Protein AF-A0A2S2DYG1-F1 (afdb_monomer_lite)

Sequence (953 aa):
MHGLALRASVIQRFKPIITNISVQNSTELIAFLGRLHPLIVHFPISLLWVVLLLEAISWKQSSHQFKPAIHLMLWVVSISALLAVAFGLILSNQDDYAGTTVAWHQWSGIATLVLAALALLAFKADETKSYRALLLLSVFGVTFAGHYGAMLTHGDDYLSSVWNPEMSKDSTSVAPKIDVKKLQGDINVDQKEALAIEARSILTKHCTNCHGTKKVKGKLRLDELKYVLKGGENGEALVIGHPEKSDIIHRIKLPASHDDAMPTKGKRLTKAEIEVLETWIKQGAPWPNSPNTTRPLALPEDKEKDLAISNDLPTGPVPAAFQEGENAVASPAVQILNTNQVDELNIKVRTILAHNCYSCHNATKTKGKLRLDKKEFLFKGGENGPILVAGYPDKSDMIRRVKLPEGHDDAMPTKGKRLTKEDVALLEFWIKQGAPWPTGPEKSLYRVAALEPRLPSLPTANAQAQQPIDLFVDQYFKKNKIAWKKPVDDATYIRRVYLDVQGLLPNPQAIQNFISDKRANKRELLVQSLLNDNSAYAQHWFSFWNDALRNDYTGTGYITGGRFGISKWLYGSLKNNKPYDQFVKELISPNKESEGFIKGIKWRGTINSSQSTEMQAAQNVAQVFLGLNLKCASCHDSFISDWKLDDAYAFANVFADQTLEIHKCDLPTGRMAGRGVLYNSLGKIKETPITADRLVQLADILVQKKNGRLYRTLVNRVWAQLMGRGIVEPVDVMDNEPWSQDLLDYLAYDFANNGSDMKRLMSQILTSKTYQLPTVGFKEVSMLTASNYVFKGMTKRRLTAEQFADAVSQSFFPLYSDSALAVKMLPTDIKKDIPFARAALVKNDPFLTALGRPNRETVSTSRTSQANLLQALELTNGVKFNYTLNTGAKIWVAKYSTSDALVNALYRQALGRNPSSREMELAIRYLGKKPSVEGVQDFVWAITLLPEFQLII

pLDDT: mean 84.01, std 17.85, range [24.8, 98.75]

InterPro domains:
  IPR009056 Cytochrome c-like domain [PS51007] (194-285)
  IPR009056 Cytochrome c-like domain [PS51007] (320-435)
  IPR011429 Cytochrome C, Planctomycete-type [PF07635] (207-263)
  IPR011429 Cytochrome C, Planctomycete-type [PF07635] (357-413)
  IPR011444 Domain of unknown function DUF1549 [PF07583] (468-657)
  IPR019251 Domain of unknown function DUF2231, transmembrane [PF09990] (36-146)
  IPR022655 Domain of unknown function DUF1553 [PF07587] (697-926)
  IPR036909 Cytochrome c-like domain superfamily [SSF46626] (193-287)
  IPR036909 Cytochrome c-like domain superfamily [SSF46626] (345-437)

Radius of gyration: 36.55 Å; chains: 1; bounding box: 89×94×125 Å

Organism: NCBI:txid2516557

Secondary structure (DSSP, 8-state):
--SSSSSSTTGGGGTTTGGG-SSHHHHHHHHHHHHTHHHHTHHHHHHHHHHHHHHHHHHHHT-GGGHHHHHHHHHHHHHHHHHHHHHHHHHHTTS---SHHHHHHHHHHHHHHHHHHHHHHHHHTT-HHHHHHHHHHHHHHHHHHHHHHHHHHH-TTTTGGGT-TT----------S--GGG--SS--HHHHHHHHHHHHHHHHHHTTTTBSSS-BGGG---SSHHHHTT-BTTB-S--TT-GGG-HHHHHHHS-TTSTT-S-SSSPPPPHHHHHHHHHHHHTT---TT----------------------------------------PPP------HHHHHHHHHHHHHHHHHHTTTTEETTEEGGG---SSHHHHHH-BTTB-S--TT-GGG-HHHHHHHSPTT-TT-SSSSSPPPPHHHHHHHHHHHHTT----SSSPPPSS----SSPP-PPPPPP-SS--SHHHHHHHHHHHHTTPPPPPPPPHHHHHHHHHHHHHSSPPPHHHHHHHHH---TTHHHHHHHHHHH-HHHHHHHHHHHHHHHTT--SSSHHHHTTS----HHHHHHHHHTT--HHHHHHHHHS--TTTTTTT-----SSS--GGGSHHHHHHHHHHHHHHS---TTTTTS--SSSS--HHHHHHHHTTT-SSPPEEEETTEEEEEEP----S-GGG------S-HHHHHHHHHHHHT-TT-HHHHHHHHHHHHHHHHSS-SSSSTT-TTSPPS-HHHHHHHHHHHHHTTT-HHHHHHHHHHSTTTTSPPB--S-THHHH-TT----SPBPEEPPHHHHHHHHHHHTS-SS-GGGB-GGGS-TTGGGG-SS--GGGB---HHHHHTTPPPTTS-------S--HHHHHHHHH-HHHHHHHHHHHHHHHHH-SSHHHHHHHHHHHHTSSPPPHHHHHHHHHHH-SS--HHHHHHHHHHHHHSHHHHEE-

Foldseek 3Di:
DPPPPPPPPVVVVCVVVVPVPDPPVVLVVLQVLLVCLVVLLVLLLVLLVVLLVLVVVCVVVVDCPCLVVSLVSLVSNLVSLVSNLVSPVSNVVPWPPDDPLSVQLNVLSVLLNVLSVVLSVCSVVVVVVSNSVSSVSSNVSSVSSVLSVCCQVQNPCVVVCVVPVVPRDDDDDTAQPDDLVVLPDQDDPVVLQSLQVRLLVLCVHFPCVQADDVHNPQVQHRNDPVRQCCGGVVGRCADALCLVPHVVLVQLPDDLPDPSRPPVDDDRDDPRSSSSNSSCSNNRVRHHPDDDPPDDDDDDDDDDDDDDDDDDDDDDDDDDDDDDDDDDDDQDDADDDDLVRLQVLQLLLLVLCLVFPCVAADPVHNVQVAHCNDPVRQQQGGVVGHQADALCLVPHVVLVQLPDDDPDPSHPPPDDDRDDPVNSVSVSSCSNNRVRHRPDDRDDNFQDDQFFQDQDDQADDDPQDDARLRRLVVVLCVVVVHDDDDFDDLLLLLQLLCCLQQLEGDALVNSVVLNPDPDPCSLLVSLVVSLLLLLSRLLNCLLLVCQLQLAALDDQQVVQVQADHLAAVSSVCSSVQPQVLVVLLCLLLHDPNNPRRLRARPDPDDDWQCRPSLLQSLQSCCQRQQLAGCSCQCQAQDPRGRRHVLLSLQDSCLQDLDFDFRHNGRHGPPDTHHHADNDCVLHGQDDDSDSSSSSNVVSSSSLDNRRLSRQLLVLQLSCCSSQVAGLAPPSSPPSADGSRSNSSSNLSNCCSVVSVGPSVSNSSLSPGSQSSGDADEDPDPVQRNDSPRRDNGGHKAFSALQSLQNLCCQLFNHLDAPVQFSCVSYDVCSVVSDPGRGPSRGGDDLSNVLRFSDNSSHRDSDTDRDHDPSNVCCLPPNPSLLVRLLVRLVVLLVVDQFQQVSQQSNCCSQQVDGDDPVRSVVLCVQQPGRGDSVSSSVVSSVSSPDCSRGISD

Structure (mmCIF, N/CA/C/O backbone):
data_AF-A0A2S2DYG1-F1
#
_entry.id   AF-A0A2S2DYG1-F1
#
loop_
_atom_site.group_PDB
_atom_site.id
_atom_site.type_symbol
_atom_site.label_atom_id
_atom_site.label_alt_id
_atom_site.label_comp_id
_atom_site.label_asym_id
_atom_site.label_entity_id
_atom_site.label_seq_id
_atom_site.pdbx_PDB_ins_code
_atom_site.Cartn_x
_atom_site.Cartn_y
_atom_site.Cartn_z
_atom_site.occupancy
_atom_site.B_iso_or_equiv
_atom_site.auth_seq_id
_atom_site.auth_comp_id
_atom_site.auth_asym_id
_atom_site.auth_atom_id
_atom_site.pdbx_PDB_model_num
ATOM 1 N N . MET A 1 1 ? 8.101 -3.857 65.686 1.00 42.06 1 MET A N 1
ATOM 2 C CA . MET A 1 1 ? 7.492 -5.194 65.509 1.00 42.06 1 MET A CA 1
ATOM 3 C C . MET A 1 1 ? 5.984 -5.046 65.632 1.00 42.06 1 MET A C 1
ATOM 5 O O . MET A 1 1 ? 5.549 -4.780 66.735 1.00 42.06 1 MET A O 1
ATOM 9 N N . HIS A 1 2 ? 5.241 -5.091 64.520 1.00 33.06 2 HIS A N 1
ATOM 10 C CA . HIS A 1 2 ? 3.779 -5.297 64.381 1.00 33.06 2 HIS A CA 1
ATOM 11 C C . HIS A 1 2 ? 3.445 -5.058 62.895 1.00 33.06 2 HIS A C 1
ATOM 13 O O . HIS A 1 2 ? 2.947 -4.013 62.501 1.00 33.06 2 HIS A O 1
ATOM 19 N N . GLY A 1 3 ? 3.852 -5.996 62.034 1.00 29.45 3 GLY A N 1
ATOM 20 C CA . GLY A 1 3 ? 3.709 -5.846 60.579 1.00 29.45 3 GLY A CA 1
ATOM 21 C C . GLY A 1 3 ? 3.931 -7.125 59.774 1.00 29.45 3 GLY A C 1
ATOM 22 O O . GLY A 1 3 ? 4.184 -7.051 58.580 1.00 29.45 3 GLY A O 1
ATOM 23 N N . LEU A 1 4 ? 3.860 -8.298 60.415 1.00 31.44 4 LEU A N 1
ATOM 24 C CA . LEU A 1 4 ? 4.049 -9.590 59.743 1.00 31.44 4 LEU A CA 1
ATOM 25 C C . LEU A 1 4 ? 2.913 -10.603 59.967 1.00 31.44 4 LEU A C 1
ATOM 27 O O . LEU A 1 4 ? 2.971 -11.698 59.423 1.00 31.44 4 LEU A O 1
ATOM 31 N N . ALA A 1 5 ? 1.843 -10.247 60.686 1.00 34.22 5 ALA A N 1
ATOM 32 C CA . ALA A 1 5 ? 0.775 -11.198 61.021 1.00 34.22 5 ALA A CA 1
ATOM 33 C C . ALA A 1 5 ? -0.427 -11.219 60.047 1.00 34.22 5 ALA A C 1
ATOM 35 O O . ALA A 1 5 ? -1.277 -12.094 60.160 1.00 34.22 5 ALA A O 1
ATOM 36 N N . LEU A 1 6 ? -0.507 -10.327 59.050 1.00 34.72 6 LEU A N 1
ATOM 37 C CA . LEU A 1 6 ? -1.671 -10.236 58.140 1.00 34.72 6 LEU A CA 1
ATOM 38 C C . LEU A 1 6 ? -1.468 -10.856 56.743 1.00 34.72 6 LEU A C 1
ATOM 40 O O . LEU A 1 6 ? -2.321 -10.708 55.874 1.00 34.72 6 LEU A O 1
ATOM 44 N N . ARG A 1 7 ? -0.380 -11.607 56.520 1.00 41.69 7 ARG A N 1
ATOM 45 C CA . ARG A 1 7 ? -0.142 -12.351 55.261 1.00 41.69 7 ARG A CA 1
ATOM 46 C C . ARG A 1 7 ? -0.152 -13.878 55.406 1.00 41.69 7 ARG A C 1
ATOM 48 O O . ARG A 1 7 ? 0.228 -14.578 54.474 1.00 41.69 7 ARG A O 1
ATOM 55 N N . ALA A 1 8 ? -0.629 -14.409 56.532 1.00 34.66 8 ALA A N 1
ATOM 56 C CA . ALA A 1 8 ? -0.697 -15.857 56.760 1.00 34.66 8 ALA A CA 1
ATOM 57 C C . ALA A 1 8 ? -2.038 -16.509 56.346 1.00 34.66 8 ALA A C 1
ATOM 59 O O . ALA A 1 8 ? -2.081 -17.717 56.131 1.00 34.66 8 ALA A O 1
ATOM 60 N N . SER A 1 9 ? -3.125 -15.747 56.154 1.00 35.84 9 SER A N 1
ATOM 61 C CA . SER A 1 9 ? -4.450 -16.321 55.834 1.00 35.84 9 SER A CA 1
ATOM 62 C C . SER A 1 9 ? -4.701 -16.583 54.341 1.00 35.84 9 SER A C 1
ATOM 64 O O . SER A 1 9 ? -5.627 -17.315 53.995 1.00 35.84 9 SER A O 1
ATOM 66 N N . VAL A 1 10 ? -3.858 -16.056 53.445 1.00 41.06 10 VAL A N 1
ATOM 67 C CA . VAL A 1 10 ? -3.962 -16.304 51.993 1.00 41.06 10 VAL A CA 1
ATOM 68 C C . VAL A 1 10 ? -3.262 -17.610 51.597 1.00 41.06 10 VAL A C 1
ATOM 70 O O . VAL A 1 10 ? -3.722 -18.308 50.700 1.00 41.06 10 VAL A O 1
ATOM 73 N N . ILE A 1 11 ? -2.211 -18.013 52.319 1.00 37.94 11 ILE A N 1
ATOM 74 C CA . ILE A 1 11 ? -1.417 -19.211 51.994 1.00 37.94 11 ILE A CA 1
ATOM 75 C C . ILE A 1 11 ? -2.134 -20.512 52.411 1.00 37.94 11 ILE A C 1
ATOM 77 O O . ILE A 1 11 ? -1.966 -21.544 51.764 1.00 37.94 11 ILE A O 1
ATOM 81 N N . GLN A 1 12 ? -3.014 -20.487 53.419 1.00 38.34 12 GLN A N 1
ATOM 82 C CA . GLN A 1 12 ? -3.753 -21.689 53.840 1.00 38.34 12 GLN A CA 1
ATOM 83 C C . GLN A 1 12 ? -4.918 -22.092 52.916 1.00 38.34 12 GLN A C 1
ATOM 85 O O . GLN A 1 12 ? -5.343 -23.245 52.973 1.00 38.34 12 GLN A O 1
ATOM 90 N N . ARG A 1 13 ? -5.404 -21.217 52.020 1.00 45.59 13 ARG A N 1
ATOM 91 C CA . ARG A 1 13 ? -6.498 -21.549 51.077 1.00 45.59 13 ARG A CA 1
ATOM 92 C C . ARG A 1 13 ? -6.043 -22.178 49.751 1.00 45.59 13 ARG A C 1
ATOM 94 O O . ARG A 1 13 ? -6.892 -22.597 48.974 1.00 45.59 13 ARG A O 1
ATOM 101 N N . PHE A 1 14 ? -4.735 -22.328 49.522 1.00 39.56 14 PHE A N 1
ATOM 102 C CA . PHE A 1 14 ? -4.175 -22.967 48.315 1.00 39.56 14 PHE A CA 1
ATOM 103 C C . PHE A 1 14 ? -3.634 -24.389 48.541 1.00 39.56 14 PHE A C 1
ATOM 105 O O . PHE A 1 14 ? -3.117 -25.022 47.620 1.00 39.56 14 PHE A O 1
ATOM 112 N N . LYS A 1 15 ? -3.785 -24.937 49.753 1.00 31.73 15 LYS A N 1
ATOM 113 C CA . LYS A 1 15 ? -3.230 -26.246 50.129 1.00 31.73 15 LYS A CA 1
ATOM 114 C C . LYS A 1 15 ? -3.747 -27.469 49.332 1.00 31.73 15 LYS A C 1
ATOM 116 O O . LYS A 1 15 ? -2.978 -28.422 49.252 1.00 31.73 15 LYS A O 1
ATOM 121 N N . PRO A 1 16 ? -4.938 -27.481 48.689 1.00 34.75 16 PRO A N 1
ATOM 122 C CA . PRO A 1 16 ? -5.330 -28.604 47.827 1.00 34.75 16 PRO A CA 1
ATOM 123 C C . PRO A 1 16 ? -4.791 -28.511 46.388 1.00 34.75 16 PRO A C 1
ATOM 125 O O . PRO A 1 16 ? -4.929 -29.467 45.637 1.00 34.75 16 PRO A O 1
ATOM 128 N N . ILE A 1 17 ? -4.199 -27.379 45.983 1.00 38.84 17 ILE A N 1
ATOM 129 C CA . ILE A 1 17 ? -3.663 -27.182 44.620 1.00 38.84 17 ILE A CA 1
ATOM 130 C C . ILE A 1 17 ? -2.151 -27.465 44.574 1.00 38.84 17 ILE A C 1
ATOM 132 O O . ILE A 1 17 ? -1.615 -27.845 43.539 1.00 38.84 17 ILE A O 1
ATOM 136 N N . ILE A 1 18 ? -1.456 -27.347 45.708 1.00 37.22 18 ILE A N 1
ATOM 137 C CA . ILE A 1 18 ? 0.008 -27.490 45.793 1.00 37.22 18 ILE A CA 1
ATOM 138 C C . ILE A 1 18 ? 0.456 -28.958 45.935 1.00 37.22 18 ILE A C 1
ATOM 140 O O . ILE A 1 18 ? 1.605 -29.286 45.660 1.00 37.22 18 ILE A O 1
ATOM 144 N N . THR A 1 19 ? -0.436 -29.880 46.294 1.00 33.69 19 THR A N 1
ATOM 145 C CA . THR A 1 19 ? -0.078 -31.289 46.539 1.00 33.69 19 THR A CA 1
ATOM 146 C C . THR A 1 19 ? 0.079 -32.147 45.280 1.00 33.69 19 THR A C 1
ATOM 148 O O . THR A 1 19 ? 0.606 -33.247 45.389 1.00 33.69 19 THR A O 1
ATOM 151 N N . ASN A 1 20 ? -0.262 -31.636 44.089 1.00 33.59 20 ASN A N 1
ATOM 152 C CA . ASN A 1 20 ? -0.021 -32.317 42.804 1.00 33.59 20 ASN A CA 1
ATOM 153 C C . ASN A 1 20 ? 1.093 -31.676 41.953 1.00 33.59 20 ASN A C 1
ATOM 155 O O . ASN A 1 20 ? 1.265 -32.025 40.788 1.00 33.59 20 ASN A O 1
ATOM 159 N N . ILE A 1 21 ? 1.873 -30.752 42.524 1.00 36.72 21 ILE A N 1
ATOM 160 C CA . ILE A 1 21 ? 2.914 -29.997 41.814 1.00 36.72 21 ILE A CA 1
ATOM 161 C C . ILE A 1 21 ? 4.273 -30.250 42.480 1.00 36.72 21 ILE A C 1
ATOM 163 O O . ILE A 1 21 ? 4.847 -29.353 43.091 1.00 36.72 21 ILE A O 1
ATOM 167 N N . SER A 1 22 ? 4.805 -31.476 42.437 1.00 41.50 22 SER A N 1
ATOM 168 C CA . SER A 1 22 ? 6.128 -31.724 43.048 1.00 41.50 22 SER A CA 1
ATOM 169 C C . SER A 1 22 ? 7.105 -32.582 42.250 1.00 41.50 22 SER A C 1
ATOM 171 O O . SER A 1 22 ? 8.105 -33.019 42.811 1.00 41.50 22 SER A O 1
ATOM 173 N N . VAL A 1 23 ? 6.896 -32.776 40.943 1.00 39.34 23 VAL A N 1
ATOM 174 C CA . VAL A 1 23 ? 7.928 -33.402 40.086 1.00 39.34 23 VAL A CA 1
ATOM 175 C C . VAL A 1 23 ? 8.165 -32.640 38.770 1.00 39.34 23 VAL A C 1
ATOM 177 O O . VAL A 1 23 ? 9.298 -32.589 38.313 1.00 39.34 23 VAL A O 1
ATOM 180 N N . GLN A 1 24 ? 7.160 -31.954 38.204 1.00 41.59 24 GLN A N 1
ATOM 181 C CA . GLN A 1 24 ? 7.300 -31.190 36.944 1.00 41.59 24 GLN A CA 1
ATOM 182 C C . GLN A 1 24 ? 7.841 -29.750 37.105 1.00 41.59 24 GLN A C 1
ATOM 184 O O . GLN A 1 24 ? 8.549 -29.256 36.229 1.00 41.59 24 GLN A O 1
ATOM 189 N N . ASN A 1 25 ? 7.579 -29.068 38.229 1.00 47.31 25 ASN A N 1
ATOM 190 C CA . ASN A 1 25 ? 7.990 -27.663 38.396 1.00 47.31 25 ASN A CA 1
ATOM 191 C C . ASN A 1 25 ? 9.474 -27.476 38.741 1.00 47.31 25 ASN A C 1
ATOM 193 O O . ASN A 1 25 ? 10.025 -26.407 38.479 1.00 47.31 25 ASN A O 1
ATOM 197 N N . SER A 1 26 ? 10.140 -28.481 39.320 1.00 55.16 26 SER A N 1
ATOM 198 C CA . SER A 1 26 ? 11.585 -28.403 39.570 1.00 55.16 26 SER A CA 1
ATOM 199 C C . SER A 1 26 ? 12.348 -28.342 38.249 1.00 55.16 26 SER A C 1
ATOM 201 O O . SER A 1 26 ? 13.239 -27.513 38.102 1.00 55.16 26 SER A O 1
ATOM 203 N N . THR A 1 27 ? 11.940 -29.125 37.248 1.00 61.72 27 THR A N 1
ATOM 204 C CA . THR A 1 27 ? 12.533 -29.082 35.908 1.00 61.72 27 THR A CA 1
ATOM 205 C C . THR A 1 27 ? 12.291 -27.751 35.194 1.00 61.72 27 THR A C 1
ATOM 207 O O . THR A 1 27 ? 13.213 -27.240 34.567 1.00 61.72 27 THR A O 1
ATOM 210 N N . GLU A 1 28 ? 11.116 -27.131 35.341 1.00 65.31 28 GLU A N 1
ATOM 211 C CA . GLU A 1 28 ? 10.822 -25.835 34.706 1.00 65.31 28 GLU A CA 1
ATOM 212 C C . GLU A 1 28 ? 11.538 -24.655 35.376 1.00 65.31 28 GLU A C 1
ATOM 214 O O . GLU A 1 28 ? 12.046 -23.772 34.685 1.00 65.31 28 GLU A O 1
ATOM 219 N N . LEU A 1 29 ? 11.638 -24.644 36.710 1.00 76.50 29 LEU A N 1
ATOM 220 C CA . LEU A 1 29 ? 12.374 -23.601 37.428 1.00 76.50 29 LEU A CA 1
ATOM 221 C C . LEU A 1 29 ? 13.881 -23.706 37.173 1.00 76.50 29 LEU A C 1
ATOM 223 O O . LEU A 1 29 ? 14.536 -22.694 36.931 1.00 76.50 29 LEU A O 1
ATOM 227 N N . ILE A 1 30 ? 14.433 -24.923 37.188 1.00 76.94 30 ILE A N 1
ATOM 228 C CA . ILE A 1 30 ? 15.844 -25.152 36.862 1.00 76.94 30 ILE A CA 1
ATOM 229 C C . ILE A 1 30 ? 16.092 -24.761 35.391 1.00 76.94 30 ILE A C 1
ATOM 231 O O . ILE A 1 30 ? 17.117 -24.144 35.103 1.00 76.94 30 ILE A O 1
ATOM 235 N N . ALA A 1 31 ? 15.142 -25.015 34.476 1.00 73.75 31 ALA A N 1
ATOM 236 C CA . ALA A 1 31 ? 15.194 -24.551 33.081 1.00 73.75 31 ALA A CA 1
ATOM 237 C C . ALA A 1 31 ? 15.186 -23.028 32.942 1.00 73.75 31 ALA A C 1
ATOM 239 O O . ALA A 1 31 ? 15.964 -22.444 32.186 1.00 73.75 31 ALA A O 1
ATOM 240 N N . PHE A 1 32 ? 14.331 -22.364 33.711 1.00 82.69 32 PHE A N 1
ATOM 241 C CA . PHE A 1 32 ? 14.275 -20.912 33.758 1.00 82.69 32 PHE A CA 1
ATOM 242 C C . PHE A 1 32 ? 15.588 -20.302 34.273 1.00 82.69 32 PHE A C 1
ATOM 244 O O . PHE A 1 32 ? 16.105 -19.373 33.656 1.00 82.69 32 PHE A O 1
ATOM 251 N N . LEU A 1 33 ? 16.161 -20.847 35.353 1.00 83.62 33 LEU A N 1
ATOM 252 C CA . LEU A 1 33 ? 17.422 -20.363 35.927 1.00 83.62 33 LEU A CA 1
ATOM 253 C C . LEU A 1 33 ? 18.610 -20.539 34.971 1.00 83.62 33 LEU A C 1
ATOM 255 O O . LEU A 1 33 ? 19.420 -19.622 34.850 1.00 83.62 33 LEU A O 1
ATOM 259 N N . GLY A 1 34 ? 18.687 -21.660 34.245 1.00 83.19 34 GLY A N 1
ATOM 260 C CA . GLY A 1 34 ? 19.694 -21.853 33.195 1.00 83.19 34 GLY A CA 1
ATOM 261 C C . GLY A 1 34 ? 19.616 -20.763 32.121 1.00 83.19 34 GLY A C 1
ATOM 262 O O . GLY A 1 34 ? 20.619 -20.126 31.795 1.00 83.19 34 GLY A O 1
ATOM 263 N N . ARG A 1 35 ? 18.404 -20.455 31.637 1.00 84.69 35 ARG A N 1
ATOM 264 C CA . ARG A 1 35 ? 18.168 -19.428 30.600 1.00 84.69 35 ARG A CA 1
ATOM 265 C C . ARG A 1 35 ? 18.517 -17.998 31.028 1.00 84.69 35 ARG A C 1
ATOM 267 O O . ARG A 1 35 ? 18.623 -17.127 30.168 1.00 84.69 35 ARG A O 1
ATOM 274 N N . LEU A 1 36 ? 18.726 -17.741 32.322 1.00 85.69 36 LEU A N 1
ATOM 275 C CA . LEU A 1 36 ? 19.201 -16.446 32.826 1.00 85.69 36 LEU A CA 1
ATOM 276 C C . LEU A 1 36 ? 20.725 -16.264 32.719 1.00 85.69 36 LEU A C 1
ATOM 278 O O . LEU A 1 36 ? 21.208 -15.153 32.942 1.00 85.69 36 LEU A O 1
ATOM 282 N N . HIS A 1 37 ? 21.494 -17.301 32.363 1.00 90.44 37 HIS A N 1
ATOM 283 C CA . HIS A 1 37 ? 22.956 -17.221 32.248 1.00 90.44 37 HIS A CA 1
ATOM 284 C C . HIS A 1 37 ? 23.453 -16.028 31.395 1.00 90.44 37 HIS A C 1
ATOM 286 O O . HIS A 1 37 ? 24.279 -15.268 31.910 1.00 90.44 37 HIS A O 1
ATOM 292 N N . PRO A 1 38 ? 22.920 -15.750 30.180 1.00 84.56 38 PRO A N 1
ATOM 293 C CA . PRO A 1 38 ? 23.373 -14.615 29.365 1.00 84.56 38 PRO A CA 1
ATOM 294 C C . PRO A 1 38 ? 23.169 -13.243 30.025 1.00 84.56 38 PRO A C 1
ATOM 296 O O . PRO A 1 38 ? 23.919 -12.311 29.758 1.00 84.56 38 PRO A O 1
ATOM 299 N N . LEU A 1 39 ? 22.181 -13.111 30.916 1.00 86.56 39 LEU A N 1
ATOM 300 C CA . LEU A 1 39 ? 21.936 -11.869 31.650 1.00 86.56 39 LEU A CA 1
ATOM 301 C C . LEU A 1 39 ? 22.966 -11.668 32.772 1.00 86.56 39 LEU A C 1
ATOM 303 O O . LEU A 1 39 ? 23.436 -10.553 32.998 1.00 86.56 39 LEU A O 1
ATOM 307 N N . ILE A 1 40 ? 23.326 -12.746 33.476 1.00 89.06 40 ILE A N 1
ATOM 308 C CA . ILE A 1 40 ? 24.217 -12.689 34.643 1.00 89.06 40 ILE A CA 1
ATOM 309 C C . ILE A 1 40 ? 25.686 -12.501 34.242 1.00 89.06 40 ILE A C 1
ATOM 311 O O . ILE A 1 40 ? 26.425 -11.837 34.968 1.00 89.06 40 ILE A O 1
ATOM 315 N N . VAL A 1 41 ? 26.119 -12.998 33.076 1.00 85.25 41 VAL A N 1
ATOM 316 C CA . VAL A 1 41 ? 27.522 -12.867 32.619 1.00 85.25 41 VAL A CA 1
ATOM 317 C C . VAL A 1 41 ? 27.970 -11.419 32.376 1.00 85.25 41 VAL A C 1
ATOM 319 O O . VAL A 1 41 ? 29.162 -11.129 32.468 1.00 85.25 41 VAL A O 1
ATOM 322 N N . HIS A 1 42 ? 27.050 -10.478 32.134 1.00 84.94 42 HIS A N 1
ATOM 323 C CA . HIS A 1 42 ? 27.397 -9.065 31.921 1.00 84.94 42 HIS A CA 1
ATOM 324 C C . HIS A 1 42 ? 28.011 -8.386 33.154 1.00 84.94 42 HIS A C 1
ATOM 326 O O . HIS A 1 42 ? 28.803 -7.450 33.004 1.00 84.94 42 HIS A O 1
ATOM 332 N N . PHE A 1 43 ? 27.695 -8.873 34.359 1.00 82.69 43 PHE A N 1
ATOM 333 C CA . PHE A 1 43 ? 28.212 -8.335 35.617 1.00 82.69 43 PHE A CA 1
ATOM 334 C C . PHE A 1 43 ? 29.710 -8.631 35.819 1.00 82.69 43 PHE A C 1
ATOM 336 O O . PHE A 1 43 ? 30.471 -7.666 35.914 1.00 82.69 43 PHE A O 1
ATOM 343 N N . PRO A 1 44 ? 30.190 -9.894 35.826 1.00 85.56 44 PRO A N 1
ATOM 344 C CA . PRO A 1 44 ? 31.612 -10.175 36.016 1.00 85.56 44 PRO A CA 1
ATOM 345 C C . PRO A 1 44 ? 32.474 -9.626 34.871 1.00 85.56 44 PRO A C 1
ATOM 347 O O . PRO A 1 44 ? 33.562 -9.123 35.140 1.00 85.56 44 PRO A O 1
ATOM 350 N N . ILE A 1 45 ? 31.978 -9.631 33.623 1.00 84.50 45 ILE A N 1
ATOM 351 C CA . ILE A 1 45 ? 32.687 -9.046 32.470 1.00 84.50 45 ILE A CA 1
ATOM 352 C C . ILE A 1 45 ? 32.924 -7.548 32.688 1.00 84.50 45 ILE A C 1
ATOM 354 O O . ILE A 1 45 ? 34.066 -7.091 32.672 1.00 84.50 45 ILE A O 1
ATOM 358 N N . SER A 1 46 ? 31.859 -6.775 32.910 1.00 85.31 46 SER A N 1
ATOM 359 C CA . SER A 1 46 ? 31.973 -5.314 32.992 1.00 85.31 46 SER A CA 1
ATOM 360 C C . SER A 1 46 ? 32.727 -4.873 34.246 1.00 85.31 46 SER A C 1
ATOM 362 O O . SER A 1 46 ? 33.546 -3.957 34.193 1.00 85.31 46 SER A O 1
ATOM 364 N N . LEU A 1 47 ? 32.493 -5.540 35.380 1.00 91.56 47 LEU A N 1
ATOM 365 C CA . LEU A 1 47 ? 33.087 -5.141 36.653 1.00 91.56 47 LEU A CA 1
ATOM 366 C C . LEU A 1 47 ? 34.579 -5.480 36.750 1.00 91.56 47 LEU A C 1
ATOM 368 O O . LEU A 1 47 ? 35.314 -4.684 37.324 1.00 91.56 47 LEU A O 1
ATOM 372 N N . LEU A 1 48 ? 35.061 -6.582 36.160 1.00 92.50 48 LEU A N 1
ATOM 373 C CA . LEU A 1 48 ? 36.502 -6.886 36.131 1.00 92.50 48 LEU A CA 1
ATOM 374 C C . LEU A 1 48 ? 37.302 -5.823 35.362 1.00 92.50 48 LEU A C 1
ATOM 376 O O . LEU A 1 48 ? 38.366 -5.407 35.819 1.00 92.50 48 LEU A O 1
ATOM 380 N N . TRP A 1 49 ? 36.768 -5.330 34.240 1.00 93.44 49 TRP A N 1
ATOM 381 C CA . TRP A 1 49 ? 37.382 -4.234 33.482 1.00 93.44 49 TRP A CA 1
ATOM 382 C C . TRP A 1 49 ? 37.369 -2.909 34.249 1.00 93.44 49 TRP A C 1
ATOM 384 O O . TRP A 1 49 ? 38.360 -2.178 34.232 1.00 93.44 49 TRP A O 1
ATOM 394 N N . VAL A 1 50 ? 36.283 -2.615 34.972 1.00 93.50 50 VAL A N 1
ATOM 395 C CA . VAL A 1 50 ? 36.206 -1.431 35.843 1.00 93.50 50 VAL A CA 1
ATOM 396 C C . VAL A 1 50 ? 37.190 -1.541 37.011 1.00 93.50 50 VAL A C 1
ATOM 398 O O . VAL A 1 50 ? 37.879 -0.569 37.306 1.00 93.50 50 VAL A O 1
ATOM 401 N N . VAL A 1 51 ? 37.321 -2.712 37.642 1.00 93.56 51 VAL A N 1
ATOM 402 C CA . VAL A 1 51 ? 38.296 -2.944 38.722 1.00 93.56 51 VAL A CA 1
ATOM 403 C C . VAL A 1 51 ? 39.728 -2.789 38.212 1.00 93.56 51 VAL A C 1
ATOM 405 O O . VAL A 1 51 ? 40.526 -2.117 38.861 1.00 93.56 51 VAL A O 1
ATOM 408 N N . LEU A 1 52 ? 40.047 -3.325 37.028 1.00 94.69 52 LEU A N 1
ATOM 409 C CA . LEU A 1 52 ? 41.357 -3.138 36.400 1.00 94.69 52 LEU A CA 1
ATOM 410 C C . LEU A 1 52 ? 41.653 -1.660 36.113 1.00 94.69 52 LEU A C 1
ATOM 412 O O . LEU A 1 52 ? 42.760 -1.191 36.376 1.00 94.69 52 LEU A O 1
ATOM 416 N N . LEU A 1 53 ? 40.663 -0.914 35.616 1.00 93.19 53 LEU A N 1
ATOM 417 C CA . LEU A 1 53 ? 40.797 0.520 35.368 1.00 93.19 53 LEU A CA 1
ATOM 418 C C . LEU A 1 53 ? 41.017 1.303 36.671 1.00 93.19 53 LEU A C 1
ATOM 420 O O . LEU A 1 53 ? 41.921 2.135 36.738 1.00 93.19 53 LEU A O 1
ATOM 424 N N . LEU A 1 54 ? 40.225 1.029 37.712 1.00 91.31 54 LEU A N 1
ATOM 425 C CA . LEU A 1 54 ? 40.367 1.674 39.021 1.00 91.31 54 LEU A CA 1
ATOM 426 C C . LEU A 1 54 ? 41.716 1.350 39.674 1.00 91.31 54 LEU A C 1
ATOM 428 O O . LEU A 1 54 ? 42.329 2.243 40.255 1.00 91.31 54 LEU A O 1
ATOM 432 N N . GLU A 1 55 ? 42.212 0.119 39.534 1.00 91.56 55 GLU A N 1
ATOM 433 C CA . GLU A 1 55 ? 43.539 -0.278 40.014 1.00 91.56 55 GLU A CA 1
ATOM 434 C C . GLU A 1 55 ? 44.657 0.442 39.245 1.00 91.56 55 GLU A C 1
ATOM 436 O O . GLU A 1 55 ? 45.603 0.941 39.853 1.00 91.56 55 GLU A O 1
ATOM 441 N N . ALA A 1 56 ? 44.535 0.575 37.920 1.00 90.00 56 ALA A N 1
ATOM 442 C CA . ALA A 1 56 ? 45.499 1.316 37.105 1.00 90.00 56 ALA A CA 1
ATOM 443 C C . ALA A 1 56 ? 45.531 2.814 37.463 1.00 90.00 56 ALA A C 1
ATOM 445 O O . ALA A 1 56 ? 46.606 3.413 37.548 1.00 90.00 56 ALA A O 1
ATOM 446 N N . ILE A 1 57 ? 44.364 3.417 37.722 1.00 87.31 57 ILE A N 1
ATOM 447 C CA . ILE A 1 57 ? 44.253 4.809 38.182 1.00 87.31 57 ILE A CA 1
ATOM 448 C C . ILE A 1 57 ? 44.839 4.954 39.592 1.00 87.31 57 ILE A C 1
ATOM 450 O O . ILE A 1 57 ? 45.629 5.867 39.825 1.00 87.31 57 ILE A O 1
ATOM 454 N N . SER A 1 58 ? 44.500 4.045 40.513 1.00 84.81 58 SER A N 1
ATOM 455 C CA . SER A 1 58 ? 45.036 4.016 41.881 1.00 84.81 58 SER A CA 1
ATOM 456 C C . SER A 1 58 ? 46.561 3.893 41.886 1.00 84.81 58 SER A C 1
ATOM 458 O O . SER A 1 58 ? 47.225 4.612 42.632 1.00 84.81 58 SER A O 1
ATOM 460 N N . TRP A 1 59 ? 47.123 3.069 40.995 1.00 83.31 59 TRP A N 1
ATOM 461 C CA . TRP A 1 59 ? 48.567 2.922 40.827 1.00 83.31 59 TRP A CA 1
ATOM 462 C C . TRP A 1 59 ? 49.227 4.181 40.253 1.00 83.31 59 TRP A C 1
ATOM 464 O O . TRP A 1 59 ? 50.252 4.612 40.773 1.00 83.31 59 TRP A O 1
ATOM 474 N N . LYS A 1 60 ? 48.630 4.810 39.230 1.00 82.88 60 LYS A N 1
ATOM 475 C CA . LYS A 1 60 ? 49.171 6.031 38.603 1.00 82.88 60 LYS A CA 1
ATOM 476 C C . LYS A 1 60 ? 49.092 7.262 39.512 1.00 82.88 60 LYS A C 1
ATOM 478 O O . LYS A 1 60 ? 49.954 8.130 39.434 1.00 82.88 60 LYS A O 1
ATOM 483 N N . GLN A 1 61 ? 48.048 7.359 40.333 1.00 79.31 61 GLN A N 1
ATOM 484 C CA . GLN A 1 61 ? 47.804 8.500 41.224 1.00 79.31 61 GLN A CA 1
ATOM 485 C C . GLN A 1 61 ? 48.310 8.266 42.657 1.00 79.31 61 GLN A C 1
ATOM 487 O O . GLN A 1 61 ? 48.123 9.138 43.501 1.00 79.31 61 GLN A O 1
ATOM 492 N N . SER A 1 62 ? 48.897 7.097 42.952 1.00 76.94 62 SER A N 1
ATOM 493 C CA . SER A 1 62 ? 49.298 6.672 44.305 1.00 76.94 62 SER A CA 1
ATOM 494 C C . SER A 1 62 ? 48.195 6.866 45.358 1.00 76.94 62 SER A C 1
ATOM 496 O O . SER A 1 62 ? 48.465 7.216 46.504 1.00 76.94 62 SER A O 1
ATOM 498 N N . SER A 1 63 ? 46.929 6.675 44.967 1.00 73.44 63 SER A N 1
ATOM 499 C CA . SER A 1 63 ? 45.765 7.013 45.792 1.00 73.44 63 SER A CA 1
ATOM 500 C C . SER A 1 63 ? 45.037 5.766 46.281 1.00 73.44 63 SER A C 1
ATOM 502 O O . SER A 1 63 ? 44.610 4.929 45.485 1.00 73.44 63 SER A O 1
ATOM 504 N N . HIS A 1 64 ? 44.824 5.670 47.596 1.00 76.69 64 HIS A N 1
ATOM 505 C CA . HIS A 1 64 ? 44.077 4.577 48.229 1.00 76.69 64 HIS A CA 1
ATOM 506 C C . HIS A 1 64 ? 42.555 4.782 48.238 1.00 76.69 64 HIS A C 1
ATOM 508 O O . HIS A 1 64 ? 41.825 3.901 48.693 1.00 76.69 64 HIS A O 1
ATOM 514 N N . GLN A 1 65 ? 42.060 5.901 47.700 1.00 82.94 65 GLN A N 1
ATOM 515 C CA . GLN A 1 65 ? 40.637 6.264 47.740 1.00 82.94 65 GLN A CA 1
ATOM 516 C C . GLN A 1 65 ? 39.715 5.231 47.070 1.00 82.94 65 GLN A C 1
ATOM 518 O O . GLN A 1 65 ? 38.551 5.103 47.436 1.00 82.94 65 GLN A O 1
ATOM 523 N N . PHE A 1 66 ? 40.240 4.462 46.112 1.00 85.12 66 PHE A N 1
ATOM 524 C CA . PHE A 1 66 ? 39.473 3.463 45.370 1.00 85.12 66 PHE A CA 1
ATOM 525 C C . PHE A 1 66 ? 39.499 2.065 46.005 1.00 85.12 66 PHE A C 1
ATOM 527 O O . PHE A 1 66 ? 38.718 1.214 45.581 1.00 85.12 66 PHE A O 1
ATOM 534 N N . LYS A 1 67 ? 40.320 1.814 47.044 1.00 84.75 67 LYS A N 1
ATOM 535 C CA . LYS A 1 67 ? 40.413 0.493 47.704 1.00 84.75 67 LYS A CA 1
ATOM 536 C C . LYS A 1 67 ? 39.042 -0.041 48.183 1.00 84.75 67 LYS A C 1
ATOM 538 O O . LYS A 1 67 ? 38.756 -1.205 47.905 1.00 84.75 67 LYS A O 1
ATOM 543 N N . PRO A 1 68 ? 38.156 0.753 48.827 1.00 87.75 68 PRO A N 1
ATOM 544 C CA . PRO A 1 68 ? 36.838 0.264 49.253 1.00 87.75 68 PRO A CA 1
ATOM 545 C C . PRO A 1 68 ? 35.922 -0.118 48.082 1.00 87.75 68 PRO A C 1
ATOM 547 O O . PRO A 1 68 ? 35.219 -1.126 48.147 1.00 87.75 68 PRO A O 1
ATOM 550 N N . ALA A 1 69 ? 35.958 0.664 46.997 1.00 88.88 69 ALA A N 1
ATOM 551 C CA . ALA A 1 69 ? 35.182 0.395 45.790 1.00 88.88 69 ALA A CA 1
ATOM 552 C C . ALA A 1 69 ? 35.683 -0.870 45.080 1.00 88.88 69 ALA A C 1
ATOM 554 O O . ALA A 1 69 ? 34.879 -1.732 44.737 1.00 88.88 69 ALA A O 1
ATOM 555 N N . ILE A 1 70 ? 37.005 -1.021 44.942 1.00 92.12 70 ILE A N 1
ATOM 556 C CA . ILE A 1 70 ? 37.649 -2.219 44.388 1.00 92.12 70 ILE A CA 1
ATOM 557 C C . ILE A 1 70 ? 37.274 -3.458 45.208 1.00 92.12 70 ILE A C 1
ATOM 559 O O . ILE A 1 70 ? 36.855 -4.460 44.636 1.00 92.12 70 ILE A O 1
ATOM 563 N N . HIS A 1 71 ? 37.335 -3.383 46.542 1.00 90.44 71 HIS A N 1
ATOM 564 C CA . HIS A 1 71 ? 36.958 -4.496 47.415 1.00 90.44 71 HIS A CA 1
ATOM 565 C C . HIS A 1 71 ? 35.495 -4.919 47.223 1.00 90.44 71 HIS A C 1
ATOM 567 O O . HIS A 1 71 ? 35.207 -6.105 47.059 1.00 90.44 71 HIS A O 1
ATOM 573 N N . LEU A 1 72 ? 34.565 -3.956 47.208 1.00 91.12 72 LEU A N 1
ATOM 574 C CA . LEU A 1 72 ? 33.146 -4.230 46.974 1.00 91.12 72 LEU A CA 1
ATOM 575 C C . LEU A 1 72 ? 32.918 -4.836 45.583 1.00 91.12 72 LEU A C 1
ATOM 577 O O . LEU A 1 72 ? 32.182 -5.810 45.443 1.00 91.12 72 LEU A O 1
ATOM 581 N N . MET A 1 73 ? 33.569 -4.291 44.558 1.00 92.25 73 MET A N 1
ATOM 582 C CA . MET A 1 73 ? 33.437 -4.785 43.191 1.00 92.25 73 MET A CA 1
ATOM 583 C C . MET A 1 73 ? 34.018 -6.191 43.030 1.00 92.25 73 MET A C 1
ATOM 585 O O . MET A 1 73 ? 33.374 -7.012 42.390 1.00 92.25 73 MET A O 1
ATOM 589 N N . LEU A 1 74 ? 35.156 -6.520 43.651 1.00 90.94 74 LEU A N 1
ATOM 590 C CA . LEU A 1 74 ? 35.722 -7.878 43.635 1.00 90.94 74 LEU A CA 1
ATOM 591 C C . LEU A 1 74 ? 34.787 -8.906 44.288 1.00 90.94 74 LEU A C 1
ATOM 593 O O . LEU A 1 74 ? 34.677 -10.038 43.811 1.00 90.94 74 LEU A O 1
ATOM 597 N N . TRP A 1 75 ? 34.062 -8.509 45.337 1.00 92.94 75 TRP A N 1
ATOM 598 C CA . TRP A 1 75 ? 33.005 -9.332 45.925 1.00 92.94 75 TRP A CA 1
ATOM 599 C C . TRP A 1 75 ? 31.845 -9.566 44.960 1.00 92.94 75 TRP A C 1
ATOM 601 O O . TRP A 1 75 ? 31.443 -10.710 44.747 1.00 92.94 75 TRP A O 1
ATOM 611 N N . VAL A 1 76 ? 31.330 -8.499 44.345 1.00 92.00 76 VAL A N 1
ATOM 612 C CA . VAL A 1 76 ? 30.230 -8.597 43.374 1.00 92.00 76 VAL A CA 1
ATOM 613 C C . VAL A 1 76 ? 30.657 -9.409 42.148 1.00 92.00 76 VAL A C 1
ATOM 615 O O . VAL A 1 76 ? 29.889 -10.246 41.677 1.00 92.00 76 VAL A O 1
ATOM 618 N N . VAL A 1 77 ? 31.893 -9.241 41.671 1.00 92.56 77 VAL A N 1
ATOM 619 C CA . VAL A 1 77 ? 32.500 -10.050 40.603 1.00 92.56 77 VAL A CA 1
ATOM 620 C C . VAL A 1 77 ? 32.532 -11.522 40.998 1.00 92.56 77 VAL A C 1
ATOM 622 O O . VAL A 1 77 ? 32.063 -12.352 40.231 1.00 92.56 77 VAL A O 1
ATOM 625 N N . SER A 1 78 ? 33.027 -11.858 42.191 1.00 91.75 78 SER A N 1
ATOM 626 C CA . SER A 1 78 ? 33.152 -13.257 42.626 1.00 91.75 78 SER A CA 1
ATOM 627 C C . SER A 1 78 ? 31.785 -13.939 42.757 1.00 91.75 78 SER A C 1
ATOM 629 O O . SER A 1 78 ? 31.599 -15.061 42.290 1.00 91.75 78 SER A O 1
ATOM 631 N N . ILE A 1 79 ? 30.798 -13.243 43.335 1.00 92.00 79 ILE A N 1
ATOM 632 C CA . ILE A 1 79 ? 29.430 -13.759 43.502 1.00 92.00 79 ILE A CA 1
ATOM 633 C C . ILE A 1 79 ? 28.734 -13.904 42.145 1.00 92.00 79 ILE A C 1
ATOM 635 O O . ILE A 1 79 ? 28.129 -14.937 41.862 1.00 92.00 79 ILE A O 1
ATOM 639 N N . SER A 1 80 ? 28.825 -12.888 41.285 1.00 91.94 80 SER A N 1
ATOM 640 C CA . SER A 1 80 ? 28.194 -12.933 39.963 1.00 91.94 80 SER A CA 1
ATOM 641 C C . SER A 1 80 ? 28.864 -13.943 39.029 1.00 91.94 80 SER A C 1
ATOM 643 O O . SER A 1 80 ? 28.156 -14.618 38.289 1.00 91.94 80 SER A O 1
ATOM 645 N N . ALA A 1 81 ? 30.185 -14.133 39.111 1.00 92.38 81 ALA A N 1
ATOM 646 C CA . ALA A 1 81 ? 30.899 -15.192 38.398 1.00 92.38 81 ALA A CA 1
ATOM 647 C C . ALA A 1 81 ? 30.478 -16.588 38.881 1.00 92.38 81 ALA A C 1
ATOM 649 O O . ALA A 1 81 ? 30.280 -17.480 38.059 1.00 92.38 81 ALA A O 1
ATOM 650 N N . LEU A 1 82 ? 30.271 -16.774 40.190 1.00 94.12 82 LEU A N 1
ATOM 651 C CA . LEU A 1 82 ? 29.776 -18.037 40.744 1.00 94.12 82 LEU A CA 1
ATOM 652 C C . LEU A 1 82 ? 28.370 -18.355 40.222 1.00 94.12 82 LEU A C 1
ATOM 654 O O . LEU A 1 82 ? 28.119 -19.469 39.768 1.00 94.12 82 LEU A O 1
ATOM 658 N N . LEU A 1 83 ? 27.471 -17.367 40.243 1.00 92.75 83 LEU A N 1
ATOM 659 C CA . LEU A 1 83 ? 26.118 -17.509 39.700 1.00 92.75 83 LEU A CA 1
ATOM 660 C C . LEU A 1 83 ? 26.134 -17.747 38.187 1.00 92.75 83 LEU A C 1
ATOM 662 O O . LEU A 1 83 ? 25.387 -18.591 37.699 1.00 92.75 83 LEU A O 1
ATOM 666 N N . ALA A 1 84 ? 27.012 -17.060 37.452 1.00 92.62 84 ALA A N 1
ATOM 667 C CA . ALA A 1 84 ? 27.190 -17.268 36.020 1.00 92.62 84 ALA A CA 1
ATOM 668 C C . ALA A 1 84 ? 27.644 -18.702 35.716 1.00 92.62 84 ALA A C 1
ATOM 670 O O . ALA A 1 84 ? 27.042 -19.347 34.862 1.00 92.62 84 ALA A O 1
ATOM 671 N N . VAL A 1 85 ? 28.642 -19.230 36.435 1.00 93.25 85 VAL A N 1
ATOM 672 C CA . VAL A 1 85 ? 29.102 -20.621 36.283 1.00 93.25 85 VAL A CA 1
ATOM 673 C C . VAL A 1 85 ? 27.989 -21.604 36.648 1.00 93.25 85 VAL A C 1
ATOM 675 O O . VAL A 1 85 ? 27.723 -22.524 35.881 1.00 93.25 85 VAL A O 1
ATOM 678 N N . ALA A 1 86 ? 27.289 -21.392 37.765 1.00 91.12 86 ALA A N 1
ATOM 679 C CA . ALA A 1 86 ? 26.195 -22.263 38.191 1.00 91.12 86 ALA A CA 1
ATOM 680 C C . ALA A 1 86 ? 25.057 -22.308 37.157 1.00 91.12 86 ALA A C 1
ATOM 682 O O . ALA A 1 86 ? 24.633 -23.388 36.751 1.00 91.12 86 ALA A O 1
ATOM 683 N N . PHE A 1 87 ? 24.594 -21.149 36.680 1.00 92.12 87 PHE A N 1
ATOM 684 C CA . PHE A 1 87 ? 23.543 -21.081 35.661 1.00 92.12 87 PHE A CA 1
ATOM 685 C C . PHE A 1 87 ? 24.032 -21.600 34.309 1.00 92.12 87 PHE A C 1
ATOM 687 O O . PHE A 1 87 ? 23.263 -22.240 33.604 1.00 92.12 87 PHE A O 1
ATOM 694 N N . GLY A 1 88 ? 25.309 -21.398 33.974 1.00 88.25 88 GLY A N 1
ATOM 695 C CA . GLY A 1 88 ? 25.923 -21.924 32.755 1.00 88.25 88 GLY A CA 1
ATOM 696 C C . GLY A 1 88 ? 26.008 -23.451 32.745 1.00 88.25 88 GLY A C 1
ATOM 697 O O . GLY A 1 88 ? 25.701 -24.064 31.730 1.00 88.25 88 GLY A O 1
ATOM 698 N N . LEU A 1 89 ? 26.344 -24.074 33.882 1.00 86.94 89 LEU A N 1
ATOM 699 C CA . LEU A 1 89 ? 26.343 -25.535 34.043 1.00 86.94 89 LEU A CA 1
ATOM 700 C C . LEU A 1 89 ? 24.925 -26.119 33.981 1.00 86.94 89 LEU A C 1
ATOM 702 O O . LEU A 1 89 ? 24.708 -27.181 33.398 1.00 86.94 89 LEU A O 1
ATOM 706 N N . ILE A 1 90 ? 23.948 -25.413 34.558 1.00 84.56 90 ILE A N 1
ATOM 707 C CA . ILE A 1 90 ? 22.530 -25.778 34.456 1.00 84.56 90 ILE A CA 1
ATOM 708 C C . ILE A 1 90 ? 22.060 -25.679 32.997 1.00 84.56 90 ILE A C 1
ATOM 710 O O . ILE A 1 90 ? 21.442 -26.616 32.496 1.00 84.56 90 ILE A O 1
ATOM 714 N N . LEU A 1 91 ? 22.401 -24.587 32.307 1.00 81.19 91 LEU A N 1
ATOM 715 C CA . LEU A 1 91 ? 22.048 -24.346 30.908 1.00 81.19 91 LEU A CA 1
ATOM 716 C C . LEU A 1 91 ? 22.688 -25.377 29.969 1.00 81.19 91 LEU A C 1
ATOM 718 O O . LEU A 1 91 ? 22.016 -25.902 29.085 1.00 81.19 91 LEU A O 1
ATOM 722 N N . SER A 1 92 ? 23.957 -25.739 30.197 1.00 77.12 92 SER A N 1
ATOM 723 C CA . SER A 1 92 ? 24.644 -26.763 29.397 1.00 77.12 92 SER A CA 1
ATOM 724 C C . SER A 1 92 ? 24.048 -28.162 29.542 1.00 77.12 92 SER A C 1
ATOM 726 O O . SER A 1 92 ? 24.283 -29.006 28.687 1.00 77.12 92 SER A O 1
ATOM 728 N N . ASN A 1 93 ? 23.287 -28.413 30.611 1.00 68.75 93 ASN A N 1
ATOM 729 C CA . ASN A 1 93 ? 22.590 -29.681 30.829 1.00 68.75 93 ASN A CA 1
ATOM 730 C C . ASN A 1 93 ? 21.154 -29.684 30.268 1.00 68.75 93 ASN A C 1
ATOM 732 O O . ASN A 1 93 ? 20.474 -30.704 30.362 1.00 68.75 93 ASN A O 1
ATOM 736 N N . GLN A 1 94 ? 20.667 -28.556 29.739 1.00 62.94 94 GLN A N 1
ATOM 737 C CA . GLN A 1 94 ? 19.278 -28.376 29.285 1.00 62.94 94 GLN A CA 1
ATOM 738 C C . GLN A 1 94 ? 19.148 -28.144 27.787 1.00 62.94 94 GLN A C 1
ATOM 740 O O . GLN A 1 94 ? 18.169 -28.582 27.188 1.00 62.94 94 GLN A O 1
ATOM 745 N N . ASP A 1 95 ? 20.116 -27.447 27.205 1.00 54.53 95 ASP A N 1
ATOM 746 C CA . ASP A 1 95 ? 20.191 -27.187 25.775 1.00 54.53 95 ASP A CA 1
ATOM 747 C C . ASP A 1 95 ? 21.276 -28.078 25.140 1.00 54.53 95 ASP A C 1
ATOM 749 O O . ASP A 1 95 ? 22.238 -28.471 25.798 1.00 54.53 95 ASP A O 1
ATOM 753 N N . ASP A 1 96 ? 21.148 -28.372 23.841 1.00 49.88 96 ASP A N 1
ATOM 754 C CA . ASP A 1 96 ? 22.035 -29.248 23.045 1.00 49.88 96 ASP A CA 1
ATOM 755 C C . ASP A 1 96 ? 23.439 -28.634 22.770 1.00 49.88 96 ASP A C 1
ATOM 757 O O . ASP A 1 96 ? 24.029 -28.757 21.688 1.00 49.88 96 ASP A O 1
ATOM 761 N N . TYR A 1 97 ? 24.012 -27.937 23.755 1.00 55.50 97 TYR A N 1
ATOM 762 C CA . TYR A 1 97 ? 25.367 -27.396 23.717 1.00 55.50 97 TYR A CA 1
ATOM 763 C C . TYR A 1 97 ? 26.389 -28.519 23.964 1.00 55.50 97 TYR A C 1
ATOM 765 O O . TYR A 1 97 ? 26.913 -28.685 25.060 1.00 55.50 97 TYR A O 1
ATOM 773 N N . ALA A 1 98 ? 26.721 -29.279 22.918 1.00 52.44 98 ALA A N 1
ATOM 774 C CA . ALA A 1 98 ? 27.787 -30.287 22.946 1.00 52.44 98 ALA A CA 1
ATOM 775 C C . ALA A 1 98 ? 28.996 -29.878 22.082 1.00 52.44 98 ALA A C 1
ATOM 777 O O . ALA A 1 98 ? 28.834 -29.300 21.001 1.00 52.44 98 ALA A O 1
ATOM 778 N N . GLY A 1 99 ? 30.216 -30.200 22.529 1.00 66.12 99 GLY A N 1
ATOM 779 C CA . GLY A 1 99 ? 31.456 -30.027 21.758 1.00 66.12 99 GLY A CA 1
ATOM 780 C C . GLY A 1 99 ? 32.597 -29.346 22.519 1.00 66.12 99 GLY A C 1
ATOM 781 O O . GLY A 1 99 ? 32.433 -28.862 23.637 1.00 66.12 99 GLY A O 1
ATOM 782 N N . THR A 1 100 ? 33.769 -29.291 21.889 1.00 70.25 100 THR A N 1
ATOM 783 C CA . THR A 1 100 ? 35.005 -28.743 22.474 1.00 70.25 100 THR A CA 1
ATOM 784 C C . THR A 1 100 ? 34.894 -27.258 22.825 1.00 70.25 100 THR A C 1
ATOM 786 O O . THR A 1 100 ? 35.415 -26.853 23.857 1.00 70.25 100 THR A O 1
ATOM 789 N N . THR A 1 101 ? 34.166 -26.454 22.042 1.00 77.44 101 THR A N 1
ATOM 790 C CA . THR A 1 101 ? 33.925 -25.021 22.312 1.00 77.44 101 THR A CA 1
ATOM 791 C C . THR A 1 101 ? 33.176 -24.792 23.630 1.00 77.44 101 THR A C 1
ATOM 793 O O . THR A 1 101 ? 33.510 -23.877 24.377 1.00 77.44 101 THR A O 1
ATOM 796 N N . VAL A 1 102 ? 32.203 -25.655 23.958 1.00 81.69 102 VAL A N 1
ATOM 797 C CA . VAL A 1 102 ? 31.458 -25.593 25.231 1.00 81.69 102 VAL A CA 1
ATOM 798 C C . VAL A 1 102 ? 32.376 -25.943 26.393 1.00 81.69 102 VAL A C 1
ATOM 800 O O . VAL A 1 102 ? 32.379 -25.232 27.391 1.00 81.69 102 VAL A O 1
ATOM 803 N N . ALA A 1 103 ? 33.215 -26.972 26.239 1.00 82.12 103 ALA A N 1
ATOM 804 C CA . ALA A 1 103 ? 34.203 -27.333 27.252 1.00 82.12 103 ALA A CA 1
ATOM 805 C C . ALA A 1 103 ? 35.216 -26.197 27.488 1.00 82.12 103 ALA A C 1
ATOM 807 O O . ALA A 1 103 ? 35.476 -25.840 28.635 1.00 82.12 103 ALA A O 1
ATOM 808 N N . TRP A 1 104 ? 35.739 -25.575 26.424 1.00 84.25 104 TRP A N 1
ATOM 809 C CA . TRP A 1 104 ? 36.631 -24.416 26.540 1.00 84.25 104 TRP A CA 1
ATOM 810 C C . TRP A 1 104 ? 35.946 -23.225 27.217 1.00 84.25 104 TRP A C 1
ATOM 812 O O . TRP A 1 104 ? 36.549 -22.597 28.087 1.00 84.25 104 TRP A O 1
ATOM 822 N N . HIS A 1 105 ? 34.680 -22.946 26.897 1.00 91.88 105 HIS A N 1
ATOM 823 C CA . HIS A 1 105 ? 33.896 -21.902 27.562 1.00 91.88 105 HIS A CA 1
ATOM 824 C C . HIS A 1 105 ? 33.654 -22.206 29.052 1.00 91.88 105 HIS A C 1
ATOM 826 O O . HIS A 1 105 ? 33.886 -21.351 29.904 1.00 91.88 105 HIS A O 1
ATOM 832 N N . GLN A 1 106 ? 33.258 -23.438 29.387 1.00 88.00 106 GLN A N 1
ATOM 833 C CA . GLN A 1 106 ? 33.017 -23.873 30.766 1.00 88.00 106 GLN A CA 1
ATOM 834 C C . GLN A 1 106 ? 34.290 -23.786 31.612 1.00 88.00 106 GLN A C 1
ATOM 836 O O . GLN A 1 106 ? 34.284 -23.159 32.672 1.00 88.00 106 GLN A O 1
ATOM 841 N N . TRP A 1 107 ? 35.397 -24.362 31.136 1.00 90.38 107 TRP A N 1
ATOM 842 C CA . TRP A 1 107 ? 36.659 -24.365 31.876 1.00 90.38 107 TRP A CA 1
ATOM 843 C C . TRP A 1 107 ? 37.276 -22.973 31.987 1.00 90.38 107 TRP A C 1
ATOM 845 O O . TRP A 1 107 ? 37.787 -22.633 33.052 1.00 90.38 107 TRP A O 1
ATOM 855 N N . SER A 1 108 ? 37.181 -22.134 30.950 1.00 90.31 108 SER A N 1
ATOM 856 C CA . SER A 1 108 ? 37.634 -20.739 31.046 1.00 90.31 108 SER A CA 1
ATOM 857 C C . SER A 1 108 ? 36.760 -19.905 31.990 1.00 90.31 108 SER A C 1
ATOM 859 O O . SER A 1 108 ? 37.293 -19.094 32.748 1.00 90.31 108 SER A O 1
ATOM 861 N N . GLY A 1 109 ? 35.445 -20.145 32.033 1.00 90.94 109 GLY A N 1
ATOM 862 C CA . GLY A 1 109 ? 34.538 -19.532 33.007 1.00 90.94 109 GLY A CA 1
ATOM 863 C C . GLY A 1 109 ? 34.846 -19.943 34.453 1.00 90.94 109 GLY A C 1
ATOM 864 O O . GLY A 1 109 ? 34.961 -19.083 35.328 1.00 90.94 109 GLY A O 1
ATOM 865 N N . ILE A 1 110 ? 35.064 -21.240 34.704 1.00 93.00 110 ILE A N 1
ATOM 866 C CA . ILE A 1 110 ? 35.452 -21.769 36.025 1.00 93.00 110 ILE A CA 1
ATOM 867 C C . ILE A 1 110 ? 36.831 -21.240 36.440 1.00 93.00 110 ILE A C 1
ATOM 869 O O . ILE A 1 110 ? 37.000 -20.788 37.572 1.00 93.00 110 ILE A O 1
ATOM 873 N N . ALA A 1 111 ? 37.809 -21.231 35.530 1.00 92.38 111 ALA A N 1
ATOM 874 C CA . ALA A 1 111 ? 39.132 -20.672 35.798 1.00 92.38 111 ALA A CA 1
ATOM 875 C C . ALA A 1 111 ? 39.049 -19.179 36.150 1.00 92.38 111 ALA A C 1
ATOM 877 O O . ALA A 1 111 ? 39.680 -18.738 37.107 1.00 92.38 111 ALA A O 1
ATOM 878 N N . THR A 1 112 ? 38.216 -18.412 35.439 1.00 93.12 112 THR A N 1
ATOM 879 C CA . THR A 1 112 ? 37.976 -16.989 35.728 1.00 93.12 112 THR A CA 1
ATOM 880 C C . THR A 1 112 ? 37.365 -16.786 37.114 1.00 93.12 112 THR A C 1
ATOM 882 O O . THR A 1 112 ? 37.797 -15.894 37.841 1.00 93.12 112 THR A O 1
ATOM 885 N N . LEU A 1 113 ? 36.406 -17.627 37.516 1.00 94.69 113 LEU A N 1
ATOM 886 C CA . LEU A 1 113 ? 35.839 -17.610 38.868 1.00 94.69 113 LEU A CA 1
ATOM 887 C C . LEU A 1 113 ? 36.917 -17.858 39.934 1.00 94.69 113 LEU A C 1
ATOM 889 O O . LEU A 1 113 ? 36.999 -17.109 40.907 1.00 94.69 113 LEU A O 1
ATOM 893 N N . VAL A 1 114 ? 37.753 -18.884 39.748 1.00 94.69 114 VAL A N 1
ATOM 894 C CA . VAL A 1 114 ? 38.831 -19.217 40.693 1.00 94.69 114 VAL A CA 1
ATOM 895 C C . VAL A 1 114 ? 39.841 -18.075 40.786 1.00 94.69 114 VAL A C 1
ATOM 897 O O . VAL A 1 114 ? 40.194 -17.661 41.888 1.00 94.69 114 VAL A O 1
ATOM 900 N N . LEU A 1 115 ? 40.265 -17.515 39.651 1.00 94.38 115 LEU A N 1
ATOM 901 C CA . LEU A 1 115 ? 41.200 -16.390 39.612 1.00 94.38 115 LEU A CA 1
ATOM 902 C C . LEU A 1 115 ? 40.615 -15.136 40.273 1.00 94.38 115 LEU A C 1
ATOM 904 O O . LEU A 1 115 ? 41.319 -14.484 41.040 1.00 94.38 115 LEU A O 1
ATOM 908 N N . ALA A 1 116 ? 39.331 -14.837 40.056 1.00 92.75 116 ALA A N 1
ATOM 909 C CA . ALA A 1 116 ? 38.662 -13.701 40.687 1.00 92.75 116 ALA A CA 1
ATOM 910 C C . ALA A 1 116 ? 38.530 -13.884 42.209 1.00 92.75 116 ALA A C 1
ATOM 912 O O . ALA A 1 116 ? 38.770 -12.942 42.969 1.00 92.75 116 ALA A O 1
ATOM 913 N N . ALA A 1 117 ? 38.224 -15.102 42.668 1.00 94.25 117 ALA A N 1
ATOM 914 C CA . ALA A 1 117 ? 38.176 -15.430 44.091 1.00 94.25 117 ALA A CA 1
ATOM 915 C C . ALA A 1 117 ? 39.567 -15.339 44.745 1.00 94.25 117 ALA A C 1
ATOM 917 O O . ALA A 1 117 ? 39.706 -14.767 45.826 1.00 94.25 117 ALA A O 1
ATOM 918 N N . LEU A 1 118 ? 40.613 -15.835 44.075 1.00 94.38 118 LEU A N 1
ATOM 919 C CA . LEU A 1 118 ? 41.997 -15.699 44.537 1.00 94.38 118 LEU A CA 1
ATOM 920 C C . LEU A 1 118 ? 42.459 -14.237 44.523 1.00 94.38 118 LEU A C 1
ATOM 922 O O . LEU A 1 118 ? 43.150 -13.820 45.448 1.00 94.38 118 LEU A O 1
ATOM 926 N N . ALA A 1 119 ? 42.051 -13.439 43.532 1.00 93.56 119 ALA A N 1
ATOM 927 C CA . ALA A 1 119 ? 42.325 -12.004 43.495 1.00 93.56 119 ALA A CA 1
ATOM 928 C C . ALA A 1 119 ? 41.678 -11.290 44.690 1.00 93.56 119 ALA A C 1
ATOM 930 O O . ALA A 1 119 ? 42.331 -10.475 45.335 1.00 93.56 119 ALA A O 1
ATOM 931 N N . LEU A 1 120 ? 40.436 -11.640 45.045 1.00 94.06 120 LEU A N 1
ATOM 932 C CA . LEU A 1 120 ? 39.764 -11.124 46.241 1.00 94.06 120 LEU A CA 1
ATOM 933 C C . LEU A 1 120 ? 40.490 -11.530 47.538 1.00 94.06 120 LEU A C 1
ATOM 935 O O . LEU A 1 120 ? 40.621 -10.709 48.446 1.00 94.06 120 LEU A O 1
ATOM 939 N N . LEU A 1 121 ? 40.977 -12.771 47.636 1.00 93.75 121 LEU A N 1
ATOM 940 C CA . LEU A 1 121 ? 41.738 -13.240 48.801 1.00 93.75 121 LEU A CA 1
ATOM 941 C C . LEU A 1 121 ? 43.107 -12.557 48.911 1.00 93.75 121 LEU A C 1
ATOM 943 O O . LEU A 1 121 ? 43.459 -12.085 49.989 1.00 93.75 121 LEU A O 1
ATOM 947 N N . ALA A 1 122 ? 43.841 -12.433 47.804 1.00 91.75 122 ALA A N 1
ATOM 948 C CA . ALA A 1 122 ? 45.113 -11.715 47.753 1.00 91.75 122 ALA A CA 1
ATOM 949 C C . ALA A 1 122 ? 44.934 -10.223 48.070 1.00 91.75 122 ALA A C 1
ATOM 951 O O . ALA A 1 122 ? 45.745 -9.646 48.788 1.00 91.75 122 ALA A O 1
ATOM 952 N N . PHE A 1 123 ? 43.838 -9.612 47.607 1.00 91.88 123 PHE A N 1
ATOM 953 C CA . PHE A 1 123 ? 43.484 -8.234 47.947 1.00 91.88 123 PHE A CA 1
ATOM 954 C C . PHE A 1 123 ? 43.223 -8.071 49.451 1.00 91.88 123 PHE A C 1
ATOM 956 O O . PHE A 1 123 ? 43.679 -7.107 50.058 1.00 91.88 123 PHE A O 1
ATOM 963 N N . LYS A 1 124 ? 42.522 -9.025 50.078 1.00 90.81 124 LYS A N 1
ATOM 964 C CA . LYS A 1 124 ? 42.276 -9.028 51.531 1.00 90.81 124 LYS A CA 1
ATOM 965 C C . LYS A 1 124 ? 43.526 -9.281 52.368 1.00 90.81 124 LYS A C 1
ATOM 967 O O . LYS A 1 124 ? 43.600 -8.785 53.486 1.00 90.81 124 LYS A O 1
ATOM 972 N N . ALA A 1 125 ? 44.474 -10.047 51.838 1.00 90.00 125 ALA A N 1
ATOM 973 C CA . ALA A 1 125 ? 45.775 -10.281 52.455 1.00 90.00 125 ALA A CA 1
ATOM 974 C C . ALA A 1 125 ? 46.766 -9.116 52.234 1.00 90.00 125 ALA A C 1
ATOM 976 O O . ALA A 1 125 ? 47.903 -9.208 52.678 1.00 90.00 125 ALA A O 1
ATOM 977 N N . ASP A 1 126 ? 46.350 -8.044 51.539 1.00 84.62 126 ASP A N 1
ATOM 978 C CA . ASP A 1 126 ? 47.172 -6.889 51.125 1.00 84.62 126 ASP A CA 1
ATOM 979 C C . ASP A 1 126 ? 48.404 -7.273 50.260 1.00 84.62 126 ASP A C 1
ATOM 981 O O . ASP A 1 126 ? 49.336 -6.491 50.054 1.00 84.62 126 ASP A O 1
ATOM 985 N N . GLU A 1 127 ? 48.371 -8.467 49.653 1.00 90.12 127 GLU A N 1
ATOM 986 C CA . GLU A 1 127 ? 49.403 -9.031 48.772 1.00 90.12 127 GLU A CA 1
ATOM 987 C C . GLU A 1 127 ? 49.304 -8.438 47.358 1.00 90.12 127 GLU A C 1
ATOM 989 O O . GLU A 1 127 ? 48.858 -9.064 46.390 1.00 90.12 127 GLU A O 1
ATOM 994 N N . THR A 1 128 ? 49.716 -7.175 47.235 1.00 84.62 128 THR A N 1
ATOM 995 C CA . THR A 1 128 ? 49.451 -6.322 46.061 1.00 84.62 128 THR A CA 1
ATOM 996 C C . THR A 1 128 ? 49.996 -6.893 44.743 1.00 84.62 128 THR A C 1
ATOM 998 O O . THR A 1 128 ? 49.340 -6.782 43.705 1.00 84.62 128 THR A O 1
ATOM 1001 N N . LYS A 1 129 ? 51.180 -7.524 44.752 1.00 87.69 129 LYS A N 1
ATOM 1002 C CA . LYS A 1 129 ? 51.774 -8.120 43.537 1.00 87.69 129 LYS A CA 1
ATOM 1003 C C . LYS A 1 129 ? 50.938 -9.298 43.033 1.00 87.69 129 LYS A C 1
ATOM 1005 O O . LYS A 1 129 ? 50.600 -9.350 41.851 1.00 87.69 129 LYS A O 1
ATOM 1010 N N . SER A 1 130 ? 50.572 -10.198 43.942 1.00 89.94 130 SER A N 1
ATOM 1011 C CA . SER A 1 130 ? 49.767 -11.385 43.652 1.00 89.94 130 SER A CA 1
ATOM 1012 C C . SER A 1 130 ? 48.355 -11.001 43.216 1.00 89.94 130 SER A C 1
ATOM 1014 O O . SER A 1 130 ? 47.876 -11.495 42.200 1.00 89.94 130 SER A O 1
ATOM 1016 N N . TYR A 1 131 ? 47.720 -10.054 43.914 1.00 93.56 131 TYR A N 1
ATOM 1017 C CA . TYR A 1 131 ? 46.407 -9.523 43.546 1.00 93.56 131 TYR A CA 1
ATOM 1018 C C . TYR A 1 131 ? 46.390 -8.959 42.120 1.00 93.56 131 TYR A C 1
ATOM 1020 O O . TYR A 1 131 ? 45.533 -9.343 41.327 1.00 93.56 131 TYR A O 1
ATOM 1028 N N . ARG A 1 132 ? 47.348 -8.094 41.760 1.00 92.75 132 ARG A N 1
ATOM 1029 C CA . ARG A 1 132 ? 47.404 -7.486 40.419 1.00 92.75 132 ARG A CA 1
ATOM 1030 C C . ARG A 1 132 ? 47.606 -8.522 39.321 1.00 92.75 132 ARG A C 1
ATOM 1032 O O . ARG A 1 132 ? 46.951 -8.443 38.284 1.00 92.75 132 ARG A O 1
ATOM 1039 N N . ALA A 1 133 ? 48.478 -9.502 39.558 1.00 93.31 133 ALA A N 1
ATOM 1040 C CA . ALA A 1 133 ? 48.684 -10.606 38.627 1.00 93.31 133 ALA A CA 1
ATOM 1041 C C . ALA A 1 133 ? 47.396 -11.424 38.441 1.00 93.31 133 ALA A C 1
ATOM 1043 O O . ALA A 1 133 ? 46.973 -11.662 37.311 1.00 93.31 133 ALA A O 1
ATOM 1044 N N . LEU A 1 134 ? 46.726 -11.786 39.538 1.00 95.12 134 LEU A N 1
ATOM 1045 C CA . LEU A 1 134 ? 45.472 -12.542 39.512 1.00 95.12 134 LEU A CA 1
ATOM 1046 C C . LEU A 1 134 ? 44.323 -11.750 38.874 1.00 95.12 134 LEU A C 1
ATOM 1048 O O . LEU A 1 134 ? 43.522 -12.329 38.144 1.00 95.12 134 LEU A O 1
ATOM 1052 N N . LEU A 1 135 ? 44.257 -10.433 39.084 1.00 93.62 135 LEU A N 1
ATOM 1053 C CA . LEU A 1 135 ? 43.279 -9.552 38.443 1.00 93.62 135 LEU A CA 1
ATOM 1054 C C . LEU A 1 135 ? 43.486 -9.497 36.925 1.00 93.62 135 LEU A C 1
ATOM 1056 O O . LEU A 1 135 ? 42.528 -9.665 36.172 1.00 93.62 135 LEU A O 1
ATOM 1060 N N . LEU A 1 136 ? 44.728 -9.315 36.466 1.00 93.81 136 LEU A N 1
ATOM 1061 C CA . LEU A 1 136 ? 45.057 -9.325 35.036 1.00 93.81 136 LEU A CA 1
ATOM 1062 C C . LEU A 1 136 ? 44.729 -10.675 34.391 1.00 93.81 136 LEU A C 1
ATOM 1064 O O . LEU A 1 136 ? 44.113 -10.719 33.326 1.00 93.81 136 LEU A O 1
ATOM 1068 N N . LEU A 1 137 ? 45.071 -11.776 35.066 1.00 94.12 137 LEU A N 1
ATOM 1069 C CA . LEU A 1 137 ? 44.719 -13.123 34.619 1.00 94.12 137 LEU A CA 1
ATOM 1070 C C . LEU A 1 137 ? 43.200 -13.341 34.601 1.00 94.12 137 LEU A C 1
ATOM 1072 O O . LEU A 1 137 ? 42.700 -13.980 33.681 1.00 94.12 137 LEU A O 1
ATOM 1076 N N . SER A 1 138 ? 42.455 -12.775 35.555 1.00 92.69 138 SER A N 1
ATOM 1077 C CA . SER A 1 138 ? 40.985 -12.835 35.579 1.00 92.69 138 SER A CA 1
ATOM 1078 C C . SER A 1 138 ? 40.364 -12.070 34.408 1.00 92.69 138 SER A C 1
ATOM 1080 O O . SER A 1 138 ? 39.417 -12.552 33.795 1.00 92.69 138 SER A O 1
ATOM 1082 N N . VAL A 1 139 ? 40.906 -10.899 34.052 1.00 94.25 139 VAL A N 1
ATOM 1083 C CA . VAL A 1 139 ? 40.452 -10.117 32.886 1.00 94.25 139 VAL A CA 1
ATOM 1084 C C . VAL A 1 139 ? 40.762 -10.846 31.576 1.00 94.25 139 VAL A C 1
ATOM 1086 O O . VAL A 1 139 ? 39.925 -10.891 30.671 1.00 94.25 139 VAL A O 1
ATOM 1089 N N . PHE A 1 140 ? 41.935 -11.472 31.473 1.00 92.62 140 PHE A N 1
ATOM 1090 C CA . PHE A 1 140 ? 42.256 -12.318 30.325 1.00 92.62 140 PHE A CA 1
ATOM 1091 C C . PHE A 1 140 ? 41.324 -13.535 30.254 1.00 92.62 140 PHE A C 1
ATOM 1093 O O . PHE A 1 140 ? 40.742 -13.808 29.205 1.00 92.62 140 PHE A O 1
ATOM 1100 N N . GLY A 1 141 ? 41.109 -14.204 31.389 1.00 90.75 141 GLY A N 1
ATOM 1101 C CA . GLY A 1 141 ? 40.198 -15.336 31.525 1.00 90.75 141 GLY A CA 1
ATOM 1102 C C . GLY A 1 141 ? 38.772 -14.992 31.103 1.00 90.75 141 GLY A C 1
ATOM 1103 O O . GLY A 1 141 ? 38.198 -15.710 30.287 1.00 90.75 141 GLY A O 1
ATOM 1104 N N . VAL A 1 142 ? 38.222 -13.863 31.568 1.00 91.31 142 VAL A N 1
ATOM 1105 C CA . VAL A 1 142 ? 36.852 -13.455 31.220 1.00 91.31 142 VAL A CA 1
ATOM 1106 C C . VAL A 1 142 ? 36.730 -13.058 29.748 1.00 91.31 142 VAL A C 1
ATOM 1108 O O . VAL A 1 142 ? 35.707 -13.325 29.122 1.00 91.31 142 VAL A O 1
ATOM 1111 N N . THR A 1 143 ? 37.782 -12.474 29.168 1.00 88.75 143 THR A N 1
ATOM 1112 C CA . THR A 1 143 ? 37.835 -12.147 27.735 1.00 88.75 143 THR A CA 1
ATOM 1113 C C . THR A 1 143 ? 37.863 -13.422 26.890 1.00 88.75 143 THR A C 1
ATOM 1115 O O . THR A 1 143 ? 37.133 -13.531 25.906 1.00 88.75 143 THR A O 1
ATOM 1118 N N . PHE A 1 144 ? 38.645 -14.419 27.309 1.00 89.75 144 PHE A N 1
ATOM 1119 C CA . PHE A 1 144 ? 38.725 -15.729 26.665 1.00 89.75 144 PHE A CA 1
ATOM 1120 C C . PHE A 1 144 ? 37.408 -16.510 26.804 1.00 89.75 144 PHE A C 1
ATOM 1122 O O . PHE A 1 144 ? 36.886 -17.030 25.820 1.00 89.75 144 PHE A O 1
ATOM 1129 N N . ALA A 1 145 ? 36.800 -16.509 27.992 1.00 89.44 145 ALA A N 1
ATOM 1130 C CA . ALA A 1 145 ? 35.486 -17.103 28.220 1.00 89.44 145 ALA A CA 1
ATOM 1131 C C . ALA A 1 145 ? 34.399 -16.411 27.387 1.00 89.44 145 ALA A C 1
ATOM 1133 O O . ALA A 1 145 ? 33.587 -17.088 26.759 1.00 89.44 145 ALA A O 1
ATOM 1134 N N . GLY A 1 146 ? 34.415 -15.076 27.318 1.00 86.19 146 GLY A N 1
ATOM 1135 C CA . GLY A 1 146 ? 33.509 -14.286 26.484 1.00 86.19 146 GLY A CA 1
ATOM 1136 C C . GLY A 1 146 ? 33.680 -14.558 24.989 1.00 86.19 146 GLY A C 1
ATOM 1137 O O . GLY A 1 146 ? 32.685 -14.633 24.273 1.00 86.19 146 GLY A O 1
ATOM 1138 N N . HIS A 1 147 ? 34.913 -14.783 24.524 1.00 85.00 147 HIS A N 1
ATOM 1139 C CA . HIS A 1 147 ? 35.199 -15.173 23.143 1.00 85.00 147 HIS A CA 1
ATOM 1140 C C . HIS A 1 147 ? 34.519 -16.496 22.769 1.00 85.00 147 HIS A C 1
ATOM 1142 O O . HIS A 1 147 ? 33.758 -16.532 21.802 1.00 85.00 147 HIS A O 1
ATOM 1148 N N . TYR A 1 148 ? 34.708 -17.555 23.565 1.00 85.69 148 TYR A N 1
ATOM 1149 C CA . TYR A 1 148 ? 34.021 -18.826 23.307 1.00 85.69 148 TYR A CA 1
ATOM 1150 C C . TYR A 1 148 ? 32.514 -18.734 23.532 1.00 85.69 148 TYR A C 1
ATOM 1152 O O . TYR A 1 148 ? 31.760 -19.358 22.796 1.00 85.69 148 TYR A O 1
ATOM 1160 N N . GLY A 1 149 ? 32.058 -17.922 24.490 1.00 84.19 149 GLY A N 1
ATOM 1161 C CA . GLY A 1 149 ? 30.634 -17.647 24.683 1.00 84.19 149 GLY A CA 1
ATOM 1162 C C . GLY A 1 149 ? 29.999 -17.036 23.431 1.00 84.19 149 GLY A C 1
ATOM 1163 O O . GLY A 1 149 ? 28.947 -17.488 22.989 1.00 84.19 149 GLY A O 1
ATOM 1164 N N . ALA A 1 150 ? 30.681 -16.076 22.800 1.00 76.12 150 ALA A N 1
ATOM 1165 C CA . ALA A 1 150 ? 30.246 -15.476 21.542 1.00 76.12 150 ALA A CA 1
ATOM 1166 C C . ALA A 1 150 ? 30.322 -16.455 20.358 1.00 76.12 150 ALA A C 1
ATOM 1168 O O . ALA A 1 150 ? 29.430 -16.443 19.515 1.00 76.12 150 ALA A O 1
ATOM 1169 N N . MET A 1 151 ? 31.327 -17.337 20.302 1.00 76.56 151 MET A N 1
ATOM 1170 C CA . MET A 1 151 ? 31.377 -18.416 19.300 1.00 76.56 151 MET A CA 1
ATOM 1171 C C . MET A 1 151 ? 30.200 -19.388 19.447 1.00 76.56 151 MET A C 1
ATOM 1173 O O . MET A 1 151 ? 29.631 -19.830 18.451 1.00 76.56 151 MET A O 1
ATOM 1177 N N . LEU A 1 152 ? 29.777 -19.679 20.682 1.00 76.56 152 LEU A N 1
ATOM 1178 C CA . LEU A 1 152 ? 28.621 -20.539 20.948 1.00 76.56 152 LEU A CA 1
ATOM 1179 C C . LEU A 1 152 ? 27.291 -19.916 20.504 1.00 76.56 152 LEU A C 1
ATOM 1181 O O . LEU A 1 152 ? 26.378 -20.662 20.150 1.00 76.56 152 LEU A O 1
ATOM 1185 N N . THR A 1 153 ? 27.162 -18.584 20.515 1.00 67.38 153 THR A N 1
ATOM 1186 C CA . THR A 1 153 ? 25.918 -17.886 20.140 1.00 67.38 153 THR A CA 1
ATOM 1187 C C . THR A 1 153 ? 25.896 -17.390 18.696 1.00 67.38 153 THR A C 1
ATOM 1189 O O . THR A 1 153 ? 24.828 -17.359 18.083 1.00 67.38 153 THR A O 1
ATOM 1192 N N . HIS A 1 154 ? 27.046 -17.003 18.144 1.00 59.56 154 HIS A N 1
ATOM 1193 C CA . HIS A 1 154 ? 27.167 -16.350 16.837 1.00 59.56 154 HIS A CA 1
ATOM 1194 C C . HIS A 1 154 ? 28.006 -17.134 15.814 1.00 59.56 154 HIS A C 1
ATOM 1196 O O . HIS A 1 154 ? 28.141 -16.677 14.679 1.00 59.56 154 HIS A O 1
ATOM 1202 N N . GLY A 1 155 ? 28.520 -18.311 16.182 1.00 60.66 155 GLY A N 1
ATOM 1203 C CA . GLY A 1 155 ? 29.317 -19.182 15.319 1.00 60.66 155 GLY A CA 1
ATOM 1204 C C . GLY A 1 155 ? 30.823 -18.910 15.399 1.00 60.66 155 GLY A C 1
ATOM 1205 O O . GLY A 1 155 ? 31.267 -17.841 15.822 1.00 60.66 155 GLY A O 1
ATOM 1206 N N . ASP A 1 156 ? 31.621 -19.892 14.972 1.00 62.94 156 ASP A N 1
ATOM 1207 C CA . ASP A 1 156 ? 33.088 -19.887 15.112 1.00 62.94 156 ASP A CA 1
ATOM 1208 C C . ASP A 1 156 ? 33.775 -18.738 14.334 1.00 62.94 156 ASP A C 1
ATOM 1210 O O . ASP A 1 156 ? 34.876 -18.316 14.689 1.00 62.94 156 ASP A O 1
ATOM 1214 N N . ASP A 1 157 ? 33.099 -18.161 13.332 1.00 52.56 157 ASP A N 1
ATOM 1215 C CA . ASP A 1 157 ? 33.615 -17.072 12.488 1.00 52.56 157 ASP A CA 1
ATOM 1216 C C . ASP A 1 157 ? 33.240 -15.656 12.983 1.00 52.56 157 ASP A C 1
ATOM 1218 O O . ASP A 1 157 ? 33.493 -14.657 12.303 1.00 52.56 157 ASP A O 1
ATOM 1222 N N . TYR A 1 158 ? 32.626 -15.531 14.167 1.00 56.62 158 TYR A N 1
ATOM 1223 C CA . TYR A 1 158 ? 32.077 -14.261 14.661 1.00 56.62 158 TYR A CA 1
ATOM 1224 C C . TYR A 1 158 ? 33.103 -13.114 14.680 1.00 56.62 158 TYR A C 1
ATOM 1226 O O . TYR A 1 158 ? 32.840 -12.047 14.126 1.00 56.62 158 TYR A O 1
ATOM 1234 N N . LEU A 1 159 ? 34.298 -13.328 15.245 1.00 58.25 159 LEU A N 1
ATOM 1235 C CA . LEU A 1 159 ? 35.339 -12.289 15.280 1.00 58.25 159 LEU A CA 1
ATOM 1236 C C . LEU A 1 159 ? 36.142 -12.190 13.976 1.00 58.25 159 LEU A C 1
ATOM 1238 O O . LEU A 1 159 ? 36.525 -11.089 13.584 1.00 58.25 159 LEU A O 1
ATOM 1242 N N . SER A 1 160 ? 36.385 -13.308 13.284 1.00 59.47 160 SER A N 1
ATOM 1243 C CA . SER A 1 160 ? 37.148 -13.315 12.025 1.00 59.47 160 SER A CA 1
ATOM 1244 C C . SER A 1 160 ? 36.393 -12.615 10.890 1.00 59.47 160 SER A C 1
ATOM 1246 O O . SER A 1 160 ? 37.017 -12.002 10.021 1.00 59.47 160 SER A O 1
ATOM 1248 N N . SER A 1 161 ? 35.059 -12.606 10.944 1.00 52.72 161 SER A N 1
ATOM 1249 C CA . SER A 1 161 ? 34.208 -11.906 9.977 1.00 52.72 161 SER A CA 1
ATOM 1250 C C . SER A 1 161 ? 34.394 -10.386 9.936 1.00 52.72 161 SER A C 1
ATOM 1252 O O . SER A 1 161 ? 34.090 -9.764 8.919 1.00 52.72 161 SER A O 1
ATOM 1254 N N . VAL A 1 162 ? 34.930 -9.783 11.003 1.00 56.97 162 VAL A N 1
ATOM 1255 C CA . VAL A 1 162 ? 35.225 -8.341 11.062 1.00 56.97 162 VAL A CA 1
ATOM 1256 C C . VAL A 1 162 ? 36.433 -7.988 10.189 1.00 56.97 162 VAL A C 1
ATOM 1258 O O . VAL A 1 162 ? 36.477 -6.908 9.602 1.00 56.97 162 VAL A O 1
ATOM 1261 N N . TRP A 1 163 ? 37.397 -8.904 10.062 1.00 48.31 163 TRP A N 1
ATOM 1262 C CA . TRP A 1 163 ? 38.582 -8.720 9.219 1.00 48.31 163 TRP A CA 1
ATOM 1263 C C . TRP A 1 163 ? 38.402 -9.238 7.792 1.00 48.31 163 TRP A C 1
ATOM 1265 O O . TRP A 1 163 ? 39.117 -8.787 6.900 1.00 48.31 163 TRP A O 1
ATOM 1275 N N . ASN A 1 164 ? 37.454 -10.149 7.554 1.00 46.03 164 ASN A N 1
ATOM 1276 C CA . ASN A 1 164 ? 37.156 -10.650 6.215 1.00 46.03 164 ASN A CA 1
ATOM 1277 C C . ASN A 1 164 ? 35.638 -10.891 6.028 1.00 46.03 164 ASN A C 1
ATOM 1279 O O . ASN A 1 164 ? 35.135 -11.971 6.357 1.00 46.03 164 ASN A O 1
ATOM 1283 N N . PRO A 1 165 ? 34.880 -9.903 5.511 1.00 42.97 165 PRO A N 1
ATOM 1284 C CA . PRO A 1 165 ? 33.411 -9.910 5.517 1.00 42.97 165 PRO A CA 1
ATOM 1285 C C . PRO A 1 165 ? 32.741 -10.951 4.598 1.00 42.97 165 PRO A C 1
ATOM 1287 O O . PRO A 1 165 ? 31.514 -11.033 4.562 1.00 42.97 165 PRO A O 1
ATOM 1290 N N . GLU A 1 166 ? 33.501 -11.785 3.883 1.00 40.28 166 GLU A N 1
ATOM 1291 C CA . GLU A 1 166 ? 32.951 -12.886 3.076 1.00 40.28 166 GLU A CA 1
ATOM 1292 C C . GLU A 1 166 ? 32.640 -14.166 3.884 1.00 40.28 166 GLU A C 1
ATOM 1294 O O . GLU A 1 166 ? 31.980 -15.066 3.360 1.00 40.28 166 GLU A O 1
ATOM 1299 N N . MET A 1 167 ? 33.061 -14.260 5.156 1.00 39.22 167 MET A N 1
ATOM 1300 C CA . MET A 1 167 ? 32.992 -15.506 5.944 1.00 39.22 167 MET A CA 1
ATOM 1301 C C . MET A 1 167 ? 31.737 -15.693 6.830 1.00 39.22 167 MET A C 1
ATOM 1303 O O . MET A 1 167 ? 31.480 -16.804 7.277 1.00 39.22 167 MET A O 1
ATOM 1307 N N . SER A 1 168 ? 30.891 -14.680 7.061 1.00 37.59 168 SER A N 1
ATOM 1308 C CA . SER A 1 168 ? 29.819 -14.742 8.086 1.00 37.59 168 SER A CA 1
ATOM 1309 C C . SER A 1 168 ? 28.459 -15.301 7.635 1.00 37.59 168 SER A C 1
ATOM 1311 O O . SER A 1 168 ? 27.413 -14.666 7.800 1.00 37.59 168 SER A O 1
ATOM 1313 N N . LYS A 1 169 ? 28.418 -16.529 7.111 1.00 36.72 169 LYS A N 1
ATOM 1314 C CA . LYS A 1 169 ? 27.146 -17.267 6.974 1.00 36.72 169 LYS A CA 1
ATOM 1315 C C . LYS A 1 169 ? 27.316 -18.731 7.374 1.00 36.72 169 LYS A C 1
ATOM 1317 O O . LYS A 1 169 ? 27.602 -19.533 6.494 1.00 36.72 169 LYS A O 1
ATOM 1322 N N . ASP A 1 170 ? 27.150 -19.063 8.658 1.00 41.94 170 ASP A N 1
ATOM 1323 C CA . ASP A 1 170 ? 26.017 -19.863 9.179 1.00 41.94 170 ASP A CA 1
ATOM 1324 C C . ASP A 1 170 ? 26.238 -20.424 10.608 1.00 41.94 170 ASP A C 1
ATOM 1326 O O . ASP A 1 170 ? 27.351 -20.777 10.988 1.00 41.94 170 ASP A O 1
ATOM 1330 N N . SER A 1 171 ? 25.110 -20.667 11.297 1.00 35.03 171 SER A N 1
ATOM 1331 C CA . SER A 1 171 ? 24.840 -21.742 12.287 1.00 35.03 171 SER A CA 1
ATOM 1332 C C . SER A 1 171 ? 24.923 -21.509 13.816 1.00 35.03 171 SER A C 1
ATOM 1334 O O . SER A 1 171 ? 25.976 -21.243 14.384 1.00 35.03 171 SER A O 1
ATOM 1336 N N . THR A 1 172 ? 23.807 -21.812 14.504 1.00 34.47 172 THR A N 1
ATOM 1337 C CA . THR A 1 172 ? 23.768 -22.460 15.836 1.00 34.47 172 THR A CA 1
ATOM 1338 C C . THR A 1 172 ? 22.696 -23.567 15.860 1.00 34.47 172 THR A C 1
ATOM 1340 O O . THR A 1 172 ? 21.681 -23.498 15.167 1.00 34.47 172 THR A O 1
ATOM 1343 N N . SER A 1 173 ? 22.971 -24.651 16.595 1.00 35.00 173 SER A N 1
ATOM 1344 C CA . SER A 1 173 ? 22.296 -25.959 16.560 1.00 35.00 173 SER A CA 1
ATOM 1345 C C . SER A 1 173 ? 21.337 -26.196 17.740 1.00 35.00 173 SER A C 1
ATOM 1347 O O . SER A 1 173 ? 21.790 -26.119 18.875 1.00 35.00 173 SER A O 1
ATOM 1349 N N . VAL A 1 174 ? 20.079 -26.590 17.486 1.00 43.50 174 VAL A N 1
ATOM 1350 C CA . VAL A 1 174 ? 19.098 -27.097 18.483 1.00 43.50 174 VAL A CA 1
ATOM 1351 C C . VAL A 1 174 ? 18.779 -28.577 18.198 1.00 43.50 174 VAL A C 1
ATOM 1353 O O . VAL A 1 174 ? 18.890 -28.993 17.040 1.00 43.50 174 VAL A O 1
ATOM 1356 N N . ALA A 1 175 ? 18.403 -29.341 19.234 1.00 43.62 175 ALA A N 1
ATOM 1357 C CA . ALA A 1 175 ? 17.896 -30.718 19.163 1.00 43.62 175 ALA A CA 1
ATOM 1358 C C . ALA A 1 175 ? 16.677 -30.854 18.229 1.00 43.62 175 ALA A C 1
ATOM 1360 O O . ALA A 1 175 ? 15.869 -29.918 18.166 1.00 43.62 175 ALA A O 1
ATOM 1361 N N . PRO A 1 176 ? 16.466 -32.009 17.567 1.00 51.78 176 PRO A N 1
ATOM 1362 C CA . PRO A 1 176 ? 15.258 -32.231 16.780 1.00 51.78 176 PRO A CA 1
ATOM 1363 C C . PRO A 1 176 ? 14.006 -32.164 17.660 1.00 51.78 176 PRO A C 1
ATOM 1365 O O . PRO A 1 176 ? 13.940 -32.816 18.702 1.00 51.78 176 PRO A O 1
ATOM 1368 N N . LYS A 1 177 ? 12.980 -31.407 17.253 1.00 62.34 177 LYS A N 1
ATOM 1369 C CA . LYS A 1 177 ? 11.763 -31.198 18.069 1.00 62.34 177 LYS A CA 1
ATOM 1370 C C . LYS A 1 177 ? 10.769 -32.366 18.007 1.00 62.34 177 LYS A C 1
ATOM 1372 O O . LYS A 1 177 ? 9.694 -32.283 18.601 1.00 62.34 177 LYS A O 1
ATOM 1377 N N . ILE A 1 178 ? 11.097 -33.433 17.278 1.00 75.00 178 ILE A N 1
ATOM 1378 C CA . ILE A 1 178 ? 10.178 -34.521 16.929 1.00 75.00 178 ILE A CA 1
ATOM 1379 C C . ILE A 1 178 ? 10.617 -35.837 17.572 1.00 75.00 178 ILE A C 1
ATOM 1381 O O . ILE A 1 178 ? 11.734 -36.302 17.368 1.00 75.00 178 ILE A O 1
ATOM 1385 N N . ASP A 1 179 ? 9.693 -36.471 18.298 1.00 76.44 179 ASP A N 1
ATOM 1386 C CA . ASP A 1 179 ? 9.860 -37.821 18.841 1.00 76.44 179 ASP A CA 1
ATOM 1387 C C . ASP A 1 179 ? 9.543 -38.874 17.767 1.00 76.44 179 ASP A C 1
ATOM 1389 O O . ASP A 1 179 ? 8.388 -39.249 17.539 1.00 76.44 179 ASP A O 1
ATOM 1393 N N . VAL A 1 180 ? 10.589 -39.351 17.093 1.00 76.88 180 VAL A N 1
ATOM 1394 C CA . VAL A 1 180 ? 10.507 -40.326 15.991 1.00 76.88 180 VAL A CA 1
ATOM 1395 C C . VAL A 1 180 ? 9.953 -41.687 16.411 1.00 76.88 180 VAL A C 1
ATOM 1397 O O . VAL A 1 180 ? 9.408 -42.408 15.574 1.00 76.88 180 VAL A O 1
ATOM 1400 N N . LYS A 1 181 ? 9.991 -42.031 17.707 1.00 75.94 181 LYS A N 1
ATOM 1401 C CA . LYS A 1 181 ? 9.404 -43.287 18.206 1.00 75.94 181 LYS A CA 1
ATOM 1402 C C . LYS A 1 181 ? 7.882 -43.310 18.054 1.00 75.94 181 LYS A C 1
ATOM 1404 O O . LYS A 1 181 ? 7.301 -44.388 17.979 1.00 75.94 181 LYS A O 1
ATOM 1409 N N . LYS A 1 182 ? 7.244 -42.138 17.943 1.00 73.50 182 LYS A N 1
ATOM 1410 C CA . LYS A 1 182 ? 5.798 -41.983 17.702 1.00 73.50 182 LYS A CA 1
ATOM 1411 C C . LYS A 1 182 ? 5.411 -41.988 16.216 1.00 73.50 182 LYS A C 1
ATOM 1413 O O . LYS A 1 182 ? 4.235 -41.818 15.910 1.00 73.50 182 LYS A O 1
ATOM 1418 N N . LEU A 1 183 ? 6.368 -42.173 15.301 1.00 76.75 183 LEU A N 1
ATOM 1419 C CA . LEU A 1 183 ? 6.172 -42.114 13.842 1.00 76.75 183 LEU A CA 1
ATOM 1420 C C . LEU A 1 183 ? 6.340 -43.486 13.156 1.00 76.75 183 LEU A C 1
ATOM 1422 O O . LEU A 1 183 ? 6.811 -43.579 12.020 1.00 76.75 183 LEU A O 1
ATOM 1426 N N . GLN A 1 184 ? 5.971 -44.562 13.855 1.00 65.50 184 GLN A N 1
ATOM 1427 C CA . GLN A 1 184 ? 5.995 -45.930 13.331 1.00 65.50 184 GLN A CA 1
ATOM 1428 C C . GLN A 1 184 ? 4.666 -46.263 12.624 1.00 65.50 184 GLN A C 1
ATOM 1430 O O . GLN A 1 184 ? 3.601 -46.053 13.197 1.00 65.50 184 GLN A O 1
ATOM 1435 N N . GLY A 1 185 ? 4.725 -46.799 11.399 1.00 67.62 185 GLY A N 1
ATOM 1436 C CA . GLY A 1 185 ? 3.544 -47.090 10.563 1.00 67.62 185 GLY A CA 1
ATOM 1437 C C . GLY A 1 185 ? 3.158 -45.939 9.624 1.00 67.62 185 GLY A C 1
ATOM 1438 O O . GLY A 1 185 ? 3.945 -45.014 9.437 1.00 67.62 185 GLY A O 1
ATOM 1439 N N . ASP A 1 186 ? 1.970 -45.988 9.016 1.00 67.31 186 ASP A N 1
ATOM 1440 C CA . ASP A 1 186 ? 1.478 -44.913 8.141 1.00 67.31 186 ASP A CA 1
ATOM 1441 C C . ASP A 1 186 ? 1.098 -43.667 8.959 1.00 67.31 186 ASP A C 1
ATOM 1443 O O . ASP A 1 186 ? 0.102 -43.649 9.683 1.00 67.31 186 ASP A O 1
ATOM 1447 N N . ILE A 1 187 ? 1.902 -42.609 8.840 1.00 80.06 187 ILE A N 1
ATOM 1448 C CA . ILE A 1 187 ? 1.700 -41.337 9.552 1.00 80.06 187 ILE A CA 1
ATOM 1449 C C . ILE A 1 187 ? 0.826 -40.354 8.752 1.00 80.06 187 ILE A C 1
ATOM 1451 O O . ILE A 1 187 ? 0.809 -40.368 7.516 1.00 80.06 187 ILE A O 1
ATOM 1455 N N . ASN A 1 188 ? 0.099 -39.477 9.454 1.00 78.50 188 ASN A N 1
ATOM 1456 C CA . ASN A 1 188 ? -0.830 -38.525 8.836 1.00 78.50 188 ASN A CA 1
ATOM 1457 C C . ASN A 1 188 ? -0.114 -37.334 8.156 1.00 78.50 188 ASN A C 1
ATOM 1459 O O . ASN A 1 188 ? 1.101 -37.173 8.262 1.00 78.50 188 ASN A O 1
ATOM 1463 N N . VAL A 1 189 ? -0.867 -36.500 7.428 1.00 71.75 189 VAL A N 1
ATOM 1464 C CA . VAL A 1 189 ? -0.312 -35.390 6.624 1.00 71.75 189 VAL A CA 1
ATOM 1465 C C . VAL A 1 189 ? 0.456 -34.379 7.483 1.00 71.75 189 VAL A C 1
ATOM 1467 O O . VAL A 1 189 ? 1.571 -34.012 7.120 1.00 71.75 189 VAL A O 1
ATOM 1470 N N . ASP A 1 190 ? -0.078 -34.006 8.646 1.00 70.88 190 ASP A N 1
ATOM 1471 C CA . ASP A 1 190 ? 0.556 -33.035 9.548 1.00 70.88 190 ASP A CA 1
ATOM 1472 C C . ASP A 1 190 ? 1.856 -33.597 10.156 1.00 70.88 190 ASP A C 1
ATOM 1474 O O . ASP A 1 190 ? 2.858 -32.894 10.293 1.00 70.88 190 ASP A O 1
ATOM 1478 N N . GLN A 1 191 ? 1.879 -34.897 10.464 1.00 79.06 191 GLN A N 1
ATOM 1479 C CA . GLN A 1 191 ? 3.071 -35.608 10.931 1.00 79.06 191 GLN A CA 1
ATOM 1480 C C . GLN A 1 191 ? 4.134 -35.733 9.831 1.00 79.06 191 GLN A C 1
ATOM 1482 O O . GLN A 1 191 ? 5.323 -35.583 10.121 1.00 79.06 191 GLN A O 1
ATOM 1487 N N . LYS A 1 192 ? 3.731 -35.968 8.571 1.00 79.75 192 LYS A N 1
ATOM 1488 C CA . LYS A 1 192 ? 4.645 -35.975 7.414 1.00 79.75 192 LYS A CA 1
ATOM 1489 C C . LYS A 1 192 ? 5.253 -34.601 7.174 1.00 79.75 192 LYS A C 1
ATOM 1491 O O . LYS A 1 192 ? 6.443 -34.522 6.889 1.00 79.75 192 LYS A O 1
ATOM 1496 N N . GLU A 1 193 ? 4.469 -33.536 7.317 1.00 77.94 193 GLU A N 1
ATOM 1497 C CA . GLU A 1 193 ? 4.952 -32.162 7.173 1.00 77.94 193 GLU A CA 1
ATOM 1498 C C . GLU A 1 193 ? 5.932 -31.785 8.292 1.00 77.94 193 GLU A C 1
ATOM 1500 O O . GLU A 1 193 ? 7.014 -31.270 8.008 1.00 77.94 193 GLU A O 1
ATOM 1505 N N . ALA A 1 194 ? 5.627 -32.131 9.546 1.00 78.31 194 ALA A N 1
ATOM 1506 C CA . ALA A 1 194 ? 6.549 -31.928 10.661 1.00 78.31 194 ALA A CA 1
ATOM 1507 C C . ALA A 1 194 ? 7.871 -32.693 10.450 1.00 78.31 194 ALA A C 1
ATOM 1509 O O . ALA A 1 194 ? 8.949 -32.101 10.537 1.00 78.31 194 ALA A O 1
ATOM 1510 N N . LEU A 1 195 ? 7.798 -33.983 10.095 1.00 84.44 195 LEU A N 1
ATOM 1511 C CA . LEU A 1 195 ? 8.972 -34.816 9.807 1.00 84.44 195 LEU A CA 1
ATOM 1512 C C . LEU A 1 195 ? 9.796 -34.263 8.631 1.00 84.44 195 LEU A C 1
ATOM 1514 O O . LEU A 1 195 ? 11.025 -34.264 8.685 1.00 84.44 195 LEU A O 1
ATOM 1518 N N . ALA A 1 196 ? 9.132 -33.740 7.597 1.00 83.00 196 ALA A N 1
ATOM 1519 C CA . ALA A 1 196 ? 9.762 -33.105 6.442 1.00 83.00 196 ALA A CA 1
ATOM 1520 C C . ALA A 1 196 ? 10.507 -31.809 6.803 1.00 83.00 196 ALA A C 1
ATOM 1522 O O . ALA A 1 196 ? 11.602 -31.554 6.294 1.00 83.00 196 ALA A O 1
ATOM 1523 N N . ILE A 1 197 ? 9.924 -30.984 7.677 1.00 77.38 197 ILE A N 1
ATOM 1524 C CA . ILE A 1 197 ? 10.544 -29.746 8.168 1.00 77.38 197 ILE A CA 1
ATOM 1525 C C . ILE A 1 197 ? 11.797 -30.075 8.987 1.00 77.38 197 ILE A C 1
ATOM 1527 O O . ILE A 1 197 ? 12.844 -29.459 8.777 1.00 77.38 197 ILE A O 1
ATOM 1531 N N . GLU A 1 198 ? 11.714 -31.069 9.872 1.00 82.69 198 GLU A N 1
ATOM 1532 C CA . GLU A 1 198 ? 12.822 -31.459 10.747 1.00 82.69 198 GLU A CA 1
ATOM 1533 C C . GLU A 1 198 ? 13.973 -32.111 9.963 1.00 82.69 198 GLU A C 1
ATOM 1535 O O . GLU A 1 198 ? 15.124 -31.696 10.091 1.00 82.69 198 GLU A O 1
ATOM 1540 N N . ALA A 1 199 ? 13.678 -33.044 9.053 1.00 87.75 199 ALA A N 1
ATOM 1541 C CA . ALA A 1 199 ? 14.695 -33.638 8.184 1.00 87.75 199 ALA A CA 1
ATOM 1542 C C . ALA A 1 199 ? 15.392 -32.583 7.307 1.00 87.75 199 ALA A C 1
ATOM 1544 O O . ALA A 1 199 ? 16.618 -32.583 7.176 1.00 87.75 199 ALA A O 1
ATOM 1545 N N . ARG A 1 200 ? 14.636 -31.616 6.762 1.00 83.19 200 ARG A N 1
ATOM 1546 C CA . ARG A 1 200 ? 15.206 -30.503 5.991 1.00 83.19 200 ARG A CA 1
ATOM 1547 C C . ARG A 1 200 ? 16.079 -29.592 6.850 1.00 83.19 200 ARG A C 1
ATOM 1549 O O . ARG A 1 200 ? 17.099 -29.110 6.357 1.00 83.19 200 ARG A O 1
ATOM 1556 N N . SER A 1 201 ? 15.705 -29.359 8.105 1.00 81.94 201 SER A N 1
ATOM 1557 C CA . SER A 1 201 ? 16.517 -28.600 9.061 1.00 81.94 201 SER A CA 1
ATOM 1558 C C . SER A 1 201 ? 17.884 -29.265 9.258 1.00 81.94 201 SER A C 1
ATOM 1560 O O . SER A 1 201 ? 18.917 -28.618 9.073 1.00 81.94 201 SER A O 1
ATOM 1562 N N . ILE A 1 202 ? 17.899 -30.582 9.499 1.00 85.69 202 ILE A N 1
ATOM 1563 C CA . ILE A 1 202 ? 19.123 -31.381 9.680 1.00 85.69 202 ILE A CA 1
ATOM 1564 C C . ILE A 1 202 ? 19.996 -31.352 8.415 1.00 85.69 202 ILE A C 1
ATOM 1566 O O . ILE A 1 202 ? 21.191 -31.062 8.502 1.00 85.69 202 ILE A O 1
ATOM 1570 N N . LEU A 1 203 ? 19.408 -31.579 7.233 1.00 87.81 203 LEU A N 1
ATOM 1571 C CA . LEU A 1 203 ? 20.134 -31.518 5.956 1.00 87.81 203 LEU A CA 1
ATOM 1572 C C . LEU A 1 203 ? 20.707 -30.121 5.692 1.00 87.81 203 LEU A C 1
ATOM 1574 O O . LEU A 1 203 ? 21.857 -29.988 5.272 1.00 87.81 203 LEU A O 1
ATOM 1578 N N . THR A 1 204 ? 19.934 -29.069 5.966 1.00 80.75 204 THR A N 1
ATOM 1579 C CA . THR A 1 204 ? 20.380 -27.681 5.775 1.00 80.75 204 THR A CA 1
ATOM 1580 C C . THR A 1 204 ? 21.589 -27.389 6.656 1.00 80.75 204 THR A C 1
ATOM 1582 O O . THR A 1 204 ? 22.628 -26.957 6.157 1.00 80.75 204 THR A O 1
ATOM 1585 N N . LYS A 1 205 ? 21.477 -27.729 7.938 1.00 77.94 205 LYS A N 1
ATOM 1586 C CA . LYS A 1 205 ? 22.483 -27.493 8.973 1.00 77.94 205 LYS A CA 1
ATOM 1587 C C . LYS A 1 205 ? 23.796 -28.238 8.725 1.00 77.94 205 LYS A C 1
ATOM 1589 O O . LYS A 1 205 ? 24.863 -27.639 8.821 1.00 77.94 205 LYS A O 1
ATOM 1594 N N . HIS A 1 206 ? 23.727 -29.531 8.408 1.00 79.44 206 HIS A N 1
ATOM 1595 C CA . HIS A 1 206 ? 24.918 -30.391 8.371 1.00 79.44 206 HIS A CA 1
ATOM 1596 C C . HIS A 1 206 ? 25.445 -30.659 6.964 1.00 79.44 206 HIS A C 1
ATOM 1598 O O . HIS A 1 206 ? 26.626 -30.960 6.792 1.00 79.44 206 HIS A O 1
ATOM 1604 N N . CYS A 1 207 ? 24.592 -30.557 5.945 1.00 84.38 207 CYS A N 1
ATOM 1605 C CA . CYS A 1 207 ? 24.918 -31.053 4.613 1.00 84.38 207 CYS A CA 1
ATOM 1606 C C . CYS A 1 207 ? 24.990 -29.938 3.562 1.00 84.38 207 CYS A C 1
ATOM 1608 O O . CYS A 1 207 ? 25.911 -29.937 2.743 1.00 84.38 207 CYS A O 1
ATOM 1610 N N . THR A 1 208 ? 24.081 -28.955 3.578 1.00 81.75 208 THR A N 1
ATOM 1611 C CA . THR A 1 208 ? 23.971 -27.984 2.464 1.00 81.75 208 THR A CA 1
ATOM 1612 C C . THR A 1 208 ? 25.135 -26.997 2.345 1.00 81.75 208 THR A C 1
ATOM 1614 O O . THR A 1 208 ? 25.370 -26.460 1.262 1.00 81.75 208 THR A O 1
ATOM 1617 N N . ASN A 1 209 ? 25.946 -26.832 3.392 1.00 76.00 209 ASN A N 1
ATOM 1618 C CA . ASN A 1 209 ? 27.175 -26.034 3.318 1.00 76.00 209 ASN A CA 1
ATOM 1619 C C . ASN A 1 209 ? 28.189 -26.596 2.308 1.00 76.00 209 ASN A C 1
ATOM 1621 O O . ASN A 1 209 ? 28.934 -25.843 1.677 1.00 76.00 209 ASN A O 1
ATOM 1625 N N . CYS A 1 210 ? 28.213 -27.921 2.131 1.00 80.19 210 CYS A N 1
ATOM 1626 C CA . CYS A 1 210 ? 29.059 -28.595 1.141 1.00 80.19 210 CYS A CA 1
ATOM 1627 C C . CYS A 1 210 ? 28.275 -29.223 -0.020 1.00 80.19 210 CYS A C 1
ATOM 1629 O O . CYS A 1 210 ? 28.878 -29.448 -1.069 1.00 80.19 210 CYS A O 1
ATOM 1631 N N . HIS A 1 211 ? 26.978 -29.479 0.165 1.00 86.62 211 HIS A N 1
ATOM 1632 C CA . HIS A 1 211 ? 26.066 -30.140 -0.774 1.00 86.62 211 HIS A CA 1
ATOM 1633 C C . HIS A 1 211 ? 24.799 -29.295 -1.012 1.00 86.62 211 HIS A C 1
ATOM 1635 O O . HIS A 1 211 ? 23.679 -29.787 -0.913 1.00 86.62 211 HIS A O 1
ATOM 1641 N N . GLY A 1 212 ? 24.949 -27.996 -1.267 1.00 78.38 212 GLY A N 1
ATOM 1642 C CA . GLY A 1 212 ? 23.852 -27.037 -1.474 1.00 78.38 212 GLY A CA 1
ATOM 1643 C C . GLY A 1 212 ? 24.088 -26.133 -2.686 1.00 78.38 212 GLY A C 1
ATOM 1644 O O . GLY A 1 212 ? 24.957 -26.390 -3.512 1.00 78.38 212 GLY A O 1
ATOM 1645 N N . THR A 1 213 ? 23.325 -25.046 -2.834 1.00 75.25 213 THR A N 1
ATOM 1646 C CA . THR A 1 213 ? 23.399 -24.168 -4.030 1.00 75.25 213 THR A CA 1
ATOM 1647 C C . THR A 1 213 ? 24.771 -23.560 -4.293 1.00 75.25 213 THR A C 1
ATOM 1649 O O . THR A 1 213 ? 25.141 -23.366 -5.450 1.00 75.25 213 THR A O 1
ATOM 1652 N N . LYS A 1 214 ? 25.518 -23.250 -3.230 1.00 68.56 214 LYS A N 1
ATOM 1653 C CA . LYS A 1 214 ? 26.813 -22.565 -3.316 1.00 68.56 214 LYS A CA 1
ATOM 1654 C C . LYS A 1 214 ? 27.987 -23.517 -3.534 1.00 68.56 214 LYS A C 1
ATOM 1656 O O . LYS A 1 214 ? 28.982 -23.121 -4.135 1.00 68.56 214 LYS A O 1
ATOM 1661 N N . LYS A 1 215 ? 27.894 -24.749 -3.028 1.00 73.94 215 LYS A N 1
ATOM 1662 C CA . LYS A 1 215 ? 28.963 -25.750 -3.081 1.00 73.94 215 LYS A CA 1
ATOM 1663 C C . LYS A 1 215 ? 28.346 -27.129 -3.258 1.00 73.94 215 LYS A C 1
ATOM 1665 O O . LYS A 1 215 ? 27.449 -27.484 -2.506 1.00 73.94 215 LYS A O 1
ATOM 1670 N N . VAL A 1 216 ? 28.825 -27.869 -4.258 1.00 82.44 216 VAL A N 1
ATOM 1671 C CA . VAL A 1 216 ? 28.249 -29.151 -4.689 1.00 82.44 216 VAL A CA 1
ATOM 1672 C C . VAL A 1 216 ? 29.325 -30.235 -4.697 1.00 82.44 216 VAL A C 1
ATOM 1674 O O . VAL A 1 216 ? 29.729 -30.734 -5.747 1.00 82.44 216 VAL A O 1
ATOM 1677 N N . LYS A 1 217 ? 29.874 -30.547 -3.520 1.00 76.06 217 LYS A N 1
ATOM 1678 C CA . LYS A 1 217 ? 30.894 -31.595 -3.400 1.00 76.06 217 LYS A CA 1
ATOM 1679 C C . LYS A 1 217 ? 30.315 -32.949 -3.826 1.00 76.06 217 LYS A C 1
ATOM 1681 O O . LYS A 1 217 ? 29.177 -33.267 -3.485 1.00 76.06 217 LYS A O 1
ATOM 1686 N N . GLY A 1 218 ? 31.089 -33.724 -4.586 1.00 80.31 218 GLY A N 1
ATOM 1687 C CA . GLY A 1 218 ? 30.661 -35.026 -5.106 1.00 80.31 218 GLY A CA 1
ATOM 1688 C C . GLY A 1 218 ? 29.428 -34.963 -6.014 1.00 80.31 218 GLY A C 1
ATOM 1689 O O . GLY A 1 218 ? 28.646 -35.906 -6.025 1.00 80.31 218 GLY A O 1
ATOM 1690 N N . LYS A 1 219 ? 29.165 -33.816 -6.666 1.00 81.88 219 LYS A N 1
ATOM 1691 C CA . LYS A 1 219 ? 27.939 -33.503 -7.440 1.00 81.88 219 LYS A CA 1
ATOM 1692 C C . LYS A 1 219 ? 26.609 -33.734 -6.695 1.00 81.88 219 LYS A C 1
ATOM 1694 O O . LYS A 1 219 ? 25.549 -33.689 -7.312 1.00 81.88 219 LYS A O 1
ATOM 1699 N N . LEU A 1 220 ? 26.643 -33.908 -5.373 1.00 83.62 220 LEU A N 1
ATOM 1700 C CA . LEU A 1 220 ? 25.471 -34.164 -4.542 1.00 83.62 220 LEU A CA 1
ATOM 1701 C C . LEU A 1 220 ? 24.863 -32.853 -4.021 1.00 83.62 220 LEU A C 1
ATOM 1703 O O . LEU A 1 220 ? 25.574 -31.987 -3.501 1.00 83.62 220 LEU A O 1
ATOM 1707 N N . ARG A 1 221 ? 23.536 -32.727 -4.132 1.00 88.06 221 ARG A N 1
ATOM 1708 C CA . ARG A 1 221 ? 22.729 -31.582 -3.679 1.00 88.06 221 ARG A CA 1
ATOM 1709 C C . ARG A 1 221 ? 21.617 -32.055 -2.745 1.00 88.06 221 ARG A C 1
ATOM 1711 O O . ARG A 1 221 ? 20.812 -32.894 -3.131 1.00 88.06 221 ARG A O 1
ATOM 1718 N N . LEU A 1 222 ? 21.558 -31.485 -1.543 1.00 85.44 222 LEU A N 1
ATOM 1719 C CA . LEU A 1 222 ? 20.665 -31.904 -0.457 1.00 85.44 222 LEU A CA 1
ATOM 1720 C C . LEU A 1 222 ? 19.671 -30.816 -0.004 1.00 85.44 222 LEU A C 1
ATOM 1722 O O . LEU A 1 222 ? 19.019 -30.953 1.025 1.00 85.44 222 LEU A O 1
ATOM 1726 N N . ASP A 1 223 ? 19.545 -29.726 -0.762 1.00 79.88 223 ASP A N 1
ATOM 1727 C CA . ASP A 1 223 ? 18.716 -28.553 -0.439 1.00 79.88 223 ASP A CA 1
ATOM 1728 C C . ASP A 1 223 ? 17.321 -28.542 -1.100 1.00 79.88 223 ASP A C 1
ATOM 1730 O O . ASP A 1 223 ? 16.455 -27.769 -0.684 1.00 79.88 223 ASP A O 1
ATOM 1734 N N . GLU A 1 224 ? 17.078 -29.406 -2.093 1.00 79.50 224 GLU A N 1
ATOM 1735 C CA . GLU A 1 224 ? 15.749 -29.667 -2.669 1.00 79.50 224 GLU A CA 1
ATOM 1736 C C . GLU A 1 224 ? 15.559 -31.169 -2.946 1.00 79.50 224 GLU A C 1
ATOM 1738 O O . GLU A 1 224 ? 16.464 -31.809 -3.487 1.00 79.50 224 GLU A O 1
ATOM 1743 N N . LEU A 1 225 ? 14.359 -31.709 -2.680 1.00 75.62 225 LEU A N 1
ATOM 1744 C CA . LEU A 1 225 ? 14.038 -33.140 -2.842 1.00 75.62 225 LEU A CA 1
ATOM 1745 C C . LEU A 1 225 ? 14.437 -33.696 -4.214 1.00 75.62 225 LEU A C 1
ATOM 1747 O O . LEU A 1 225 ? 15.048 -34.754 -4.301 1.00 75.62 225 LEU A O 1
ATOM 1751 N N . LYS A 1 226 ? 14.138 -32.964 -5.295 1.00 75.00 226 LYS A N 1
ATOM 1752 C CA . LYS A 1 226 ? 14.433 -33.418 -6.664 1.00 75.00 226 LYS A CA 1
ATOM 1753 C C . LYS A 1 226 ? 15.925 -33.664 -6.909 1.00 75.00 226 LYS A C 1
ATOM 1755 O O . LYS A 1 226 ? 16.270 -34.453 -7.779 1.00 75.00 226 LYS A O 1
ATOM 1760 N N . TYR A 1 227 ? 16.800 -32.964 -6.184 1.00 79.44 227 TYR A N 1
ATOM 1761 C CA . TYR A 1 227 ? 18.240 -33.154 -6.296 1.00 79.44 227 TYR A CA 1
ATOM 1762 C C . TYR A 1 227 ? 18.763 -34.194 -5.306 1.00 79.44 227 TYR A C 1
ATOM 1764 O O . TYR A 1 227 ? 19.671 -34.937 -5.658 1.00 79.44 227 TYR A O 1
ATOM 1772 N N . VAL A 1 228 ? 18.139 -34.304 -4.129 1.00 79.06 228 VAL A N 1
ATOM 1773 C CA . VAL A 1 228 ? 18.415 -35.390 -3.178 1.00 79.06 228 VAL A CA 1
ATOM 1774 C C . VAL A 1 228 ? 18.174 -36.746 -3.852 1.00 79.06 228 VAL A C 1
ATOM 1776 O O . VAL A 1 228 ? 19.025 -37.627 -3.786 1.00 79.06 228 VAL A O 1
ATOM 1779 N N . LEU A 1 229 ? 17.053 -36.875 -4.574 1.00 76.38 229 LEU A N 1
ATOM 1780 C CA . LEU A 1 229 ? 16.680 -38.080 -5.326 1.00 76.38 229 LEU A CA 1
ATOM 1781 C C . LEU A 1 229 ? 17.527 -38.310 -6.586 1.00 76.38 229 LEU A C 1
ATOM 1783 O O . LEU A 1 229 ? 17.599 -39.431 -7.069 1.00 76.38 229 LEU A O 1
ATOM 1787 N N . LYS A 1 230 ? 18.175 -37.269 -7.127 1.00 77.88 230 LYS A N 1
ATOM 1788 C CA . LYS A 1 230 ? 19.091 -37.401 -8.275 1.00 77.88 230 LYS A CA 1
ATOM 1789 C C . LYS A 1 230 ? 20.415 -38.074 -7.872 1.00 77.88 230 LYS A C 1
ATOM 1791 O O . LYS A 1 230 ? 21.063 -38.661 -8.731 1.00 77.88 230 LYS A O 1
ATOM 1796 N N . GLY A 1 231 ? 20.814 -37.987 -6.599 1.00 75.69 231 GLY A N 1
ATOM 1797 C CA . GLY A 1 231 ? 22.083 -38.534 -6.113 1.00 75.69 231 GLY A CA 1
ATOM 1798 C C . GLY A 1 231 ? 23.317 -37.716 -6.517 1.00 75.69 231 GLY A C 1
ATOM 1799 O O . GLY A 1 231 ? 23.206 -36.583 -6.992 1.00 75.69 231 GLY A O 1
ATOM 1800 N N . GLY A 1 232 ? 24.503 -38.272 -6.263 1.00 81.94 232 GLY A N 1
ATOM 1801 C CA . GLY A 1 232 ? 25.806 -37.652 -6.536 1.00 81.94 232 GLY A CA 1
ATOM 1802 C C . GLY A 1 232 ? 26.699 -38.520 -7.426 1.00 81.94 232 GLY A C 1
ATOM 1803 O O . GLY A 1 232 ? 26.231 -39.430 -8.100 1.00 81.94 232 GLY A O 1
ATOM 1804 N N . GLU A 1 233 ? 28.007 -38.258 -7.415 1.00 76.56 233 GLU A N 1
ATOM 1805 C CA . GLU A 1 233 ? 29.017 -39.010 -8.186 1.00 76.56 233 GLU A CA 1
ATOM 1806 C C . GLU A 1 233 ? 29.058 -40.504 -7.841 1.00 76.56 233 GLU A C 1
ATOM 1808 O O . GLU A 1 233 ? 29.360 -41.314 -8.710 1.00 76.56 233 GLU A O 1
ATOM 1813 N N . ASN A 1 234 ? 28.689 -40.868 -6.610 1.00 71.19 234 ASN A N 1
ATOM 1814 C CA . ASN A 1 234 ? 28.671 -42.253 -6.133 1.00 71.19 234 ASN A CA 1
ATOM 1815 C C . ASN A 1 234 ? 27.302 -42.940 -6.304 1.00 71.19 234 ASN A C 1
ATOM 1817 O O . ASN A 1 234 ? 27.062 -43.984 -5.707 1.00 71.19 234 ASN A O 1
ATOM 1821 N N . GLY A 1 235 ?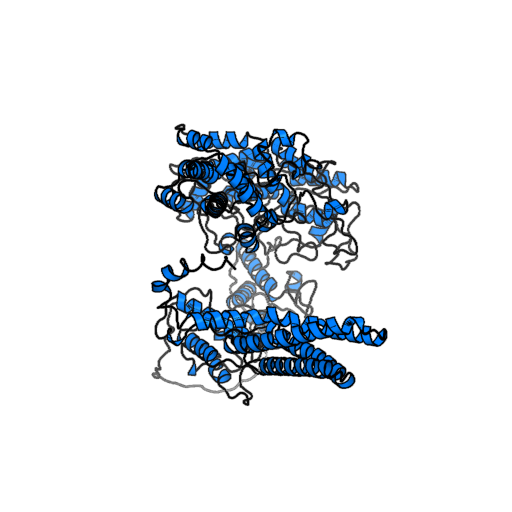 26.402 -42.363 -7.111 1.00 77.62 235 GLY A N 1
ATOM 1822 C CA . GLY A 1 235 ? 25.068 -42.907 -7.372 1.00 77.62 235 GLY A CA 1
ATOM 1823 C C . GLY A 1 235 ? 23.976 -42.319 -6.476 1.00 77.62 235 GLY A C 1
ATOM 1824 O O . GLY A 1 235 ? 24.044 -41.156 -6.060 1.00 77.62 235 GLY A O 1
ATOM 1825 N N . GLU A 1 236 ? 22.926 -43.105 -6.226 1.00 80.00 236 GLU A N 1
ATOM 1826 C CA . GLU A 1 236 ? 21.760 -42.682 -5.446 1.00 80.00 236 GLU A CA 1
ATOM 1827 C C . GLU A 1 236 ? 22.152 -42.375 -3.995 1.00 80.00 236 GLU A C 1
ATOM 1829 O O . GLU A 1 236 ? 22.472 -43.257 -3.202 1.00 80.00 236 GLU A O 1
ATOM 1834 N N . ALA A 1 237 ? 22.095 -41.097 -3.619 1.00 83.69 237 ALA A N 1
ATOM 1835 C CA . ALA A 1 237 ? 22.360 -40.688 -2.241 1.00 83.69 237 ALA A CA 1
ATOM 1836 C C . ALA A 1 237 ? 21.228 -41.092 -1.286 1.00 83.69 237 ALA A C 1
ATOM 1838 O O . ALA A 1 237 ? 21.441 -41.209 -0.078 1.00 83.69 237 ALA A O 1
ATOM 1839 N N . LEU A 1 238 ? 20.026 -41.280 -1.836 1.00 87.75 238 LEU A N 1
ATOM 1840 C CA . LEU A 1 238 ? 18.805 -41.573 -1.111 1.00 87.75 238 LEU A CA 1
ATOM 1841 C C . LEU A 1 238 ? 17.971 -42.610 -1.862 1.00 87.75 238 LEU A C 1
ATOM 1843 O O . LEU A 1 238 ? 17.521 -42.339 -2.972 1.00 87.75 238 LEU A O 1
ATOM 1847 N N . VAL A 1 239 ? 17.686 -43.737 -1.215 1.00 85.12 239 VAL A N 1
ATOM 1848 C CA . VAL A 1 239 ? 16.746 -44.748 -1.708 1.00 85.12 239 VAL A CA 1
ATOM 1849 C C . VAL A 1 239 ? 15.472 -44.647 -0.877 1.00 85.12 239 VAL A C 1
ATOM 1851 O O . VAL A 1 239 ? 15.464 -44.950 0.318 1.00 85.12 239 VAL A O 1
ATOM 1854 N N . ILE A 1 240 ? 14.386 -44.175 -1.495 1.00 83.88 240 ILE A N 1
ATOM 1855 C CA . ILE A 1 240 ? 13.105 -43.940 -0.812 1.00 83.88 240 ILE A CA 1
ATOM 1856 C C . ILE A 1 240 ? 12.624 -45.234 -0.138 1.00 83.88 240 ILE A C 1
ATOM 1858 O O . ILE A 1 240 ? 12.583 -46.287 -0.767 1.00 83.88 240 ILE A O 1
ATOM 1862 N N . GLY A 1 241 ? 12.253 -45.155 1.144 1.00 81.88 241 GLY A N 1
ATOM 1863 C CA . GLY A 1 241 ? 11.773 -46.297 1.930 1.00 81.88 241 GLY A CA 1
ATOM 1864 C C . GLY A 1 241 ? 12.875 -47.190 2.515 1.00 81.88 241 GLY A C 1
ATOM 1865 O O . GLY A 1 241 ? 12.594 -47.937 3.451 1.00 81.88 241 GLY A O 1
ATOM 1866 N N . HIS A 1 242 ? 14.117 -47.066 2.035 1.00 86.62 242 HIS A N 1
ATOM 1867 C CA . HIS A 1 242 ? 15.239 -47.949 2.369 1.00 86.62 242 HIS A CA 1
ATOM 1868 C C . HIS A 1 242 ? 16.437 -47.157 2.922 1.00 86.62 242 HIS A C 1
ATOM 1870 O O . HIS A 1 242 ? 17.425 -46.929 2.208 1.00 86.62 242 HIS A O 1
ATOM 1876 N N . PRO A 1 243 ? 16.389 -46.704 4.192 1.00 88.25 243 PRO A N 1
ATOM 1877 C CA . PRO A 1 243 ? 17.512 -45.999 4.814 1.00 88.25 243 PRO A CA 1
ATOM 1878 C C . PRO A 1 243 ? 18.804 -46.825 4.805 1.00 88.25 243 PRO A C 1
ATOM 1880 O O . PRO A 1 243 ? 19.881 -46.268 4.625 1.00 88.25 243 PRO A O 1
ATOM 1883 N N . GLU A 1 244 ? 18.710 -48.150 4.908 1.00 85.56 244 GLU A N 1
ATOM 1884 C CA . GLU A 1 244 ? 19.841 -49.078 4.867 1.00 85.56 244 GLU A CA 1
ATOM 1885 C C . GLU A 1 244 ? 20.541 -49.150 3.503 1.00 85.56 244 GLU A C 1
ATOM 1887 O O . GLU A 1 244 ? 21.724 -49.478 3.444 1.00 85.56 244 GLU A O 1
ATOM 1892 N N . LYS A 1 245 ? 19.831 -48.816 2.416 1.00 84.44 245 LYS A N 1
ATOM 1893 C CA . LYS A 1 245 ? 20.379 -48.757 1.050 1.00 84.44 245 LYS A CA 1
ATOM 1894 C C . LYS A 1 245 ? 20.777 -47.339 0.633 1.00 84.44 245 LYS A C 1
ATOM 1896 O O . LYS A 1 245 ? 21.297 -47.147 -0.459 1.00 84.44 245 LYS A O 1
ATOM 1901 N N . SER A 1 246 ? 20.518 -46.343 1.482 1.00 89.69 246 SER A N 1
ATOM 1902 C CA . SER A 1 246 ? 20.786 -44.936 1.186 1.00 89.69 246 SER A CA 1
ATOM 1903 C C . SER A 1 246 ? 22.224 -44.566 1.552 1.00 89.69 246 SER A C 1
ATOM 1905 O O . SER A 1 246 ? 22.591 -44.573 2.730 1.00 89.69 246 SER A O 1
ATOM 1907 N N . ASP A 1 247 ? 23.027 -44.171 0.559 1.00 87.81 247 ASP A N 1
ATOM 1908 C CA . ASP A 1 247 ? 24.446 -43.820 0.744 1.00 87.81 247 ASP A CA 1
ATOM 1909 C C . ASP A 1 247 ? 24.644 -42.682 1.768 1.00 87.81 247 ASP A C 1
ATOM 1911 O O . ASP A 1 247 ? 25.608 -42.681 2.537 1.00 87.81 247 ASP A O 1
ATOM 1915 N N . ILE A 1 248 ? 23.677 -41.759 1.884 1.00 90.06 248 ILE A N 1
ATOM 1916 C CA . ILE A 1 248 ? 23.711 -40.708 2.911 1.00 90.06 248 ILE A CA 1
ATOM 1917 C C . ILE A 1 248 ? 23.714 -41.278 4.338 1.00 90.06 248 ILE A C 1
ATOM 1919 O O . ILE A 1 248 ? 24.460 -40.784 5.179 1.00 90.06 248 ILE A O 1
ATOM 1923 N N . ILE A 1 249 ? 22.936 -42.332 4.617 1.00 92.19 249 ILE A N 1
ATOM 1924 C CA . ILE A 1 249 ? 22.872 -42.961 5.945 1.00 92.19 249 ILE A CA 1
ATOM 1925 C C . ILE A 1 249 ? 24.143 -43.764 6.215 1.00 92.19 249 ILE A C 1
ATOM 1927 O O . ILE A 1 249 ? 24.673 -43.724 7.328 1.00 92.19 249 ILE A O 1
ATOM 1931 N N . HIS A 1 250 ? 24.669 -44.440 5.193 1.00 90.12 250 HIS A N 1
ATOM 1932 C CA . HIS A 1 250 ? 25.936 -45.153 5.297 1.00 90.12 250 HIS A CA 1
ATOM 1933 C C . HIS A 1 250 ? 27.071 -44.198 5.707 1.00 90.12 250 HIS A C 1
ATOM 1935 O O . HIS A 1 250 ? 27.710 -44.398 6.742 1.00 90.12 250 HIS A O 1
ATOM 1941 N N . ARG A 1 251 ? 27.250 -43.089 4.978 1.00 87.94 251 ARG A N 1
ATOM 1942 C CA . ARG A 1 251 ? 28.352 -42.134 5.199 1.00 87.94 251 ARG A CA 1
ATOM 1943 C C . ARG A 1 251 ? 28.274 -41.361 6.516 1.00 87.94 251 ARG A C 1
ATOM 1945 O O . ARG A 1 251 ? 29.316 -41.047 7.099 1.00 87.94 251 ARG A O 1
ATOM 1952 N N . ILE A 1 252 ? 27.072 -41.052 7.013 1.00 91.62 252 ILE A N 1
ATOM 1953 C CA . ILE A 1 252 ? 26.915 -40.378 8.318 1.00 91.62 252 ILE A CA 1
ATOM 1954 C C . ILE A 1 252 ? 27.141 -41.322 9.507 1.00 91.62 252 ILE A C 1
ATOM 1956 O O . ILE A 1 252 ? 27.480 -40.849 10.593 1.00 91.62 252 ILE A O 1
ATOM 1960 N N . LYS A 1 253 ? 27.011 -42.644 9.313 1.00 88.69 253 LYS A N 1
ATOM 1961 C CA . LYS A 1 253 ? 27.262 -43.662 10.349 1.00 88.69 253 LYS A CA 1
ATOM 1962 C C . LYS A 1 253 ? 28.706 -44.162 10.407 1.00 88.69 253 LYS A C 1
ATOM 1964 O O . LYS A 1 253 ? 29.072 -44.795 11.397 1.00 88.69 253 LYS A O 1
ATOM 1969 N N . LEU A 1 254 ? 29.530 -43.875 9.397 1.00 86.75 254 LEU A N 1
ATOM 1970 C CA . LEU A 1 254 ? 30.947 -44.250 9.405 1.00 86.75 254 LEU A CA 1
ATOM 1971 C C . LEU A 1 254 ? 31.696 -43.647 10.617 1.00 86.75 254 LEU A C 1
ATOM 1973 O O . LEU A 1 254 ? 31.339 -42.559 11.084 1.00 86.75 254 LEU A O 1
ATOM 1977 N N . PRO A 1 255 ? 32.748 -44.310 11.135 1.00 76.56 255 PRO A N 1
ATOM 1978 C CA . PRO A 1 255 ? 33.608 -43.737 12.168 1.00 76.56 255 PRO A CA 1
ATOM 1979 C C . PRO A 1 255 ? 34.221 -42.413 11.705 1.00 76.56 255 PRO A C 1
ATOM 1981 O O . PRO A 1 255 ? 34.560 -42.261 10.536 1.00 76.56 255 PRO A O 1
ATOM 1984 N N . ALA A 1 256 ? 34.414 -41.461 12.620 1.00 70.50 256 ALA A N 1
ATOM 1985 C CA . ALA A 1 256 ? 34.936 -40.133 12.278 1.00 70.50 256 ALA A CA 1
ATOM 1986 C C . ALA A 1 256 ? 36.350 -40.153 11.659 1.00 70.50 256 ALA A C 1
ATOM 1988 O O . ALA A 1 256 ? 36.746 -39.184 11.025 1.00 70.50 256 ALA A O 1
ATOM 1989 N N . SER A 1 257 ? 37.097 -41.242 11.848 1.00 67.44 257 SER A N 1
ATOM 1990 C CA . SER A 1 257 ? 38.423 -41.470 11.272 1.00 67.44 257 SER A CA 1
ATOM 1991 C C . SER A 1 257 ? 38.400 -42.009 9.837 1.00 67.44 257 SER A C 1
ATOM 1993 O O . SER A 1 257 ? 39.465 -42.216 9.270 1.00 67.44 257 SER A O 1
ATOM 1995 N N . HIS A 1 258 ? 37.226 -42.311 9.278 1.00 78.25 258 HIS A N 1
ATOM 1996 C CA . HIS A 1 258 ? 37.091 -42.865 7.933 1.00 78.25 258 HIS A CA 1
ATOM 1997 C C . HIS A 1 258 ? 36.992 -41.738 6.894 1.00 78.25 258 HIS A C 1
ATOM 1999 O O . HIS A 1 258 ? 36.211 -40.805 7.077 1.00 78.25 258 HIS A O 1
ATOM 2005 N N . ASP A 1 259 ? 37.721 -41.841 5.781 1.00 74.25 259 ASP A N 1
ATOM 2006 C CA . ASP A 1 259 ? 37.838 -40.753 4.792 1.00 74.25 259 ASP A CA 1
ATOM 2007 C C . ASP A 1 259 ? 36.499 -40.380 4.126 1.00 74.25 259 ASP A C 1
ATOM 2009 O O . ASP A 1 259 ? 36.234 -39.214 3.835 1.00 74.25 259 ASP A O 1
ATOM 2013 N N . ASP A 1 260 ? 35.607 -41.359 3.955 1.00 80.06 260 ASP A N 1
ATOM 2014 C CA . ASP A 1 260 ? 34.241 -41.156 3.448 1.00 80.06 260 ASP A CA 1
ATOM 2015 C C . ASP A 1 260 ? 33.212 -40.681 4.488 1.00 80.06 260 ASP A C 1
ATOM 2017 O O . ASP A 1 260 ? 32.033 -40.504 4.157 1.00 80.06 260 ASP A O 1
ATOM 2021 N N . ALA A 1 261 ? 33.615 -40.482 5.746 1.00 82.25 261 ALA A N 1
ATOM 2022 C CA . ALA A 1 261 ? 32.697 -40.098 6.808 1.00 82.25 261 ALA A CA 1
ATOM 2023 C C . ALA A 1 261 ? 32.171 -38.667 6.600 1.00 82.25 261 ALA A C 1
ATOM 2025 O O . ALA A 1 261 ? 32.915 -37.687 6.585 1.00 82.25 261 ALA A O 1
ATOM 2026 N N . MET A 1 262 ? 30.844 -38.524 6.523 1.00 83.94 262 MET A N 1
ATOM 2027 C CA . MET A 1 262 ? 30.179 -37.232 6.285 1.00 83.94 262 MET A CA 1
ATOM 2028 C C . MET A 1 262 ? 29.402 -36.734 7.515 1.00 83.94 262 MET A C 1
ATOM 2030 O O . MET A 1 262 ? 28.706 -37.536 8.131 1.00 83.94 262 MET A O 1
ATOM 2034 N N . PRO A 1 263 ? 29.484 -35.446 7.906 1.00 80.88 263 PRO A N 1
ATOM 2035 C CA . PRO A 1 263 ? 30.232 -34.364 7.259 1.00 80.88 263 PRO A CA 1
ATOM 2036 C C . PRO A 1 263 ? 31.750 -34.421 7.525 1.00 80.88 263 PRO A C 1
ATOM 2038 O O . PRO A 1 263 ? 32.175 -34.708 8.640 1.00 80.88 263 PRO A O 1
ATOM 2041 N N . THR A 1 264 ? 32.560 -34.077 6.510 1.00 71.75 264 THR A N 1
ATOM 2042 C CA . THR A 1 264 ? 34.042 -34.008 6.599 1.00 71.75 264 THR A CA 1
ATOM 2043 C C . THR A 1 264 ? 34.563 -32.810 7.405 1.00 71.75 264 THR A C 1
ATOM 2045 O O . THR A 1 264 ? 35.737 -32.750 7.755 1.00 71.75 264 THR A O 1
ATOM 2048 N N . LYS A 1 265 ? 33.720 -31.788 7.609 1.00 56.53 265 LYS A N 1
ATOM 2049 C CA . LYS A 1 265 ? 34.014 -30.556 8.361 1.00 56.53 265 LYS A CA 1
ATOM 2050 C C . LYS A 1 265 ? 32.724 -30.098 9.049 1.00 56.53 265 LYS A C 1
ATOM 2052 O O . LYS A 1 265 ? 31.688 -30.082 8.389 1.00 56.53 265 LYS A O 1
ATOM 2057 N N . GLY A 1 266 ? 32.792 -29.711 10.323 1.00 61.56 266 GLY A N 1
ATOM 2058 C CA . GLY A 1 266 ? 31.627 -29.350 11.148 1.00 61.56 266 GLY A CA 1
ATOM 2059 C C . GLY A 1 266 ? 31.245 -30.433 12.167 1.00 61.56 266 GLY A C 1
ATOM 2060 O O . GLY A 1 266 ? 31.875 -31.490 12.225 1.00 61.56 266 GLY A O 1
ATOM 2061 N N . LYS A 1 267 ? 30.231 -30.166 13.005 1.00 63.53 267 LYS A N 1
ATOM 2062 C CA . LYS A 1 267 ? 29.739 -31.137 14.000 1.00 63.53 267 LYS A CA 1
ATOM 2063 C C . LYS A 1 267 ? 29.078 -32.333 13.301 1.00 63.53 267 LYS A C 1
ATOM 2065 O O . LYS A 1 267 ? 28.328 -32.159 12.347 1.00 63.53 267 LYS A O 1
ATOM 2070 N N . ARG A 1 268 ? 29.355 -33.549 13.785 1.00 79.25 268 ARG A N 1
ATOM 2071 C CA . ARG A 1 268 ? 28.687 -34.783 13.333 1.00 79.25 268 ARG A CA 1
ATOM 2072 C C . ARG A 1 268 ? 27.230 -34.784 13.797 1.00 79.25 268 ARG A C 1
ATOM 2074 O O . ARG A 1 268 ? 26.912 -34.173 14.817 1.00 79.25 268 ARG A O 1
ATOM 2081 N N . LEU A 1 269 ? 26.376 -35.498 13.068 1.00 85.81 269 LEU A N 1
ATOM 2082 C CA . LEU A 1 269 ? 24.978 -35.665 13.448 1.00 85.81 269 LEU A CA 1
ATOM 2083 C C . LEU A 1 269 ? 24.879 -36.455 14.760 1.00 85.81 269 LEU A C 1
ATOM 2085 O O . LEU A 1 269 ? 25.631 -37.411 14.980 1.00 85.81 269 LEU A O 1
ATOM 2089 N N . THR A 1 270 ? 23.946 -36.069 15.627 1.00 85.25 270 THR A N 1
ATOM 2090 C CA . THR A 1 270 ? 23.637 -36.839 16.840 1.00 85.25 270 THR A CA 1
ATOM 2091 C C . THR A 1 270 ? 22.892 -38.128 16.487 1.00 85.25 270 THR A C 1
ATOM 2093 O O . THR A 1 270 ? 22.303 -38.248 15.412 1.00 85.25 270 THR A O 1
ATOM 2096 N N . LYS A 1 271 ? 22.857 -39.103 17.408 1.00 81.12 271 LYS A N 1
ATOM 2097 C CA . LYS A 1 271 ? 22.060 -40.330 17.212 1.00 81.12 271 LYS A CA 1
ATOM 2098 C C . LYS A 1 271 ? 20.587 -40.011 16.915 1.00 81.12 271 LYS A C 1
ATOM 2100 O O . LYS A 1 271 ? 20.016 -40.620 16.022 1.00 81.12 271 LYS A O 1
ATOM 2105 N N . ALA A 1 272 ? 20.018 -39.008 17.587 1.00 79.62 272 ALA A N 1
ATOM 2106 C CA . ALA A 1 272 ? 18.644 -38.562 17.360 1.00 79.62 272 ALA A CA 1
ATOM 2107 C C . ALA A 1 272 ? 18.445 -37.930 15.969 1.00 79.62 272 ALA A C 1
ATOM 2109 O O . ALA A 1 272 ? 17.456 -38.212 15.303 1.00 79.62 272 ALA A O 1
ATOM 2110 N N . GLU A 1 273 ? 19.389 -37.111 15.494 1.00 85.50 273 GLU A N 1
ATOM 2111 C CA . GLU A 1 273 ? 19.331 -36.534 14.141 1.00 85.50 273 GLU A CA 1
ATOM 2112 C C . GLU A 1 273 ? 19.435 -37.618 13.053 1.00 85.50 273 GLU A C 1
ATOM 2114 O O . GLU A 1 273 ? 18.734 -37.551 12.042 1.00 85.50 273 GLU A O 1
ATOM 2119 N N . ILE A 1 274 ? 20.266 -38.644 13.270 1.00 90.62 274 ILE A N 1
ATOM 2120 C CA . ILE A 1 274 ? 20.358 -39.801 12.368 1.00 90.62 274 ILE A CA 1
ATOM 2121 C C . ILE A 1 274 ? 19.029 -40.568 12.357 1.00 90.62 274 ILE A C 1
ATOM 2123 O O . ILE A 1 274 ? 18.510 -40.840 11.277 1.00 90.62 274 ILE A O 1
ATOM 2127 N N . GLU A 1 275 ? 18.429 -40.840 13.521 1.00 89.00 275 GLU A N 1
ATOM 2128 C CA . GLU A 1 275 ? 17.126 -41.520 13.614 1.00 89.00 275 GLU A CA 1
ATOM 2129 C C . GLU A 1 275 ? 16.000 -40.744 12.902 1.00 89.00 275 GLU A C 1
ATOM 2131 O O . GLU A 1 275 ? 15.125 -41.353 12.277 1.00 89.00 275 GLU A O 1
ATOM 2136 N N . VAL A 1 276 ? 16.026 -39.404 12.938 1.00 89.75 276 VAL A N 1
ATOM 2137 C CA . VAL A 1 276 ? 15.097 -38.556 12.168 1.00 89.75 276 VAL A CA 1
ATOM 2138 C C . VAL A 1 276 ? 15.282 -38.754 10.670 1.00 89.75 276 VAL A C 1
ATOM 2140 O O . VAL A 1 276 ? 14.288 -38.954 9.974 1.00 89.75 276 VAL A O 1
ATOM 2143 N N . LEU A 1 277 ? 16.519 -38.739 10.164 1.00 91.56 277 LEU A N 1
ATOM 2144 C CA . LEU A 1 277 ? 16.775 -38.959 8.738 1.00 91.56 277 LEU A CA 1
ATOM 2145 C C . LEU A 1 277 ? 16.386 -40.376 8.302 1.00 91.56 277 LEU A C 1
ATOM 2147 O O . LEU A 1 277 ? 15.772 -40.537 7.252 1.00 91.56 277 LEU A O 1
ATOM 2151 N N . GLU A 1 278 ? 16.658 -41.394 9.116 1.00 92.00 278 GLU A N 1
ATOM 2152 C CA . GLU A 1 278 ? 16.243 -42.770 8.820 1.00 92.00 278 GLU A CA 1
ATOM 2153 C C . GLU A 1 278 ? 14.719 -42.913 8.771 1.00 92.00 278 GLU A C 1
ATOM 2155 O O . GLU A 1 278 ? 14.173 -43.501 7.833 1.00 92.00 278 GLU A O 1
ATOM 2160 N N . THR A 1 279 ? 14.020 -42.326 9.747 1.00 90.00 279 THR A N 1
ATOM 2161 C CA . THR A 1 279 ? 12.551 -42.328 9.803 1.00 90.00 279 THR A CA 1
ATOM 2162 C C . THR A 1 279 ? 11.959 -41.551 8.631 1.00 90.00 279 THR A C 1
ATOM 2164 O O . THR A 1 279 ? 11.006 -42.002 8.001 1.00 90.00 279 THR A O 1
ATOM 2167 N N . TRP A 1 280 ? 12.550 -40.410 8.290 1.00 92.06 280 TRP A N 1
ATOM 2168 C CA . TRP A 1 280 ? 12.162 -39.597 7.145 1.00 92.06 280 TRP A CA 1
ATOM 2169 C C . TRP A 1 280 ? 12.269 -40.372 5.827 1.00 92.06 280 TRP A C 1
ATOM 2171 O O . TRP A 1 280 ? 11.309 -40.389 5.056 1.00 92.06 280 TRP A O 1
ATOM 2181 N N . ILE A 1 281 ? 13.373 -41.088 5.601 1.00 91.12 281 ILE A N 1
ATOM 2182 C CA . ILE A 1 281 ? 13.563 -41.928 4.407 1.00 91.12 281 ILE A CA 1
ATOM 2183 C C . ILE A 1 281 ? 12.534 -43.050 4.365 1.00 91.12 281 ILE A C 1
ATOM 2185 O O . ILE A 1 281 ? 11.891 -43.260 3.333 1.00 91.12 281 ILE A O 1
ATOM 2189 N N . LYS A 1 282 ? 12.337 -43.730 5.500 1.00 89.75 282 LYS A N 1
ATOM 2190 C CA . LYS A 1 282 ? 11.372 -44.824 5.635 1.00 89.75 282 LYS A CA 1
ATOM 2191 C C . LYS A 1 282 ? 9.939 -44.376 5.327 1.00 89.75 282 LYS A C 1
ATOM 2193 O O . LYS A 1 282 ? 9.185 -45.128 4.724 1.00 89.75 282 LYS A O 1
ATOM 2198 N N . GLN A 1 283 ? 9.586 -43.138 5.674 1.00 87.06 283 GLN A N 1
ATOM 2199 C CA . GLN A 1 283 ? 8.263 -42.540 5.436 1.00 87.06 283 GLN A CA 1
ATOM 2200 C C . GLN A 1 283 ? 8.078 -41.948 4.028 1.00 87.06 283 GLN A C 1
ATOM 2202 O O . GLN A 1 283 ? 7.126 -41.202 3.778 1.00 87.06 283 GLN A O 1
ATOM 2207 N N . GLY A 1 284 ? 8.975 -42.269 3.094 1.00 83.94 284 GLY A N 1
ATOM 2208 C CA . GLY A 1 284 ? 8.884 -41.815 1.709 1.00 83.94 284 GLY A CA 1
ATOM 2209 C C . GLY A 1 284 ? 9.584 -40.481 1.439 1.00 83.94 284 GLY A C 1
ATOM 2210 O O . GLY A 1 284 ? 9.290 -39.846 0.429 1.00 83.94 284 GLY A O 1
ATOM 2211 N N . ALA A 1 285 ? 10.470 -40.043 2.340 1.00 87.31 285 ALA A N 1
ATOM 2212 C CA . ALA A 1 285 ? 11.192 -38.773 2.268 1.00 87.31 285 ALA A CA 1
ATOM 2213 C C . ALA A 1 285 ? 10.278 -37.552 1.998 1.00 87.31 285 ALA A C 1
ATOM 2215 O O . ALA A 1 285 ? 10.533 -36.785 1.062 1.00 87.31 285 ALA A O 1
ATOM 2216 N N . PRO A 1 286 ? 9.197 -37.346 2.789 1.00 82.38 286 PRO A N 1
ATOM 2217 C CA . PRO A 1 286 ? 8.266 -36.240 2.575 1.00 82.38 286 PRO A CA 1
ATOM 2218 C C . PRO A 1 286 ? 9.004 -34.895 2.612 1.00 82.38 286 PRO A C 1
ATOM 2220 O O . PRO A 1 286 ? 9.905 -34.699 3.425 1.00 82.38 286 PRO A O 1
ATOM 2223 N N . TRP A 1 287 ? 8.643 -33.956 1.736 1.00 79.62 287 TRP A N 1
ATOM 2224 C CA . TRP A 1 287 ? 9.328 -32.663 1.617 1.00 79.62 287 TRP A CA 1
ATOM 2225 C C . TRP A 1 287 ? 8.353 -31.495 1.788 1.00 79.62 287 TRP A C 1
ATOM 2227 O O . TRP A 1 287 ? 7.249 -31.562 1.236 1.00 79.62 287 TRP A O 1
ATOM 2237 N N . PRO A 1 288 ? 8.726 -30.403 2.489 1.00 59.12 288 PRO A N 1
ATOM 2238 C CA . PRO A 1 288 ? 7.809 -29.290 2.724 1.00 59.12 288 PRO A CA 1
ATOM 2239 C C . PRO A 1 288 ? 7.409 -28.633 1.396 1.00 59.12 288 PRO A C 1
ATOM 2241 O O . PRO A 1 288 ? 8.280 -28.314 0.582 1.00 59.12 288 PRO A O 1
ATOM 2244 N N . ASN A 1 289 ? 6.108 -28.409 1.191 1.00 51.66 289 ASN A N 1
ATOM 2245 C CA . ASN A 1 289 ? 5.507 -27.812 -0.013 1.00 51.66 289 ASN A CA 1
ATOM 2246 C C . ASN A 1 289 ? 5.605 -28.630 -1.318 1.00 51.66 289 ASN A C 1
ATOM 2248 O O . ASN A 1 289 ? 5.444 -28.062 -2.401 1.00 51.66 289 ASN A O 1
ATOM 2252 N N . SER A 1 290 ? 5.822 -29.949 -1.258 1.00 42.94 290 SER A N 1
ATOM 2253 C CA . SER A 1 290 ? 5.607 -30.799 -2.439 1.00 42.94 290 SER A CA 1
ATOM 2254 C C . SER A 1 290 ? 4.110 -31.118 -2.584 1.00 42.94 290 SER A C 1
ATOM 2256 O O . SER A 1 290 ? 3.509 -31.584 -1.615 1.00 42.94 290 SER A O 1
ATOM 2258 N N . PRO A 1 291 ? 3.466 -30.897 -3.748 1.00 32.09 291 PRO A N 1
ATOM 2259 C CA . PRO A 1 291 ? 2.107 -31.384 -3.970 1.00 32.09 291 PRO A CA 1
ATOM 2260 C C . PRO A 1 291 ? 2.090 -32.911 -3.799 1.00 32.09 291 PRO A C 1
ATOM 2262 O O . PRO A 1 291 ? 2.923 -33.598 -4.385 1.00 32.09 291 PRO A O 1
ATOM 2265 N N . ASN A 1 292 ? 1.171 -33.419 -2.967 1.00 30.39 292 ASN A N 1
ATOM 2266 C CA . ASN A 1 292 ? 0.987 -34.839 -2.647 1.00 30.39 292 ASN A CA 1
ATOM 2267 C C . ASN A 1 292 ? 1.141 -35.746 -3.882 1.00 30.39 292 ASN A C 1
ATOM 2269 O O . ASN A 1 292 ? 0.209 -35.896 -4.672 1.00 30.39 292 ASN A O 1
ATOM 2273 N N . THR A 1 293 ? 2.282 -36.420 -4.016 1.00 32.03 293 THR A N 1
ATOM 2274 C CA . THR A 1 293 ? 2.428 -37.585 -4.890 1.00 32.03 293 THR A CA 1
ATOM 2275 C C . THR A 1 293 ? 2.059 -38.828 -4.095 1.00 32.03 293 THR A C 1
ATOM 2277 O O . THR A 1 293 ? 2.911 -39.585 -3.642 1.00 32.03 293 THR A O 1
ATOM 2280 N N . THR A 1 294 ? 0.761 -39.052 -3.908 1.00 30.00 294 THR A N 1
ATOM 2281 C CA . THR A 1 294 ? 0.247 -40.383 -3.576 1.00 30.00 294 THR A CA 1
ATOM 2282 C C . THR A 1 294 ? 0.270 -41.232 -4.845 1.00 30.00 294 THR A C 1
ATOM 2284 O O . THR A 1 294 ? -0.718 -41.299 -5.575 1.00 30.00 294 THR A O 1
ATOM 2287 N N . ARG A 1 295 ? 1.410 -41.865 -5.134 1.00 25.56 295 ARG A N 1
ATOM 2288 C CA . ARG A 1 295 ? 1.461 -43.073 -5.967 1.00 25.56 295 ARG A CA 1
ATOM 2289 C C . ARG A 1 295 ? 2.663 -43.918 -5.530 1.00 25.56 295 ARG A C 1
ATOM 2291 O O . ARG A 1 295 ? 3.783 -43.429 -5.649 1.00 25.56 295 ARG A O 1
ATOM 2298 N N . PRO A 1 296 ? 2.467 -45.143 -5.016 1.00 28.53 296 PRO A N 1
ATOM 2299 C CA . PRO A 1 296 ? 3.580 -46.041 -4.737 1.00 28.53 296 PRO A CA 1
ATOM 2300 C C . PRO A 1 296 ? 4.208 -46.451 -6.072 1.00 28.53 296 PRO A C 1
ATOM 2302 O O . PRO A 1 296 ? 3.518 -46.981 -6.944 1.00 28.53 296 PRO A O 1
ATOM 2305 N N . LEU A 1 297 ? 5.497 -46.172 -6.256 1.00 27.53 297 LEU A N 1
ATOM 2306 C CA . LEU A 1 297 ? 6.289 -46.799 -7.310 1.00 27.53 297 LEU A CA 1
ATOM 2307 C C . LEU A 1 297 ? 6.585 -48.225 -6.841 1.00 27.53 297 LEU A C 1
ATOM 2309 O O . LEU A 1 297 ? 7.378 -48.428 -5.927 1.00 27.53 297 LEU A O 1
ATOM 2313 N N . ALA A 1 298 ? 5.879 -49.195 -7.419 1.00 26.33 298 ALA A N 1
ATOM 2314 C CA . ALA A 1 298 ? 6.196 -50.605 -7.259 1.00 26.33 298 ALA A CA 1
ATOM 2315 C C . ALA A 1 298 ? 7.573 -50.889 -7.878 1.00 26.33 298 ALA A C 1
ATOM 2317 O O . ALA A 1 298 ? 7.863 -50.438 -8.989 1.00 26.33 298 ALA A O 1
ATOM 2318 N N . LEU A 1 299 ? 8.406 -51.627 -7.145 1.00 26.08 299 LEU A N 1
ATOM 2319 C CA . LEU A 1 299 ? 9.637 -52.221 -7.660 1.00 26.08 299 LEU A CA 1
ATOM 2320 C C . LEU A 1 299 ? 9.268 -53.239 -8.755 1.00 26.08 299 LEU A C 1
ATOM 2322 O O . LEU A 1 299 ? 8.340 -54.021 -8.533 1.00 26.08 299 LEU A O 1
ATOM 2326 N N . PRO A 1 300 ? 9.945 -53.264 -9.915 1.00 29.34 300 PRO A N 1
ATOM 2327 C CA . PRO A 1 300 ? 9.772 -54.355 -10.861 1.00 29.34 300 PRO A CA 1
ATOM 2328 C C . PRO A 1 300 ? 10.431 -55.614 -10.289 1.00 29.34 300 PRO A C 1
ATOM 2330 O O . PRO A 1 300 ? 11.644 -55.640 -10.088 1.00 29.34 300 PRO A O 1
ATOM 2333 N N . GLU A 1 301 ? 9.614 -56.630 -10.016 1.00 29.52 301 GLU A N 1
ATOM 2334 C CA . GLU A 1 301 ? 10.053 -58.016 -9.866 1.00 29.52 301 GLU A CA 1
ATOM 2335 C C . GLU A 1 301 ? 10.522 -58.582 -11.210 1.00 29.52 301 GLU A C 1
ATOM 2337 O O . GLU A 1 301 ? 9.991 -58.263 -12.279 1.00 29.52 301 GLU A O 1
ATOM 2342 N N . ASP A 1 302 ? 11.514 -59.457 -11.099 1.00 32.31 302 ASP A N 1
ATOM 2343 C CA . ASP A 1 302 ? 12.110 -60.287 -12.133 1.00 32.31 302 ASP A CA 1
ATOM 2344 C C . ASP A 1 302 ? 11.068 -61.021 -12.982 1.00 32.31 302 ASP A C 1
ATOM 2346 O O . ASP A 1 302 ? 10.226 -61.725 -12.429 1.00 32.31 302 ASP A O 1
ATOM 2350 N N . LYS A 1 303 ? 11.205 -60.971 -14.316 1.00 28.44 303 LYS A N 1
ATOM 2351 C CA . LYS A 1 303 ? 10.973 -62.129 -15.199 1.00 28.44 303 LYS A CA 1
ATOM 2352 C C . LYS A 1 303 ? 11.878 -62.071 -16.423 1.00 28.44 303 LYS A C 1
ATOM 2354 O O . LYS A 1 303 ? 11.628 -61.382 -17.407 1.00 28.44 303 LYS A O 1
ATOM 2359 N N . GLU A 1 304 ? 12.936 -62.852 -16.299 1.00 26.97 304 GLU A N 1
ATOM 2360 C CA . GLU A 1 304 ? 13.635 -63.542 -17.369 1.00 26.97 304 GLU A CA 1
ATOM 2361 C C . GLU A 1 304 ? 12.672 -64.414 -18.205 1.00 26.97 304 GLU A C 1
ATOM 2363 O O . GLU A 1 304 ? 11.700 -64.954 -17.670 1.00 26.97 304 GLU A O 1
ATOM 2368 N N . LYS A 1 305 ? 13.080 -64.633 -19.463 1.00 26.03 305 LYS A N 1
ATOM 2369 C CA . LYS A 1 305 ? 12.740 -65.713 -20.411 1.00 26.03 305 LYS A CA 1
ATOM 2370 C C . LYS A 1 305 ? 11.765 -65.435 -21.561 1.00 26.03 305 LYS A C 1
ATOM 2372 O O . LYS A 1 305 ? 10.670 -64.915 -21.391 1.00 26.03 305 LYS A O 1
ATOM 2377 N N . ASP A 1 306 ? 12.245 -65.962 -22.695 1.00 25.45 306 ASP A N 1
ATOM 2378 C CA . ASP A 1 306 ? 11.593 -66.338 -23.952 1.00 25.45 306 ASP A CA 1
ATOM 2379 C C . ASP A 1 306 ? 11.476 -65.212 -25.010 1.00 25.45 306 ASP A C 1
ATOM 2381 O O . ASP A 1 306 ? 10.835 -64.200 -24.772 1.00 25.45 306 ASP A O 1
ATOM 2385 N N . LEU A 1 307 ? 12.063 -65.269 -26.220 1.00 24.92 307 LEU A N 1
ATOM 2386 C CA . LEU A 1 307 ? 12.621 -66.365 -27.032 1.00 24.92 307 LEU A CA 1
ATOM 2387 C C . LEU A 1 307 ? 13.503 -65.818 -28.194 1.00 24.92 307 LEU A C 1
ATOM 2389 O O . LEU A 1 307 ? 13.142 -64.818 -28.806 1.00 24.92 307 LEU A O 1
ATOM 2393 N N . ALA A 1 308 ? 14.586 -66.561 -28.494 1.00 24.80 308 ALA A N 1
ATOM 2394 C CA . ALA A 1 308 ? 15.286 -66.807 -29.784 1.00 24.80 308 ALA A CA 1
ATOM 2395 C C . ALA A 1 308 ? 15.711 -65.609 -30.677 1.00 24.80 308 ALA A C 1
ATOM 2397 O O . ALA A 1 308 ? 14.880 -64.878 -31.195 1.00 24.80 308 ALA A O 1
ATOM 2398 N N . ILE A 1 309 ? 17.000 -65.295 -30.886 1.00 27.08 309 ILE A N 1
ATOM 2399 C CA . ILE A 1 309 ? 18.071 -66.006 -31.635 1.00 27.08 309 ILE A CA 1
ATOM 2400 C C . ILE A 1 309 ? 17.699 -66.432 -33.070 1.00 27.08 309 ILE A C 1
ATOM 2402 O O . ILE A 1 309 ? 17.078 -67.470 -33.261 1.00 27.08 309 ILE A O 1
ATOM 2406 N N . SER A 1 310 ? 18.244 -65.695 -34.048 1.00 26.27 310 SER A N 1
ATOM 2407 C CA . SER A 1 310 ? 19.040 -66.201 -35.193 1.00 26.27 310 SER A CA 1
ATOM 2408 C C . SER A 1 310 ? 19.670 -64.984 -35.903 1.00 26.27 310 SER A C 1
ATOM 2410 O O . SER A 1 310 ? 18.948 -64.152 -36.445 1.00 26.27 310 SER A O 1
ATOM 2412 N N . ASN A 1 311 ? 20.947 -64.660 -35.676 1.00 28.20 311 ASN A N 1
ATOM 2413 C CA . ASN A 1 311 ? 22.097 -65.043 -36.514 1.00 28.20 311 ASN A CA 1
ATOM 2414 C C . ASN A 1 311 ? 21.765 -65.199 -38.007 1.00 28.20 311 ASN A C 1
ATOM 2416 O O . ASN A 1 311 ? 21.069 -66.138 -38.367 1.00 28.20 311 ASN A O 1
ATOM 2420 N N . ASP A 1 312 ? 22.267 -64.287 -38.849 1.00 28.44 312 ASP A N 1
ATOM 2421 C CA . ASP A 1 312 ? 23.300 -64.624 -39.843 1.00 28.44 312 ASP A CA 1
ATOM 2422 C C . ASP A 1 312 ? 23.757 -63.391 -40.650 1.00 28.44 312 ASP A C 1
ATOM 2424 O O . ASP A 1 312 ? 22.972 -62.670 -41.265 1.00 28.44 312 ASP A O 1
ATOM 2428 N N . LEU A 1 313 ? 25.072 -63.162 -40.626 1.00 32.59 313 LEU A N 1
ATOM 2429 C CA . LEU A 1 313 ? 25.832 -62.363 -41.594 1.00 32.59 313 LEU A CA 1
ATOM 2430 C C . LEU A 1 313 ? 26.225 -63.265 -42.777 1.00 32.59 313 LEU A C 1
ATOM 2432 O O . LEU A 1 313 ? 26.484 -64.450 -42.575 1.00 32.59 313 LEU A O 1
ATOM 2436 N N . PRO A 1 314 ? 26.416 -62.691 -43.975 1.00 30.98 314 PRO A N 1
ATOM 2437 C CA . PRO A 1 314 ? 27.703 -62.872 -44.662 1.00 30.98 314 PRO A CA 1
ATOM 2438 C C . PRO A 1 314 ? 28.232 -61.527 -45.204 1.00 30.98 314 PRO A C 1
ATOM 2440 O O . PRO A 1 314 ? 27.508 -60.772 -45.842 1.00 30.98 314 PRO A O 1
ATOM 2443 N N . THR A 1 315 ? 29.414 -61.060 -44.783 1.00 26.77 315 THR A N 1
ATOM 2444 C CA . THR A 1 315 ? 30.746 -61.259 -45.409 1.00 26.77 315 THR A CA 1
ATOM 2445 C C . THR A 1 315 ? 30.889 -60.757 -46.853 1.00 26.77 315 THR A C 1
ATOM 2447 O O . THR A 1 315 ? 30.326 -61.349 -47.767 1.00 26.77 315 THR A O 1
ATOM 2450 N N . GLY A 1 316 ? 31.789 -59.791 -47.075 1.00 26.23 316 GLY A N 1
ATOM 2451 C CA . GLY A 1 316 ? 32.502 -59.639 -48.356 1.00 26.23 316 GLY A CA 1
ATOM 2452 C C . GLY A 1 316 ? 32.754 -58.193 -48.806 1.00 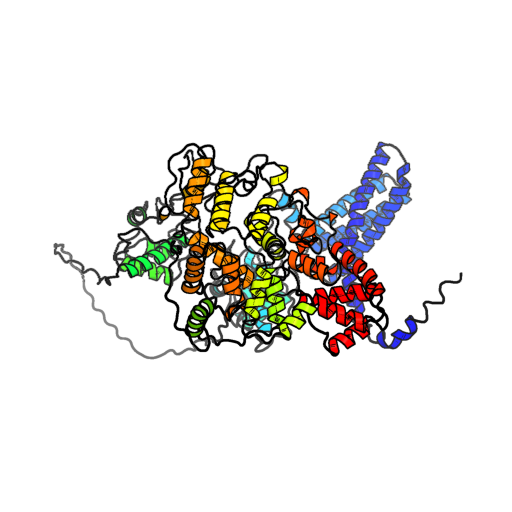26.23 316 GLY A C 1
ATOM 2453 O O . GLY A 1 316 ? 31.950 -57.333 -48.478 1.00 26.23 316 GLY A O 1
ATOM 2454 N N . PRO A 1 317 ? 33.875 -57.894 -49.497 1.00 29.19 317 PRO A N 1
ATOM 2455 C CA . PRO A 1 317 ? 34.599 -56.631 -49.356 1.00 29.19 317 PRO A CA 1
ATOM 2456 C C . PRO A 1 317 ? 34.266 -55.550 -50.398 1.00 29.19 317 PRO A C 1
ATOM 2458 O O . PRO A 1 317 ? 33.769 -55.809 -51.489 1.00 29.19 317 PRO A O 1
ATOM 2461 N N . VAL A 1 318 ? 34.640 -54.323 -50.031 1.00 36.53 318 VAL A N 1
ATOM 2462 C CA . VAL A 1 318 ? 34.698 -53.100 -50.848 1.00 36.53 318 VAL A CA 1
ATOM 2463 C C . VAL A 1 318 ? 35.536 -53.303 -52.124 1.00 36.53 318 VAL A C 1
ATOM 2465 O O . VAL A 1 318 ? 36.608 -53.906 -52.051 1.00 36.53 318 VAL A O 1
ATOM 2468 N N . PRO A 1 319 ? 35.146 -52.669 -53.246 1.00 30.64 319 PRO A N 1
ATOM 2469 C CA . PRO A 1 319 ? 36.131 -51.910 -54.011 1.00 30.64 319 PRO A CA 1
ATOM 2470 C C . PRO A 1 319 ? 35.678 -50.477 -54.322 1.00 30.64 319 PRO A C 1
ATOM 2472 O O . PRO A 1 319 ? 34.505 -50.168 -54.514 1.00 30.64 319 PRO A O 1
ATOM 2475 N N . ALA A 1 320 ? 36.678 -49.604 -54.345 1.00 30.03 320 ALA A N 1
ATOM 2476 C CA . ALA A 1 320 ? 36.604 -48.186 -54.640 1.00 30.03 320 ALA A CA 1
ATOM 2477 C C . ALA A 1 320 ? 36.248 -47.895 -56.106 1.00 30.03 320 ALA A C 1
ATOM 2479 O O . ALA A 1 320 ? 36.771 -48.553 -57.000 1.00 30.03 320 ALA A O 1
ATOM 2480 N N . ALA A 1 321 ? 35.477 -46.830 -56.340 1.00 26.39 321 ALA A N 1
ATOM 2481 C CA . ALA A 1 321 ? 35.675 -45.895 -57.449 1.00 26.39 321 ALA A CA 1
ATOM 2482 C C . ALA A 1 321 ? 34.793 -44.655 -57.237 1.00 26.39 321 ALA A C 1
ATOM 2484 O O . ALA A 1 321 ? 33.585 -44.755 -57.040 1.00 26.39 321 ALA A O 1
ATOM 2485 N N . PHE A 1 322 ? 35.423 -43.484 -57.267 1.00 32.12 322 PHE A N 1
ATOM 2486 C CA . PHE A 1 322 ? 34.762 -42.194 -57.416 1.00 32.12 322 PHE A CA 1
ATOM 2487 C C . PHE A 1 322 ? 34.009 -42.149 -58.747 1.00 32.12 322 PHE A C 1
ATOM 2489 O O . PHE A 1 322 ? 34.618 -42.430 -59.776 1.00 32.12 322 PHE A O 1
ATOM 2496 N N . GLN A 1 323 ? 32.753 -41.699 -58.737 1.00 26.50 323 GLN A N 1
ATOM 2497 C CA . GLN A 1 323 ? 32.203 -40.876 -59.814 1.00 26.50 323 GLN A CA 1
ATOM 2498 C C . GLN A 1 323 ? 30.979 -40.087 -59.334 1.00 26.50 323 GLN A C 1
ATOM 2500 O O . GLN A 1 323 ? 30.162 -40.565 -58.550 1.00 26.50 323 GLN A O 1
ATOM 2505 N N . GLU A 1 324 ? 30.951 -38.832 -59.763 1.00 35.44 324 GLU A N 1
ATOM 2506 C CA . GLU A 1 324 ? 30.000 -37.779 -59.432 1.00 35.44 324 GLU A CA 1
ATOM 2507 C C . GLU A 1 324 ? 28.565 -38.151 -59.832 1.00 35.44 324 GLU A C 1
ATOM 2509 O O . GLU A 1 324 ? 28.329 -38.732 -60.889 1.00 35.44 324 GLU A O 1
ATOM 2514 N N . GLY A 1 325 ? 27.597 -37.780 -58.994 1.00 26.94 325 GLY A N 1
ATOM 2515 C CA . GLY A 1 325 ? 26.179 -37.962 -59.278 1.00 26.94 325 GLY A CA 1
ATOM 2516 C C . GLY A 1 325 ? 25.326 -37.188 -58.285 1.00 26.94 325 GLY A C 1
ATOM 2517 O O . GLY A 1 325 ? 25.228 -37.552 -57.114 1.00 26.94 325 GLY A O 1
ATOM 2518 N N . GLU A 1 326 ? 24.749 -36.091 -58.764 1.00 39.94 326 GLU A N 1
ATOM 2519 C CA . GLU A 1 326 ? 23.753 -35.266 -58.092 1.00 39.94 326 GLU A CA 1
ATOM 2520 C C . GLU A 1 326 ? 22.662 -36.121 -57.436 1.00 39.94 326 GLU A C 1
ATOM 2522 O O . GLU A 1 326 ? 22.014 -36.924 -58.097 1.00 39.94 326 GLU A O 1
ATOM 2527 N N . ASN A 1 327 ? 22.412 -35.909 -56.143 1.00 29.61 327 ASN A N 1
ATOM 2528 C CA . ASN A 1 327 ? 21.130 -36.239 -55.531 1.00 29.61 327 ASN A CA 1
ATOM 2529 C C . ASN A 1 327 ? 20.839 -35.249 -54.405 1.00 29.61 327 ASN A C 1
ATOM 2531 O O . ASN A 1 327 ? 21.459 -35.256 -53.339 1.00 29.61 327 ASN A O 1
ATOM 2535 N N . ALA A 1 328 ? 19.882 -34.367 -54.686 1.00 33.56 328 ALA A N 1
ATOM 2536 C CA . ALA A 1 328 ? 19.285 -33.453 -53.736 1.00 33.56 328 ALA A CA 1
ATOM 2537 C C . ALA A 1 328 ? 18.743 -34.238 -52.533 1.00 33.56 328 ALA A C 1
ATOM 2539 O O . ALA A 1 328 ? 17.809 -35.032 -52.650 1.00 33.56 328 ALA A O 1
ATOM 2540 N N . VAL A 1 329 ? 19.320 -33.995 -51.357 1.00 32.59 329 VAL A N 1
ATOM 2541 C CA . VAL A 1 329 ? 18.746 -34.451 -50.092 1.00 32.59 329 VAL A CA 1
ATOM 2542 C C . VAL A 1 329 ? 17.454 -33.668 -49.881 1.00 32.59 329 VAL A C 1
ATOM 2544 O O . VAL A 1 329 ? 17.475 -32.464 -49.615 1.00 32.59 329 VAL A O 1
ATOM 2547 N N . ALA A 1 330 ? 16.325 -34.357 -50.033 1.00 33.19 330 ALA A N 1
ATOM 2548 C CA . ALA A 1 330 ? 15.011 -33.840 -49.697 1.00 33.19 330 ALA A CA 1
ATOM 2549 C C . ALA A 1 330 ? 15.024 -33.296 -48.259 1.00 33.19 330 ALA A C 1
ATOM 2551 O O . ALA A 1 330 ? 15.317 -34.015 -47.301 1.00 33.19 330 ALA A O 1
ATOM 2552 N N . SER A 1 331 ? 14.723 -32.003 -48.120 1.00 38.81 331 SER A N 1
ATOM 2553 C CA . SER A 1 331 ? 14.524 -31.371 -46.817 1.00 38.81 331 SER A CA 1
ATOM 2554 C C . SER A 1 331 ? 13.354 -32.047 -46.094 1.00 38.81 331 SER A C 1
ATOM 2556 O O . SER A 1 331 ? 12.316 -32.279 -46.719 1.00 38.81 331 SER A O 1
ATOM 2558 N N . PRO A 1 332 ? 13.475 -32.362 -44.792 1.00 40.22 332 PRO A N 1
ATOM 2559 C CA . PRO A 1 332 ? 12.358 -32.906 -44.035 1.00 40.22 332 PRO A CA 1
ATOM 2560 C C . PRO A 1 332 ? 11.219 -31.879 -44.023 1.00 40.22 332 PRO A C 1
ATOM 2562 O O . PRO A 1 332 ? 11.457 -30.692 -43.806 1.00 40.22 332 PRO A O 1
ATOM 2565 N N . ALA A 1 333 ? 9.990 -32.335 -44.281 1.00 41.88 333 ALA A N 1
ATOM 2566 C CA . ALA A 1 333 ? 8.802 -31.492 -44.381 1.00 41.88 333 ALA A CA 1
ATOM 2567 C C . ALA A 1 333 ? 8.674 -30.543 -43.170 1.00 41.88 333 ALA A C 1
ATOM 2569 O O . ALA A 1 333 ? 8.429 -30.973 -42.040 1.00 41.88 333 ALA A O 1
ATOM 2570 N N . VAL A 1 334 ? 8.867 -29.246 -43.422 1.00 54.00 334 VAL A N 1
ATOM 2571 C CA . VAL A 1 334 ? 8.677 -28.156 -42.459 1.00 54.00 334 VAL A CA 1
ATOM 2572 C C . VAL A 1 334 ? 7.175 -27.975 -42.258 1.00 54.00 334 VAL A C 1
ATOM 2574 O O . VAL A 1 334 ? 6.426 -27.814 -43.222 1.00 54.00 334 VAL A O 1
ATOM 2577 N N . GLN A 1 335 ? 6.713 -28.002 -41.010 1.00 59.62 335 GLN A N 1
ATOM 2578 C CA . GLN A 1 335 ? 5.330 -27.658 -40.703 1.00 59.62 335 GLN A CA 1
ATOM 2579 C C . GLN A 1 335 ? 5.202 -26.142 -40.879 1.00 59.62 335 GLN A C 1
ATOM 2581 O O . GLN A 1 335 ? 5.853 -25.385 -40.164 1.00 59.62 335 GLN A O 1
ATOM 2586 N N . ILE A 1 336 ? 4.400 -25.681 -41.844 1.00 69.19 336 ILE A N 1
ATOM 2587 C CA . ILE A 1 336 ? 4.256 -24.244 -42.110 1.00 69.19 336 ILE A CA 1
ATOM 2588 C C . ILE A 1 336 ? 3.546 -23.596 -40.914 1.00 69.19 336 ILE A C 1
ATOM 2590 O O . ILE A 1 336 ? 2.325 -23.669 -40.780 1.00 69.19 336 ILE A O 1
ATOM 2594 N N . LEU A 1 337 ? 4.328 -22.991 -40.019 1.00 81.12 337 LEU A N 1
ATOM 2595 C CA . LEU A 1 337 ? 3.818 -22.212 -38.899 1.00 81.12 337 LEU A CA 1
ATOM 2596 C C . LEU A 1 337 ? 3.232 -20.901 -39.425 1.00 81.12 337 LEU A C 1
ATOM 2598 O O . LEU A 1 337 ? 3.864 -20.200 -40.218 1.00 81.12 337 LEU A O 1
ATOM 2602 N N . ASN A 1 338 ? 2.043 -20.535 -38.953 1.00 84.56 338 ASN A N 1
ATOM 2603 C CA . ASN A 1 338 ? 1.505 -19.203 -39.216 1.00 84.56 338 ASN A CA 1
ATOM 2604 C C . ASN A 1 338 ? 2.258 -18.132 -38.400 1.00 84.56 338 ASN A C 1
ATOM 2606 O O . ASN A 1 338 ? 2.992 -18.440 -37.459 1.00 84.56 338 ASN A O 1
ATOM 2610 N N . THR A 1 339 ? 2.053 -16.854 -38.726 1.00 80.44 339 THR A N 1
ATOM 2611 C CA . THR A 1 339 ? 2.758 -15.731 -38.082 1.00 80.44 339 THR A CA 1
ATOM 2612 C C . THR A 1 339 ? 2.608 -15.713 -36.555 1.00 80.44 339 THR A C 1
ATOM 2614 O O . THR A 1 339 ? 3.589 -15.485 -35.853 1.00 80.44 339 THR A O 1
ATOM 2617 N N . ASN A 1 340 ? 1.420 -16.023 -36.019 1.00 79.38 340 ASN A N 1
ATOM 2618 C CA . ASN A 1 340 ? 1.197 -16.065 -34.569 1.00 79.38 340 ASN A CA 1
ATOM 2619 C C . ASN A 1 340 ? 1.958 -17.219 -33.903 1.00 79.38 340 ASN A C 1
ATOM 2621 O O . ASN A 1 340 ? 2.541 -17.038 -32.838 1.00 79.38 340 ASN A O 1
ATOM 2625 N N . GLN A 1 341 ? 1.998 -18.388 -34.543 1.00 84.56 341 GLN A N 1
ATOM 2626 C CA . GLN A 1 341 ? 2.753 -19.541 -34.053 1.00 84.56 341 GLN A CA 1
ATOM 2627 C C . GLN A 1 341 ? 4.265 -19.283 -34.080 1.00 84.56 341 GLN A C 1
ATOM 2629 O O . GLN A 1 341 ? 4.963 -19.676 -33.145 1.00 84.56 341 GLN A O 1
ATOM 2634 N N . VAL A 1 342 ? 4.774 -18.597 -35.112 1.00 85.75 342 VAL A N 1
ATOM 2635 C CA . VAL A 1 342 ? 6.182 -18.166 -35.180 1.00 85.75 342 VAL A CA 1
ATOM 2636 C C . VAL A 1 342 ? 6.510 -17.205 -34.041 1.00 85.75 342 VAL A C 1
ATOM 2638 O O . VAL A 1 342 ? 7.534 -17.374 -33.381 1.00 85.75 342 VAL A O 1
ATOM 2641 N N . ASP A 1 343 ? 5.638 -16.236 -33.771 1.00 82.62 343 ASP A N 1
ATOM 2642 C CA . ASP A 1 343 ? 5.808 -15.289 -32.669 1.00 82.62 343 ASP A CA 1
ATOM 2643 C C . ASP A 1 343 ? 5.831 -15.983 -31.298 1.00 82.62 343 ASP A C 1
ATOM 2645 O O . ASP A 1 343 ? 6.729 -15.739 -30.492 1.00 82.62 343 ASP A O 1
ATOM 2649 N N . GLU A 1 344 ? 4.869 -16.870 -31.027 1.00 84.38 344 GLU A N 1
ATOM 2650 C CA . GLU A 1 344 ? 4.803 -17.619 -29.766 1.00 84.38 344 GLU A CA 1
ATOM 2651 C C . GLU A 1 344 ? 6.029 -18.514 -29.567 1.00 84.38 344 GLU A C 1
ATOM 2653 O O . GLU A 1 344 ? 6.600 -18.565 -28.473 1.00 84.38 344 GLU A O 1
ATOM 2658 N N . LEU A 1 345 ? 6.455 -19.207 -30.626 1.00 87.94 345 LEU A N 1
ATOM 2659 C CA . LEU A 1 345 ? 7.651 -20.040 -30.600 1.00 87.94 345 LEU A CA 1
ATOM 2660 C C . LEU A 1 345 ? 8.906 -19.192 -30.362 1.00 87.94 345 LEU A C 1
ATOM 2662 O O . LEU A 1 345 ? 9.734 -19.547 -29.522 1.00 87.94 345 LEU A O 1
ATOM 2666 N N . ASN A 1 346 ? 9.022 -18.047 -31.041 1.00 89.12 346 ASN A N 1
ATOM 2667 C CA . ASN A 1 346 ? 10.134 -17.115 -30.880 1.00 89.12 346 ASN A CA 1
ATOM 2668 C C . ASN A 1 346 ? 10.234 -16.575 -29.447 1.00 89.12 346 ASN A C 1
ATOM 2670 O O . ASN A 1 346 ? 11.334 -16.552 -28.893 1.00 89.12 346 ASN A O 1
ATOM 2674 N N . ILE A 1 347 ? 9.107 -16.191 -28.834 1.00 85.25 347 ILE A N 1
ATOM 2675 C CA . ILE A 1 347 ? 9.067 -15.734 -27.438 1.00 85.25 347 ILE A CA 1
ATOM 2676 C C . ILE A 1 347 ? 9.592 -16.836 -26.520 1.00 85.25 347 ILE A C 1
ATOM 2678 O O . ILE A 1 347 ? 10.543 -16.595 -25.783 1.00 85.25 347 ILE A O 1
ATOM 2682 N N . LYS A 1 348 ? 9.052 -18.059 -26.607 1.00 87.81 348 LYS A N 1
ATOM 2683 C CA . LYS A 1 348 ? 9.481 -19.163 -25.733 1.00 87.81 348 LYS A CA 1
ATOM 2684 C C . LYS A 1 348 ? 10.973 -19.483 -25.888 1.00 87.81 348 LYS A C 1
ATOM 2686 O O . LYS A 1 348 ? 11.669 -19.640 -24.887 1.00 87.81 348 LYS A O 1
ATOM 2691 N N . VAL A 1 349 ? 11.485 -19.520 -27.121 1.00 90.56 349 VAL A N 1
ATOM 2692 C CA . VAL A 1 349 ? 12.915 -19.740 -27.403 1.00 90.56 349 VAL A CA 1
ATOM 2693 C C . VAL A 1 349 ? 13.770 -18.626 -26.803 1.00 90.56 349 VAL A C 1
ATOM 2695 O O . VAL A 1 349 ? 14.719 -18.900 -26.070 1.00 90.56 349 VAL A O 1
ATOM 2698 N N . ARG A 1 350 ? 13.424 -17.359 -27.045 1.00 89.19 350 ARG A N 1
ATOM 2699 C CA . ARG A 1 350 ? 14.166 -16.220 -26.487 1.00 89.19 350 ARG A CA 1
ATOM 2700 C C . ARG A 1 350 ? 14.066 -16.158 -24.963 1.00 89.19 350 ARG A C 1
ATOM 2702 O O . ARG A 1 350 ? 15.035 -15.750 -24.336 1.00 89.19 350 ARG A O 1
ATOM 2709 N N . THR A 1 351 ? 12.973 -16.618 -24.351 1.00 84.69 351 THR A N 1
ATOM 2710 C CA . THR A 1 351 ? 12.858 -16.786 -22.892 1.00 84.69 351 THR A CA 1
ATOM 2711 C C . THR A 1 351 ? 13.844 -17.835 -22.370 1.00 84.69 351 THR A C 1
ATOM 2713 O O . THR A 1 351 ? 14.507 -17.595 -21.359 1.00 84.69 351 THR A O 1
ATOM 2716 N N . ILE A 1 352 ? 14.001 -18.970 -23.064 1.00 89.19 352 ILE A N 1
ATOM 2717 C CA . ILE A 1 352 ? 15.013 -19.983 -22.720 1.00 89.19 352 ILE A CA 1
ATOM 2718 C C . ILE A 1 352 ? 16.416 -19.373 -22.803 1.00 89.19 352 ILE A C 1
ATOM 2720 O O . ILE A 1 352 ? 17.195 -19.495 -21.854 1.00 89.19 352 ILE A O 1
ATOM 2724 N N . LEU A 1 353 ? 16.732 -18.679 -23.900 1.00 90.00 353 LEU A N 1
ATOM 2725 C CA . LEU A 1 353 ? 18.042 -18.048 -24.092 1.00 90.00 353 LEU A CA 1
ATOM 2726 C C . LEU A 1 353 ? 18.304 -16.940 -23.061 1.00 90.00 353 LEU A C 1
ATOM 2728 O O . LEU A 1 353 ? 19.411 -16.845 -22.526 1.00 90.00 353 LEU A O 1
ATOM 2732 N N . ALA A 1 354 ? 17.287 -16.146 -22.723 1.00 82.38 354 ALA A N 1
ATOM 2733 C CA . ALA A 1 354 ? 17.394 -15.077 -21.739 1.00 82.38 354 ALA A CA 1
ATOM 2734 C C . ALA A 1 354 ? 17.732 -15.603 -20.344 1.00 82.38 354 ALA A C 1
ATOM 2736 O O . ALA A 1 354 ? 18.673 -15.121 -19.712 1.00 82.38 354 ALA A O 1
ATOM 2737 N N . HIS A 1 355 ? 17.017 -16.632 -19.887 1.00 81.38 355 HIS A N 1
ATOM 2738 C CA . HIS A 1 355 ? 17.221 -17.187 -18.551 1.00 81.38 355 HIS A CA 1
ATOM 2739 C C . HIS A 1 355 ? 18.495 -18.028 -18.426 1.00 81.38 355 HIS A C 1
ATOM 2741 O O . HIS A 1 355 ? 19.099 -18.054 -17.354 1.00 81.38 355 HIS A O 1
ATOM 2747 N N . ASN A 1 356 ? 18.913 -18.709 -19.497 1.00 85.94 356 ASN A N 1
ATOM 2748 C CA . ASN A 1 356 ? 19.980 -19.709 -19.412 1.00 85.94 356 ASN A CA 1
ATOM 2749 C C . ASN A 1 356 ? 21.295 -19.276 -20.078 1.00 85.94 356 ASN A C 1
ATOM 2751 O O . ASN A 1 356 ? 22.352 -19.797 -19.725 1.00 85.94 356 ASN A O 1
ATOM 2755 N N . CYS A 1 357 ? 21.269 -18.330 -21.022 1.00 88.12 357 CYS A N 1
ATOM 2756 C CA . CYS A 1 357 ? 22.419 -18.047 -21.886 1.00 88.12 357 CYS A CA 1
ATOM 2757 C C . CYS A 1 357 ? 22.897 -16.586 -21.821 1.00 88.12 357 CYS A C 1
ATOM 2759 O O . CYS A 1 357 ? 24.103 -16.329 -21.906 1.00 88.12 357 CYS A O 1
ATOM 2761 N N . TYR A 1 358 ? 21.998 -15.613 -21.625 1.00 86.12 358 TYR A N 1
ATOM 2762 C CA . TYR A 1 358 ? 22.368 -14.191 -21.690 1.00 86.12 358 TYR A CA 1
ATOM 2763 C C . TYR A 1 358 ? 23.330 -13.766 -20.588 1.00 86.12 358 TYR A C 1
ATOM 2765 O O . TYR A 1 358 ? 24.086 -12.834 -20.807 1.00 86.12 358 TYR A O 1
ATOM 2773 N N . SER A 1 359 ? 23.410 -14.457 -19.449 1.00 81.50 359 SER A N 1
ATOM 2774 C CA . SER A 1 359 ? 24.391 -14.141 -18.393 1.00 81.50 359 SER A CA 1
ATOM 2775 C C . SER A 1 359 ? 25.853 -14.124 -18.882 1.00 81.50 359 SER A C 1
ATOM 2777 O O . SER A 1 359 ? 26.713 -13.517 -18.235 1.00 81.50 359 SER A O 1
ATOM 2779 N N . CYS A 1 360 ? 26.143 -14.781 -20.016 1.00 85.56 360 CYS A N 1
ATOM 2780 C CA . CYS A 1 360 ? 27.469 -14.844 -20.634 1.00 85.56 360 CYS A CA 1
ATOM 2781 C C . CYS A 1 360 ? 27.524 -14.511 -22.138 1.00 85.56 360 CYS A C 1
ATOM 2783 O O . CYS A 1 360 ? 28.640 -14.353 -22.638 1.00 85.56 360 CYS A O 1
ATOM 2785 N N . HIS A 1 361 ? 26.383 -14.430 -22.835 1.00 89.44 361 HIS A N 1
ATOM 2786 C CA . HIS A 1 361 ? 26.295 -14.236 -24.292 1.00 89.44 361 HIS A CA 1
ATOM 2787 C C . HIS A 1 361 ? 25.353 -13.075 -24.673 1.00 89.44 361 HIS A C 1
ATOM 2789 O O . HIS A 1 361 ? 24.376 -13.260 -25.401 1.00 89.44 361 HIS A O 1
ATOM 2795 N N . ASN A 1 362 ? 25.632 -11.877 -24.156 1.00 83.94 362 ASN A N 1
ATOM 2796 C CA . ASN A 1 362 ? 24.857 -10.645 -24.359 1.00 83.94 362 ASN A CA 1
ATOM 2797 C C . ASN A 1 362 ? 25.762 -9.458 -24.749 1.00 83.94 362 ASN A C 1
ATOM 2799 O O . ASN A 1 362 ? 26.981 -9.595 -24.819 1.00 83.94 362 ASN A O 1
ATOM 2803 N N . ALA A 1 363 ? 25.187 -8.270 -24.967 1.00 78.12 363 ALA A N 1
ATOM 2804 C CA . ALA A 1 363 ? 25.937 -7.082 -25.399 1.00 78.12 363 ALA A CA 1
ATOM 2805 C C . ALA A 1 363 ? 27.116 -6.663 -24.522 1.00 78.12 363 ALA A C 1
ATOM 2807 O O . ALA A 1 363 ? 28.129 -6.190 -25.027 1.00 78.12 363 ALA A O 1
ATOM 2808 N N . THR A 1 364 ? 26.986 -6.849 -23.218 1.00 71.25 364 THR A N 1
ATOM 2809 C CA . THR A 1 364 ? 27.992 -6.482 -22.220 1.00 71.25 364 THR A CA 1
ATOM 2810 C C . THR A 1 364 ? 29.001 -7.595 -21.951 1.00 71.25 364 THR A C 1
ATOM 2812 O O . THR A 1 364 ? 30.075 -7.328 -21.420 1.00 71.25 364 THR A O 1
ATOM 2815 N N . LYS A 1 365 ? 28.670 -8.847 -22.290 1.00 78.69 365 LYS A N 1
ATOM 2816 C CA . LYS A 1 365 ? 29.512 -10.016 -22.028 1.00 78.69 365 LYS A CA 1
ATOM 2817 C C . LYS A 1 365 ? 29.352 -11.041 -23.142 1.00 78.69 365 LYS A C 1
ATOM 2819 O O . LYS A 1 365 ? 28.298 -11.654 -23.265 1.00 78.69 365 LYS A O 1
ATOM 2824 N N . THR A 1 366 ? 30.416 -11.237 -23.917 1.00 86.06 366 THR A N 1
ATOM 2825 C CA . THR A 1 366 ? 30.442 -12.016 -25.165 1.00 86.06 366 THR A CA 1
ATOM 2826 C C . THR A 1 366 ? 31.436 -13.171 -25.092 1.00 86.06 366 THR A C 1
ATOM 2828 O O . THR A 1 366 ? 32.428 -13.220 -25.822 1.00 86.06 366 THR A O 1
ATOM 2831 N N . LYS A 1 367 ? 31.206 -14.132 -24.187 1.00 83.75 367 LYS A N 1
ATOM 2832 C CA . LYS A 1 367 ? 32.087 -15.310 -24.104 1.00 83.75 367 LYS A CA 1
ATOM 2833 C C . LYS A 1 367 ? 32.102 -16.070 -25.436 1.00 83.75 367 LYS A C 1
ATOM 2835 O O . LYS A 1 367 ? 31.046 -16.300 -26.023 1.00 83.75 367 LYS A O 1
ATOM 2840 N N . GLY A 1 368 ? 33.298 -16.434 -25.908 1.00 85.25 368 GLY A N 1
ATOM 2841 C CA . GLY A 1 368 ? 33.500 -17.080 -27.213 1.00 85.25 368 GLY A CA 1
ATOM 2842 C C . GLY A 1 368 ? 33.059 -16.217 -28.400 1.00 85.25 368 GLY A C 1
ATOM 2843 O O . GLY A 1 368 ? 32.614 -16.757 -29.410 1.00 85.25 368 GLY A O 1
ATOM 2844 N N . LYS A 1 369 ? 33.072 -14.881 -28.242 1.00 87.75 369 LYS A N 1
ATOM 2845 C CA . LYS A 1 369 ? 32.569 -13.890 -29.214 1.00 87.75 369 LYS A CA 1
ATOM 2846 C C . LYS A 1 369 ? 31.112 -14.130 -29.652 1.00 87.75 369 LYS A C 1
ATOM 2848 O O . LYS A 1 369 ? 30.685 -13.614 -30.678 1.00 87.75 369 LYS A O 1
ATOM 2853 N N . LEU A 1 370 ? 30.343 -14.881 -28.857 1.00 89.12 370 LEU A N 1
ATOM 2854 C CA . LEU A 1 370 ? 28.968 -15.275 -29.154 1.00 89.12 370 LEU A CA 1
ATOM 2855 C C . LEU A 1 370 ? 27.960 -14.348 -28.463 1.00 89.12 370 LEU A C 1
ATOM 2857 O O . LEU A 1 370 ? 28.092 -14.025 -27.277 1.00 89.12 370 LEU A O 1
ATOM 2861 N N . ARG A 1 371 ? 26.925 -13.966 -29.211 1.00 89.31 371 ARG A N 1
ATOM 2862 C CA . ARG A 1 371 ? 25.815 -13.094 -28.807 1.00 89.31 371 ARG A CA 1
ATOM 2863 C C . ARG A 1 371 ? 24.501 -13.769 -29.197 1.00 89.31 371 ARG A C 1
ATOM 2865 O O . ARG A 1 371 ? 24.328 -14.126 -30.356 1.00 89.31 371 ARG A O 1
ATOM 2872 N N . LEU A 1 372 ? 23.593 -13.949 -28.238 1.00 89.31 372 LEU A N 1
ATOM 2873 C CA . LEU A 1 372 ? 22.340 -14.703 -28.432 1.00 89.31 372 LEU A CA 1
ATOM 2874 C C . LEU A 1 372 ? 21.076 -13.848 -28.284 1.00 89.31 372 LEU A C 1
ATOM 2876 O O . LEU A 1 372 ? 19.967 -14.338 -28.457 1.00 89.31 372 LEU A O 1
ATOM 2880 N N . ASP A 1 373 ? 21.236 -12.573 -27.955 1.00 80.94 373 ASP A N 1
ATOM 2881 C CA . ASP A 1 373 ? 20.178 -11.624 -27.600 1.00 80.94 373 ASP A CA 1
ATOM 2882 C C . ASP A 1 373 ? 19.603 -10.838 -28.789 1.00 80.94 373 ASP A C 1
ATOM 2884 O O . ASP A 1 373 ? 18.631 -10.099 -28.625 1.00 80.94 373 ASP A O 1
ATOM 2888 N N . LYS A 1 374 ? 20.170 -11.003 -29.991 1.00 83.12 374 LYS A N 1
ATOM 2889 C CA . LYS A 1 374 ? 19.632 -10.463 -31.250 1.00 83.12 374 LYS A CA 1
ATOM 2890 C C . LYS A 1 374 ? 19.722 -11.492 -32.363 1.00 83.12 374 LYS A C 1
ATOM 2892 O O . LYS A 1 374 ? 20.722 -12.201 -32.451 1.00 83.12 374 LYS A O 1
ATOM 2897 N N . LYS A 1 375 ? 18.722 -11.494 -33.255 1.00 86.12 375 LYS A N 1
ATOM 2898 C CA . LYS A 1 375 ? 18.675 -12.350 -34.451 1.00 86.12 375 LYS A CA 1
ATOM 2899 C C . LYS A 1 375 ? 19.992 -12.312 -35.223 1.00 86.12 375 LYS A C 1
ATOM 2901 O O . LYS A 1 375 ? 20.616 -13.345 -35.420 1.00 86.12 375 LYS A O 1
ATOM 2906 N N . GLU A 1 376 ? 20.435 -11.121 -35.618 1.00 85.56 376 GLU A N 1
ATOM 2907 C CA . GLU A 1 376 ? 21.630 -10.947 -36.454 1.00 85.56 376 GLU A CA 1
ATOM 2908 C C . GLU A 1 376 ? 22.866 -11.643 -35.868 1.00 85.56 376 GLU A C 1
ATOM 2910 O O . GLU A 1 376 ? 23.580 -12.345 -36.580 1.00 85.56 376 GLU A O 1
ATOM 2915 N N . PHE A 1 377 ? 23.081 -11.523 -34.556 1.00 88.19 377 PHE A N 1
ATOM 2916 C CA . PHE A 1 377 ? 24.250 -12.103 -33.913 1.00 88.19 377 PHE A CA 1
ATOM 2917 C C . PHE A 1 377 ? 24.082 -13.590 -33.614 1.00 88.19 377 PHE A C 1
ATOM 2919 O O . PHE A 1 377 ? 25.038 -14.351 -33.748 1.00 88.19 377 PHE A O 1
ATOM 2926 N N . LEU A 1 378 ? 22.865 -14.012 -33.267 1.00 88.88 378 LEU A N 1
ATOM 2927 C CA . LEU A 1 378 ? 22.550 -15.410 -33.007 1.00 88.88 378 LEU A CA 1
ATOM 2928 C C . LEU A 1 378 ? 22.778 -16.267 -34.263 1.00 88.88 378 LEU A C 1
ATOM 2930 O O . LEU A 1 378 ? 23.355 -17.348 -34.166 1.00 88.88 378 LEU A O 1
ATOM 2934 N N . PHE A 1 379 ? 22.387 -15.763 -35.439 1.00 88.44 379 PHE A N 1
ATOM 2935 C CA . PHE A 1 379 ? 22.607 -16.440 -36.724 1.00 88.44 379 PHE A CA 1
ATOM 2936 C C . PHE A 1 379 ? 24.045 -16.302 -37.241 1.00 88.44 379 PHE A C 1
ATOM 2938 O O . PHE A 1 379 ? 24.513 -17.183 -37.959 1.00 88.44 379 PHE A O 1
ATOM 2945 N N . LYS A 1 380 ? 24.771 -15.242 -36.856 1.00 88.25 380 LYS A N 1
ATOM 2946 C CA . LYS A 1 380 ? 26.201 -15.088 -37.173 1.00 88.25 380 LYS A CA 1
ATOM 2947 C C . LYS A 1 380 ? 27.074 -16.134 -36.465 1.00 88.25 380 LYS A C 1
ATOM 2949 O O . LYS A 1 380 ? 28.091 -16.543 -37.016 1.00 88.25 380 LYS A O 1
ATOM 2954 N N . GLY A 1 381 ? 26.680 -16.569 -35.268 1.00 86.88 381 GLY A N 1
ATOM 2955 C CA . GLY A 1 381 ? 27.448 -17.523 -34.469 1.00 86.88 381 GLY A CA 1
ATOM 2956 C C . GLY A 1 381 ? 28.585 -16.878 -33.674 1.00 86.88 381 GLY A C 1
ATOM 2957 O O . GLY A 1 381 ? 28.576 -15.677 -33.401 1.00 86.88 381 GLY A O 1
ATOM 2958 N N . GLY A 1 382 ? 29.531 -17.705 -33.229 1.00 89.62 382 GLY A N 1
ATOM 2959 C CA . GLY A 1 382 ? 30.637 -17.299 -32.356 1.00 89.62 382 GLY A CA 1
ATOM 2960 C C . GLY A 1 382 ? 32.006 -17.535 -32.986 1.00 89.62 382 GLY A C 1
ATOM 2961 O O . GLY A 1 382 ? 32.139 -17.725 -34.190 1.00 89.62 382 GLY A O 1
ATOM 2962 N N . GLU A 1 383 ? 33.038 -17.560 -32.148 1.00 86.00 383 GLU A N 1
ATOM 2963 C CA . GLU A 1 383 ? 34.431 -17.795 -32.556 1.00 86.00 383 GLU A CA 1
ATOM 2964 C C . GLU A 1 383 ? 34.647 -19.155 -33.243 1.00 86.00 383 GLU A C 1
ATOM 2966 O O . GLU A 1 383 ? 35.493 -19.265 -34.122 1.00 86.00 383 GLU A O 1
ATOM 2971 N N . ASN A 1 384 ? 33.821 -20.153 -32.914 1.00 81.88 384 ASN A N 1
ATOM 2972 C CA . ASN A 1 384 ? 33.857 -21.495 -33.507 1.00 81.88 384 ASN A CA 1
ATOM 2973 C C . ASN A 1 384 ? 32.906 -21.657 -34.712 1.00 81.88 384 ASN A C 1
ATOM 2975 O O . ASN A 1 384 ? 32.595 -22.781 -35.100 1.00 81.88 384 ASN A O 1
ATOM 2979 N N . GLY A 1 385 ? 32.412 -20.554 -35.286 1.00 85.50 385 GLY A N 1
ATOM 2980 C CA . GLY A 1 385 ? 31.495 -20.567 -36.427 1.00 85.50 385 GLY A CA 1
ATOM 2981 C C . GLY A 1 385 ? 30.005 -20.619 -36.046 1.00 85.50 385 GLY A C 1
ATOM 2982 O O . GLY A 1 385 ? 29.626 -20.213 -34.937 1.00 85.50 385 GLY A O 1
ATOM 2983 N N . PRO A 1 386 ? 29.131 -21.058 -36.977 1.00 87.75 386 PRO A N 1
ATOM 2984 C CA . PRO A 1 386 ? 27.686 -21.111 -36.768 1.00 87.75 386 PRO A CA 1
ATOM 2985 C C . PRO A 1 386 ? 27.307 -22.040 -35.613 1.00 87.75 386 PRO A C 1
ATOM 2987 O O . PRO A 1 386 ? 27.727 -23.192 -35.556 1.00 87.75 386 PRO A O 1
ATOM 2990 N N . ILE A 1 387 ? 26.462 -21.554 -34.704 1.00 92.44 387 ILE A N 1
ATOM 2991 C CA . ILE A 1 387 ? 25.983 -22.350 -33.562 1.00 92.44 387 ILE A CA 1
ATOM 2992 C C . ILE A 1 387 ? 24.674 -23.096 -33.848 1.00 92.44 387 ILE A C 1
ATOM 2994 O O . ILE A 1 387 ? 24.242 -23.934 -33.057 1.00 92.44 387 ILE A O 1
ATOM 2998 N N . LEU A 1 388 ? 24.023 -22.774 -34.962 1.00 92.25 388 LEU A N 1
ATOM 2999 C CA . LEU A 1 388 ? 22.790 -23.398 -35.412 1.00 92.25 388 LEU A CA 1
ATOM 3000 C C . LEU A 1 388 ? 22.834 -23.597 -36.922 1.00 92.25 388 LEU A C 1
ATOM 3002 O O . LEU A 1 388 ? 23.390 -22.774 -37.649 1.00 92.25 388 LEU A O 1
ATOM 3006 N N . VAL A 1 389 ? 22.200 -24.670 -37.378 1.00 90.88 389 VAL A N 1
ATOM 3007 C CA . VAL A 1 389 ? 21.989 -24.990 -38.788 1.00 90.88 389 VAL A CA 1
ATOM 3008 C C . VAL A 1 389 ? 20.485 -25.142 -38.985 1.00 90.88 389 VAL A C 1
ATOM 3010 O O . VAL A 1 389 ? 19.881 -26.102 -38.503 1.00 90.88 389 VAL A O 1
ATOM 3013 N N . ALA A 1 390 ? 19.864 -24.165 -39.648 1.00 88.25 390 ALA A N 1
ATOM 3014 C CA . ALA A 1 390 ? 18.419 -24.134 -39.862 1.00 88.25 390 ALA A CA 1
ATOM 3015 C C . ALA A 1 390 ? 17.930 -25.436 -40.527 1.00 88.25 390 ALA A C 1
ATOM 3017 O O . ALA A 1 390 ? 18.496 -25.880 -41.522 1.00 88.25 390 ALA A O 1
ATOM 3018 N N . GLY A 1 391 ? 16.902 -26.060 -39.951 1.00 89.38 391 GLY A N 1
ATOM 3019 C CA . GLY A 1 391 ? 16.344 -27.345 -40.387 1.00 89.38 391 GLY A CA 1
ATOM 3020 C C . GLY A 1 391 ? 17.024 -28.580 -39.786 1.00 89.38 391 GLY A C 1
ATOM 3021 O O . GLY A 1 391 ? 16.429 -29.656 -39.795 1.00 89.38 391 GLY A O 1
ATOM 3022 N N . TYR A 1 392 ? 18.222 -28.446 -39.203 1.00 91.56 392 TYR A N 1
ATOM 3023 C CA . TYR A 1 392 ? 19.045 -29.580 -38.765 1.00 91.56 392 TYR A CA 1
ATOM 3024 C C . TYR A 1 392 ? 19.505 -29.432 -37.301 1.00 91.56 392 TYR A C 1
ATOM 3026 O O . TYR A 1 392 ? 20.643 -29.023 -37.039 1.00 91.56 392 TYR A O 1
ATOM 3034 N N . PRO A 1 393 ? 18.654 -29.795 -36.319 1.00 92.56 393 PRO A N 1
ATOM 3035 C CA . PRO A 1 393 ? 19.012 -29.766 -34.897 1.00 92.56 393 PRO A CA 1
ATOM 3036 C C . PRO A 1 393 ? 20.265 -30.585 -34.578 1.00 92.56 393 PRO A C 1
ATOM 3038 O O . PRO A 1 393 ? 21.140 -30.102 -33.866 1.00 92.56 393 PRO A O 1
ATOM 3041 N N . ASP A 1 394 ? 20.409 -31.767 -35.182 1.00 91.31 394 ASP A N 1
ATOM 3042 C CA . ASP A 1 394 ? 21.545 -32.668 -34.934 1.00 91.31 394 ASP A CA 1
ATOM 3043 C C . ASP A 1 394 ? 22.881 -32.121 -35.464 1.00 91.31 394 ASP A C 1
ATOM 3045 O O . ASP A 1 394 ? 23.946 -32.501 -34.984 1.00 91.31 394 ASP A O 1
ATOM 3049 N N . LYS A 1 395 ? 22.833 -31.187 -36.426 1.00 91.94 395 LYS A N 1
ATOM 3050 C CA . LYS A 1 395 ? 24.011 -30.476 -36.957 1.00 91.94 395 LYS A CA 1
ATOM 3051 C C . LYS A 1 395 ? 24.265 -29.138 -36.255 1.00 91.94 395 LYS A C 1
ATOM 3053 O O . LYS A 1 395 ? 25.216 -28.440 -36.593 1.00 91.94 395 LYS A O 1
ATOM 3058 N N . SER A 1 396 ? 23.415 -28.753 -35.303 1.00 94.00 396 SER A N 1
ATOM 3059 C CA . SER A 1 396 ? 23.500 -27.467 -34.612 1.00 94.00 396 SER A CA 1
ATOM 3060 C C . SER A 1 396 ? 24.348 -27.578 -33.347 1.00 94.00 396 SER A C 1
ATOM 3062 O O . SER A 1 396 ? 23.962 -28.244 -32.383 1.00 94.00 396 SER A O 1
ATOM 3064 N N . ASP A 1 397 ? 25.483 -26.875 -33.313 1.00 91.94 397 ASP A N 1
ATOM 3065 C CA . ASP A 1 397 ? 26.435 -26.923 -32.193 1.00 91.94 397 ASP A CA 1
ATOM 3066 C C . ASP A 1 397 ? 25.798 -26.524 -30.849 1.00 91.94 397 ASP A C 1
ATOM 3068 O O . ASP A 1 397 ? 26.116 -27.096 -29.807 1.00 91.94 397 ASP A O 1
ATOM 3072 N N . MET A 1 398 ? 24.822 -25.611 -30.858 1.00 92.88 398 MET A N 1
ATOM 3073 C CA . MET A 1 398 ? 24.047 -25.251 -29.671 1.00 92.88 398 MET A CA 1
ATOM 3074 C C . MET A 1 398 ? 23.324 -26.464 -29.071 1.00 92.88 398 MET A C 1
ATOM 3076 O O . MET A 1 398 ? 23.394 -26.657 -27.859 1.00 92.88 398 MET A O 1
ATOM 3080 N N . ILE A 1 399 ? 22.673 -27.299 -29.893 1.00 95.19 399 ILE A N 1
ATOM 3081 C CA . ILE A 1 399 ? 21.958 -28.498 -29.424 1.00 95.19 399 ILE A CA 1
ATOM 3082 C C . ILE A 1 399 ? 22.941 -29.520 -28.861 1.00 95.19 399 ILE A C 1
ATOM 3084 O O . ILE A 1 399 ? 22.720 -30.037 -27.763 1.00 95.19 399 ILE A O 1
ATOM 3088 N N . ARG A 1 400 ? 24.071 -29.737 -29.551 1.00 94.25 400 ARG A N 1
ATOM 3089 C CA . ARG A 1 400 ? 25.169 -30.569 -29.039 1.00 94.25 400 ARG A CA 1
ATOM 3090 C C . ARG A 1 400 ? 25.578 -30.098 -27.643 1.00 94.25 400 ARG A C 1
ATOM 3092 O O . ARG A 1 400 ? 25.500 -30.870 -26.691 1.00 94.25 400 ARG A O 1
ATOM 3099 N N . ARG A 1 401 ? 25.929 -28.817 -27.487 1.00 92.31 401 ARG A N 1
ATOM 3100 C CA . ARG A 1 401 ? 26.430 -28.253 -26.221 1.00 92.31 401 ARG A CA 1
ATOM 3101 C C . ARG A 1 401 ? 25.415 -28.282 -25.074 1.00 92.31 401 ARG A C 1
ATOM 3103 O O . ARG A 1 401 ? 25.824 -28.492 -23.926 1.00 92.31 401 ARG A O 1
ATOM 3110 N N . VAL A 1 402 ? 24.117 -28.092 -25.339 1.00 94.12 402 VAL A N 1
ATOM 3111 C CA . VAL A 1 402 ? 23.078 -28.168 -24.285 1.00 94.12 402 VAL A CA 1
ATOM 3112 C C . VAL A 1 402 ? 22.728 -29.604 -23.890 1.00 94.12 402 VAL A C 1
ATOM 3114 O O . VAL A 1 402 ? 22.328 -29.828 -22.745 1.00 94.12 402 VAL A O 1
ATOM 3117 N N . LYS A 1 403 ? 22.957 -30.584 -24.774 1.00 92.81 403 LYS A N 1
ATOM 3118 C CA . LYS A 1 403 ? 22.800 -32.018 -24.477 1.00 92.81 403 LYS A CA 1
ATOM 3119 C C . LYS A 1 403 ? 24.017 -32.661 -23.809 1.00 92.81 403 LYS A C 1
ATOM 3121 O O . LYS A 1 403 ? 23.869 -33.729 -23.221 1.00 92.81 403 LYS A O 1
ATOM 3126 N N . LEU A 1 404 ? 25.197 -32.036 -23.885 1.00 90.44 404 LEU A N 1
ATOM 3127 C CA . LEU A 1 404 ? 26.404 -32.565 -23.244 1.00 90.44 404 LEU A CA 1
ATOM 3128 C C . LEU A 1 404 ? 26.209 -32.772 -21.726 1.00 90.44 404 LEU A C 1
ATOM 3130 O O . LEU A 1 404 ? 25.519 -31.975 -21.079 1.00 90.44 404 LEU A O 1
ATOM 3134 N N . PRO A 1 405 ? 26.828 -33.822 -21.154 1.00 81.94 405 PRO A N 1
ATOM 3135 C CA . PRO A 1 405 ? 26.687 -34.163 -19.745 1.00 81.94 405 PRO A CA 1
ATOM 3136 C C . PRO A 1 405 ? 27.294 -33.104 -18.815 1.00 81.94 405 PRO A C 1
ATOM 3138 O O . PRO A 1 405 ? 28.162 -32.310 -19.183 1.00 81.94 405 PRO A O 1
ATOM 3141 N N . GLU A 1 406 ? 26.822 -33.105 -17.570 1.00 71.19 406 GLU A N 1
ATOM 3142 C CA . GLU A 1 406 ? 27.224 -32.149 -16.540 1.00 71.19 406 GLU A CA 1
ATOM 3143 C C . GLU A 1 406 ? 28.711 -32.309 -16.163 1.00 71.19 406 GLU A C 1
ATOM 3145 O O . GLU A 1 406 ? 29.137 -33.353 -15.658 1.00 71.19 406 GLU A O 1
ATOM 3150 N N . GLY A 1 407 ? 29.491 -31.247 -16.389 1.00 70.19 407 GLY A N 1
ATOM 3151 C CA . GLY A 1 407 ? 30.938 -31.209 -16.150 1.00 70.19 407 GLY A CA 1
ATOM 3152 C C . GLY A 1 407 ? 31.803 -31.360 -17.403 1.00 70.19 407 GLY A C 1
ATOM 3153 O O . GLY A 1 407 ? 33.016 -31.262 -17.290 1.00 70.19 407 GLY A O 1
ATOM 3154 N N . HIS A 1 408 ? 31.212 -31.566 -18.584 1.00 84.56 408 HIS A N 1
ATOM 3155 C CA . HIS A 1 408 ? 31.959 -31.524 -19.840 1.00 84.56 408 HIS A CA 1
ATOM 3156 C C . HIS A 1 408 ? 32.334 -30.070 -20.190 1.00 84.56 408 HIS A C 1
ATOM 3158 O O . HIS A 1 408 ? 31.479 -29.186 -20.128 1.00 84.56 408 HIS A O 1
ATOM 3164 N N . ASP A 1 409 ? 33.580 -29.823 -20.603 1.00 82.19 409 ASP A N 1
ATOM 3165 C CA . ASP A 1 409 ? 34.125 -28.464 -20.802 1.00 82.19 409 ASP A CA 1
ATOM 3166 C C . ASP A 1 409 ? 33.341 -27.631 -21.830 1.00 82.19 409 ASP A C 1
ATOM 3168 O O . ASP A 1 409 ? 33.095 -26.440 -21.643 1.00 82.19 409 ASP A O 1
ATOM 3172 N N . ASP A 1 410 ? 32.871 -28.278 -22.897 1.00 84.62 410 ASP A N 1
ATOM 3173 C CA . ASP A 1 410 ? 32.012 -27.661 -23.914 1.00 84.62 410 ASP A CA 1
ATOM 3174 C C . ASP A 1 410 ? 30.535 -27.487 -23.525 1.00 84.62 410 ASP A C 1
ATOM 3176 O O . ASP A 1 410 ? 29.772 -26.882 -24.291 1.00 84.62 410 ASP A O 1
ATOM 3180 N N . ALA A 1 411 ? 30.093 -28.041 -22.394 1.00 87.44 411 ALA A N 1
ATOM 3181 C CA . ALA A 1 411 ? 28.680 -28.082 -22.056 1.00 87.44 411 ALA A CA 1
ATOM 3182 C C . ALA A 1 411 ? 28.152 -26.682 -21.710 1.00 87.44 411 ALA A C 1
ATOM 3184 O O . ALA A 1 411 ? 28.668 -25.989 -20.835 1.00 87.44 411 ALA A O 1
ATOM 3185 N N . MET A 1 412 ? 27.031 -26.300 -22.328 1.00 87.56 412 MET A N 1
ATOM 3186 C CA . MET A 1 412 ? 26.374 -25.005 -22.099 1.00 87.56 412 MET A CA 1
ATOM 3187 C C . MET A 1 412 ? 24.970 -25.168 -21.494 1.00 87.56 412 MET A C 1
ATOM 3189 O O . MET A 1 412 ? 24.214 -26.001 -21.985 1.00 87.56 412 MET A O 1
ATOM 3193 N N . PRO A 1 413 ? 24.582 -24.399 -20.456 1.00 86.12 413 PRO A N 1
ATOM 3194 C CA . PRO A 1 413 ? 25.361 -23.360 -19.772 1.00 86.12 413 PRO A CA 1
ATOM 3195 C C . PRO A 1 413 ? 26.513 -23.927 -18.918 1.00 86.12 413 PRO A C 1
ATOM 3197 O O . PRO A 1 413 ? 26.360 -24.980 -18.301 1.00 86.12 413 PRO A O 1
ATOM 3200 N N . THR A 1 414 ? 27.643 -23.205 -18.861 1.00 77.69 414 THR A N 1
ATOM 3201 C CA . THR A 1 414 ? 28.844 -23.564 -18.063 1.00 77.69 414 THR A CA 1
ATOM 3202 C C . THR A 1 414 ? 28.684 -23.291 -16.567 1.00 77.69 414 THR A C 1
ATOM 3204 O O . THR A 1 414 ? 29.377 -23.877 -15.741 1.00 77.69 414 THR A O 1
ATOM 3207 N N . LYS A 1 415 ? 27.787 -22.369 -16.201 1.00 66.25 415 LYS A N 1
ATOM 3208 C CA . LYS A 1 415 ? 27.391 -22.062 -14.822 1.00 66.25 415 LYS A CA 1
ATOM 3209 C C . LYS A 1 415 ? 25.888 -21.790 -14.804 1.00 66.25 415 LYS A C 1
ATOM 3211 O O . LYS A 1 415 ? 25.398 -21.078 -15.678 1.00 66.25 415 LYS A O 1
ATOM 3216 N N . GLY A 1 416 ? 25.177 -22.304 -13.803 1.00 63.41 416 GLY A N 1
ATOM 3217 C CA . GLY A 1 416 ? 23.723 -22.151 -13.673 1.00 63.41 416 GLY A CA 1
ATOM 3218 C C . GLY A 1 416 ? 22.942 -23.428 -13.994 1.00 63.41 416 GLY A C 1
ATOM 3219 O O . GLY A 1 416 ? 23.521 -24.495 -14.185 1.00 63.41 416 GLY A O 1
ATOM 3220 N N . LYS A 1 417 ? 21.608 -23.325 -13.999 1.00 71.50 417 LYS A N 1
ATOM 3221 C CA . LYS A 1 417 ? 20.700 -24.452 -14.261 1.00 71.50 417 LYS A CA 1
ATOM 3222 C C . LYS A 1 417 ? 20.824 -24.889 -15.730 1.00 71.50 417 LYS A C 1
ATOM 3224 O O . LYS A 1 417 ? 20.832 -24.045 -16.621 1.00 71.50 417 LYS A O 1
ATOM 3229 N N . ARG A 1 418 ? 20.916 -26.199 -15.986 1.00 83.94 418 ARG A N 1
ATOM 3230 C CA . ARG A 1 418 ? 20.809 -26.759 -17.345 1.00 83.94 418 ARG A CA 1
ATOM 3231 C C . ARG A 1 418 ? 19.386 -26.593 -17.871 1.00 83.94 418 ARG A C 1
ATOM 3233 O O . ARG A 1 418 ? 18.435 -26.539 -17.089 1.00 83.94 418 ARG A O 1
ATOM 3240 N N . LEU A 1 419 ? 19.258 -26.558 -19.192 1.00 88.69 419 LEU A N 1
ATOM 3241 C CA . LEU A 1 419 ? 17.959 -26.577 -19.852 1.00 88.69 419 LEU A CA 1
ATOM 3242 C C . LEU A 1 419 ? 17.210 -27.863 -19.477 1.00 88.69 419 LEU A C 1
ATOM 3244 O O . LEU A 1 419 ? 17.817 -28.930 -19.344 1.00 88.69 419 LEU A O 1
ATOM 3248 N N . THR A 1 420 ? 15.899 -27.748 -19.268 1.00 90.31 420 THR A N 1
ATOM 3249 C CA . THR A 1 420 ? 15.032 -28.916 -19.060 1.00 90.31 420 THR A CA 1
ATOM 3250 C C . THR A 1 420 ? 14.910 -29.729 -20.351 1.00 90.31 420 THR A C 1
ATOM 3252 O O . THR A 1 420 ? 15.262 -29.245 -21.430 1.00 90.31 420 THR A O 1
ATOM 3255 N N . LYS A 1 421 ? 14.413 -30.971 -20.270 1.00 90.00 421 LYS A N 1
ATOM 3256 C CA . LYS A 1 421 ? 14.176 -31.781 -21.479 1.00 90.00 421 LYS A CA 1
ATOM 3257 C C . LYS A 1 421 ? 13.190 -31.076 -22.410 1.00 90.00 421 LYS A C 1
ATOM 3259 O O . LYS A 1 421 ? 13.371 -31.103 -23.621 1.00 90.00 421 LYS A O 1
ATOM 3264 N N . GLU A 1 422 ? 12.204 -30.400 -21.832 1.00 89.88 422 GLU A N 1
ATOM 3265 C CA . GLU A 1 422 ? 11.202 -29.603 -22.528 1.00 89.88 422 GLU A CA 1
ATOM 3266 C C . GLU A 1 422 ? 11.829 -28.384 -23.220 1.00 89.88 422 GLU A C 1
ATOM 3268 O O . GLU A 1 422 ? 11.526 -28.126 -24.383 1.00 89.88 422 GLU A O 1
ATOM 3273 N N . ASP A 1 423 ? 12.745 -27.672 -22.552 1.00 91.88 423 ASP A N 1
ATOM 3274 C CA . ASP A 1 423 ? 13.468 -26.540 -23.152 1.00 91.88 423 ASP A CA 1
ATOM 3275 C C . ASP A 1 423 ? 14.338 -26.992 -24.334 1.00 91.88 423 ASP A C 1
ATOM 3277 O O . ASP A 1 423 ? 14.331 -26.358 -25.389 1.00 91.88 423 ASP A O 1
ATOM 3281 N N . VAL A 1 424 ? 15.077 -28.100 -24.174 1.00 94.31 424 VAL A N 1
ATOM 3282 C CA . VAL A 1 424 ? 15.906 -28.667 -25.252 1.00 94.31 424 VAL A CA 1
ATOM 3283 C C . VAL A 1 424 ? 15.024 -29.096 -26.420 1.00 94.31 424 VAL A C 1
ATOM 3285 O O . VAL A 1 424 ? 15.287 -28.681 -27.545 1.00 94.31 424 VAL A O 1
ATOM 3288 N N . ALA A 1 425 ? 13.939 -29.830 -26.158 1.00 93.81 425 ALA A N 1
ATOM 3289 C CA . ALA A 1 425 ? 12.995 -30.251 -27.190 1.00 93.81 425 ALA A CA 1
ATOM 3290 C C . ALA A 1 425 ? 12.380 -29.055 -27.934 1.00 93.81 425 ALA A C 1
ATOM 3292 O O . ALA A 1 425 ? 12.179 -29.113 -29.147 1.00 93.81 425 ALA A O 1
ATOM 3293 N N . LEU A 1 426 ? 12.117 -27.943 -27.237 1.00 94.44 426 LEU A N 1
ATOM 3294 C CA . LEU A 1 426 ? 11.598 -26.732 -27.865 1.00 94.44 426 LEU A CA 1
ATOM 3295 C C . LEU A 1 426 ? 12.635 -26.046 -28.765 1.00 94.44 426 LEU A C 1
ATOM 3297 O O . LEU A 1 426 ? 12.282 -25.593 -29.855 1.00 94.44 426 LEU A O 1
ATOM 3301 N N . LEU A 1 427 ? 13.905 -25.991 -28.345 1.00 95.44 427 LEU A N 1
ATOM 3302 C CA . LEU A 1 427 ? 14.997 -25.486 -29.185 1.00 95.44 427 LEU A CA 1
ATOM 3303 C C . LEU A 1 427 ? 15.210 -26.364 -30.423 1.00 95.44 427 LEU A C 1
ATOM 3305 O O . LEU A 1 427 ? 15.387 -25.840 -31.521 1.00 95.44 427 LEU A O 1
ATOM 3309 N N . GLU A 1 428 ? 15.157 -27.687 -30.266 1.00 95.75 428 GLU A N 1
ATOM 3310 C CA . GLU A 1 428 ? 15.251 -28.634 -31.380 1.00 95.75 428 GLU A CA 1
ATOM 3311 C C . GLU A 1 428 ? 14.092 -28.473 -32.353 1.00 95.75 428 GLU A C 1
ATOM 3313 O O . GLU A 1 428 ? 14.309 -28.389 -33.561 1.00 95.75 428 GLU A O 1
ATOM 3318 N N . PHE A 1 429 ? 12.866 -28.374 -31.836 1.00 94.06 429 PHE A N 1
ATOM 3319 C CA . PHE A 1 429 ? 11.690 -28.116 -32.654 1.00 94.06 429 PHE A CA 1
ATOM 3320 C C . PHE A 1 429 ? 11.842 -26.805 -33.427 1.00 94.06 429 PHE A C 1
ATOM 3322 O O . PHE A 1 429 ? 11.653 -26.785 -34.641 1.00 94.06 429 PHE A O 1
ATOM 3329 N N . TRP A 1 430 ? 12.248 -25.726 -32.756 1.00 94.56 430 TRP A N 1
ATOM 3330 C CA . TRP A 1 430 ? 12.466 -24.432 -33.395 1.00 94.56 430 TRP A CA 1
ATOM 3331 C C . TRP A 1 430 ? 13.508 -24.497 -34.515 1.00 94.56 430 TRP A C 1
ATOM 3333 O O . TRP A 1 430 ? 13.232 -24.034 -35.621 1.00 94.56 430 TRP A O 1
ATOM 3343 N N . ILE A 1 431 ? 14.660 -25.134 -34.284 1.00 94.69 431 ILE A N 1
ATOM 3344 C CA . ILE A 1 431 ? 15.684 -25.315 -35.323 1.00 94.69 431 ILE A CA 1
ATOM 3345 C C . ILE A 1 431 ? 15.153 -26.172 -36.471 1.00 94.69 431 ILE A C 1
ATOM 3347 O O . ILE A 1 431 ? 15.370 -25.818 -37.628 1.00 94.69 431 ILE A O 1
ATOM 3351 N N . LYS A 1 432 ? 14.420 -27.254 -36.176 1.00 93.31 432 LYS A N 1
ATOM 3352 C CA . LYS A 1 432 ? 13.816 -28.133 -37.188 1.00 93.31 432 LYS A CA 1
ATOM 3353 C C . LYS A 1 432 ? 12.853 -27.379 -38.107 1.00 93.31 432 LYS A C 1
ATOM 3355 O O . LYS A 1 432 ? 12.825 -27.662 -39.297 1.00 93.31 432 LYS A O 1
ATOM 3360 N N . GLN A 1 433 ? 12.135 -26.377 -37.595 1.00 89.25 433 GLN A N 1
ATOM 3361 C CA . GLN A 1 433 ? 11.278 -25.494 -38.404 1.00 89.25 433 GLN A CA 1
ATOM 3362 C C . GLN A 1 433 ? 12.056 -24.437 -39.215 1.00 89.25 433 GLN A C 1
ATOM 3364 O O . GLN A 1 433 ? 11.462 -23.513 -39.763 1.00 89.25 433 GLN A O 1
ATOM 3369 N N . GLY A 1 434 ? 13.387 -24.530 -39.271 1.00 88.94 434 GLY A N 1
ATOM 3370 C CA . GLY A 1 434 ? 14.239 -23.544 -39.937 1.00 88.94 434 GLY A CA 1
ATOM 3371 C C . GLY A 1 434 ? 14.634 -22.365 -39.047 1.00 88.94 434 GLY A C 1
ATOM 3372 O O . GLY A 1 434 ? 15.055 -21.335 -39.566 1.00 88.94 434 GLY A O 1
ATOM 3373 N N . ALA A 1 435 ? 14.504 -22.502 -37.721 1.00 90.31 435 ALA A N 1
ATOM 3374 C CA . ALA A 1 435 ? 14.738 -21.431 -36.753 1.00 90.31 435 ALA A CA 1
ATOM 3375 C C . ALA A 1 435 ? 13.936 -20.150 -37.085 1.00 90.31 435 ALA A C 1
ATOM 3377 O O . ALA A 1 435 ? 14.510 -19.058 -37.149 1.00 90.31 435 ALA A O 1
ATOM 3378 N N . PRO A 1 436 ? 12.611 -20.246 -37.325 1.00 88.50 436 PRO A N 1
ATOM 3379 C CA . PRO A 1 436 ? 11.832 -19.124 -37.823 1.00 88.50 436 PRO A CA 1
ATOM 3380 C C . PRO A 1 436 ? 11.885 -17.960 -36.831 1.00 88.50 436 PRO A C 1
ATOM 3382 O O . PRO A 1 436 ? 11.792 -18.135 -35.610 1.00 88.50 436 PRO A O 1
ATOM 3385 N N . TRP A 1 437 ? 12.064 -16.760 -37.373 1.00 85.25 437 TRP A N 1
ATOM 3386 C CA . TRP A 1 437 ? 12.104 -15.512 -36.621 1.00 85.25 437 TRP A CA 1
ATOM 3387 C C . TRP A 1 437 ? 11.085 -14.548 -37.223 1.00 85.25 437 TRP A C 1
ATOM 3389 O O . TRP A 1 437 ? 10.994 -14.498 -38.455 1.00 85.25 437 TRP A O 1
ATOM 3399 N N . PRO A 1 438 ? 10.368 -13.757 -36.408 1.00 81.50 438 PRO A N 1
ATOM 3400 C CA . PRO A 1 438 ? 9.409 -12.785 -36.915 1.00 81.50 438 PRO A CA 1
ATOM 3401 C C . PRO A 1 438 ? 10.031 -11.858 -37.970 1.00 81.50 438 PRO A C 1
ATOM 3403 O O . PRO A 1 438 ? 11.171 -11.406 -37.829 1.00 81.50 438 PRO A O 1
ATOM 3406 N N . THR A 1 439 ? 9.291 -11.599 -39.050 1.00 74.38 439 THR A N 1
ATOM 3407 C CA . THR A 1 439 ? 9.663 -10.640 -40.106 1.00 74.38 439 THR A CA 1
ATOM 3408 C C . THR A 1 439 ? 9.288 -9.199 -39.742 1.00 74.38 439 THR A C 1
ATOM 3410 O O . THR A 1 439 ? 9.814 -8.265 -40.339 1.00 74.38 439 THR A O 1
ATOM 3413 N N . GLY A 1 440 ? 8.407 -9.020 -38.750 1.00 69.00 440 GLY A N 1
ATOM 3414 C CA . GLY A 1 440 ? 8.030 -7.735 -38.158 1.00 69.00 440 GLY A CA 1
ATOM 3415 C C . GLY A 1 440 ? 8.785 -7.414 -36.856 1.00 69.00 440 GLY A C 1
ATOM 3416 O O . GLY A 1 440 ? 9.722 -8.127 -36.492 1.00 69.00 440 GLY A O 1
ATOM 3417 N N . PRO A 1 441 ? 8.394 -6.344 -36.135 1.00 65.56 441 PRO A N 1
ATOM 3418 C CA . PRO A 1 441 ?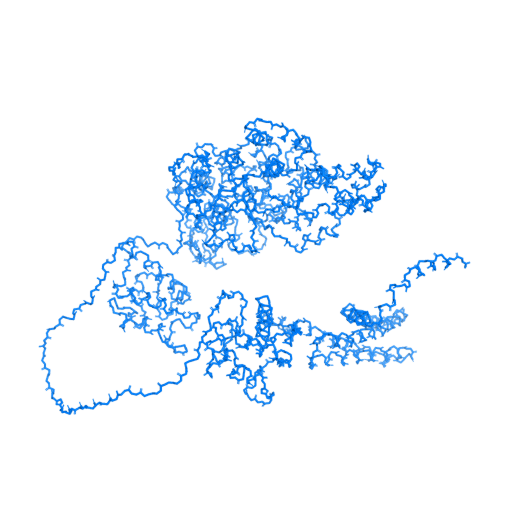 9.003 -5.997 -34.853 1.00 65.56 441 PRO A CA 1
ATOM 3419 C C . PRO A 1 441 ? 8.877 -7.154 -33.853 1.00 65.56 441 PRO A C 1
ATOM 3421 O O . PRO A 1 441 ? 7.796 -7.713 -33.671 1.00 65.56 441 PRO A O 1
ATOM 3424 N N . GLU A 1 442 ? 9.991 -7.511 -33.205 1.00 72.06 442 GLU A N 1
ATOM 3425 C CA . GLU A 1 442 ? 10.033 -8.594 -32.218 1.00 72.06 442 GLU A CA 1
ATOM 3426 C C . GLU A 1 442 ? 9.031 -8.333 -31.089 1.00 72.06 442 GLU A C 1
ATOM 3428 O O . GLU A 1 442 ? 9.101 -7.302 -30.415 1.00 72.06 442 GLU A O 1
ATOM 3433 N N . LYS A 1 443 ? 8.134 -9.293 -30.834 1.00 73.88 443 LYS A N 1
ATOM 3434 C CA . LYS A 1 443 ? 7.290 -9.241 -29.639 1.00 73.88 443 LYS A CA 1
ATOM 3435 C C . LYS A 1 443 ? 8.157 -9.314 -28.381 1.00 73.88 443 LYS A C 1
ATOM 3437 O O . LYS A 1 443 ? 9.196 -9.980 -28.351 1.00 73.88 443 LYS A O 1
ATOM 3442 N N . SER A 1 444 ? 7.724 -8.599 -27.352 1.00 75.50 444 SER A N 1
ATOM 3443 C CA . SER A 1 444 ? 8.373 -8.583 -26.045 1.00 75.50 444 SER A CA 1
ATOM 3444 C C . SER A 1 444 ? 8.376 -9.967 -25.385 1.00 75.50 444 SER A C 1
ATOM 3446 O O . SER A 1 444 ? 7.463 -10.765 -25.599 1.00 75.50 444 SER A O 1
ATOM 3448 N N . LEU A 1 445 ? 9.393 -10.235 -24.557 1.00 73.31 445 LEU A N 1
ATOM 3449 C CA . LEU A 1 445 ? 9.389 -11.375 -23.626 1.00 73.31 445 LEU A CA 1
ATOM 3450 C C . LEU A 1 445 ? 8.454 -11.147 -22.439 1.00 73.31 445 LEU A C 1
ATOM 3452 O O . LEU A 1 445 ? 8.047 -12.098 -21.774 1.00 73.31 445 LEU A O 1
ATOM 3456 N N . TYR A 1 446 ? 8.135 -9.887 -22.171 1.00 79.62 446 TYR A N 1
ATOM 3457 C CA . TYR A 1 446 ? 7.248 -9.463 -21.112 1.00 79.62 446 TYR A CA 1
ATOM 3458 C C . TYR A 1 446 ? 5.895 -9.105 -21.717 1.00 79.62 446 TYR A C 1
ATOM 3460 O O . TYR A 1 446 ? 5.782 -8.602 -22.835 1.00 79.62 446 TYR A O 1
ATOM 3468 N N . ARG A 1 447 ? 4.823 -9.350 -20.970 1.00 82.38 447 ARG A N 1
ATOM 3469 C CA . ARG A 1 447 ? 3.523 -8.822 -21.371 1.00 82.38 447 ARG A CA 1
ATOM 3470 C C . ARG A 1 447 ? 3.604 -7.296 -21.342 1.00 82.38 447 ARG A C 1
ATOM 3472 O O . ARG A 1 447 ? 4.037 -6.729 -20.348 1.00 82.38 447 ARG A O 1
ATOM 3479 N N . VAL A 1 448 ? 3.154 -6.642 -22.408 1.00 84.62 448 VAL A N 1
ATOM 3480 C CA . VAL A 1 448 ? 2.950 -5.190 -22.432 1.00 84.62 448 VAL A CA 1
ATOM 3481 C C . VAL A 1 448 ? 1.456 -4.941 -22.545 1.00 84.62 448 VAL A C 1
ATOM 3483 O O . VAL A 1 448 ? 0.835 -5.290 -23.550 1.00 84.62 448 VAL A O 1
ATOM 3486 N N . ALA A 1 449 ? 0.853 -4.368 -21.505 1.00 87.75 449 ALA A N 1
ATOM 3487 C CA . ALA A 1 449 ? -0.566 -4.040 -21.539 1.00 87.75 449 ALA A CA 1
ATOM 3488 C C . ALA A 1 449 ? -0.851 -2.992 -22.628 1.00 87.75 449 ALA A C 1
ATOM 3490 O O . ALA A 1 449 ? -0.129 -1.994 -22.754 1.00 87.75 449 ALA A O 1
ATOM 3491 N N . ALA A 1 450 ? -1.929 -3.213 -23.387 1.00 89.12 450 ALA A N 1
ATOM 3492 C CA . ALA A 1 450 ? -2.389 -2.295 -24.421 1.00 89.12 450 ALA A CA 1
ATOM 3493 C C . ALA A 1 450 ? -2.622 -0.895 -23.838 1.00 89.12 450 ALA A C 1
ATOM 3495 O O . ALA A 1 450 ? -3.235 -0.739 -22.779 1.00 89.12 450 ALA A O 1
ATOM 3496 N N . LEU A 1 451 ? -2.124 0.130 -24.529 1.00 89.56 451 LEU A N 1
ATOM 3497 C CA . LEU A 1 451 ? -2.080 1.476 -23.970 1.00 89.56 451 LEU A CA 1
ATOM 3498 C C . LEU A 1 451 ? -3.467 2.111 -23.857 1.00 89.56 451 LEU A C 1
ATOM 3500 O O . LEU A 1 451 ? -3.801 2.619 -22.794 1.00 89.56 451 LEU A O 1
ATOM 3504 N N . GLU A 1 452 ? -4.282 2.043 -24.904 1.00 89.25 452 GLU A N 1
ATOM 3505 C CA . GLU A 1 452 ? -5.600 2.683 -24.944 1.00 89.25 452 GLU A CA 1
ATOM 3506 C C . GLU A 1 452 ? -6.663 1.851 -24.200 1.00 89.25 452 GLU A C 1
ATOM 3508 O O . GLU A 1 452 ? -6.677 0.618 -24.332 1.00 89.25 452 GLU A O 1
ATOM 3513 N N . PRO A 1 453 ? -7.531 2.468 -23.369 1.00 84.44 453 PRO A N 1
ATOM 3514 C CA . PRO A 1 453 ? -8.657 1.775 -22.760 1.00 84.44 453 PRO A CA 1
ATOM 3515 C C . PRO A 1 453 ? -9.720 1.479 -23.815 1.00 84.44 453 PRO A C 1
ATOM 3517 O O . PRO A 1 453 ? -10.158 2.366 -24.542 1.00 84.44 453 PRO A O 1
ATOM 3520 N N . ARG A 1 454 ? -10.148 0.217 -23.892 1.00 92.25 454 ARG A N 1
ATOM 3521 C CA . ARG A 1 454 ? -11.276 -0.183 -24.737 1.00 92.25 454 ARG A CA 1
ATOM 3522 C C . ARG A 1 454 ? -12.582 0.159 -24.021 1.00 92.25 454 ARG A C 1
ATOM 3524 O O . ARG A 1 454 ? -12.628 0.133 -22.796 1.00 92.25 454 ARG A O 1
ATOM 3531 N N . LEU A 1 455 ? -13.653 0.396 -24.773 1.00 93.94 455 LEU A N 1
ATOM 3532 C CA . LEU A 1 455 ? -15.012 0.331 -24.238 1.00 93.94 455 LEU A CA 1
ATOM 3533 C C . LEU A 1 455 ? -15.585 -1.059 -24.556 1.00 93.94 455 LEU A C 1
ATOM 3535 O O . LEU A 1 455 ? -16.031 -1.280 -25.682 1.00 93.94 455 LEU A O 1
ATOM 3539 N N . PRO A 1 456 ? -15.525 -2.028 -23.627 1.00 94.56 456 PRO A N 1
ATOM 3540 C CA . PRO A 1 456 ? -16.117 -3.337 -23.858 1.00 94.56 456 PRO A CA 1
ATOM 3541 C C . PRO A 1 456 ? -17.646 -3.238 -23.876 1.00 94.56 456 PRO A C 1
ATOM 3543 O O . PRO A 1 456 ? -18.242 -2.440 -23.150 1.00 94.56 456 PRO A O 1
ATOM 3546 N N . SER A 1 457 ? -18.287 -4.078 -24.691 1.00 94.31 457 SER A N 1
ATOM 3547 C CA . SER A 1 457 ? -19.745 -4.195 -24.717 1.00 94.31 457 SER A CA 1
ATOM 3548 C C . SER A 1 457 ? -20.259 -4.669 -23.360 1.00 94.31 457 SER A C 1
ATOM 3550 O O . SER A 1 457 ? -19.784 -5.682 -22.840 1.00 94.31 457 SER A O 1
ATOM 3552 N N . LEU A 1 458 ? -21.248 -3.968 -22.807 1.00 93.62 458 LEU A N 1
ATOM 3553 C CA . LEU A 1 458 ? -21.880 -4.372 -21.556 1.00 93.62 458 LEU A CA 1
ATOM 3554 C C . LEU A 1 458 ? -22.601 -5.722 -21.728 1.00 93.62 458 LEU A C 1
ATOM 3556 O O . LEU A 1 458 ? -23.393 -5.862 -22.665 1.00 93.62 458 LEU A O 1
ATOM 3560 N N . PRO A 1 459 ? -22.367 -6.708 -20.841 1.00 93.88 459 PRO A N 1
ATOM 3561 C CA . PRO A 1 459 ? -23.125 -7.953 -20.853 1.00 93.88 459 PRO A CA 1
ATOM 3562 C C . PRO A 1 459 ? -24.618 -7.710 -20.602 1.00 93.88 459 PRO A C 1
ATOM 3564 O O . PRO A 1 459 ? -25.005 -6.743 -19.951 1.00 93.88 459 PRO A O 1
ATOM 3567 N N . THR A 1 460 ? -25.477 -8.606 -21.089 1.00 92.44 460 THR A N 1
ATOM 3568 C CA . THR A 1 460 ? -26.930 -8.475 -20.917 1.00 92.44 460 THR A CA 1
ATOM 3569 C C . THR A 1 460 ? -27.338 -8.591 -19.448 1.00 92.44 460 THR A C 1
ATOM 3571 O O . THR A 1 460 ? -26.945 -9.534 -18.751 1.00 92.44 460 THR A O 1
ATOM 3574 N N . ALA A 1 461 ? -28.172 -7.651 -18.995 1.00 93.69 461 ALA A N 1
ATOM 3575 C CA . ALA A 1 461 ? -28.739 -7.666 -17.654 1.00 93.69 461 ALA A CA 1
ATOM 3576 C C . ALA A 1 461 ? -29.577 -8.917 -17.387 1.00 93.69 461 ALA A C 1
ATOM 3578 O O . ALA A 1 461 ? -30.239 -9.455 -18.273 1.00 93.69 461 ALA A O 1
ATOM 3579 N N . ASN A 1 462 ? -29.528 -9.397 -16.146 1.00 91.44 462 ASN A N 1
ATOM 3580 C CA . ASN A 1 462 ? -30.248 -10.587 -15.716 1.00 91.44 462 ASN A CA 1
ATOM 3581 C C . ASN A 1 462 ? -30.648 -10.490 -14.234 1.00 91.44 462 ASN A C 1
ATOM 3583 O O . ASN A 1 462 ? -30.354 -9.511 -13.552 1.00 91.44 462 ASN A O 1
ATOM 3587 N N . ALA A 1 463 ? -31.319 -11.521 -13.716 1.00 87.56 463 ALA A N 1
ATOM 3588 C CA . ALA A 1 463 ? -31.794 -11.536 -12.331 1.00 87.56 463 ALA A CA 1
ATOM 3589 C C . ALA A 1 463 ? -30.670 -11.419 -11.278 1.00 87.56 463 ALA A C 1
ATOM 3591 O O . ALA A 1 463 ? -30.923 -10.983 -10.158 1.00 87.56 463 ALA A O 1
ATOM 3592 N N . GLN A 1 464 ? -29.433 -11.812 -11.608 1.00 84.56 464 GLN A N 1
ATOM 3593 C CA . GLN A 1 464 ? -28.288 -11.752 -10.696 1.00 84.56 464 GLN A CA 1
ATOM 3594 C C . GLN A 1 464 ? -27.521 -10.430 -10.764 1.00 84.56 464 GLN A C 1
ATOM 3596 O O . GLN A 1 464 ? -26.921 -10.059 -9.752 1.00 84.56 464 GLN A O 1
ATOM 3601 N N . ALA A 1 465 ? -27.534 -9.739 -11.906 1.00 88.94 465 ALA A N 1
ATOM 3602 C CA . ALA A 1 465 ? -26.742 -8.540 -12.147 1.00 88.94 465 ALA A CA 1
ATOM 3603 C C . ALA A 1 465 ? -27.483 -7.542 -13.048 1.00 88.94 465 ALA A C 1
ATOM 3605 O O . ALA A 1 465 ? -27.941 -7.890 -14.137 1.00 88.94 465 ALA A O 1
ATOM 3606 N N . GLN A 1 466 ? -27.558 -6.291 -12.589 1.00 89.69 466 GLN A N 1
ATOM 3607 C CA . GLN A 1 466 ? -28.158 -5.170 -13.324 1.00 89.69 466 GLN A CA 1
ATOM 3608 C C . GLN A 1 466 ? -27.160 -4.026 -13.548 1.00 89.69 466 GLN A C 1
ATOM 3610 O O . GLN A 1 466 ? -27.204 -3.374 -14.585 1.00 89.69 466 GLN A O 1
ATOM 3615 N N . GLN A 1 467 ? -26.249 -3.795 -12.595 1.00 92.94 467 GLN A N 1
ATOM 3616 C CA . GLN A 1 467 ? -25.248 -2.732 -12.668 1.00 92.94 467 GLN A CA 1
ATOM 3617 C C . GLN A 1 467 ? -24.011 -3.176 -13.468 1.00 92.94 467 GLN A C 1
ATOM 3619 O O . GLN A 1 467 ? -23.619 -4.340 -13.365 1.00 92.94 467 GLN A O 1
ATOM 3624 N N . PRO A 1 468 ? -23.326 -2.268 -14.191 1.00 95.56 468 PRO A N 1
ATOM 3625 C CA . PRO A 1 468 ? -22.189 -2.600 -15.054 1.00 95.56 468 PRO A CA 1
ATOM 3626 C C . PRO A 1 468 ? -21.102 -3.481 -14.425 1.00 95.56 468 PRO A C 1
ATOM 3628 O O . PRO A 1 468 ? -20.704 -4.480 -15.020 1.00 95.56 468 PRO A O 1
ATOM 3631 N N . ILE A 1 469 ? -20.651 -3.159 -13.206 1.00 97.88 469 ILE A N 1
ATOM 3632 C CA . ILE A 1 469 ? -19.635 -3.957 -12.496 1.00 97.88 469 ILE A CA 1
ATOM 3633 C C . ILE A 1 469 ? -20.127 -5.391 -12.295 1.00 97.88 469 ILE A C 1
ATOM 3635 O O . ILE A 1 469 ? -19.411 -6.347 -12.590 1.00 97.88 469 ILE A O 1
ATOM 3639 N N . ASP A 1 470 ? -21.368 -5.538 -11.834 1.00 97.88 470 ASP A N 1
ATOM 3640 C CA . ASP A 1 470 ? -21.954 -6.840 -11.540 1.00 97.88 470 ASP A CA 1
ATOM 3641 C C . ASP A 1 470 ? -22.171 -7.664 -12.810 1.00 97.88 470 ASP A C 1
ATOM 3643 O O . ASP A 1 470 ? -22.065 -8.883 -12.755 1.00 97.88 470 ASP A O 1
ATOM 3647 N N . LEU A 1 471 ? -22.414 -7.024 -13.960 1.00 97.81 471 LEU A N 1
ATOM 3648 C CA . LEU A 1 471 ? -22.555 -7.699 -15.255 1.00 97.81 471 LEU A CA 1
ATOM 3649 C C . LEU A 1 471 ? -21.241 -8.350 -15.701 1.00 97.81 471 LEU A C 1
ATOM 3651 O O . LEU A 1 471 ? -21.226 -9.527 -16.070 1.00 97.81 471 LEU A O 1
ATOM 3655 N N . PHE A 1 472 ? -20.122 -7.625 -15.610 1.00 97.88 472 PHE A N 1
ATOM 3656 C CA . PHE A 1 472 ? -18.803 -8.191 -15.917 1.00 97.88 472 PHE A CA 1
ATOM 3657 C C . PHE A 1 472 ? -18.390 -9.267 -14.907 1.00 97.88 472 PHE A C 1
ATOM 3659 O O . PHE A 1 472 ? -17.807 -10.287 -15.285 1.00 97.88 472 PHE A O 1
ATOM 3666 N N . VAL A 1 473 ? -18.705 -9.072 -13.624 1.00 97.81 473 VAL A N 1
ATOM 3667 C CA . VAL A 1 473 ? -18.420 -10.067 -12.580 1.00 97.81 473 VAL A CA 1
ATOM 3668 C C . VAL A 1 473 ? -19.283 -11.313 -12.755 1.00 97.81 473 VAL A C 1
ATOM 3670 O O . VAL A 1 473 ? -18.768 -12.414 -12.600 1.00 97.81 473 VAL A O 1
ATOM 3673 N N . ASP A 1 474 ? -20.548 -11.180 -13.154 1.00 97.38 474 ASP A N 1
ATOM 3674 C CA . ASP A 1 474 ? -21.433 -12.309 -13.454 1.00 97.38 474 ASP A CA 1
ATOM 3675 C C . ASP A 1 474 ? -20.904 -13.142 -14.629 1.00 97.38 474 ASP A C 1
ATOM 3677 O O . ASP A 1 474 ? -20.824 -14.369 -14.537 1.00 97.38 474 ASP A O 1
ATOM 3681 N N . GLN A 1 475 ? -20.454 -12.490 -15.706 1.00 96.12 475 GLN A N 1
ATOM 3682 C CA . GLN A 1 475 ? -19.799 -13.171 -16.826 1.00 96.12 475 GLN A CA 1
ATOM 3683 C C . GLN A 1 475 ? -18.526 -13.907 -16.374 1.00 96.12 475 GLN A C 1
ATOM 3685 O O . GLN A 1 475 ? -18.312 -15.069 -16.738 1.00 96.12 475 GLN A O 1
ATOM 3690 N N . TYR A 1 476 ? -17.699 -13.263 -15.544 1.00 96.75 476 TYR A N 1
ATOM 3691 C CA . TYR A 1 476 ? -16.498 -13.878 -14.977 1.00 96.75 476 TYR A CA 1
ATOM 3692 C C . TYR A 1 476 ? -16.836 -15.067 -14.061 1.00 96.75 476 TYR A C 1
ATOM 3694 O O . TYR A 1 476 ? -16.207 -16.123 -14.165 1.00 96.75 476 TYR A O 1
ATOM 3702 N N . PHE A 1 477 ? -17.847 -14.946 -13.200 1.00 97.31 477 PHE A N 1
ATOM 3703 C CA . PHE A 1 477 ? -18.309 -16.014 -12.312 1.00 97.31 477 PHE A CA 1
ATOM 3704 C C . PHE A 1 477 ? -18.859 -17.205 -13.094 1.00 97.31 477 PHE A C 1
ATOM 3706 O O . PHE A 1 477 ? -18.473 -18.336 -12.801 1.00 97.31 477 PHE A O 1
ATOM 3713 N N . LYS A 1 478 ? -19.651 -16.977 -14.149 1.00 95.75 478 LYS A N 1
ATOM 3714 C CA . LYS A 1 478 ? -20.111 -18.037 -15.063 1.00 95.75 478 LYS A CA 1
ATOM 3715 C C . LYS A 1 478 ? -18.936 -18.767 -15.716 1.00 95.75 478 LYS A C 1
ATOM 3717 O O . LYS A 1 478 ? -18.880 -19.994 -15.664 1.00 95.75 478 LYS A O 1
ATOM 3722 N N . LYS A 1 479 ? -17.958 -18.024 -16.253 1.00 96.19 479 LYS A N 1
ATOM 3723 C CA . LYS A 1 479 ? -16.743 -18.595 -16.867 1.00 96.19 479 LYS A CA 1
ATOM 3724 C C . LYS A 1 479 ? -15.941 -19.455 -15.883 1.00 96.19 479 LYS A C 1
ATOM 3726 O O . LYS A 1 479 ? -15.434 -20.506 -16.262 1.00 96.19 479 LYS A O 1
ATOM 3731 N N . ASN A 1 480 ? -15.846 -19.027 -14.625 1.00 96.50 480 ASN A N 1
ATOM 3732 C CA . ASN A 1 480 ? -15.062 -19.703 -13.587 1.00 96.50 480 ASN A CA 1
ATOM 3733 C C . ASN A 1 480 ? -15.884 -20.657 -12.702 1.00 96.50 480 ASN A C 1
ATOM 3735 O O . ASN A 1 480 ? -15.355 -21.175 -11.720 1.00 96.50 480 ASN A O 1
ATOM 3739 N N . LYS A 1 481 ? -17.158 -20.908 -13.038 1.00 96.94 481 LYS A N 1
ATOM 3740 C CA . LYS A 1 481 ? -18.075 -21.784 -12.283 1.00 96.94 481 LYS A CA 1
ATOM 3741 C C . LYS A 1 481 ? -18.220 -21.378 -10.806 1.00 96.94 481 LYS A C 1
ATOM 3743 O O . LYS A 1 481 ? -18.235 -22.220 -9.910 1.00 96.94 481 LYS A O 1
ATOM 3748 N N . ILE A 1 482 ? -18.315 -20.076 -10.546 1.00 96.44 482 ILE A N 1
ATOM 3749 C CA . ILE A 1 482 ? -18.490 -19.497 -9.210 1.00 96.44 482 ILE A CA 1
ATOM 3750 C C . ILE A 1 482 ? -19.953 -19.099 -9.034 1.00 96.44 482 ILE A C 1
ATOM 3752 O O . ILE A 1 482 ? -20.523 -18.412 -9.876 1.00 96.44 482 ILE A O 1
ATOM 3756 N N . ALA A 1 483 ? -20.561 -19.506 -7.922 1.00 94.81 483 ALA A N 1
ATOM 3757 C CA . ALA A 1 483 ? -21.909 -19.081 -7.570 1.00 94.81 483 ALA A CA 1
ATOM 3758 C C . ALA A 1 483 ? -21.896 -17.719 -6.860 1.00 94.81 483 ALA A C 1
ATOM 3760 O O . ALA A 1 483 ? -21.046 -17.456 -6.002 1.00 94.81 483 ALA A O 1
ATOM 3761 N N . TRP A 1 484 ? -22.887 -16.880 -7.165 1.00 95.69 484 TRP A N 1
ATOM 3762 C CA . TRP A 1 484 ? -23.150 -15.664 -6.400 1.00 95.69 484 TRP A CA 1
ATOM 3763 C C . TRP A 1 484 ? -23.512 -16.006 -4.952 1.00 95.69 484 TRP A C 1
ATOM 3765 O O . TRP A 1 484 ? -24.363 -16.856 -4.691 1.00 95.69 484 TRP A O 1
ATOM 3775 N N . LYS A 1 485 ? -22.888 -15.306 -4.001 1.00 95.19 485 LYS A N 1
ATOM 3776 C CA . LYS A 1 485 ? -23.276 -15.357 -2.587 1.00 95.19 485 LYS A CA 1
ATOM 3777 C C . LYS A 1 485 ? -24.292 -14.261 -2.276 1.00 95.19 485 LYS A C 1
ATOM 3779 O O . LYS A 1 485 ? -24.383 -13.261 -2.990 1.00 95.19 485 LYS A O 1
ATOM 3784 N N . LYS A 1 486 ? -25.034 -14.440 -1.181 1.00 94.94 486 LYS A N 1
ATOM 3785 C CA . LYS A 1 486 ? -25.922 -13.400 -0.654 1.00 94.94 486 LYS A CA 1
ATOM 3786 C C . LYS A 1 486 ? -25.087 -12.180 -0.222 1.00 94.94 486 LYS A C 1
ATOM 3788 O O . LYS A 1 486 ? -24.060 -12.384 0.432 1.00 94.94 486 LYS A O 1
ATOM 3793 N N . PRO A 1 487 ? -25.512 -10.948 -0.560 1.00 95.69 487 PRO A N 1
ATOM 3794 C CA . PRO A 1 487 ? -24.918 -9.736 -0.010 1.00 95.69 487 PRO A CA 1
ATOM 3795 C C . PRO A 1 487 ? -24.914 -9.735 1.522 1.00 95.69 487 PRO A C 1
ATOM 3797 O O . PRO A 1 487 ? -25.796 -10.326 2.151 1.00 95.69 487 PRO A O 1
ATOM 3800 N N . VAL A 1 488 ? -23.935 -9.054 2.113 1.00 97.38 488 VAL A N 1
ATOM 3801 C CA . VAL A 1 488 ? -23.848 -8.877 3.567 1.00 97.38 488 VAL A CA 1
ATOM 3802 C C . VAL A 1 488 ? -25.028 -8.072 4.111 1.00 97.38 488 VAL A C 1
ATOM 3804 O O . VAL A 1 488 ? -25.655 -7.284 3.389 1.00 97.38 488 VAL A O 1
ATOM 3807 N N . ASP A 1 489 ? -25.329 -8.279 5.393 1.00 96.62 489 ASP A N 1
ATOM 3808 C CA . ASP A 1 489 ? -26.364 -7.529 6.102 1.00 96.62 489 ASP A CA 1
ATOM 3809 C C . ASP A 1 489 ? -26.042 -6.028 6.207 1.00 96.62 489 ASP A C 1
ATOM 3811 O O . ASP A 1 489 ? -24.941 -5.566 5.898 1.00 96.62 489 ASP A O 1
ATOM 3815 N N . ASP A 1 490 ? -27.044 -5.249 6.610 1.00 97.38 490 ASP A N 1
ATOM 3816 C CA . ASP A 1 490 ? -26.950 -3.791 6.654 1.00 97.38 490 ASP A CA 1
ATOM 3817 C C . ASP A 1 490 ? -25.962 -3.275 7.703 1.00 97.38 490 ASP A C 1
ATOM 3819 O O . ASP A 1 490 ? -25.316 -2.259 7.453 1.00 97.38 490 ASP A O 1
ATOM 3823 N N . ALA A 1 491 ? -25.806 -3.971 8.834 1.00 95.94 491 ALA A N 1
ATOM 3824 C CA . ALA A 1 491 ? -24.857 -3.595 9.883 1.00 95.94 491 ALA A CA 1
ATOM 3825 C C . ALA A 1 491 ? -23.406 -3.761 9.400 1.00 95.94 491 ALA A C 1
ATOM 3827 O O . ALA A 1 491 ? -22.567 -2.877 9.591 1.00 95.94 491 ALA A O 1
ATOM 3828 N N . THR A 1 492 ? -23.133 -4.860 8.698 1.00 96.56 492 THR A N 1
ATOM 3829 C CA . THR A 1 492 ? -21.845 -5.119 8.053 1.00 96.56 492 THR A CA 1
ATOM 3830 C C . THR A 1 492 ? -21.588 -4.101 6.943 1.00 96.56 492 THR A C 1
ATOM 3832 O O . THR A 1 492 ? -20.515 -3.500 6.896 1.00 96.56 492 THR A O 1
ATOM 3835 N N . TYR A 1 493 ? -22.581 -3.849 6.080 1.00 98.12 493 TYR A N 1
ATOM 3836 C CA . TYR A 1 493 ? -22.454 -2.906 4.966 1.00 98.12 493 TYR A CA 1
ATOM 3837 C C . TYR A 1 493 ? -22.162 -1.476 5.438 1.00 98.12 493 TYR A C 1
ATOM 3839 O O . TYR A 1 493 ? -21.193 -0.877 4.973 1.00 98.12 493 TYR A O 1
ATOM 3847 N N . ILE A 1 494 ? -22.942 -0.931 6.384 1.00 98.25 494 ILE A N 1
ATOM 3848 C CA . ILE A 1 494 ? -22.731 0.446 6.857 1.00 98.25 494 ILE A CA 1
ATOM 3849 C C . ILE A 1 494 ? -21.351 0.608 7.495 1.00 98.25 494 ILE A C 1
ATOM 3851 O O . ILE A 1 494 ? -20.646 1.562 7.170 1.00 98.25 494 ILE A O 1
ATOM 3855 N N . ARG A 1 495 ? -20.922 -0.338 8.342 1.00 97.69 495 ARG A N 1
ATOM 3856 C CA . ARG A 1 495 ? -19.590 -0.298 8.963 1.00 97.69 495 ARG A CA 1
ATOM 3857 C C . ARG A 1 495 ? -18.492 -0.285 7.903 1.00 97.69 495 ARG A C 1
ATOM 3859 O O . ARG A 1 495 ? -17.585 0.542 7.978 1.00 97.69 495 ARG A O 1
ATOM 3866 N N . ARG A 1 496 ? -18.600 -1.169 6.909 1.00 97.44 496 ARG A N 1
ATOM 3867 C CA . ARG A 1 496 ? -17.636 -1.301 5.812 1.00 97.44 496 ARG A CA 1
ATOM 3868 C C . ARG A 1 496 ? -17.508 -0.005 5.004 1.00 97.44 496 ARG A C 1
ATOM 3870 O O . ARG A 1 496 ? -16.399 0.491 4.829 1.00 97.44 496 ARG A O 1
ATOM 3877 N N . VAL A 1 497 ? -18.632 0.579 4.581 1.00 98.38 497 VAL A N 1
ATOM 3878 C CA . VAL A 1 497 ? -18.639 1.796 3.749 1.00 98.38 497 VAL A CA 1
ATOM 3879 C C . VAL A 1 497 ? -18.146 3.021 4.525 1.00 98.38 497 VAL A C 1
ATOM 3881 O O . VAL A 1 497 ? -17.392 3.819 3.975 1.00 98.38 497 VAL A O 1
ATOM 3884 N N . TYR A 1 498 ? -18.506 3.173 5.803 1.00 98.50 498 TYR A N 1
ATOM 3885 C CA . TYR A 1 498 ? -17.992 4.271 6.637 1.00 98.50 498 TYR A CA 1
ATOM 3886 C C . TYR A 1 498 ? -16.467 4.221 6.776 1.00 98.50 498 TYR A C 1
ATOM 3888 O O . TYR A 1 498 ? -15.789 5.237 6.595 1.00 98.50 498 TYR A O 1
ATOM 3896 N N . LEU A 1 499 ? -15.923 3.029 7.034 1.00 98.12 499 LEU A N 1
ATOM 3897 C CA . LEU A 1 499 ? -14.482 2.822 7.135 1.00 98.12 499 LEU A CA 1
ATOM 3898 C C . LEU A 1 499 ? -13.774 3.103 5.805 1.00 98.12 499 LEU A C 1
ATOM 3900 O O . LEU A 1 499 ? -12.713 3.719 5.820 1.00 98.12 499 LEU A O 1
ATOM 3904 N N . ASP A 1 500 ? -14.360 2.716 4.673 1.00 98.19 500 ASP A N 1
ATOM 3905 C CA . ASP A 1 500 ? -13.763 2.913 3.345 1.00 98.19 500 ASP A CA 1
ATOM 3906 C C . ASP A 1 500 ? -13.870 4.338 2.791 1.00 98.19 500 ASP A C 1
ATOM 3908 O O . ASP A 1 500 ? -13.002 4.788 2.039 1.00 98.19 500 ASP A O 1
ATOM 3912 N N . VAL A 1 501 ? -14.938 5.062 3.125 1.00 98.50 501 VAL A N 1
ATOM 3913 C CA . VAL A 1 501 ? -15.161 6.420 2.608 1.00 98.50 501 VAL A CA 1
ATOM 3914 C C . VAL A 1 501 ? -14.568 7.473 3.539 1.00 98.50 501 VAL A C 1
ATOM 3916 O O . VAL A 1 501 ? -13.925 8.408 3.064 1.00 98.50 501 VAL A O 1
ATOM 3919 N N . GLN A 1 502 ? -14.751 7.322 4.853 1.00 97.50 502 GLN A N 1
ATOM 3920 C CA . GLN A 1 502 ? -14.419 8.346 5.853 1.00 97.50 502 GLN A CA 1
ATOM 3921 C C . GLN A 1 502 ? -13.365 7.895 6.876 1.00 97.50 502 GLN A C 1
ATOM 3923 O O . GLN A 1 502 ? -12.879 8.710 7.672 1.00 97.50 502 GLN A O 1
ATOM 3928 N N . GLY A 1 503 ? -12.979 6.615 6.874 1.00 96.94 503 GLY A N 1
ATOM 3929 C CA . GLY A 1 503 ? -11.986 6.082 7.810 1.00 96.94 503 GLY A CA 1
ATOM 3930 C C . GLY A 1 503 ? -12.433 6.094 9.268 1.00 96.94 503 GLY A C 1
ATOM 3931 O O . GLY A 1 503 ? -11.582 6.066 10.151 1.00 96.94 503 GLY A O 1
ATOM 3932 N N . LEU A 1 504 ? -13.739 6.198 9.512 1.00 96.69 504 LEU A N 1
ATOM 3933 C CA . LEU A 1 504 ? -14.352 6.298 10.834 1.00 96.69 504 LEU A CA 1
ATOM 3934 C C . LEU A 1 504 ? -15.374 5.183 11.021 1.00 96.69 504 LEU A C 1
ATOM 3936 O O . LEU A 1 504 ? -15.869 4.611 10.051 1.00 96.69 504 LEU A O 1
ATOM 3940 N N . LEU A 1 505 ? -15.717 4.896 12.272 1.00 97.06 505 LEU A N 1
ATOM 3941 C CA . LEU A 1 505 ? -16.842 4.028 12.579 1.00 97.06 505 LEU A CA 1
ATOM 3942 C C . LEU A 1 505 ? -18.158 4.805 12.424 1.00 97.06 505 LEU A C 1
ATOM 3944 O O . LEU A 1 505 ? -18.222 5.995 12.764 1.00 97.06 505 LEU A O 1
ATOM 3948 N N . PRO A 1 506 ? -19.234 4.157 11.945 1.00 96.75 506 PRO A N 1
ATOM 3949 C CA . PRO A 1 506 ? -20.554 4.762 12.002 1.00 96.75 506 PRO A CA 1
ATOM 3950 C C . PRO A 1 506 ? -20.955 4.951 13.464 1.00 96.75 506 PRO A C 1
ATOM 3952 O O . PRO A 1 506 ? -20.821 4.041 14.282 1.00 96.75 506 PRO A O 1
ATOM 3955 N N . ASN A 1 507 ? -21.475 6.130 13.808 1.00 94.31 507 ASN A N 1
ATOM 3956 C CA . ASN A 1 507 ? -22.013 6.331 15.148 1.00 94.31 507 ASN A CA 1
ATOM 3957 C C . ASN A 1 507 ? -23.262 5.438 15.365 1.00 94.31 507 ASN A C 1
ATOM 3959 O O . ASN A 1 507 ? -23.957 5.113 14.396 1.00 94.31 507 ASN A O 1
ATOM 3963 N N . PRO A 1 508 ? -23.599 5.067 16.615 1.00 95.56 508 PRO A N 1
ATOM 3964 C CA . PRO A 1 508 ? -24.694 4.129 16.883 1.00 95.56 508 PRO A CA 1
ATOM 3965 C C . PRO A 1 508 ? -26.055 4.550 16.309 1.00 95.56 508 PRO A C 1
ATOM 3967 O O . PRO A 1 508 ? -26.835 3.703 15.876 1.00 95.56 508 PRO A O 1
ATOM 3970 N N . GLN A 1 509 ? -26.341 5.856 16.271 1.00 95.69 509 GLN A N 1
ATOM 3971 C CA . GLN A 1 509 ? -27.600 6.373 15.736 1.00 95.69 509 GLN A CA 1
ATOM 3972 C C . GLN A 1 509 ? -27.680 6.216 14.213 1.00 95.69 509 GLN A C 1
ATOM 3974 O O . GLN A 1 509 ? -28.730 5.850 13.690 1.00 95.69 509 GLN A O 1
ATOM 3979 N N . ALA A 1 510 ? -26.576 6.450 13.498 1.00 96.75 510 ALA A N 1
ATOM 3980 C CA . ALA A 1 510 ? -26.494 6.259 12.054 1.00 96.75 510 ALA A CA 1
ATOM 3981 C C . ALA A 1 510 ? -26.737 4.793 11.670 1.00 96.75 510 ALA A C 1
ATOM 3983 O O . ALA A 1 510 ? -27.487 4.526 10.732 1.00 96.75 510 ALA A O 1
ATOM 3984 N N . ILE A 1 511 ? -26.181 3.848 12.440 1.00 97.31 511 ILE A N 1
ATOM 3985 C CA . ILE A 1 511 ? -26.434 2.410 12.262 1.00 97.31 511 ILE A CA 1
ATOM 3986 C C . ILE A 1 511 ? -27.923 2.109 12.425 1.00 97.31 511 ILE A C 1
ATOM 3988 O O . ILE A 1 511 ? -28.531 1.514 11.537 1.00 97.31 511 ILE A O 1
ATOM 3992 N N . GLN A 1 512 ? -28.531 2.561 13.526 1.00 96.00 512 GLN A N 1
ATOM 3993 C CA . GLN A 1 512 ? -29.943 2.297 13.795 1.00 96.00 512 GLN A CA 1
ATOM 3994 C C . GLN A 1 512 ? -30.858 2.894 12.718 1.00 96.00 512 GLN A C 1
ATOM 3996 O O . GLN A 1 512 ? -31.780 2.217 12.266 1.00 96.00 512 GLN A O 1
ATOM 4001 N N . ASN A 1 513 ? -30.587 4.129 12.286 1.00 97.31 513 ASN A N 1
ATOM 4002 C CA . ASN A 1 513 ? -31.343 4.806 11.231 1.00 97.31 513 ASN A CA 1
ATOM 4003 C C . ASN A 1 513 ? -31.235 4.073 9.889 1.00 97.31 513 ASN A C 1
ATOM 4005 O O . ASN A 1 513 ? -32.213 3.964 9.158 1.00 97.31 513 ASN A O 1
ATOM 4009 N N . PHE A 1 514 ? -30.054 3.557 9.556 1.00 98.12 514 PHE A N 1
ATOM 4010 C CA . PHE A 1 514 ? -29.835 2.845 8.300 1.00 98.12 514 PHE A CA 1
ATOM 4011 C C . PHE A 1 514 ? -30.474 1.449 8.283 1.00 98.12 514 PHE A C 1
ATOM 4013 O O . PHE A 1 514 ? -31.023 1.014 7.267 1.00 98.12 514 PHE A O 1
ATOM 4020 N N . ILE A 1 515 ? -30.423 0.743 9.416 1.00 97.06 515 ILE A N 1
ATOM 4021 C CA . ILE A 1 515 ? -31.077 -0.561 9.571 1.00 97.06 515 ILE A CA 1
ATOM 4022 C C . ILE A 1 515 ? -32.602 -0.404 9.513 1.00 97.06 515 ILE A C 1
ATOM 4024 O O . ILE A 1 515 ? -33.271 -1.230 8.894 1.00 97.06 515 ILE A O 1
ATOM 4028 N N . SER A 1 516 ? -33.159 0.649 10.123 1.00 96.94 516 SER A N 1
ATOM 4029 C CA . SER A 1 516 ? -34.606 0.901 10.117 1.00 96.94 516 SER A CA 1
ATOM 4030 C C . SER A 1 516 ? -35.134 1.462 8.793 1.00 96.94 516 SER A C 1
ATOM 4032 O O . SER A 1 516 ? -36.332 1.346 8.521 1.00 96.94 516 SER A O 1
ATOM 4034 N N . ASP A 1 517 ? -34.265 2.026 7.952 1.00 97.75 517 ASP A N 1
ATOM 4035 C CA . ASP A 1 517 ? -34.622 2.505 6.621 1.00 97.75 517 ASP A CA 1
ATOM 4036 C C . ASP A 1 517 ? -35.035 1.343 5.701 1.00 97.75 517 ASP A C 1
ATOM 4038 O O . ASP A 1 517 ? -34.301 0.367 5.508 1.00 97.75 517 ASP A O 1
ATOM 4042 N N . LYS A 1 518 ? -36.232 1.460 5.119 1.00 97.00 518 LYS A N 1
ATOM 4043 C CA . LYS A 1 518 ? -36.841 0.462 4.226 1.00 97.00 518 LYS A CA 1
ATOM 4044 C C . LYS A 1 518 ? -36.781 0.845 2.747 1.00 97.00 518 LYS A C 1
ATOM 4046 O O . LYS A 1 518 ? -37.281 0.093 1.913 1.00 97.00 518 LYS A O 1
ATOM 4051 N N . ARG A 1 519 ? -36.214 2.005 2.400 1.00 97.81 519 ARG A N 1
ATOM 4052 C CA . ARG A 1 519 ? -36.091 2.439 1.002 1.00 97.81 519 ARG A CA 1
ATOM 4053 C C . ARG A 1 519 ? -35.209 1.466 0.222 1.00 97.81 519 ARG A C 1
ATOM 4055 O O . ARG A 1 519 ? -34.141 1.075 0.689 1.00 97.81 519 ARG A O 1
ATOM 4062 N N . ALA A 1 520 ? -35.635 1.114 -0.991 1.00 94.56 520 ALA A N 1
ATOM 4063 C CA . ALA A 1 520 ? -34.909 0.174 -1.847 1.00 94.56 520 ALA A CA 1
ATOM 4064 C C . ALA A 1 520 ? -33.508 0.681 -2.238 1.00 94.56 520 ALA A C 1
ATOM 4066 O O . ALA A 1 520 ? -32.594 -0.120 -2.384 1.00 94.56 520 ALA A O 1
ATOM 4067 N N . ASN A 1 521 ? -33.334 2.004 -2.342 1.00 96.06 521 ASN A N 1
ATOM 4068 C CA . ASN A 1 521 ? -32.081 2.668 -2.706 1.00 96.06 521 ASN A CA 1
ATOM 4069 C C . ASN A 1 521 ? -31.286 3.209 -1.498 1.00 96.06 521 ASN A C 1
ATOM 4071 O O . ASN A 1 521 ? -30.494 4.148 -1.624 1.00 96.06 521 ASN A O 1
ATOM 4075 N N . LYS A 1 522 ? -31.528 2.694 -0.283 1.00 97.94 522 LYS A N 1
ATOM 4076 C CA . LYS A 1 522 ? -30.878 3.220 0.930 1.00 97.94 522 LYS A CA 1
ATOM 4077 C C . LYS A 1 522 ? -29.351 3.098 0.903 1.00 97.94 522 LYS A C 1
ATOM 4079 O O . LYS A 1 522 ? -28.666 3.943 1.477 1.00 97.94 522 LYS A O 1
ATOM 4084 N N . ARG A 1 523 ? -28.808 2.065 0.243 1.00 97.81 523 ARG A N 1
ATOM 4085 C CA . ARG A 1 523 ? -27.357 1.820 0.134 1.00 97.81 523 ARG A CA 1
ATOM 4086 C C . ARG A 1 523 ? -26.684 2.883 -0.736 1.00 97.81 523 ARG A C 1
ATOM 4088 O O . ARG A 1 523 ? -25.620 3.374 -0.366 1.00 97.81 523 ARG A O 1
ATOM 4095 N N . GLU A 1 524 ? -27.335 3.277 -1.824 1.00 97.62 524 GLU A N 1
ATOM 4096 C CA . GLU A 1 524 ? -26.931 4.350 -2.733 1.00 97.62 524 GLU A CA 1
ATOM 4097 C C . GLU A 1 524 ? -26.998 5.712 -2.038 1.00 97.62 524 GLU A C 1
ATOM 4099 O O . GLU A 1 524 ? -26.032 6.472 -2.083 1.00 97.62 524 GLU A O 1
ATOM 4104 N N . LEU A 1 525 ? -28.099 5.995 -1.330 1.00 98.50 525 LEU A N 1
ATOM 4105 C CA . LEU A 1 525 ? -28.262 7.236 -0.563 1.00 98.50 525 LEU A CA 1
ATOM 4106 C C . LEU A 1 525 ? -27.207 7.372 0.542 1.00 98.50 525 LEU A C 1
ATOM 4108 O O . LEU A 1 525 ? -26.664 8.459 0.742 1.00 98.50 525 LEU A O 1
ATOM 4112 N N . LEU A 1 526 ? -26.882 6.275 1.236 1.00 98.69 526 LEU A N 1
ATOM 4113 C CA . LEU A 1 526 ? -25.813 6.256 2.234 1.00 98.69 526 LEU A CA 1
ATOM 4114 C C . LEU A 1 526 ? -24.458 6.590 1.596 1.00 98.69 526 LEU A C 1
ATOM 4116 O O . LEU A 1 526 ? -23.763 7.482 2.076 1.00 98.69 526 LEU A O 1
ATOM 4120 N N . VAL A 1 527 ? -24.088 5.900 0.513 1.00 98.75 527 VAL A N 1
ATOM 4121 C CA . VAL A 1 527 ? -22.813 6.132 -0.190 1.00 98.75 527 VAL A CA 1
ATOM 4122 C C . VAL A 1 527 ? -22.714 7.577 -0.677 1.00 98.75 527 VAL A C 1
ATOM 4124 O O . VAL A 1 527 ? -21.695 8.229 -0.451 1.00 98.75 527 VAL A O 1
ATOM 4127 N N . GLN A 1 528 ? -23.785 8.106 -1.274 1.00 98.31 528 GLN A N 1
ATOM 4128 C CA . GLN A 1 528 ? -23.850 9.497 -1.715 1.00 98.31 528 GLN A CA 1
ATOM 4129 C C . GLN A 1 528 ? -23.670 10.468 -0.542 1.00 98.31 528 GLN A C 1
ATOM 4131 O O . GLN A 1 528 ? -22.875 11.400 -0.638 1.00 98.31 528 GLN A O 1
ATOM 4136 N N . SER A 1 529 ? -24.354 10.234 0.583 1.00 98.38 529 SER A N 1
ATOM 4137 C CA . SER A 1 529 ? -24.214 11.061 1.785 1.00 98.38 529 SER A CA 1
ATOM 4138 C C . SER A 1 529 ? -22.779 11.069 2.315 1.00 98.38 529 SER A C 1
ATOM 4140 O O . SER A 1 529 ? -22.273 12.129 2.672 1.00 98.38 529 SER A O 1
ATOM 4142 N N . LEU A 1 530 ? -22.116 9.909 2.364 1.00 98.62 530 LEU A N 1
ATOM 4143 C CA . LEU A 1 530 ? -20.755 9.797 2.894 1.00 98.62 530 LEU A CA 1
ATOM 4144 C C . LEU A 1 530 ? -19.715 10.441 1.978 1.00 98.62 530 LEU A C 1
ATOM 4146 O O . LEU A 1 530 ? -18.786 11.078 2.472 1.00 98.62 530 LEU A O 1
ATOM 4150 N N . LEU A 1 531 ? -19.875 10.299 0.659 1.00 98.44 531 LEU A N 1
ATOM 4151 C CA . LEU A 1 531 ? -18.996 10.925 -0.331 1.00 98.44 531 LEU A CA 1
ATOM 4152 C C . LEU A 1 531 ? -19.206 12.444 -0.412 1.00 98.44 531 LEU A C 1
ATOM 4154 O O . LEU A 1 531 ? -18.245 13.167 -0.681 1.00 98.44 531 LEU A O 1
ATOM 4158 N N . ASN A 1 532 ? -20.425 12.934 -0.161 1.00 97.88 532 ASN A N 1
ATOM 4159 C CA . ASN A 1 532 ? -20.744 14.366 -0.131 1.00 97.88 532 ASN A CA 1
ATOM 4160 C C . ASN A 1 532 ? -20.237 15.075 1.132 1.00 97.88 532 ASN A C 1
ATOM 4162 O O . ASN A 1 532 ? -20.096 16.299 1.124 1.00 97.88 532 ASN A O 1
ATOM 4166 N N . ASP A 1 533 ? -19.902 14.335 2.192 1.00 96.50 533 ASP A N 1
ATOM 4167 C CA . ASP A 1 533 ? -19.101 14.866 3.295 1.00 96.50 533 ASP A CA 1
ATOM 4168 C C . ASP A 1 533 ? -17.648 15.034 2.833 1.00 96.50 533 ASP A C 1
ATOM 4170 O O . ASP A 1 533 ? -16.761 14.201 3.052 1.00 96.50 533 ASP A O 1
ATOM 4174 N N . ASN A 1 534 ? -17.423 16.141 2.128 1.00 95.69 534 ASN A N 1
ATOM 4175 C CA . ASN A 1 534 ? -16.150 16.482 1.514 1.00 95.69 534 ASN A CA 1
ATOM 4176 C C . ASN A 1 534 ? -14.992 16.504 2.514 1.00 95.69 534 ASN A C 1
ATOM 4178 O O . ASN A 1 534 ? -13.867 16.181 2.136 1.00 95.69 534 ASN A O 1
ATOM 4182 N N . SER A 1 535 ? -15.256 16.876 3.767 1.00 94.12 535 SER A N 1
ATOM 4183 C CA . SER A 1 535 ? -14.215 16.977 4.782 1.00 94.12 535 SER A CA 1
ATOM 4184 C C . SER A 1 535 ? -13.804 15.604 5.301 1.00 94.12 535 SER A C 1
ATOM 4186 O O . SER A 1 535 ? -12.622 15.258 5.236 1.00 94.12 535 SER A O 1
ATOM 4188 N N . ALA A 1 536 ? -14.763 14.785 5.746 1.00 95.06 536 ALA A N 1
ATOM 4189 C CA . ALA A 1 536 ? -14.463 13.447 6.251 1.00 95.06 536 ALA A CA 1
ATOM 4190 C C . ALA A 1 536 ? -13.834 12.560 5.163 1.00 95.06 536 ALA A C 1
ATOM 4192 O O . ALA A 1 536 ? -12.855 11.855 5.430 1.00 95.06 536 ALA A O 1
ATOM 4193 N N . TYR A 1 537 ? -14.336 12.664 3.924 1.00 97.62 537 TYR A N 1
ATOM 4194 C CA . TYR A 1 537 ? -13.736 12.032 2.748 1.00 97.62 537 TYR A CA 1
ATOM 4195 C C . TYR A 1 537 ? -12.283 12.475 2.541 1.00 97.62 537 TYR A C 1
ATOM 4197 O O . TYR A 1 537 ? -11.383 11.634 2.463 1.00 97.62 537 TYR A O 1
ATOM 4205 N N . ALA A 1 538 ? -12.042 13.793 2.478 1.00 96.81 538 ALA A N 1
ATOM 4206 C CA . ALA A 1 538 ? -10.711 14.327 2.215 1.00 96.81 538 ALA A CA 1
ATOM 4207 C C . ALA A 1 538 ? -9.717 13.885 3.286 1.00 96.81 538 ALA A C 1
ATOM 4209 O O . ALA A 1 538 ? -8.629 13.455 2.931 1.00 96.81 538 ALA A O 1
ATOM 4210 N N . GLN A 1 539 ? -10.094 13.926 4.567 1.00 95.19 539 GLN A N 1
ATOM 4211 C CA . GLN A 1 539 ? -9.240 13.509 5.683 1.00 95.19 539 GLN A CA 1
ATOM 4212 C C . GLN A 1 539 ? -8.824 12.037 5.593 1.00 95.19 539 GLN A C 1
ATOM 4214 O O . GLN A 1 539 ? -7.672 11.713 5.878 1.00 95.19 539 GLN A O 1
ATOM 4219 N N . HIS A 1 540 ? -9.735 11.149 5.185 1.00 97.19 540 HIS A N 1
ATOM 4220 C CA . HIS A 1 540 ? -9.426 9.728 5.048 1.00 97.19 540 HIS A CA 1
ATOM 4221 C C . HIS A 1 540 ? -8.533 9.443 3.838 1.00 97.19 540 HIS A C 1
ATOM 4223 O O . HIS A 1 540 ? -7.454 8.858 3.972 1.00 97.19 540 HIS A O 1
ATOM 4229 N N . TRP A 1 541 ? -8.949 9.914 2.661 1.00 97.88 541 TRP A N 1
ATOM 4230 C CA . TRP A 1 541 ? -8.229 9.691 1.406 1.00 97.88 541 TRP A CA 1
ATOM 4231 C C . TRP A 1 541 ? -6.922 10.487 1.319 1.00 97.88 541 TRP A C 1
ATOM 4233 O O . TRP A 1 541 ? -6.071 10.196 0.475 1.00 97.88 541 TRP A O 1
ATOM 4243 N N . PHE A 1 542 ? -6.704 11.424 2.248 1.00 96.12 542 PHE A N 1
ATOM 4244 C CA . PHE A 1 542 ? -5.433 12.111 2.433 1.00 96.12 542 PHE A CA 1
ATOM 4245 C C . PHE A 1 542 ? -4.280 11.126 2.634 1.00 96.12 542 PHE A C 1
ATOM 4247 O O . PHE A 1 542 ? -3.242 11.270 1.995 1.00 96.12 542 PHE A O 1
ATOM 4254 N N . SER A 1 543 ? -4.445 10.097 3.477 1.00 95.44 543 SER A N 1
ATOM 4255 C CA . SER A 1 543 ? -3.376 9.117 3.726 1.00 95.44 543 SER A CA 1
ATOM 4256 C C . SER A 1 543 ? -3.062 8.257 2.503 1.00 95.44 543 SER A C 1
ATOM 4258 O O . SER A 1 543 ? -1.884 8.044 2.225 1.00 95.44 543 SER A O 1
ATOM 4260 N N . PHE A 1 544 ? -4.078 7.836 1.741 1.00 96.62 544 PHE A N 1
ATOM 4261 C CA . PHE A 1 544 ? -3.890 7.101 0.484 1.00 96.62 544 PHE A CA 1
ATOM 4262 C C . PHE A 1 544 ? -2.994 7.883 -0.489 1.00 96.62 544 PHE A C 1
ATOM 4264 O O . PHE A 1 544 ? -2.014 7.355 -1.016 1.00 96.62 544 PHE A O 1
ATOM 4271 N N . TRP A 1 545 ? -3.280 9.174 -0.671 1.00 97.50 545 TRP A N 1
ATOM 4272 C CA . TRP A 1 545 ? -2.487 10.027 -1.552 1.00 97.50 545 TRP A CA 1
ATOM 4273 C C . TRP A 1 545 ? -1.146 10.432 -0.967 1.00 97.50 545 TRP A C 1
ATOM 4275 O O . TRP A 1 545 ? -0.175 10.544 -1.708 1.00 97.50 545 TRP A O 1
ATOM 4285 N N . ASN A 1 546 ? -1.054 10.628 0.343 1.00 96.19 546 ASN A N 1
ATOM 4286 C CA . ASN A 1 546 ? 0.218 10.920 0.980 1.00 96.19 546 ASN A CA 1
ATOM 4287 C C . ASN A 1 546 ? 1.234 9.803 0.757 1.00 96.19 546 ASN A C 1
ATOM 4289 O O . ASN A 1 546 ? 2.390 10.086 0.463 1.00 96.19 546 ASN A O 1
ATOM 4293 N N . ASP A 1 547 ? 0.819 8.545 0.870 1.00 95.31 547 ASP A N 1
ATOM 4294 C CA . ASP A 1 547 ? 1.726 7.417 0.669 1.00 95.31 547 ASP A CA 1
ATOM 4295 C C . ASP A 1 547 ? 2.216 7.358 -0.790 1.00 95.31 547 ASP A C 1
ATOM 4297 O O . ASP A 1 547 ? 3.421 7.255 -1.047 1.00 95.31 547 ASP A O 1
ATOM 4301 N N . ALA A 1 548 ? 1.301 7.530 -1.752 1.00 95.50 548 ALA A N 1
ATOM 4302 C CA . ALA A 1 548 ? 1.627 7.510 -3.176 1.00 95.50 548 ALA A CA 1
ATOM 4303 C C . ALA A 1 548 ? 2.483 8.717 -3.599 1.00 95.50 548 ALA A C 1
ATOM 4305 O O . ALA A 1 548 ? 3.459 8.570 -4.329 1.00 95.50 548 ALA A O 1
ATOM 4306 N N . LEU A 1 549 ? 2.163 9.916 -3.109 1.00 95.31 549 LEU A N 1
ATOM 4307 C CA . LEU A 1 549 ? 2.864 11.162 -3.442 1.00 95.31 549 LEU A CA 1
ATOM 4308 C C . LEU A 1 549 ? 4.066 11.429 -2.536 1.00 95.31 549 LEU A C 1
ATOM 4310 O O . LEU A 1 549 ? 4.654 12.514 -2.570 1.00 95.31 549 LEU A O 1
ATOM 4314 N N . ARG A 1 550 ? 4.421 10.448 -1.699 1.00 92.12 550 ARG A N 1
ATOM 4315 C CA . ARG A 1 550 ? 5.449 10.536 -0.665 1.00 92.12 550 ARG A CA 1
ATOM 4316 C C . ARG A 1 550 ? 5.138 11.613 0.398 1.00 92.12 550 ARG A C 1
ATOM 4318 O O . ARG A 1 550 ? 6.019 11.975 1.150 1.00 92.12 550 ARG A O 1
ATOM 4325 N N . ASN A 1 551 ? 4.000 12.300 0.400 1.00 92.06 551 ASN A N 1
ATOM 4326 C CA . ASN A 1 551 ? 3.814 13.535 1.175 1.00 92.06 551 ASN A CA 1
ATOM 4327 C C . ASN A 1 551 ? 3.749 13.278 2.694 1.00 92.06 551 ASN A C 1
ATOM 4329 O O . ASN A 1 551 ? 2.885 12.550 3.179 1.00 92.06 551 ASN A O 1
ATOM 4333 N N . ASP A 1 552 ? 4.636 13.911 3.460 1.00 87.62 552 ASP A N 1
ATOM 4334 C CA . ASP A 1 552 ? 4.694 13.798 4.921 1.00 87.62 552 ASP A CA 1
ATOM 4335 C C . ASP A 1 552 ? 4.794 15.171 5.604 1.00 87.62 552 ASP A C 1
ATOM 4337 O O . ASP A 1 552 ? 4.854 16.220 4.963 1.00 87.62 552 ASP A O 1
ATOM 4341 N N . TYR A 1 553 ? 4.803 15.161 6.934 1.00 83.12 553 TYR A N 1
ATOM 4342 C CA . TYR A 1 553 ? 4.910 16.361 7.767 1.00 83.12 553 TYR A CA 1
ATOM 4343 C C . TYR A 1 553 ? 6.324 16.613 8.311 1.00 83.12 553 TYR A C 1
ATOM 4345 O O . TYR A 1 553 ? 6.589 17.638 8.945 1.00 83.12 553 TYR A O 1
ATOM 4353 N N . THR A 1 554 ? 7.214 15.643 8.117 1.00 76.75 554 THR A N 1
ATOM 4354 C CA . THR A 1 554 ? 8.610 15.605 8.568 1.00 76.75 554 THR A CA 1
ATOM 4355 C C . THR A 1 554 ? 9.401 14.693 7.636 1.00 76.75 554 THR A C 1
ATOM 4357 O O . THR A 1 554 ? 8.802 13.871 6.954 1.00 76.75 554 THR A O 1
ATOM 4360 N N . GLY A 1 555 ? 10.729 14.794 7.620 1.00 72.44 555 GLY A N 1
ATOM 4361 C CA . GLY A 1 555 ? 11.572 13.889 6.833 1.00 72.44 555 GLY A CA 1
ATOM 4362 C C . GLY A 1 555 ? 12.800 14.569 6.244 1.00 72.44 555 GLY A C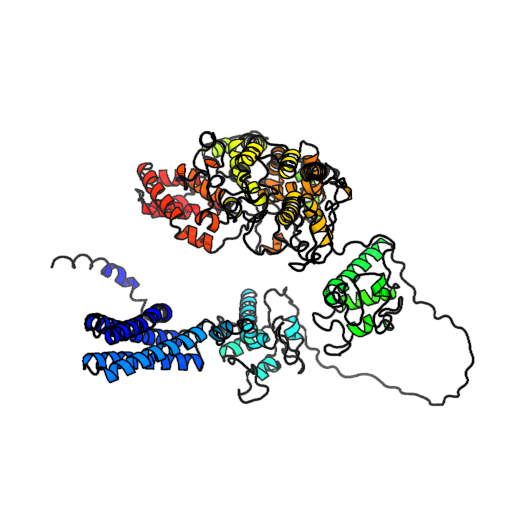 1
ATOM 4363 O O . GLY A 1 555 ? 12.909 15.800 6.244 1.00 72.44 555 GLY A O 1
ATOM 4364 N N . THR A 1 556 ? 13.723 13.766 5.724 1.00 64.44 556 THR A N 1
ATOM 4365 C CA . THR A 1 556 ? 15.032 14.220 5.229 1.00 64.44 556 THR A CA 1
ATOM 4366 C C . THR A 1 556 ? 14.883 15.174 4.046 1.00 64.44 556 THR A C 1
ATOM 4368 O O . THR A 1 556 ? 15.591 16.182 3.965 1.00 64.44 556 THR A O 1
ATOM 4371 N N . GLY A 1 557 ? 13.906 14.926 3.166 1.00 61.16 557 GLY A N 1
ATOM 4372 C CA . GLY A 1 557 ? 13.592 15.829 2.053 1.00 61.16 557 GLY A CA 1
ATOM 4373 C C . GLY A 1 557 ? 13.200 17.245 2.497 1.00 61.16 557 GLY A C 1
ATOM 4374 O O . GLY A 1 557 ? 13.593 18.217 1.854 1.00 61.16 557 GLY A O 1
ATOM 4375 N N . TYR A 1 558 ? 12.479 17.370 3.616 1.00 67.25 558 TYR A N 1
ATOM 4376 C CA . TYR A 1 558 ? 12.034 18.660 4.160 1.00 67.25 558 TYR A CA 1
ATOM 4377 C C . TYR A 1 558 ? 13.161 19.401 4.889 1.00 67.25 558 TYR A C 1
ATOM 4379 O O . TYR A 1 558 ? 13.240 20.623 4.826 1.00 67.25 558 TYR A O 1
ATOM 4387 N N . ILE A 1 559 ? 14.058 18.664 5.554 1.00 62.28 559 ILE A N 1
ATOM 4388 C CA . ILE A 1 559 ? 15.210 19.229 6.279 1.00 62.28 559 ILE A CA 1
ATOM 4389 C C . ILE A 1 559 ? 16.268 19.766 5.306 1.00 62.28 559 ILE A C 1
ATOM 4391 O O . ILE A 1 559 ? 16.886 20.797 5.554 1.00 62.28 559 ILE A O 1
ATOM 4395 N N . THR A 1 560 ? 16.482 19.071 4.188 1.00 58.94 560 THR A N 1
ATOM 4396 C CA . THR A 1 560 ? 17.478 19.448 3.171 1.00 58.94 560 THR A CA 1
ATOM 4397 C C . THR A 1 560 ? 16.992 20.540 2.214 1.00 58.94 560 THR A C 1
ATOM 4399 O O . THR A 1 560 ? 17.771 21.001 1.383 1.00 58.94 560 THR A O 1
ATOM 4402 N N . GLY A 1 561 ? 15.718 20.947 2.297 1.00 64.31 561 GLY A N 1
ATOM 4403 C CA . GLY A 1 561 ? 15.105 21.905 1.369 1.00 64.31 561 GLY A CA 1
ATOM 4404 C C . GLY A 1 561 ? 14.960 21.379 -0.065 1.00 64.31 561 GLY A C 1
ATOM 4405 O O . GLY A 1 561 ? 14.617 22.140 -0.966 1.00 64.31 561 GLY A O 1
ATOM 4406 N N . GLY A 1 562 ? 15.225 20.087 -0.299 1.00 60.00 562 GLY A N 1
ATOM 4407 C CA . GLY A 1 562 ? 15.006 19.440 -1.594 1.00 60.00 562 GLY A CA 1
ATOM 4408 C C . GLY A 1 562 ? 13.527 19.195 -1.887 1.00 60.00 562 GLY A C 1
ATOM 4409 O O . GLY A 1 562 ? 13.141 19.089 -3.048 1.00 60.00 562 GLY A O 1
ATOM 4410 N N . ARG A 1 563 ? 12.695 19.150 -0.838 1.00 71.88 563 ARG A N 1
ATOM 4411 C CA . ARG A 1 563 ? 11.285 18.793 -0.917 1.00 71.88 563 ARG A CA 1
ATOM 4412 C C . ARG A 1 563 ? 10.383 19.745 -0.134 1.00 71.88 563 ARG A C 1
ATOM 4414 O O . ARG A 1 563 ? 10.685 20.110 0.999 1.00 71.88 563 ARG A O 1
ATOM 4421 N N . PHE A 1 564 ? 9.226 20.055 -0.716 1.00 77.00 564 PHE A N 1
ATOM 4422 C CA . PHE A 1 564 ? 8.210 20.938 -0.142 1.00 77.00 564 PHE A CA 1
ATOM 4423 C C . PHE A 1 564 ? 6.926 20.174 0.201 1.00 77.00 564 PHE A C 1
ATOM 4425 O O . PHE A 1 564 ? 6.608 19.156 -0.414 1.00 77.00 564 PHE A O 1
ATOM 4432 N N . GLY A 1 565 ? 6.203 20.628 1.226 1.00 83.38 565 GLY A N 1
ATOM 4433 C CA . GLY A 1 565 ? 4.966 19.980 1.671 1.00 83.38 565 GLY A CA 1
ATOM 4434 C C . GLY A 1 565 ? 3.793 20.399 0.804 1.00 83.38 565 GLY A C 1
ATOM 4435 O O . GLY A 1 565 ? 3.485 21.584 0.746 1.00 83.38 565 GLY A O 1
ATOM 4436 N N . ILE A 1 566 ? 3.106 19.432 0.195 1.00 92.31 566 ILE A N 1
ATOM 4437 C CA . ILE A 1 566 ? 1.930 19.685 -0.658 1.00 92.31 566 ILE A CA 1
ATOM 4438 C C . ILE A 1 566 ? 0.614 19.503 0.106 1.00 92.31 566 ILE A C 1
ATOM 4440 O O . ILE A 1 566 ? -0.455 19.427 -0.485 1.00 92.31 566 ILE A O 1
ATOM 4444 N N . SER A 1 567 ? 0.671 19.411 1.436 1.00 93.88 567 SER A N 1
ATOM 4445 C CA . SER A 1 567 ? -0.466 19.024 2.275 1.00 93.88 567 SER A CA 1
ATOM 4446 C C . SER A 1 567 ? -1.686 19.945 2.146 1.00 93.88 567 SER A C 1
ATOM 4448 O O . SER A 1 567 ? -2.809 19.448 2.086 1.00 93.88 567 SER A O 1
ATOM 4450 N N . LYS A 1 568 ? -1.488 21.269 2.048 1.00 93.75 568 LYS A N 1
ATOM 4451 C CA . LYS A 1 568 ? -2.587 22.230 1.830 1.00 93.75 568 LYS A CA 1
ATOM 4452 C C . LYS A 1 568 ? -3.255 22.017 0.473 1.00 93.75 568 LYS A C 1
ATOM 4454 O O . LYS A 1 568 ? -4.474 21.876 0.407 1.00 93.75 568 LYS A O 1
ATOM 4459 N N . TRP A 1 569 ? -2.443 21.933 -0.580 1.00 95.69 569 TRP A N 1
ATOM 4460 C CA . TRP A 1 569 ? -2.899 21.690 -1.945 1.00 95.69 569 TRP A CA 1
ATOM 4461 C C . TRP A 1 569 ? -3.621 20.348 -2.077 1.00 95.69 569 TRP A C 1
ATOM 4463 O O . TRP A 1 569 ? -4.706 20.279 -2.655 1.00 95.69 569 TRP A O 1
ATOM 4473 N N . LEU A 1 570 ? -3.054 19.285 -1.504 1.00 97.19 570 LEU A N 1
ATOM 4474 C CA . LEU A 1 570 ? -3.609 17.938 -1.572 1.00 97.19 570 LEU A CA 1
ATOM 4475 C C . LEU A 1 570 ? -4.951 17.871 -0.839 1.00 97.19 570 LEU A C 1
ATOM 4477 O O . LEU A 1 570 ? -5.925 17.370 -1.396 1.00 97.19 570 LEU A O 1
ATOM 4481 N N . TYR A 1 571 ? -5.033 18.432 0.370 1.00 96.00 571 TYR A N 1
ATOM 4482 C CA . TYR A 1 571 ? -6.286 18.464 1.120 1.00 96.00 571 TYR A CA 1
ATOM 4483 C C . TYR A 1 571 ? -7.363 19.255 0.371 1.00 96.00 571 TYR A C 1
ATOM 4485 O O . TYR A 1 571 ? -8.476 18.762 0.205 1.00 96.00 571 TYR A O 1
ATOM 4493 N N . GLY A 1 572 ? -7.024 20.446 -0.138 1.00 95.81 572 GLY A N 1
ATOM 4494 C CA . GLY A 1 572 ? -7.942 21.257 -0.941 1.00 95.81 572 GLY A CA 1
ATOM 4495 C C . GLY A 1 572 ? -8.402 20.540 -2.213 1.00 95.81 572 GLY A C 1
ATOM 4496 O O . GLY A 1 572 ? -9.588 20.552 -2.534 1.00 95.81 572 GLY A O 1
ATOM 4497 N N . SER A 1 573 ? -7.492 19.842 -2.898 1.00 97.75 573 SER A N 1
ATOM 4498 C CA . SER A 1 573 ? -7.809 19.070 -4.106 1.00 97.75 573 SER A CA 1
ATOM 4499 C C . SER A 1 573 ? -8.795 17.933 -3.823 1.00 97.75 573 SER A C 1
ATOM 4501 O O . SER A 1 573 ? -9.720 17.725 -4.603 1.00 97.75 573 SER A O 1
ATOM 4503 N N . LEU A 1 574 ? -8.652 17.235 -2.692 1.00 97.69 574 LEU A N 1
ATOM 4504 C CA . LEU A 1 574 ? -9.582 16.175 -2.289 1.00 97.69 574 LEU A CA 1
ATOM 4505 C C . LEU A 1 574 ? -10.924 16.730 -1.796 1.00 97.69 574 LEU A C 1
ATOM 4507 O O . LEU A 1 574 ? -11.975 16.226 -2.196 1.00 97.69 574 LEU A O 1
ATOM 4511 N N . LYS A 1 575 ? -10.901 17.783 -0.964 1.00 96.19 575 LYS A N 1
ATOM 4512 C CA . LYS A 1 575 ? -12.109 18.430 -0.420 1.00 96.19 575 LYS A CA 1
ATOM 4513 C C . LYS A 1 575 ? -12.989 18.984 -1.545 1.00 96.19 575 LYS A C 1
ATOM 4515 O O . LYS A 1 575 ? -14.204 18.837 -1.489 1.00 96.19 575 LYS A O 1
ATOM 4520 N N . ASN A 1 576 ? -12.381 19.529 -2.597 1.00 97.12 576 ASN A N 1
ATOM 4521 C CA . ASN A 1 576 ? -13.093 20.100 -3.744 1.00 97.12 576 ASN A CA 1
ATOM 4522 C C . ASN A 1 576 ? -13.380 19.090 -4.871 1.00 97.12 576 ASN A C 1
ATOM 4524 O O . ASN A 1 576 ? -13.815 19.502 -5.941 1.00 97.12 576 ASN A O 1
ATOM 4528 N N . ASN A 1 577 ? -13.126 17.791 -4.656 1.00 97.38 577 ASN A N 1
ATOM 4529 C CA . ASN A 1 577 ? -13.273 16.733 -5.665 1.00 97.38 577 ASN A CA 1
ATOM 4530 C C . ASN A 1 577 ? -12.607 17.078 -7.012 1.00 97.38 577 ASN A C 1
ATOM 4532 O O . ASN A 1 577 ? -13.228 16.977 -8.070 1.00 97.38 577 ASN A O 1
ATOM 4536 N N . LYS A 1 578 ? -11.349 17.539 -6.970 1.00 98.25 578 LYS A N 1
ATOM 4537 C CA . LYS A 1 578 ? -10.605 17.940 -8.168 1.00 98.25 578 LYS A CA 1
ATOM 4538 C C . LYS A 1 578 ? -10.575 16.785 -9.186 1.00 98.25 578 LYS A C 1
ATOM 4540 O O . LYS A 1 578 ? -10.157 15.687 -8.806 1.00 98.25 578 LYS A O 1
ATOM 4545 N N . PRO A 1 579 ? -10.948 17.030 -10.458 1.00 98.50 579 PRO A N 1
ATOM 4546 C CA . PRO A 1 579 ? -10.796 16.054 -11.534 1.00 98.50 579 PRO A CA 1
ATOM 4547 C C . PRO A 1 579 ? -9.384 15.471 -11.567 1.00 98.50 579 PRO A C 1
ATOM 4549 O O . PRO A 1 579 ? -8.396 16.204 -11.458 1.00 98.50 579 PRO A O 1
ATOM 4552 N N . TYR A 1 580 ? -9.269 14.147 -11.675 1.00 98.56 580 TYR A N 1
ATOM 4553 C CA . TYR A 1 580 ? -7.971 13.486 -11.536 1.00 98.56 580 TYR A CA 1
ATOM 4554 C C . TYR A 1 580 ? -6.965 13.862 -12.634 1.00 98.56 580 TYR A C 1
ATOM 4556 O O . TYR A 1 580 ? -5.765 13.924 -12.378 1.00 98.56 580 TYR A O 1
ATOM 4564 N N . ASP A 1 581 ? -7.428 14.172 -13.841 1.00 98.00 581 ASP A N 1
ATOM 4565 C CA . ASP A 1 581 ? -6.586 14.724 -14.901 1.00 98.00 581 ASP A CA 1
ATOM 4566 C C . ASP A 1 581 ? -5.960 16.067 -14.484 1.00 98.00 581 ASP A C 1
ATOM 4568 O O . ASP A 1 581 ? -4.746 16.231 -14.585 1.00 98.00 581 ASP A O 1
ATOM 4572 N N . GLN A 1 582 ? -6.739 16.994 -13.921 1.00 98.31 582 GLN A N 1
ATOM 4573 C CA . GLN A 1 582 ? -6.214 18.263 -13.395 1.00 98.31 582 GLN A CA 1
ATOM 4574 C C . GLN A 1 582 ? -5.290 18.050 -12.194 1.00 98.31 582 GLN A C 1
ATOM 4576 O O . GLN A 1 582 ? -4.231 18.669 -12.105 1.00 98.31 582 GLN A O 1
ATOM 4581 N N . PHE A 1 583 ? -5.640 17.117 -11.305 1.00 98.50 583 PHE A N 1
ATOM 4582 C CA . PHE A 1 583 ? -4.785 16.708 -10.191 1.00 98.50 583 PHE A CA 1
ATOM 4583 C C . PHE A 1 583 ? -3.399 16.251 -10.672 1.00 98.50 583 PHE A C 1
ATOM 4585 O O . PHE A 1 583 ? -2.383 16.654 -10.111 1.00 98.50 583 PHE A O 1
ATOM 4592 N N . VAL A 1 584 ? -3.343 15.443 -11.735 1.00 98.50 584 VAL A N 1
ATOM 4593 C CA . VAL A 1 584 ? -2.087 14.974 -12.337 1.00 98.50 584 VAL A CA 1
ATOM 4594 C C . VAL A 1 584 ? -1.363 16.117 -13.044 1.00 98.50 584 VAL A C 1
ATOM 4596 O O . VAL A 1 584 ? -0.157 16.263 -12.850 1.00 98.50 584 VAL A O 1
ATOM 4599 N N . LYS A 1 585 ? -2.068 16.961 -13.812 1.00 98.25 585 LYS A N 1
ATOM 4600 C CA . LYS A 1 585 ? -1.452 18.113 -14.492 1.00 98.25 585 LYS A CA 1
ATOM 4601 C C . LYS A 1 585 ? -0.718 19.018 -13.512 1.00 98.25 585 LYS A C 1
ATOM 4603 O O . LYS A 1 585 ? 0.444 19.339 -13.741 1.00 98.25 585 LYS A O 1
ATOM 4608 N N . GLU A 1 586 ? -1.367 19.366 -12.407 1.00 97.88 586 GLU A N 1
ATOM 4609 C CA . GLU A 1 586 ? -0.792 20.225 -11.373 1.00 97.88 586 GLU A CA 1
ATOM 4610 C C . GLU A 1 586 ? 0.352 19.553 -10.599 1.00 97.88 586 GLU A C 1
ATOM 4612 O O . GLU A 1 586 ? 1.191 20.243 -10.042 1.00 97.88 586 GLU A O 1
ATOM 4617 N N . LEU A 1 587 ? 0.449 18.222 -10.570 1.00 97.62 587 LEU A N 1
ATOM 4618 C CA . LEU A 1 587 ? 1.597 17.541 -9.960 1.00 97.62 587 LEU A CA 1
ATOM 4619 C C . LEU A 1 587 ? 2.803 17.441 -10.897 1.00 97.62 587 LEU A C 1
ATOM 4621 O O . LEU A 1 587 ? 3.936 17.436 -10.418 1.00 97.62 587 LEU A O 1
ATOM 4625 N N . ILE A 1 588 ? 2.568 17.342 -12.208 1.00 97.81 588 ILE A N 1
ATOM 4626 C CA . ILE A 1 588 ? 3.611 17.197 -13.237 1.00 97.81 588 ILE A CA 1
ATOM 4627 C C . ILE A 1 588 ? 4.136 18.552 -13.710 1.00 97.81 588 ILE A C 1
ATOM 4629 O O . ILE A 1 588 ? 5.340 18.706 -13.890 1.00 97.81 588 ILE A O 1
ATOM 4633 N N . SER A 1 589 ? 3.253 19.536 -13.867 1.00 96.75 589 SER A N 1
ATOM 4634 C CA . SER A 1 589 ? 3.574 20.929 -14.183 1.00 96.75 589 SER A CA 1
ATOM 4635 C C . SER A 1 589 ? 3.127 21.830 -13.026 1.00 96.75 589 SER A C 1
ATOM 4637 O O . SER A 1 589 ? 2.095 22.502 -13.126 1.00 96.75 589 SER A O 1
ATOM 4639 N N . PRO A 1 590 ? 3.860 21.812 -11.901 1.00 94.19 590 PRO A N 1
ATOM 4640 C CA . PRO A 1 590 ? 3.371 22.373 -10.656 1.00 94.19 590 PRO A CA 1
ATOM 4641 C C . PRO A 1 590 ? 3.513 23.886 -10.541 1.00 94.19 590 PRO A C 1
ATOM 4643 O O . PRO A 1 590 ? 4.384 24.518 -11.137 1.00 94.19 590 PRO A O 1
ATOM 4646 N N . ASN A 1 591 ? 2.684 24.442 -9.660 1.00 90.94 591 ASN A N 1
ATOM 4647 C CA . ASN A 1 591 ? 2.908 25.738 -9.024 1.00 90.94 591 ASN A CA 1
ATOM 4648 C C . ASN A 1 591 ? 3.596 25.542 -7.653 1.00 90.94 591 ASN A C 1
ATOM 4650 O O . ASN A 1 591 ? 3.855 24.416 -7.222 1.00 90.94 591 ASN A O 1
ATOM 4654 N N . LYS A 1 592 ? 3.844 26.633 -6.917 1.00 89.31 592 LYS A N 1
ATOM 4655 C CA . LYS A 1 592 ? 4.496 26.581 -5.591 1.00 89.31 592 LYS A CA 1
ATOM 4656 C C . LYS A 1 592 ? 3.784 25.688 -4.563 1.00 89.31 592 LYS A C 1
ATOM 4658 O O . LYS A 1 592 ? 4.417 25.204 -3.634 1.00 89.31 592 LYS A O 1
ATOM 4663 N N . GLU A 1 593 ? 2.477 25.472 -4.691 1.00 89.88 593 GLU A N 1
ATOM 4664 C CA . GLU A 1 593 ? 1.705 24.684 -3.721 1.00 89.88 593 GLU A CA 1
ATOM 4665 C C . GLU A 1 593 ? 1.749 23.171 -4.000 1.00 89.88 593 GLU A C 1
ATOM 4667 O O . GLU A 1 593 ? 1.477 22.371 -3.103 1.00 89.88 593 GLU A O 1
ATOM 4672 N N . SER A 1 594 ? 2.113 22.776 -5.225 1.00 93.06 594 SER A N 1
ATOM 4673 C CA . SER A 1 594 ? 2.084 21.392 -5.734 1.00 93.06 594 SER A CA 1
ATOM 4674 C C . SER A 1 594 ? 3.468 20.841 -6.116 1.00 93.06 594 SER A C 1
ATOM 4676 O O . SER A 1 594 ? 3.613 19.645 -6.373 1.00 93.06 594 SER A O 1
ATOM 4678 N N . GLU A 1 595 ? 4.519 21.669 -6.089 1.00 89.88 595 GLU A N 1
ATOM 4679 C CA . GLU A 1 595 ? 5.849 21.301 -6.598 1.00 89.88 595 GLU A CA 1
ATOM 4680 C C . GLU A 1 595 ? 6.562 20.191 -5.817 1.00 89.88 595 GLU A C 1
ATOM 4682 O O . GLU A 1 595 ? 7.441 19.524 -6.358 1.00 89.88 595 GLU A O 1
ATOM 4687 N N . GLY A 1 596 ? 6.154 19.913 -4.575 1.00 88.31 596 GLY A N 1
ATOM 4688 C CA . GLY A 1 596 ? 6.753 18.856 -3.750 1.00 88.31 596 GLY A CA 1
ATOM 4689 C C . GLY A 1 596 ? 6.626 17.434 -4.318 1.00 88.31 596 GLY A C 1
ATOM 4690 O O . GLY A 1 596 ? 7.357 16.546 -3.879 1.00 88.31 596 GLY A O 1
ATOM 4691 N N . PHE A 1 597 ? 5.725 17.251 -5.292 1.00 92.00 597 PHE A N 1
ATOM 4692 C CA . PHE A 1 597 ? 5.585 16.128 -6.223 1.00 92.00 597 PHE A CA 1
ATOM 4693 C C . PHE A 1 597 ? 6.897 15.576 -6.796 1.00 92.00 597 PHE A C 1
ATOM 4695 O O . PHE A 1 597 ? 7.516 14.605 -6.335 1.00 92.00 597 PHE A O 1
ATOM 4702 N N . ILE A 1 598 ? 7.263 16.242 -7.885 1.00 90.88 598 ILE A N 1
ATOM 4703 C CA . ILE A 1 598 ? 8.384 15.928 -8.763 1.00 90.88 598 ILE A CA 1
ATOM 4704 C C . ILE A 1 598 ? 9.720 16.447 -8.230 1.00 90.88 598 ILE A C 1
ATOM 4706 O O . ILE A 1 598 ? 10.762 16.153 -8.805 1.00 90.88 598 ILE A O 1
ATOM 4710 N N . LYS A 1 599 ? 9.726 17.196 -7.121 1.00 87.81 599 LYS A N 1
ATOM 4711 C CA . LYS A 1 599 ? 10.962 17.555 -6.421 1.00 87.81 599 LYS A CA 1
ATOM 4712 C C . LYS A 1 599 ? 11.426 16.376 -5.549 1.00 87.81 599 LYS A C 1
ATOM 4714 O O . LYS A 1 599 ? 10.660 15.782 -4.786 1.00 87.81 599 LYS A O 1
ATOM 4719 N N . GLY A 1 600 ? 12.682 15.972 -5.727 1.00 79.12 600 GLY A N 1
ATOM 4720 C CA . GLY A 1 600 ? 13.295 14.832 -5.039 1.00 79.12 600 GLY A CA 1
ATOM 4721 C C . GLY A 1 600 ? 14.043 15.213 -3.760 1.00 79.12 600 GLY A C 1
ATOM 4722 O O . GLY A 1 600 ? 14.205 16.384 -3.428 1.00 79.12 600 GLY A O 1
ATOM 4723 N N . ILE A 1 601 ? 14.543 14.209 -3.043 1.00 81.50 601 ILE A N 1
ATOM 4724 C CA . ILE A 1 601 ? 15.434 14.435 -1.899 1.00 81.50 601 ILE A CA 1
ATOM 4725 C C . ILE A 1 601 ? 16.811 14.832 -2.435 1.00 81.50 601 ILE A C 1
ATOM 4727 O O . ILE A 1 601 ? 17.409 14.086 -3.212 1.00 81.50 601 ILE A O 1
ATOM 4731 N N . LYS A 1 602 ? 17.318 15.988 -1.993 1.00 83.56 602 LYS A N 1
ATOM 4732 C CA . LYS A 1 602 ? 18.696 16.426 -2.243 1.00 83.56 602 LYS A CA 1
ATOM 4733 C C . LYS A 1 602 ? 19.598 15.881 -1.141 1.00 83.56 602 LYS A C 1
ATOM 4735 O O . LYS A 1 602 ? 19.763 16.494 -0.087 1.00 83.56 602 LYS A O 1
ATOM 4740 N N . TRP A 1 603 ? 20.130 14.691 -1.370 1.00 77.69 603 TRP A N 1
ATOM 4741 C CA . TRP A 1 603 ? 21.067 14.049 -0.457 1.00 77.69 603 TRP A CA 1
ATOM 4742 C C . TRP A 1 603 ? 22.392 14.823 -0.369 1.00 77.69 603 TRP A C 1
ATOM 4744 O O . TRP A 1 603 ? 22.805 15.477 -1.325 1.00 77.69 603 TRP A O 1
ATOM 4754 N N . ARG A 1 604 ? 23.059 14.758 0.789 1.00 73.94 604 ARG A N 1
ATOM 4755 C CA . ARG A 1 604 ? 24.395 15.340 0.993 1.00 73.94 604 ARG A CA 1
ATOM 4756 C C . ARG A 1 604 ? 25.469 14.291 0.693 1.00 73.94 604 ARG A C 1
ATOM 4758 O O . ARG A 1 604 ? 25.318 13.148 1.111 1.00 73.94 604 ARG A O 1
ATOM 4765 N N . GLY A 1 605 ? 26.567 14.706 0.063 1.00 74.56 605 GLY A N 1
ATOM 4766 C CA . GLY A 1 605 ? 27.688 13.826 -0.291 1.00 74.56 605 GLY A CA 1
ATOM 4767 C C . GLY A 1 605 ? 27.506 13.117 -1.637 1.00 74.56 605 GLY A C 1
ATOM 4768 O O . GLY A 1 605 ? 26.598 13.443 -2.400 1.00 74.56 605 GLY A O 1
ATOM 4769 N N . THR A 1 606 ? 28.394 12.168 -1.938 1.00 73.19 606 THR A N 1
ATOM 4770 C CA . THR A 1 606 ? 28.329 11.368 -3.168 1.00 73.19 606 THR A CA 1
ATOM 4771 C C . THR A 1 606 ? 27.128 10.436 -3.107 1.00 73.19 606 THR A C 1
ATOM 4773 O O . THR A 1 606 ? 27.041 9.584 -2.223 1.00 73.19 606 THR A O 1
ATOM 4776 N N . ILE A 1 607 ? 26.202 10.601 -4.046 1.00 81.19 607 ILE A N 1
ATOM 4777 C CA . ILE A 1 607 ? 25.026 9.748 -4.176 1.00 81.19 607 ILE A CA 1
ATOM 4778 C C . ILE A 1 607 ? 25.069 8.953 -5.458 1.00 81.19 607 ILE A C 1
ATOM 4780 O O . ILE A 1 607 ? 25.682 9.367 -6.439 1.00 81.19 607 ILE A O 1
ATOM 4784 N N . ASN A 1 608 ? 24.372 7.823 -5.435 1.00 85.00 608 ASN A N 1
ATOM 4785 C CA . ASN A 1 608 ? 24.247 7.011 -6.620 1.00 85.00 608 ASN A CA 1
ATOM 4786 C C . ASN A 1 608 ? 23.444 7.751 -7.699 1.00 85.00 608 ASN A C 1
ATOM 4788 O O . ASN A 1 608 ? 22.437 8.384 -7.370 1.00 85.00 608 ASN A O 1
ATOM 4792 N N . SER A 1 609 ? 23.833 7.656 -8.974 1.00 86.00 609 SER A N 1
ATOM 4793 C CA . SER A 1 609 ? 23.166 8.408 -10.054 1.00 86.00 609 SER A CA 1
ATOM 4794 C C . SER A 1 609 ? 21.681 8.056 -10.215 1.00 86.00 609 SER A C 1
ATOM 4796 O O . SER A 1 609 ? 20.889 8.900 -10.635 1.00 86.00 609 SER A O 1
ATOM 4798 N N . SER A 1 610 ? 21.258 6.857 -9.791 1.00 85.38 610 SER A N 1
ATOM 4799 C CA . SER A 1 610 ? 19.834 6.478 -9.736 1.00 85.38 610 SER A CA 1
ATOM 4800 C C . SER A 1 610 ? 19.017 7.234 -8.684 1.00 85.38 610 SER A C 1
ATOM 4802 O O . SER A 1 610 ? 17.787 7.169 -8.688 1.00 85.38 610 SER A O 1
ATOM 4804 N N . GLN A 1 611 ? 19.696 7.929 -7.772 1.00 88.50 611 GLN A N 1
ATOM 4805 C CA . GLN A 1 611 ? 19.120 8.744 -6.708 1.00 88.50 611 GLN A CA 1
ATOM 4806 C C . GLN A 1 611 ? 19.193 10.244 -7.024 1.00 88.50 611 GLN A C 1
ATOM 4808 O O . GLN A 1 611 ? 18.883 11.049 -6.145 1.00 88.50 611 GLN A O 1
ATOM 4813 N N . SER A 1 612 ? 19.569 10.649 -8.244 1.00 90.81 612 SER A N 1
ATOM 4814 C CA . SER A 1 612 ? 19.462 12.054 -8.660 1.00 90.81 612 SER A CA 1
ATOM 4815 C C . SER A 1 612 ? 18.012 12.543 -8.579 1.00 90.81 612 SER A C 1
ATOM 4817 O O . SER A 1 612 ? 17.062 11.756 -8.651 1.00 90.81 612 SER A O 1
ATOM 4819 N N . THR A 1 613 ? 17.809 13.848 -8.396 1.00 91.38 613 THR A N 1
ATOM 4820 C CA . THR A 1 613 ? 16.466 14.420 -8.215 1.00 91.38 613 THR A CA 1
ATOM 4821 C C . THR A 1 613 ? 15.565 14.192 -9.428 1.00 91.38 613 THR A C 1
ATOM 4823 O O . THR A 1 613 ? 14.372 13.927 -9.276 1.00 91.38 613 THR A O 1
ATOM 4826 N N . GLU A 1 614 ? 16.147 14.220 -10.620 1.00 94.12 614 GLU A N 1
ATOM 4827 C CA . GLU A 1 614 ? 15.495 14.040 -11.913 1.00 94.12 614 GLU A CA 1
ATOM 4828 C C . GLU A 1 614 ? 15.111 12.572 -12.130 1.00 94.12 614 GLU A C 1
ATOM 4830 O O . GLU A 1 614 ? 13.995 12.272 -12.559 1.00 94.12 614 GLU A O 1
ATOM 4835 N N . MET A 1 615 ? 16.004 11.641 -11.768 1.00 95.19 615 MET A N 1
ATOM 4836 C CA . MET A 1 615 ? 15.720 10.207 -11.842 1.00 95.19 615 MET A CA 1
ATOM 4837 C C . MET A 1 615 ? 14.660 9.798 -10.817 1.00 95.19 615 MET A C 1
ATOM 4839 O O . MET A 1 615 ? 13.747 9.039 -11.145 1.00 95.19 615 MET A O 1
ATOM 4843 N N . GLN A 1 616 ? 14.713 10.356 -9.601 1.00 93.94 616 GLN A N 1
ATOM 4844 C CA . GLN A 1 616 ? 13.643 10.186 -8.618 1.00 93.94 616 GLN A CA 1
ATOM 4845 C C . GLN A 1 616 ? 12.296 10.644 -9.200 1.00 93.94 616 GLN A C 1
ATOM 4847 O O . GLN A 1 616 ? 11.314 9.911 -9.097 1.00 93.94 616 GLN A O 1
ATOM 4852 N N . ALA A 1 617 ? 12.227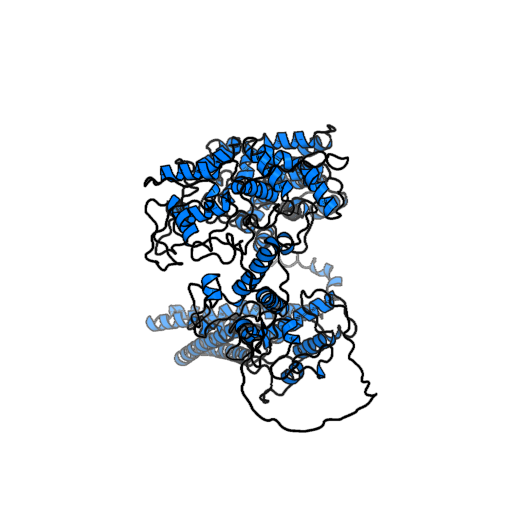 11.821 -9.836 1.00 95.12 617 ALA A N 1
ATOM 4853 C CA . ALA A 1 617 ? 10.997 12.324 -10.458 1.00 95.12 617 ALA A CA 1
ATOM 4854 C C . ALA A 1 617 ? 10.452 11.352 -11.517 1.00 95.12 617 ALA A C 1
ATOM 4856 O O . ALA A 1 617 ? 9.284 10.964 -11.446 1.00 95.12 617 ALA A O 1
ATOM 4857 N N . ALA A 1 618 ? 11.310 10.883 -12.429 1.00 96.94 618 ALA A N 1
ATOM 4858 C CA . ALA A 1 618 ? 10.955 9.889 -13.441 1.00 96.94 618 ALA A CA 1
ATOM 4859 C C . ALA A 1 618 ? 10.418 8.584 -12.831 1.00 96.94 618 ALA A C 1
ATOM 4861 O O . ALA A 1 618 ? 9.348 8.115 -13.227 1.00 96.94 618 ALA A O 1
ATOM 4862 N N . GLN A 1 619 ? 11.111 8.023 -11.834 1.00 95.25 619 GLN A N 1
ATOM 4863 C CA . GLN A 1 619 ? 10.670 6.814 -11.132 1.00 95.25 619 GLN A CA 1
ATOM 4864 C C . GLN A 1 619 ? 9.309 7.014 -10.454 1.00 95.25 619 GLN A C 1
ATOM 4866 O O . GLN A 1 619 ? 8.430 6.165 -10.589 1.00 95.25 619 GLN A O 1
ATOM 4871 N N . ASN A 1 620 ? 9.112 8.138 -9.759 1.00 95.44 620 ASN A N 1
ATOM 4872 C CA . ASN A 1 620 ? 7.874 8.411 -9.030 1.00 95.44 620 ASN A CA 1
ATOM 4873 C C . ASN A 1 620 ? 6.690 8.611 -9.977 1.00 95.44 620 ASN A C 1
ATOM 4875 O O . ASN A 1 620 ? 5.625 8.049 -9.742 1.00 95.44 620 ASN A O 1
ATOM 4879 N N . VAL A 1 621 ? 6.863 9.379 -11.056 1.00 97.06 621 VAL A N 1
ATOM 4880 C CA . VAL A 1 621 ? 5.807 9.605 -12.055 1.00 97.06 621 VAL A CA 1
ATOM 4881 C C . VAL A 1 621 ? 5.426 8.290 -12.734 1.00 97.06 621 VAL A C 1
ATOM 4883 O O . VAL A 1 621 ? 4.239 7.985 -12.853 1.00 97.06 621 VAL A O 1
ATOM 4886 N N . ALA A 1 622 ? 6.412 7.474 -13.115 1.00 96.50 622 ALA A N 1
ATOM 4887 C CA . ALA A 1 622 ? 6.167 6.165 -13.712 1.00 96.50 622 ALA A CA 1
ATOM 4888 C C . ALA A 1 622 ? 5.439 5.215 -12.747 1.00 96.50 622 ALA A C 1
ATOM 4890 O O . ALA A 1 622 ? 4.423 4.617 -13.111 1.00 96.50 622 ALA A O 1
ATOM 4891 N N . GLN A 1 623 ? 5.901 5.130 -11.498 1.00 95.69 623 GLN A N 1
ATOM 4892 C CA . GLN A 1 623 ? 5.308 4.243 -10.502 1.00 95.69 623 GLN A CA 1
ATOM 4893 C C . GLN A 1 623 ? 3.897 4.701 -10.147 1.00 95.69 623 GLN A C 1
ATOM 4895 O O . GLN A 1 623 ? 2.960 3.914 -10.229 1.00 95.69 623 GLN A O 1
ATOM 4900 N N . VAL A 1 624 ? 3.705 5.975 -9.799 1.00 96.94 624 VAL A N 1
ATOM 4901 C CA . VAL A 1 624 ? 2.422 6.487 -9.303 1.00 96.94 624 VAL A CA 1
ATOM 4902 C C . VAL A 1 624 ? 1.382 6.601 -10.412 1.00 96.94 624 VAL A C 1
ATOM 4904 O O . VAL A 1 624 ? 0.238 6.224 -10.186 1.00 96.94 624 VAL A O 1
ATOM 4907 N N . PHE A 1 625 ? 1.730 7.087 -11.598 1.00 97.44 625 PHE A N 1
ATOM 4908 C CA . PHE A 1 625 ? 0.715 7.386 -12.612 1.00 97.44 625 PHE A CA 1
ATOM 4909 C C . PHE A 1 625 ? 0.625 6.351 -13.723 1.00 97.44 625 PHE A C 1
ATOM 4911 O O . PHE A 1 625 ? -0.416 6.254 -14.356 1.00 97.44 625 PHE A O 1
ATOM 4918 N N . LEU A 1 626 ? 1.667 5.556 -13.960 1.00 95.88 626 LEU A N 1
ATOM 4919 C CA . LEU A 1 626 ? 1.686 4.612 -15.082 1.00 95.88 626 LEU A CA 1
ATOM 4920 C C . LEU A 1 626 ? 1.707 3.145 -14.640 1.00 95.88 626 LEU A C 1
ATOM 4922 O O . LEU A 1 626 ? 1.658 2.263 -15.500 1.00 95.88 626 LEU A O 1
ATOM 4926 N N . GLY A 1 627 ? 1.766 2.886 -13.327 1.00 94.38 627 GLY A N 1
ATOM 4927 C CA . GLY A 1 627 ? 1.827 1.535 -12.775 1.00 94.38 627 GLY A CA 1
ATOM 4928 C C . GLY A 1 627 ? 3.050 0.787 -13.297 1.00 94.38 627 GLY A C 1
ATOM 4929 O O . GLY A 1 627 ? 2.924 -0.347 -13.767 1.00 94.38 627 GLY A O 1
ATOM 4930 N N . LEU A 1 628 ? 4.192 1.487 -13.302 1.00 92.50 628 LEU A N 1
ATOM 4931 C CA . LEU A 1 628 ? 5.447 1.056 -13.900 1.00 92.50 628 LEU A CA 1
ATOM 4932 C C . LEU A 1 628 ? 6.631 1.284 -12.954 1.00 92.50 628 LEU A C 1
ATOM 4934 O O . LEU A 1 628 ? 6.847 2.395 -12.477 1.00 92.50 628 LEU A O 1
ATOM 4938 N N . ASN A 1 629 ? 7.471 0.271 -12.755 1.00 89.88 629 ASN A N 1
ATOM 4939 C CA . ASN A 1 629 ? 8.672 0.402 -11.936 1.00 89.88 629 ASN A CA 1
ATOM 4940 C C . ASN A 1 629 ? 9.936 0.630 -12.786 1.00 89.88 629 ASN A C 1
ATOM 4942 O O . ASN A 1 629 ? 10.403 -0.278 -13.469 1.00 89.88 629 ASN A O 1
ATOM 4946 N N . LEU A 1 630 ? 10.521 1.831 -12.695 1.00 92.62 630 LEU A N 1
ATOM 4947 C CA . LEU A 1 630 ? 11.773 2.192 -13.378 1.00 92.62 630 LEU A CA 1
ATOM 4948 C C . LEU A 1 630 ? 13.037 2.026 -12.518 1.00 92.62 630 LEU A C 1
ATOM 4950 O O . LEU A 1 630 ? 14.129 2.331 -12.988 1.00 92.62 630 LEU A O 1
ATOM 4954 N N . LYS A 1 631 ? 12.939 1.545 -11.271 1.00 89.56 631 LYS A N 1
ATOM 4955 C CA . LYS A 1 631 ? 14.100 1.469 -10.360 1.00 89.56 631 LYS A CA 1
ATOM 4956 C C . LYS A 1 631 ? 15.221 0.561 -10.874 1.00 89.56 631 LYS A C 1
ATOM 4958 O O . LYS A 1 631 ? 16.389 0.858 -10.662 1.00 89.56 631 LYS A O 1
ATOM 4963 N N . CYS A 1 632 ? 14.894 -0.537 -11.558 1.00 87.19 632 CYS A N 1
ATOM 4964 C CA . CYS A 1 632 ? 15.918 -1.362 -12.208 1.00 87.19 632 CYS A CA 1
ATOM 4965 C C . CYS A 1 632 ? 16.551 -0.596 -13.377 1.00 87.19 632 CYS A C 1
ATOM 4967 O O . CYS A 1 632 ? 17.767 -0.409 -13.406 1.00 87.19 632 CYS A O 1
ATOM 4969 N N . ALA A 1 633 ? 15.688 -0.080 -14.263 1.00 90.62 633 ALA A N 1
ATOM 4970 C CA . ALA A 1 633 ? 16.049 0.682 -15.455 1.00 90.62 633 ALA A CA 1
ATOM 4971 C C . ALA A 1 633 ? 16.922 1.912 -15.150 1.00 90.62 633 ALA A C 1
ATOM 4973 O O . ALA A 1 633 ? 17.694 2.323 -15.995 1.00 90.62 633 ALA A O 1
ATOM 4974 N N . SER A 1 634 ? 16.871 2.492 -13.949 1.00 92.56 634 SER A N 1
ATOM 4975 C CA . SER A 1 634 ? 17.700 3.659 -13.609 1.00 92.56 634 SER A CA 1
ATOM 4976 C C . SER A 1 634 ? 19.191 3.374 -13.407 1.00 92.56 634 SER A C 1
ATOM 4978 O O . SER A 1 634 ? 19.971 4.318 -13.342 1.00 92.56 634 SER A O 1
ATOM 4980 N N . CYS A 1 635 ? 19.590 2.105 -13.280 1.00 88.69 635 CYS A N 1
ATOM 4981 C CA . CYS A 1 635 ? 20.995 1.705 -13.129 1.00 88.69 635 CYS A CA 1
ATOM 4982 C C . CYS A 1 635 ? 21.491 0.849 -14.300 1.00 88.69 635 CYS A C 1
ATOM 4984 O O . CYS A 1 635 ? 22.661 0.919 -14.673 1.00 88.69 635 CYS A O 1
ATOM 4986 N N . HIS A 1 636 ? 20.622 0.003 -14.850 1.00 88.88 636 HIS A N 1
ATOM 4987 C CA . HIS A 1 636 ? 20.898 -0.912 -15.955 1.00 88.88 636 HIS A CA 1
ATOM 4988 C C . HIS A 1 636 ? 19.580 -1.273 -16.653 1.00 88.88 636 HIS A C 1
ATOM 4990 O O . HIS A 1 636 ? 18.521 -1.073 -16.075 1.00 88.88 636 HIS A O 1
ATOM 4996 N N . ASP A 1 637 ? 19.612 -1.874 -17.843 1.00 86.62 637 ASP A N 1
ATOM 4997 C CA . ASP A 1 637 ? 18.385 -2.363 -18.493 1.00 86.62 637 ASP A CA 1
ATOM 4998 C C . ASP A 1 637 ? 17.611 -3.326 -17.582 1.00 86.62 637 ASP A C 1
ATOM 5000 O O . ASP A 1 637 ? 18.203 -4.171 -16.904 1.00 86.62 637 ASP A O 1
ATOM 5004 N N . SER A 1 638 ? 16.287 -3.195 -17.534 1.00 83.06 638 SER A N 1
ATOM 5005 C CA . SER A 1 638 ? 15.460 -3.990 -16.630 1.00 83.06 638 SER A CA 1
ATOM 5006 C C . SER A 1 638 ? 15.519 -5.489 -16.954 1.00 83.06 638 SER A C 1
ATOM 5008 O O . SER A 1 638 ? 15.464 -5.904 -18.109 1.00 83.06 638 SER A O 1
ATOM 5010 N N . PHE A 1 639 ? 15.583 -6.321 -15.911 1.00 77.88 639 PHE A N 1
ATOM 5011 C CA . PHE A 1 639 ? 15.528 -7.785 -16.035 1.00 77.88 639 PHE A CA 1
ATOM 5012 C C . PHE A 1 639 ? 14.102 -8.346 -15.966 1.00 77.88 639 PHE A C 1
ATOM 5014 O O . PHE A 1 639 ? 13.922 -9.559 -16.008 1.00 77.88 639 PHE A O 1
ATOM 5021 N N . ILE A 1 640 ? 13.104 -7.481 -15.772 1.00 75.56 640 ILE A N 1
ATOM 5022 C CA . ILE A 1 640 ? 11.701 -7.868 -15.548 1.00 75.56 640 ILE A CA 1
ATOM 5023 C C . ILE A 1 640 ? 10.726 -7.116 -16.467 1.00 75.56 640 ILE A C 1
ATOM 5025 O O . ILE A 1 640 ? 9.514 -7.220 -16.300 1.00 75.56 640 ILE A O 1
ATOM 5029 N N . SER A 1 641 ? 11.248 -6.314 -17.397 1.00 83.69 641 SER A N 1
ATOM 5030 C CA . SER A 1 641 ? 10.485 -5.518 -18.364 1.00 83.69 641 SER A CA 1
ATOM 5031 C C . SER A 1 641 ? 11.388 -5.091 -19.525 1.00 83.69 641 SER A C 1
ATOM 5033 O O . SER A 1 641 ? 12.606 -5.144 -19.389 1.00 83.69 641 SER A O 1
ATOM 5035 N N . ASP A 1 642 ? 10.824 -4.545 -20.604 1.00 85.06 642 ASP A N 1
ATOM 5036 C CA . ASP A 1 642 ? 11.617 -4.034 -21.739 1.00 85.06 642 ASP A CA 1
ATOM 5037 C C . ASP A 1 642 ? 12.278 -2.668 -21.508 1.00 85.06 642 ASP A C 1
ATOM 5039 O O . ASP A 1 642 ? 13.023 -2.203 -22.370 1.00 85.06 642 ASP A O 1
ATOM 5043 N N . TRP A 1 643 ? 12.003 -2.004 -20.382 1.00 90.56 643 TRP A N 1
ATOM 5044 C CA . TRP A 1 643 ? 12.550 -0.677 -20.093 1.00 90.56 643 TRP A CA 1
ATOM 5045 C C . TRP A 1 643 ? 14.068 -0.689 -19.974 1.00 90.56 643 TRP A C 1
ATOM 5047 O O . TRP A 1 643 ? 14.638 -1.424 -19.159 1.00 90.56 643 TRP A O 1
ATOM 5057 N N . LYS A 1 644 ? 14.708 0.172 -20.763 1.00 90.50 644 LYS A N 1
ATOM 5058 C CA . LYS A 1 644 ? 16.162 0.304 -20.818 1.00 90.50 644 LYS A CA 1
ATOM 5059 C C . LYS A 1 644 ? 16.661 1.447 -19.955 1.00 90.50 644 LYS A C 1
ATOM 5061 O O . LYS A 1 644 ? 15.913 2.362 -19.602 1.00 90.50 644 LYS A O 1
ATOM 5066 N N . LEU A 1 645 ? 17.966 1.420 -19.705 1.00 91.75 645 LEU A N 1
ATOM 5067 C CA . LEU A 1 645 ? 18.690 2.529 -19.096 1.00 91.75 645 LEU A CA 1
ATOM 5068 C C . LEU A 1 645 ? 18.462 3.833 -19.861 1.00 91.75 645 LEU A C 1
ATOM 5070 O O . LEU A 1 645 ? 18.105 4.851 -19.271 1.00 91.75 645 LEU A O 1
ATOM 5074 N N . ASP A 1 646 ? 18.577 3.771 -21.186 1.00 93.62 646 ASP A N 1
ATOM 5075 C CA . ASP A 1 646 ? 18.395 4.929 -22.059 1.00 93.62 646 ASP A CA 1
ATOM 5076 C C . ASP A 1 646 ? 16.962 5.496 -21.973 1.00 93.62 646 ASP A C 1
ATOM 5078 O O . ASP A 1 646 ? 16.797 6.715 -21.984 1.00 93.62 646 ASP A O 1
ATOM 5082 N N . ASP A 1 647 ? 15.933 4.652 -21.805 1.00 95.12 647 ASP A N 1
ATOM 5083 C CA . ASP A 1 647 ? 14.536 5.099 -21.665 1.00 95.12 647 ASP A CA 1
ATOM 5084 C C . ASP A 1 647 ? 14.306 5.818 -20.327 1.00 95.12 647 ASP A C 1
ATOM 5086 O O . ASP A 1 647 ? 13.682 6.882 -20.279 1.00 95.12 647 ASP A O 1
ATOM 5090 N N . ALA A 1 648 ? 14.840 5.260 -19.233 1.00 96.44 648 ALA A N 1
ATOM 5091 C CA . ALA A 1 648 ? 14.737 5.858 -17.905 1.00 96.44 648 ALA A CA 1
ATOM 5092 C C . ALA A 1 648 ? 15.444 7.220 -17.848 1.00 96.44 648 ALA A C 1
ATOM 5094 O O . ALA A 1 648 ? 14.877 8.191 -17.344 1.00 96.44 648 ALA A O 1
ATOM 5095 N N . TYR A 1 649 ? 16.647 7.314 -18.421 1.00 96.94 649 TYR A N 1
ATOM 5096 C CA . TYR A 1 649 ? 17.389 8.570 -18.513 1.00 96.94 649 TYR A CA 1
ATOM 5097 C C . TYR A 1 649 ? 16.716 9.580 -19.443 1.00 96.94 649 TYR A C 1
ATOM 5099 O O . TYR A 1 649 ? 16.634 10.755 -19.090 1.00 96.94 649 TYR A O 1
ATOM 5107 N N . ALA A 1 650 ? 16.177 9.149 -20.588 1.00 95.81 650 ALA A N 1
ATOM 5108 C CA . ALA A 1 650 ? 15.451 10.042 -21.489 1.00 95.81 650 ALA A CA 1
ATOM 5109 C C . ALA A 1 650 ? 14.198 10.638 -20.836 1.00 95.81 650 ALA A C 1
ATOM 5111 O O . ALA A 1 650 ? 13.874 11.805 -21.077 1.00 95.81 650 ALA A O 1
ATOM 5112 N N . PHE A 1 651 ? 13.522 9.859 -19.987 1.00 97.50 651 PHE A N 1
ATOM 5113 C CA . PHE A 1 651 ? 12.386 10.332 -19.204 1.00 97.50 651 PHE A CA 1
ATOM 5114 C C . PHE A 1 651 ? 12.814 11.240 -18.041 1.00 97.50 651 PHE A C 1
ATOM 5116 O O . PHE A 1 651 ? 12.214 12.292 -17.835 1.00 97.50 651 PHE A O 1
ATOM 5123 N N . ALA A 1 652 ? 13.894 10.906 -17.325 1.00 97.06 652 ALA A N 1
ATOM 5124 C CA . ALA A 1 652 ? 14.476 11.763 -16.284 1.00 97.06 652 ALA A CA 1
ATOM 5125 C C . ALA A 1 652 ? 14.914 13.130 -16.837 1.00 97.06 652 ALA A C 1
ATOM 5127 O O . ALA A 1 652 ? 14.665 14.167 -16.223 1.00 97.06 652 ALA A O 1
ATOM 5128 N N . ASN A 1 653 ? 15.467 13.152 -18.050 1.00 95.50 653 ASN A N 1
ATOM 5129 C CA . ASN A 1 653 ? 15.932 14.359 -18.733 1.00 95.50 653 ASN A CA 1
ATOM 5130 C C . ASN A 1 653 ? 14.798 15.331 -19.138 1.00 95.50 653 ASN A C 1
ATOM 5132 O O . ASN A 1 653 ? 15.046 16.436 -19.628 1.00 95.50 653 ASN A O 1
ATOM 5136 N N . VAL A 1 654 ? 13.533 14.941 -18.944 1.00 96.31 654 VAL A N 1
ATOM 5137 C CA . VAL A 1 654 ? 12.383 15.852 -19.043 1.00 96.31 654 VAL A CA 1
ATOM 5138 C C . VAL A 1 654 ? 12.348 16.820 -17.859 1.00 96.31 654 VAL A C 1
ATOM 5140 O O . VAL A 1 654 ? 12.041 17.998 -18.050 1.00 96.31 654 VAL A O 1
ATOM 5143 N N . PHE A 1 655 ? 12.715 16.336 -16.668 1.00 95.69 655 PHE A N 1
ATOM 5144 C CA . PHE A 1 655 ? 12.690 17.070 -15.398 1.00 95.69 655 PHE A CA 1
ATOM 5145 C C . PHE A 1 655 ? 13.983 17.848 -15.116 1.00 95.69 655 PHE A C 1
ATOM 5147 O O . PHE A 1 655 ? 14.011 18.663 -14.198 1.00 95.69 655 PHE A O 1
ATOM 5154 N N . ALA A 1 656 ? 15.042 17.580 -15.879 1.00 94.44 656 ALA A N 1
ATOM 5155 C CA . ALA A 1 656 ? 16.370 18.141 -15.672 1.00 94.44 656 ALA A CA 1
ATOM 5156 C C . ALA A 1 656 ? 16.505 19.547 -16.267 1.00 94.44 656 ALA A C 1
ATOM 5158 O O . ALA A 1 656 ? 16.030 19.781 -17.376 1.00 94.44 656 ALA A O 1
ATOM 5159 N N . ASP A 1 657 ? 17.205 20.452 -15.579 1.00 92.69 657 ASP A N 1
ATOM 5160 C CA . ASP A 1 657 ? 17.562 21.778 -16.116 1.00 92.69 657 ASP A CA 1
ATOM 5161 C C . ASP A 1 657 ? 18.745 21.715 -17.097 1.00 92.69 657 ASP A C 1
ATOM 5163 O O . ASP A 1 657 ? 18.905 22.585 -17.951 1.00 92.69 657 ASP A O 1
ATOM 5167 N N . GLN A 1 658 ? 19.557 20.661 -17.003 1.00 92.25 658 GLN A N 1
ATOM 5168 C CA . GLN A 1 658 ? 20.685 20.376 -17.887 1.00 92.25 658 GLN A CA 1
ATOM 5169 C C . GLN A 1 658 ? 20.563 18.958 -18.439 1.00 92.25 658 GLN A C 1
ATOM 5171 O O . GLN A 1 658 ? 19.971 18.089 -17.801 1.00 92.25 658 GLN A O 1
ATOM 5176 N N . THR A 1 659 ? 21.134 18.715 -19.619 1.00 93.12 659 THR A N 1
ATOM 5177 C CA . THR A 1 659 ? 21.152 17.373 -20.203 1.00 93.12 659 THR A CA 1
ATOM 5178 C C . THR A 1 659 ? 21.900 16.417 -19.280 1.00 93.12 659 THR A C 1
ATOM 5180 O O . THR A 1 659 ? 23.051 16.668 -18.931 1.00 93.12 659 THR A O 1
ATOM 5183 N N . LEU A 1 660 ? 21.255 15.319 -18.897 1.00 93.81 660 LEU A N 1
ATOM 5184 C CA . LEU A 1 660 ? 21.858 14.315 -18.021 1.00 93.81 660 LEU A CA 1
ATOM 5185 C C . LEU A 1 660 ? 22.884 13.462 -18.776 1.00 93.81 660 LEU A C 1
ATOM 5187 O O . LEU A 1 660 ? 22.619 13.032 -19.897 1.00 93.81 660 LEU A O 1
ATOM 5191 N N . GLU A 1 661 ? 24.021 13.157 -18.155 1.00 94.69 661 GLU A N 1
ATOM 5192 C CA . GLU A 1 661 ? 24.889 12.065 -18.607 1.00 94.69 661 GLU A CA 1
ATOM 5193 C C . GLU A 1 661 ? 24.284 10.722 -18.172 1.00 94.69 661 GLU A C 1
ATOM 5195 O O . GLU A 1 661 ? 23.739 10.600 -17.073 1.00 94.69 661 GLU A O 1
ATOM 5200 N N . ILE A 1 662 ? 24.359 9.700 -19.025 1.00 93.88 662 ILE A N 1
ATOM 5201 C CA . ILE A 1 662 ? 23.917 8.345 -18.686 1.00 93.88 662 ILE A CA 1
ATOM 5202 C C . ILE A 1 662 ? 24.997 7.673 -17.835 1.00 93.88 662 ILE A C 1
ATOM 5204 O O . ILE A 1 662 ? 26.137 7.521 -18.284 1.00 93.88 662 ILE A O 1
ATOM 5208 N N . HIS A 1 663 ? 24.624 7.201 -16.643 1.00 92.00 663 HIS A N 1
ATOM 5209 C CA . HIS A 1 663 ? 25.479 6.375 -15.791 1.00 92.00 663 HIS A CA 1
ATOM 5210 C C . HIS A 1 663 ? 24.925 4.956 -15.694 1.00 92.00 663 HIS A C 1
ATOM 5212 O O . HIS A 1 663 ? 23.718 4.744 -15.588 1.00 92.00 663 HIS A O 1
ATOM 5218 N N . LYS A 1 664 ? 25.825 3.972 -15.680 1.00 85.69 664 LYS A N 1
ATOM 5219 C CA . LYS A 1 664 ? 25.497 2.594 -15.318 1.00 85.69 664 LYS A CA 1
ATOM 5220 C C . LYS A 1 664 ? 25.819 2.395 -13.842 1.00 85.69 664 LYS A C 1
ATOM 5222 O O . LYS A 1 664 ? 26.987 2.253 -13.474 1.00 85.69 664 LYS A O 1
ATOM 5227 N N . CYS A 1 665 ? 24.786 2.406 -13.003 1.00 83.94 665 CYS A N 1
ATOM 5228 C CA . CYS A 1 665 ? 24.922 2.664 -11.568 1.00 83.94 665 CYS A CA 1
ATOM 5229 C C . CYS A 1 665 ? 25.665 3.996 -11.351 1.00 83.94 665 CYS A C 1
ATOM 5231 O O . CYS A 1 665 ? 25.115 5.042 -11.669 1.00 83.94 665 CYS A O 1
ATOM 5233 N N . ASP A 1 666 ? 26.917 3.949 -10.893 1.00 83.25 666 ASP A N 1
ATOM 5234 C CA . ASP A 1 666 ? 27.734 5.141 -10.624 1.00 83.25 666 ASP A CA 1
ATOM 5235 C C . ASP A 1 666 ? 28.789 5.407 -11.696 1.00 83.25 666 ASP A C 1
ATOM 5237 O O . ASP A 1 666 ? 29.455 6.438 -11.674 1.00 83.25 666 ASP A O 1
ATOM 5241 N N . LEU A 1 667 ? 28.922 4.506 -12.673 1.00 85.88 667 LEU A N 1
ATOM 5242 C CA . LEU A 1 667 ? 29.929 4.614 -13.720 1.00 85.88 667 LEU A CA 1
ATOM 5243 C C . LEU A 1 667 ? 29.401 5.473 -14.881 1.00 85.88 667 LEU A C 1
ATOM 5245 O O . LEU A 1 667 ? 28.443 5.046 -15.538 1.00 85.88 667 LEU A O 1
ATOM 5249 N N . PRO A 1 668 ? 29.997 6.648 -15.159 1.00 89.12 668 PRO A N 1
ATOM 5250 C CA . PRO A 1 668 ? 29.628 7.463 -16.313 1.00 89.12 668 PRO A CA 1
ATOM 5251 C C . PRO A 1 668 ? 29.904 6.705 -17.614 1.00 89.12 668 PRO A C 1
ATOM 5253 O O . PRO A 1 668 ? 30.876 5.954 -17.721 1.00 89.12 668 PRO A O 1
ATOM 5256 N N . THR A 1 669 ? 29.035 6.882 -18.609 1.00 89.25 669 THR A N 1
ATOM 5257 C CA . THR A 1 669 ? 29.183 6.225 -19.919 1.00 89.25 669 THR A CA 1
ATOM 5258 C C . THR A 1 669 ? 29.747 7.146 -21.000 1.00 89.25 669 THR A C 1
ATOM 5260 O O . THR A 1 669 ? 29.997 6.676 -22.109 1.00 89.25 669 THR A O 1
ATOM 5263 N N . GLY A 1 670 ? 29.906 8.447 -20.723 1.00 90.50 670 GLY A N 1
ATOM 5264 C CA . GLY A 1 670 ? 30.271 9.468 -21.708 1.00 90.50 670 GLY A CA 1
ATOM 5265 C C . GLY A 1 670 ? 29.148 9.825 -22.688 1.00 90.50 670 GLY A C 1
ATOM 5266 O O . GLY A 1 670 ? 29.328 10.692 -23.541 1.00 90.50 670 GLY A O 1
ATOM 5267 N N . ARG A 1 671 ? 27.984 9.163 -22.604 1.00 93.94 671 ARG A N 1
ATOM 5268 C CA . ARG A 1 671 ? 26.824 9.433 -23.463 1.00 93.94 671 ARG A CA 1
ATOM 5269 C C . ARG A 1 671 ? 25.845 10.354 -22.753 1.00 93.94 671 ARG A C 1
ATOM 5271 O O . ARG A 1 671 ? 25.425 10.075 -21.632 1.00 93.94 671 ARG A O 1
ATOM 5278 N N . MET A 1 672 ? 25.407 11.393 -23.452 1.00 94.56 672 MET A N 1
ATOM 5279 C CA . MET A 1 672 ? 24.336 12.264 -22.978 1.00 94.56 672 MET A CA 1
ATOM 5280 C C . MET A 1 672 ? 22.969 11.633 -23.250 1.00 94.56 672 MET A C 1
ATOM 5282 O O . MET A 1 672 ? 22.732 11.059 -24.315 1.00 94.56 672 MET A O 1
ATOM 5286 N N . ALA A 1 673 ? 22.065 11.744 -22.283 1.00 92.75 673 ALA A N 1
ATOM 5287 C CA . ALA A 1 673 ? 20.708 11.246 -22.383 1.00 92.75 673 ALA A CA 1
ATOM 5288 C C . ALA A 1 673 ? 19.920 12.018 -23.445 1.00 92.75 673 ALA A C 1
ATOM 5290 O O . ALA A 1 673 ? 19.946 13.250 -23.502 1.00 92.75 673 ALA A O 1
ATOM 5291 N N . GLY A 1 674 ? 19.146 11.280 -24.243 1.00 90.50 674 GLY A N 1
ATOM 5292 C CA . GLY A 1 674 ? 18.093 11.871 -25.061 1.00 90.50 674 GLY A CA 1
ATOM 5293 C C . GLY A 1 674 ? 16.983 12.475 -24.196 1.00 90.50 674 GLY A C 1
ATOM 5294 O O . GLY A 1 674 ? 17.091 12.582 -22.975 1.00 90.50 674 GLY A O 1
ATOM 5295 N N . ARG A 1 675 ? 15.877 12.863 -24.822 1.00 91.44 675 ARG A N 1
ATOM 5296 C CA . ARG A 1 675 ? 14.684 13.340 -24.118 1.00 91.44 675 ARG A CA 1
ATOM 5297 C C . ARG A 1 675 ? 13.458 12.666 -24.702 1.00 91.44 675 ARG A C 1
ATOM 5299 O O . ARG A 1 675 ? 13.279 12.674 -25.917 1.00 91.44 675 ARG A O 1
ATOM 5306 N N . GLY A 1 676 ? 12.614 12.092 -23.852 1.00 90.00 676 GLY A N 1
ATOM 5307 C CA . GLY A 1 676 ? 11.470 11.328 -24.330 1.00 90.00 676 GLY A CA 1
ATOM 5308 C C . GLY A 1 676 ? 10.447 11.013 -23.254 1.00 90.00 676 GLY A C 1
ATOM 5309 O O . GLY A 1 676 ? 10.699 11.155 -22.062 1.00 90.00 676 GLY A O 1
ATOM 5310 N N . VAL A 1 677 ? 9.274 10.583 -23.705 1.00 93.81 677 VAL A N 1
ATOM 5311 C CA . VAL A 1 677 ? 8.248 9.983 -22.850 1.00 93.81 677 VAL A CA 1
ATOM 5312 C C . VAL A 1 677 ? 8.351 8.466 -22.941 1.00 93.81 677 VAL A C 1
ATOM 5314 O O . VAL A 1 677 ? 8.795 7.932 -23.953 1.00 93.81 677 VAL A O 1
ATOM 5317 N N . LEU A 1 678 ? 7.888 7.762 -21.910 1.00 92.88 678 LEU A N 1
ATOM 5318 C CA . LEU A 1 678 ? 7.933 6.296 -21.886 1.00 92.88 678 LEU A CA 1
ATOM 5319 C C . LEU A 1 678 ? 7.084 5.662 -23.005 1.00 92.88 678 LEU A C 1
ATOM 5321 O O . LEU A 1 678 ? 7.441 4.622 -23.546 1.00 92.88 678 LEU A O 1
ATOM 5325 N N . TYR A 1 679 ? 5.979 6.306 -23.395 1.00 92.31 679 TYR A N 1
ATOM 5326 C CA . TYR A 1 679 ? 5.072 5.816 -24.438 1.00 92.31 679 TYR A CA 1
ATOM 5327 C C . TYR A 1 679 ? 4.977 6.806 -25.602 1.00 92.31 679 TYR A C 1
ATOM 5329 O O . TYR A 1 679 ? 4.117 7.687 -25.621 1.00 92.31 679 TYR A O 1
ATOM 5337 N N . ASN A 1 680 ? 5.837 6.632 -26.609 1.00 89.06 680 ASN A N 1
ATOM 5338 C CA . ASN A 1 680 ? 5.923 7.520 -27.779 1.00 89.06 680 ASN A CA 1
ATOM 5339 C C . ASN A 1 680 ? 4.614 7.647 -28.586 1.00 89.06 680 ASN A C 1
ATOM 5341 O O . ASN A 1 680 ? 4.418 8.631 -29.295 1.00 89.06 680 ASN A O 1
ATOM 5345 N N . SER A 1 681 ? 3.700 6.680 -28.478 1.00 89.62 681 SER A N 1
ATOM 5346 C CA . SER A 1 681 ? 2.374 6.724 -29.114 1.00 89.62 681 SER A CA 1
ATOM 5347 C C . SER A 1 681 ? 1.422 7.762 -28.498 1.00 89.62 681 SER A C 1
ATOM 5349 O O . SER A 1 681 ? 0.420 8.131 -29.121 1.00 89.62 681 SER A O 1
ATOM 5351 N N . LEU A 1 682 ? 1.718 8.272 -27.296 1.00 91.69 682 LEU A N 1
ATOM 5352 C CA . LEU A 1 682 ? 0.975 9.385 -26.688 1.00 91.69 682 LEU A CA 1
ATOM 5353 C C . LEU A 1 682 ? 1.430 10.749 -27.216 1.00 91.69 682 LEU A C 1
ATOM 5355 O O . LEU A 1 682 ? 0.665 11.711 -27.182 1.00 91.69 682 LEU A O 1
ATOM 5359 N N . GLY A 1 683 ? 2.647 10.826 -27.746 1.00 90.50 683 GLY A N 1
ATOM 5360 C CA . GLY A 1 683 ? 3.245 12.047 -28.262 1.00 90.50 683 GLY A CA 1
ATOM 5361 C C . GLY A 1 683 ? 4.744 12.093 -27.993 1.00 90.50 683 GLY A C 1
ATOM 5362 O O . GLY A 1 683 ? 5.324 11.167 -27.429 1.00 90.50 683 GLY A O 1
ATOM 5363 N N . LYS A 1 684 ? 5.371 13.197 -28.394 1.00 90.88 684 LYS A N 1
ATOM 5364 C CA . LYS A 1 684 ? 6.775 13.507 -28.110 1.00 90.88 684 LYS A CA 1
ATOM 5365 C C . LYS A 1 684 ? 6.855 14.895 -27.487 1.00 90.88 684 LYS A C 1
ATOM 5367 O O . LYS A 1 684 ? 6.029 15.752 -27.794 1.00 90.88 684 LYS A O 1
ATOM 5372 N N . ILE A 1 685 ? 7.857 15.114 -26.644 1.00 90.06 685 ILE A N 1
ATOM 5373 C CA . ILE A 1 685 ? 8.152 16.443 -26.102 1.00 90.06 685 ILE A CA 1
ATOM 5374 C C . ILE A 1 685 ? 8.943 17.208 -27.161 1.00 90.06 685 ILE A C 1
ATOM 5376 O O . ILE A 1 685 ? 9.962 16.714 -27.643 1.00 90.06 685 ILE A O 1
ATOM 5380 N N . LYS A 1 686 ? 8.460 18.393 -27.540 1.00 86.81 686 LYS A N 1
ATOM 5381 C CA . LYS A 1 686 ? 9.140 19.293 -28.477 1.00 86.81 686 LYS A CA 1
ATOM 5382 C C . LYS A 1 686 ? 10.472 19.754 -27.890 1.00 86.81 686 LYS A C 1
ATOM 5384 O O . LYS A 1 686 ? 10.614 19.892 -26.673 1.00 86.81 686 LYS A O 1
ATOM 5389 N N . GLU A 1 687 ? 11.443 20.022 -28.755 1.00 82.88 687 GLU A N 1
ATOM 5390 C CA . GLU A 1 687 ? 12.752 20.510 -28.332 1.00 82.88 687 GLU A CA 1
ATOM 5391 C C . GLU A 1 687 ? 12.642 21.937 -27.784 1.00 82.88 687 GLU A C 1
ATOM 5393 O O . GLU A 1 687 ? 12.485 22.904 -28.519 1.00 82.88 687 GLU A O 1
ATOM 5398 N N . THR A 1 688 ? 12.695 22.056 -26.460 1.00 88.00 688 THR A N 1
ATOM 5399 C CA . THR A 1 688 ? 12.804 23.326 -25.738 1.00 88.00 688 THR A CA 1
ATOM 5400 C C . THR A 1 688 ? 13.820 23.163 -24.610 1.00 88.00 688 THR A C 1
ATOM 5402 O O . THR A 1 688 ? 13.809 22.122 -23.934 1.00 88.00 688 THR A O 1
ATOM 5405 N N . PRO A 1 689 ? 14.711 24.148 -24.386 1.00 85.38 689 PRO A N 1
ATOM 5406 C CA . PRO A 1 689 ? 15.636 24.143 -23.258 1.00 85.38 689 PRO A CA 1
ATOM 5407 C C . PRO A 1 689 ? 14.942 24.490 -21.932 1.00 85.38 689 PRO A C 1
ATOM 5409 O O . PRO A 1 689 ? 15.469 24.149 -20.875 1.00 85.38 689 PRO A O 1
ATOM 5412 N N . ILE A 1 690 ? 13.725 25.044 -21.955 1.00 93.38 690 ILE A N 1
ATOM 5413 C CA . ILE A 1 690 ? 12.990 25.471 -20.757 1.00 93.38 690 ILE A CA 1
ATOM 5414 C C . ILE A 1 690 ? 12.284 24.275 -20.101 1.00 93.38 690 ILE A C 1
ATOM 5416 O O . ILE A 1 690 ? 11.404 23.653 -20.695 1.00 93.38 690 ILE A O 1
ATOM 5420 N N . THR A 1 691 ? 12.642 23.959 -18.851 1.00 94.25 691 THR A N 1
ATOM 5421 C CA . THR A 1 691 ? 12.064 22.832 -18.091 1.00 94.25 691 THR A CA 1
ATOM 5422 C C . THR A 1 691 ? 10.554 22.965 -17.913 1.00 94.25 691 THR A C 1
ATOM 5424 O O . THR A 1 691 ? 9.833 21.993 -18.121 1.00 94.25 691 THR A O 1
ATOM 5427 N N . ALA A 1 692 ? 10.057 24.166 -17.608 1.00 94.69 692 ALA A N 1
ATOM 5428 C CA . ALA A 1 692 ? 8.627 24.414 -17.424 1.00 94.69 692 ALA A CA 1
ATOM 5429 C C . ALA A 1 692 ? 7.797 24.025 -18.663 1.00 94.69 692 ALA A C 1
ATOM 5431 O O . ALA A 1 692 ? 6.828 23.278 -18.538 1.00 94.69 692 ALA A O 1
ATOM 5432 N N . ASP A 1 693 ? 8.230 24.420 -19.863 1.00 95.50 693 ASP A N 1
ATOM 5433 C CA . ASP A 1 693 ? 7.551 24.074 -21.118 1.00 95.50 693 ASP A CA 1
ATOM 5434 C C . ASP A 1 693 ? 7.517 22.560 -21.365 1.00 95.50 693 ASP A C 1
ATOM 5436 O O . ASP A 1 693 ? 6.551 22.029 -21.920 1.00 95.50 693 ASP A O 1
ATOM 5440 N N . ARG A 1 694 ? 8.576 21.841 -20.967 1.00 95.94 694 ARG A N 1
ATOM 5441 C CA . ARG A 1 694 ? 8.619 20.375 -21.067 1.00 95.94 694 ARG A CA 1
ATOM 5442 C C . ARG A 1 694 ? 7.645 19.713 -20.106 1.00 95.94 694 ARG A C 1
ATOM 5444 O O . ARG A 1 694 ? 6.998 18.740 -20.485 1.00 95.94 694 ARG A O 1
ATOM 5451 N N . LEU A 1 695 ? 7.538 20.230 -18.884 1.00 97.06 695 LEU A N 1
ATOM 5452 C CA . LEU A 1 695 ? 6.622 19.712 -17.871 1.00 97.06 695 LEU A CA 1
ATOM 5453 C C . LEU A 1 695 ? 5.158 19.931 -18.264 1.00 97.06 695 LEU A C 1
ATOM 5455 O O . LEU A 1 695 ? 4.362 19.009 -18.101 1.00 97.06 695 LEU A O 1
ATOM 5459 N N . VAL A 1 696 ? 4.816 21.081 -18.859 1.00 97.25 696 VAL A N 1
ATOM 5460 C CA . VAL A 1 696 ? 3.479 21.328 -19.436 1.00 97.25 696 VAL A CA 1
ATOM 5461 C C . VAL A 1 696 ? 3.165 20.300 -20.523 1.00 97.25 696 VAL A C 1
ATOM 5463 O O . VAL A 1 696 ? 2.134 19.632 -20.471 1.00 97.25 696 VAL A O 1
ATOM 5466 N N . GLN A 1 697 ? 4.089 20.095 -21.466 1.00 97.06 697 GLN A N 1
ATOM 5467 C CA . GLN A 1 697 ? 3.911 19.097 -22.525 1.00 97.06 697 GLN A CA 1
ATOM 5468 C C . GLN A 1 697 ? 3.777 17.677 -21.968 1.00 97.06 697 GLN A C 1
ATOM 5470 O O . GLN A 1 697 ? 2.924 16.918 -22.424 1.00 97.06 697 GLN A O 1
ATOM 5475 N N . LEU A 1 698 ? 4.588 17.303 -20.973 1.00 97.75 698 LEU A N 1
ATOM 5476 C CA . LEU A 1 698 ? 4.482 15.999 -20.326 1.00 97.75 698 LEU A CA 1
ATOM 5477 C C . LEU A 1 698 ? 3.129 15.836 -19.620 1.00 97.75 698 LEU A C 1
ATOM 5479 O O . LEU A 1 698 ? 2.497 14.792 -19.764 1.00 97.75 698 LEU A O 1
ATOM 5483 N N . ALA A 1 699 ? 2.676 16.854 -18.887 1.00 97.88 699 ALA A N 1
ATOM 5484 C CA . ALA A 1 699 ? 1.382 16.857 -18.213 1.00 97.88 699 ALA A CA 1
ATOM 5485 C C . ALA A 1 699 ? 0.234 16.636 -19.210 1.00 97.88 699 ALA A C 1
ATOM 5487 O O . ALA A 1 699 ? -0.602 15.755 -19.002 1.00 97.88 699 ALA A O 1
ATOM 5488 N N . ASP A 1 700 ? 0.242 17.364 -20.329 1.00 97.56 700 ASP A N 1
ATOM 5489 C CA . ASP A 1 700 ? -0.753 17.217 -21.393 1.00 97.56 700 ASP A CA 1
ATOM 5490 C C . ASP A 1 700 ? -0.689 15.848 -22.077 1.00 97.56 700 ASP A C 1
ATOM 5492 O O . ASP A 1 700 ? -1.729 15.302 -22.435 1.00 97.56 700 ASP A O 1
ATOM 5496 N N . ILE A 1 701 ? 0.505 15.262 -22.232 1.00 97.12 701 ILE A N 1
ATOM 5497 C CA . ILE A 1 701 ? 0.683 13.908 -22.776 1.00 97.12 701 ILE A CA 1
ATOM 5498 C C . ILE A 1 701 ? 0.119 12.842 -21.829 1.00 97.12 701 ILE A C 1
ATOM 5500 O O . ILE A 1 701 ? -0.549 11.906 -22.277 1.00 97.12 701 ILE A O 1
ATOM 5504 N N . LEU A 1 702 ? 0.377 12.962 -20.525 1.00 97.31 702 LEU A N 1
ATOM 5505 C CA . LEU A 1 702 ? -0.018 11.949 -19.546 1.00 97.31 702 LEU A CA 1
ATOM 5506 C C . LEU A 1 702 ? -1.534 11.874 -19.358 1.00 97.31 702 LEU A C 1
ATOM 5508 O O . LEU A 1 702 ? -2.059 10.779 -19.183 1.00 97.31 702 LEU A O 1
ATOM 5512 N N . VAL A 1 703 ? -2.243 12.998 -19.418 1.00 97.44 703 VAL A N 1
ATOM 5513 C CA . VAL A 1 703 ? -3.685 13.065 -19.110 1.00 97.44 703 VAL A CA 1
ATOM 5514 C C . VAL A 1 703 ? -4.598 12.915 -20.325 1.00 97.44 703 VAL A C 1
ATOM 5516 O O . VAL A 1 703 ? -5.799 13.161 -20.249 1.00 97.44 703 VAL A O 1
ATOM 5519 N N . GLN A 1 704 ? -4.050 12.515 -21.472 1.00 96.06 704 GLN A N 1
ATOM 5520 C CA . GLN A 1 704 ? -4.867 12.208 -22.641 1.00 96.06 704 GLN A CA 1
ATOM 5521 C C . GLN A 1 704 ? -5.771 11.009 -22.352 1.00 96.06 704 GLN A C 1
ATOM 5523 O O . GLN A 1 704 ? -5.308 9.999 -21.828 1.00 96.06 704 GLN A O 1
ATOM 5528 N N . LYS A 1 705 ? -7.028 11.052 -22.808 1.00 93.44 705 LYS A N 1
ATOM 5529 C CA . LYS A 1 705 ? -7.991 9.943 -22.653 1.00 93.44 705 LYS A CA 1
ATOM 5530 C C . LYS A 1 705 ? -7.484 8.603 -23.205 1.00 93.44 705 LYS A C 1
ATOM 5532 O O . LYS A 1 705 ? -7.775 7.555 -22.636 1.00 93.44 705 LYS A O 1
ATOM 5537 N N . LYS A 1 706 ? -6.673 8.636 -24.273 1.00 92.62 706 LYS A N 1
ATOM 5538 C CA . LYS A 1 706 ? -6.035 7.438 -24.844 1.00 92.62 706 LYS A CA 1
ATOM 5539 C C . LYS A 1 706 ? -4.913 6.853 -23.975 1.00 92.62 706 LYS A C 1
ATOM 5541 O O . LYS A 1 706 ? -4.456 5.744 -24.238 1.00 92.62 706 LYS A O 1
ATOM 5546 N N . ASN A 1 707 ? -4.454 7.561 -22.939 1.00 95.88 707 ASN A N 1
ATOM 5547 C CA . ASN A 1 707 ? -3.496 7.029 -21.977 1.00 95.88 707 ASN A CA 1
ATOM 5548 C C . ASN A 1 707 ? -4.200 6.144 -20.939 1.00 95.88 707 ASN A C 1
ATOM 5550 O O . ASN A 1 707 ? -4.422 6.524 -19.788 1.00 95.88 707 ASN A O 1
ATOM 5554 N N . GLY A 1 708 ? -4.509 4.911 -21.323 1.00 93.56 708 GLY A N 1
ATOM 5555 C CA . GLY A 1 708 ? -5.118 3.942 -20.420 1.00 93.56 708 GLY A CA 1
ATOM 5556 C C . GLY A 1 708 ? -4.204 3.512 -19.276 1.00 93.56 708 GLY A C 1
ATOM 5557 O O . GLY A 1 708 ? -4.716 2.958 -18.310 1.00 93.56 708 GLY A O 1
ATOM 5558 N N . ARG A 1 709 ? -2.887 3.780 -19.311 1.00 94.25 709 ARG A N 1
ATOM 5559 C CA . ARG A 1 709 ? -2.023 3.549 -18.136 1.00 94.25 709 ARG A CA 1
ATOM 5560 C C . ARG A 1 709 ? -2.433 4.449 -16.984 1.00 94.25 709 ARG A C 1
ATOM 5562 O O . ARG A 1 709 ? -2.575 3.938 -15.879 1.00 94.25 709 ARG A O 1
ATOM 5569 N N . LEU A 1 710 ? -2.699 5.729 -17.251 1.00 97.38 710 LEU A N 1
ATOM 5570 C CA . LEU A 1 710 ? -3.112 6.675 -16.217 1.00 97.38 710 LEU A CA 1
ATOM 5571 C C . LEU A 1 710 ? -4.399 6.218 -15.524 1.00 97.38 710 LEU A C 1
ATOM 5573 O O . LEU A 1 710 ? -4.437 6.011 -14.310 1.00 97.38 710 LEU A O 1
ATOM 5577 N N . TYR A 1 711 ? -5.445 5.997 -16.316 1.00 97.81 711 TYR A N 1
ATOM 5578 C CA . TYR A 1 711 ? -6.772 5.715 -15.779 1.00 97.81 711 TYR A CA 1
ATOM 5579 C C . TYR A 1 711 ? -6.899 4.302 -15.207 1.00 97.81 711 TYR A C 1
ATOM 5581 O O . TYR A 1 711 ? -7.446 4.144 -14.116 1.00 97.81 711 TYR A O 1
ATOM 5589 N N . ARG A 1 712 ? -6.342 3.272 -15.868 1.00 98.19 712 ARG A N 1
ATOM 5590 C CA . ARG A 1 712 ? -6.368 1.903 -15.324 1.00 98.19 712 ARG A CA 1
ATOM 5591 C C . ARG A 1 712 ? -5.567 1.791 -14.036 1.00 98.19 712 ARG A C 1
ATOM 5593 O O . ARG A 1 712 ? -6.011 1.082 -13.142 1.00 98.19 712 ARG A O 1
ATOM 5600 N N . THR A 1 713 ? -4.423 2.472 -13.919 1.00 98.00 713 THR A N 1
ATOM 5601 C CA . THR A 1 713 ? -3.611 2.427 -12.690 1.00 98.00 713 THR A CA 1
ATOM 5602 C C . THR A 1 713 ? -4.400 2.976 -11.510 1.00 98.00 713 THR A C 1
ATOM 5604 O O . THR A 1 713 ? -4.476 2.323 -10.468 1.00 98.00 713 THR A O 1
ATOM 5607 N N . LEU A 1 714 ? -5.037 4.141 -11.670 1.00 98.25 714 LEU A N 1
ATOM 5608 C CA . LEU A 1 714 ? -5.833 4.706 -10.588 1.00 98.25 714 LEU A CA 1
ATOM 5609 C C . LEU A 1 714 ? -7.048 3.835 -10.257 1.00 98.25 714 LEU A C 1
ATOM 5611 O O . LEU A 1 714 ? -7.256 3.515 -9.089 1.00 98.25 714 LEU A O 1
ATOM 5615 N N . VAL A 1 715 ? -7.813 3.412 -11.267 1.00 98.62 715 VAL A N 1
ATOM 5616 C CA . VAL A 1 715 ? -8.976 2.528 -11.082 1.00 98.62 715 VAL A CA 1
ATOM 5617 C C . VAL A 1 715 ? -8.577 1.253 -10.351 1.00 98.62 715 VAL A C 1
ATOM 5619 O O . VAL A 1 715 ? -9.237 0.861 -9.392 1.00 98.62 715 VAL A O 1
ATOM 5622 N N . ASN A 1 716 ? -7.461 0.639 -10.747 1.00 98.56 716 ASN A N 1
ATOM 5623 C CA . ASN A 1 716 ? -6.938 -0.562 -10.114 1.00 98.56 716 ASN A CA 1
ATOM 5624 C C . ASN A 1 716 ? -6.578 -0.334 -8.639 1.00 98.56 716 ASN A C 1
ATOM 5626 O O . ASN A 1 716 ? -6.840 -1.198 -7.808 1.00 98.56 716 ASN A O 1
ATOM 5630 N N . ARG A 1 717 ? -6.015 0.831 -8.296 1.00 98.00 717 ARG A N 1
ATOM 5631 C CA . ARG A 1 717 ? -5.653 1.178 -6.914 1.00 98.00 717 ARG A CA 1
ATOM 5632 C C . ARG A 1 717 ? -6.844 1.536 -6.043 1.00 98.00 717 ARG A C 1
ATOM 5634 O O . ARG A 1 717 ? -6.881 1.107 -4.898 1.00 98.00 717 ARG A O 1
ATOM 5641 N N . VAL A 1 718 ? -7.821 2.271 -6.570 1.00 98.44 718 VAL A N 1
ATOM 5642 C CA . VAL A 1 718 ? -9.088 2.533 -5.866 1.00 98.44 718 VAL A CA 1
ATOM 5643 C C . VAL A 1 718 ? -9.813 1.213 -5.624 1.00 98.44 718 VAL A C 1
ATOM 5645 O O . VAL A 1 718 ? -10.239 0.936 -4.504 1.00 98.44 718 VAL A O 1
ATOM 5648 N N . TRP A 1 719 ? -9.866 0.347 -6.641 1.00 98.44 719 TRP A N 1
ATOM 5649 C CA . TRP A 1 719 ? -10.383 -1.009 -6.499 1.00 98.44 719 TRP A CA 1
ATOM 5650 C C . TRP A 1 719 ? -9.610 -1.792 -5.437 1.00 98.44 719 TRP A C 1
ATOM 5652 O O . TRP A 1 719 ? -10.232 -2.379 -4.562 1.00 98.44 719 TRP A O 1
ATOM 5662 N N . ALA A 1 720 ? -8.274 -1.776 -5.450 1.00 97.12 720 ALA A N 1
ATOM 5663 C CA . ALA A 1 720 ? -7.458 -2.460 -4.447 1.00 97.12 720 ALA A CA 1
ATOM 5664 C C . ALA A 1 720 ? -7.701 -1.927 -3.029 1.00 97.12 720 ALA A C 1
ATOM 5666 O O . ALA A 1 720 ? -7.829 -2.717 -2.095 1.00 97.12 720 ALA A O 1
ATOM 5667 N N . GLN A 1 721 ? -7.819 -0.606 -2.874 1.00 96.50 721 GLN A N 1
ATOM 5668 C CA . GLN A 1 721 ? -8.079 0.042 -1.593 1.00 96.50 721 GLN A CA 1
ATOM 5669 C C . GLN A 1 721 ? -9.425 -0.399 -1.015 1.00 96.50 721 GLN A C 1
ATOM 5671 O O . GLN A 1 721 ? -9.494 -0.675 0.178 1.00 96.50 721 GLN A O 1
ATOM 5676 N N . LEU A 1 722 ? -10.466 -0.512 -1.847 1.00 97.31 722 LEU A N 1
ATOM 5677 C CA . LEU A 1 722 ? -11.814 -0.903 -1.426 1.00 97.31 722 LEU A CA 1
ATOM 5678 C C . LEU A 1 722 ? -11.977 -2.426 -1.304 1.00 97.31 722 LEU A C 1
ATOM 5680 O O . LEU A 1 722 ? -12.510 -2.918 -0.316 1.00 97.31 722 LEU A O 1
ATOM 5684 N N . MET A 1 723 ? -11.488 -3.193 -2.275 1.00 96.56 723 MET A N 1
ATOM 5685 C CA . MET A 1 723 ? -11.707 -4.641 -2.391 1.00 96.56 723 MET A CA 1
ATOM 5686 C C . MET A 1 723 ? -10.606 -5.487 -1.742 1.00 96.56 723 MET A C 1
ATOM 5688 O O . MET A 1 723 ? -10.765 -6.700 -1.614 1.00 96.56 723 MET A O 1
ATOM 5692 N N . GLY A 1 724 ? -9.492 -4.866 -1.345 1.00 93.31 724 GLY A N 1
ATOM 5693 C CA . GLY A 1 724 ? -8.335 -5.491 -0.696 1.00 93.31 724 GLY A CA 1
ATOM 5694 C C . GLY A 1 724 ? -7.391 -6.273 -1.609 1.00 93.31 724 GLY A C 1
ATOM 5695 O O . GLY A 1 724 ? -6.454 -6.904 -1.122 1.00 93.31 724 GLY A O 1
ATOM 5696 N N . ARG A 1 725 ? -7.623 -6.230 -2.922 1.00 93.88 725 ARG A N 1
ATOM 5697 C CA . ARG A 1 725 ? -6.707 -6.677 -3.980 1.00 93.88 725 ARG A CA 1
ATOM 5698 C C . ARG A 1 725 ? -7.065 -5.941 -5.264 1.00 93.88 725 ARG A C 1
ATOM 5700 O O . ARG A 1 725 ? -8.256 -5.788 -5.543 1.00 93.88 725 ARG A O 1
ATOM 5707 N N . GLY A 1 726 ? -6.074 -5.526 -6.049 1.00 95.75 726 GLY A N 1
ATOM 5708 C CA . GLY A 1 726 ? -6.317 -4.936 -7.366 1.00 95.75 726 GLY A CA 1
ATOM 5709 C C . GLY A 1 726 ? -7.009 -5.900 -8.336 1.00 95.75 726 GLY A C 1
ATOM 5710 O O . GLY A 1 726 ? -7.077 -7.112 -8.114 1.00 95.75 726 GLY A O 1
ATOM 5711 N N . ILE A 1 727 ? -7.513 -5.368 -9.447 1.00 97.50 727 ILE A N 1
ATOM 5712 C CA . ILE A 1 727 ? -7.823 -6.166 -10.636 1.00 97.50 727 ILE A CA 1
ATOM 5713 C C . ILE A 1 727 ? -6.533 -6.766 -11.216 1.00 97.50 727 ILE A C 1
ATOM 5715 O O . ILE A 1 727 ? -6.473 -7.963 -11.509 1.00 97.50 727 ILE A O 1
ATOM 5719 N N . VAL A 1 728 ? -5.480 -5.952 -11.265 1.00 95.81 728 VAL A N 1
ATOM 5720 C CA . VAL A 1 728 ? -4.088 -6.345 -11.513 1.00 95.81 728 VAL A CA 1
ATOM 5721 C C . VAL A 1 728 ? -3.317 -6.283 -10.193 1.00 95.81 728 VAL A C 1
ATOM 5723 O O . VAL A 1 728 ? -3.448 -5.308 -9.453 1.00 95.81 728 VAL A O 1
ATOM 5726 N N . GLU A 1 729 ? -2.511 -7.304 -9.898 1.00 92.31 729 GLU A N 1
ATOM 5727 C CA . GLU A 1 729 ? -1.657 -7.361 -8.704 1.00 92.31 729 GLU A CA 1
ATOM 5728 C C . GLU A 1 729 ? -0.255 -7.889 -9.094 1.00 92.31 729 GLU A C 1
ATOM 5730 O O . GLU A 1 729 ? -0.178 -8.863 -9.851 1.00 92.31 729 GLU A O 1
ATOM 5735 N N . PRO A 1 730 ? 0.857 -7.299 -8.612 1.00 91.25 730 PRO A N 1
ATOM 5736 C CA . PRO A 1 730 ? 0.947 -6.079 -7.806 1.00 91.25 730 PRO A CA 1
ATOM 5737 C C . PRO A 1 730 ? 0.387 -4.824 -8.495 1.00 91.25 730 PRO A C 1
ATOM 5739 O O . PRO A 1 730 ? 0.502 -4.685 -9.711 1.00 91.25 730 PRO A O 1
ATOM 5742 N N . VAL A 1 731 ? -0.171 -3.883 -7.726 1.00 92.31 731 VAL A N 1
ATOM 5743 C CA . VAL A 1 731 ? -0.771 -2.636 -8.266 1.00 92.31 731 VAL A CA 1
ATOM 5744 C C . VAL A 1 731 ? 0.202 -1.714 -9.025 1.00 92.31 731 VAL A C 1
ATOM 5746 O O . VAL A 1 731 ? -0.240 -0.821 -9.744 1.00 92.31 731 VAL A O 1
ATOM 5749 N N . ASP A 1 732 ? 1.511 -1.932 -8.878 1.00 88.62 732 ASP A N 1
ATOM 5750 C CA . ASP A 1 732 ? 2.587 -1.179 -9.545 1.00 88.62 732 ASP A CA 1
ATOM 5751 C C . ASP A 1 732 ? 3.149 -1.873 -10.793 1.00 88.62 732 ASP A C 1
ATOM 5753 O O . ASP A 1 732 ? 4.149 -1.422 -11.352 1.00 88.62 732 ASP A O 1
ATOM 5757 N N . VAL A 1 733 ? 2.545 -2.987 -11.212 1.00 89.12 733 VAL A N 1
ATOM 5758 C CA . VAL A 1 733 ? 2.974 -3.758 -12.383 1.00 89.12 733 VAL A CA 1
ATOM 5759 C C . VAL A 1 733 ? 1.761 -3.984 -13.278 1.00 89.12 733 VAL A C 1
ATOM 5761 O O . VAL A 1 733 ? 1.245 -5.091 -13.406 1.00 89.12 733 VAL A O 1
ATOM 5764 N N . MET A 1 734 ? 1.282 -2.908 -13.908 1.00 93.62 734 MET A N 1
ATOM 5765 C CA . MET A 1 734 ? 0.068 -2.937 -14.746 1.00 93.62 734 MET A CA 1
ATOM 5766 C C . MET A 1 734 ? 0.215 -3.773 -16.028 1.00 93.62 734 MET A C 1
ATOM 5768 O O . MET A 1 734 ? -0.764 -4.025 -16.730 1.00 93.62 734 MET A O 1
ATOM 5772 N N . ASP A 1 735 ? 1.436 -4.220 -16.315 1.00 91.19 735 ASP A N 1
ATOM 5773 C CA . ASP A 1 735 ? 1.752 -5.203 -17.345 1.00 91.19 735 ASP A CA 1
ATOM 5774 C C . ASP A 1 735 ? 1.343 -6.633 -16.986 1.00 91.19 735 ASP A C 1
ATOM 5776 O O . ASP A 1 735 ? 1.203 -7.461 -17.887 1.00 91.19 735 ASP A O 1
ATOM 5780 N N . ASN A 1 736 ? 1.052 -6.922 -15.716 1.00 89.62 736 ASN A N 1
ATOM 5781 C CA . ASN A 1 736 ? 0.484 -8.204 -15.315 1.00 89.62 736 ASN A CA 1
ATOM 5782 C C . ASN A 1 736 ? -0.949 -8.378 -15.836 1.00 89.62 736 ASN A C 1
ATOM 5784 O O . ASN A 1 736 ? -1.671 -7.415 -16.115 1.00 89.62 736 ASN A O 1
ATOM 5788 N N . GLU A 1 737 ? -1.373 -9.633 -15.971 1.00 90.12 737 GLU A N 1
ATOM 5789 C CA . GLU A 1 737 ? -2.729 -9.943 -16.410 1.00 90.12 737 GLU A CA 1
ATOM 5790 C C . GLU A 1 737 ? -3.768 -9.555 -15.345 1.00 90.12 737 GLU A C 1
ATOM 5792 O O . GLU A 1 737 ? -3.643 -9.944 -14.179 1.00 90.12 737 GLU A O 1
ATOM 5797 N N . PRO A 1 738 ? -4.815 -8.796 -15.718 1.00 95.06 738 PRO A N 1
ATOM 5798 C CA . PRO A 1 738 ? -5.962 -8.596 -14.848 1.00 95.06 738 PRO A CA 1
ATOM 5799 C C . PRO A 1 738 ? -6.795 -9.874 -14.765 1.00 95.06 738 PRO A C 1
ATOM 5801 O O . PRO A 1 738 ? -6.986 -10.558 -15.770 1.00 95.06 738 PRO A O 1
ATOM 5804 N N . TRP A 1 739 ? -7.418 -10.138 -13.613 1.00 95.75 739 TRP A N 1
ATOM 5805 C CA . TRP A 1 739 ? -8.409 -11.224 -13.546 1.00 95.75 739 TRP A CA 1
ATOM 5806 C C . TRP A 1 739 ? -9.657 -10.927 -14.397 1.00 95.75 739 TRP A C 1
ATOM 5808 O O . TRP A 1 739 ? -10.328 -11.854 -14.841 1.00 95.75 739 TRP A O 1
ATOM 5818 N N . SER A 1 740 ? -9.954 -9.649 -14.669 1.00 96.25 740 SER A N 1
ATOM 5819 C CA . SER A 1 740 ? -10.949 -9.225 -15.660 1.00 96.25 740 SER A CA 1
ATOM 5820 C C . SER A 1 740 ? -10.481 -7.976 -16.408 1.00 96.25 740 SER A C 1
ATOM 5822 O O . SER A 1 740 ? -10.523 -6.865 -15.878 1.00 96.25 740 SER A O 1
ATOM 5824 N N . GLN A 1 741 ? -10.024 -8.160 -17.652 1.00 95.38 741 GLN A N 1
ATOM 5825 C CA . GLN A 1 741 ? -9.608 -7.054 -18.523 1.00 95.38 741 GLN A CA 1
ATOM 5826 C C . GLN A 1 741 ? -10.791 -6.152 -18.892 1.00 95.38 741 GLN A C 1
ATOM 5828 O O . GLN A 1 741 ? -10.636 -4.936 -18.893 1.00 95.38 741 GLN A O 1
ATOM 5833 N N . ASP A 1 742 ? -11.962 -6.728 -19.175 1.00 96.62 742 ASP A N 1
ATOM 5834 C CA . ASP A 1 742 ? -13.133 -5.954 -19.597 1.00 96.62 742 ASP A CA 1
ATOM 5835 C C . ASP A 1 742 ? -13.667 -5.076 -18.461 1.00 96.62 742 ASP A C 1
ATOM 5837 O O . ASP A 1 742 ? -13.951 -3.904 -18.681 1.00 96.62 742 ASP A O 1
ATOM 5841 N N . LEU A 1 743 ? -13.704 -5.573 -17.219 1.00 97.94 743 LEU A N 1
ATOM 5842 C CA . LEU A 1 743 ? -14.095 -4.734 -16.083 1.00 97.94 743 LEU A CA 1
ATOM 5843 C C . LEU A 1 743 ? -13.125 -3.559 -15.881 1.00 97.94 743 LEU A C 1
ATOM 5845 O O . LEU A 1 743 ? -13.561 -2.426 -15.681 1.00 97.94 743 LEU A O 1
ATOM 5849 N N . LEU A 1 744 ? -11.815 -3.825 -15.935 1.00 98.19 744 LEU A N 1
ATOM 5850 C CA . LEU A 1 744 ? -10.792 -2.789 -15.784 1.00 98.19 744 LEU A CA 1
ATOM 5851 C C . LEU A 1 744 ? -10.883 -1.737 -16.897 1.00 98.19 744 LEU A C 1
ATOM 5853 O O . LEU A 1 744 ? -10.806 -0.543 -16.616 1.00 98.19 744 LEU A O 1
ATOM 5857 N N . ASP A 1 745 ? -11.050 -2.181 -18.144 1.00 97.44 745 ASP A N 1
ATOM 5858 C CA . ASP A 1 745 ? -11.185 -1.311 -19.313 1.00 97.44 745 ASP A CA 1
ATOM 5859 C C . ASP A 1 745 ? -12.463 -0.473 -19.241 1.00 97.44 745 ASP A C 1
ATOM 5861 O O . ASP A 1 745 ? -12.395 0.738 -19.439 1.00 97.44 745 ASP A O 1
ATOM 5865 N N . TYR A 1 746 ? -13.596 -1.083 -18.878 1.00 97.75 746 TYR A N 1
ATOM 5866 C CA . TYR A 1 746 ? -14.863 -0.380 -18.695 1.00 97.75 746 TYR A CA 1
ATOM 5867 C C . TYR A 1 746 ? -14.749 0.725 -17.644 1.00 97.75 746 TYR A C 1
ATOM 5869 O O . TYR A 1 746 ? -15.054 1.879 -17.936 1.00 97.75 746 TYR A O 1
ATOM 5877 N N . LEU A 1 747 ? -14.266 0.392 -16.441 1.00 98.19 747 LEU A N 1
ATOM 5878 C CA . LEU A 1 747 ? -14.125 1.363 -15.354 1.00 98.19 747 LEU A CA 1
ATOM 5879 C C . LEU A 1 747 ? -13.135 2.478 -15.711 1.00 98.19 747 LEU A C 1
ATOM 5881 O O . LEU A 1 747 ? -13.391 3.638 -15.406 1.00 98.19 747 LEU A O 1
ATOM 5885 N N . ALA A 1 748 ? -12.024 2.156 -16.381 1.00 98.12 748 ALA A N 1
ATOM 5886 C CA . ALA A 1 748 ? -11.048 3.155 -16.812 1.00 98.12 748 ALA A CA 1
ATOM 5887 C C . ALA A 1 748 ? -11.577 4.069 -17.921 1.00 98.12 748 ALA A C 1
ATOM 5889 O O . ALA A 1 748 ? -11.366 5.281 -17.857 1.00 98.12 748 ALA A O 1
ATOM 5890 N N . TYR A 1 749 ? -12.275 3.512 -18.912 1.00 97.19 749 TYR A N 1
ATOM 5891 C CA . TYR A 1 749 ? -12.907 4.287 -19.975 1.00 97.19 749 TYR A CA 1
ATOM 5892 C C . TYR A 1 749 ? -13.986 5.213 -19.411 1.00 97.19 749 TYR A C 1
ATOM 5894 O O . TYR A 1 749 ? -14.016 6.403 -19.727 1.00 97.19 749 TYR A O 1
ATOM 5902 N N . ASP A 1 750 ? -14.859 4.676 -18.563 1.00 96.69 750 ASP A N 1
ATOM 5903 C CA . ASP A 1 750 ? -15.944 5.416 -17.934 1.00 96.69 750 ASP A CA 1
ATOM 5904 C C . ASP A 1 750 ? -15.401 6.535 -17.033 1.00 96.69 750 ASP A C 1
ATOM 5906 O O . ASP A 1 750 ? -15.830 7.682 -17.147 1.00 96.69 750 ASP A O 1
ATOM 5910 N N . PHE A 1 751 ? -14.378 6.250 -16.226 1.00 97.94 751 PHE A N 1
ATOM 5911 C CA . PHE A 1 751 ? -13.698 7.250 -15.405 1.00 97.94 751 PHE A CA 1
ATOM 5912 C C . PHE A 1 751 ? -13.078 8.378 -16.252 1.00 97.94 751 PHE A C 1
ATOM 5914 O O . PHE A 1 751 ? -13.350 9.551 -16.000 1.00 97.94 751 PHE A O 1
ATOM 5921 N N . ALA A 1 752 ? -12.329 8.047 -17.311 1.00 96.81 752 ALA A N 1
ATOM 5922 C CA . ALA A 1 752 ? -11.703 9.035 -18.198 1.00 96.81 752 ALA A CA 1
ATOM 5923 C C . ALA A 1 752 ? -12.716 9.911 -18.963 1.00 96.81 752 ALA A C 1
ATOM 5925 O O . ALA A 1 752 ? -12.419 11.055 -19.315 1.00 96.81 752 ALA A O 1
ATOM 5926 N N . ASN A 1 753 ? -13.910 9.384 -19.254 1.00 96.00 753 ASN A N 1
ATOM 5927 C CA . ASN A 1 753 ? -14.931 10.089 -20.033 1.00 96.00 753 ASN A CA 1
ATOM 5928 C C . ASN A 1 753 ? -15.972 10.830 -19.192 1.00 96.00 753 ASN A C 1
ATOM 5930 O O . ASN A 1 753 ? -16.630 11.720 -19.725 1.00 96.00 753 ASN A O 1
ATOM 5934 N N . ASN A 1 754 ? -16.067 10.546 -17.892 1.00 96.12 754 ASN A N 1
ATOM 5935 C CA . ASN A 1 754 ? -17.000 11.201 -16.974 1.00 96.12 754 ASN A CA 1
ATOM 5936 C C . ASN A 1 754 ? -16.262 12.100 -15.971 1.00 96.12 754 ASN A C 1
ATOM 5938 O O . ASN A 1 754 ? -16.417 11.970 -14.758 1.00 96.12 754 ASN A O 1
ATOM 5942 N N . GLY A 1 755 ? -15.422 12.998 -16.494 1.00 95.06 755 GLY A N 1
ATOM 5943 C CA . GLY A 1 755 ? -14.762 14.046 -15.710 1.00 95.06 755 GLY A CA 1
ATOM 5944 C C . GLY A 1 755 ? -13.635 13.574 -14.791 1.00 95.06 755 GLY A C 1
ATOM 5945 O O . GLY A 1 755 ? -13.198 14.350 -13.949 1.00 95.06 755 GLY A O 1
ATOM 5946 N N . SER A 1 756 ? -13.158 12.329 -14.923 1.00 97.25 756 SER A N 1
ATOM 5947 C CA . SER A 1 756 ? -12.132 11.751 -14.040 1.00 97.25 756 SER A CA 1
ATOM 5948 C C . SER A 1 756 ? -12.473 11.924 -12.548 1.00 97.25 756 SER A C 1
ATOM 5950 O O . SER A 1 756 ? -11.603 12.224 -11.725 1.00 97.25 756 SER A O 1
ATOM 5952 N N . ASP A 1 757 ? -13.762 11.772 -12.217 1.00 98.25 757 ASP A N 1
ATOM 5953 C CA . ASP A 1 757 ? -14.332 11.989 -10.885 1.00 98.25 757 ASP A CA 1
ATOM 5954 C C . ASP A 1 757 ? -14.130 10.762 -9.982 1.00 98.25 757 ASP A C 1
ATOM 5956 O O . ASP A 1 757 ? -14.710 9.688 -10.193 1.00 98.25 757 ASP A O 1
ATOM 5960 N N . MET A 1 758 ? -13.299 10.930 -8.949 1.00 97.94 758 MET A N 1
ATOM 5961 C CA . MET A 1 758 ? -12.962 9.865 -8.002 1.00 97.94 758 MET A CA 1
ATOM 5962 C C . MET A 1 758 ? -14.177 9.374 -7.217 1.00 97.94 758 MET A C 1
ATOM 5964 O O . MET A 1 758 ? -14.350 8.171 -7.021 1.00 97.94 758 MET A O 1
ATOM 5968 N N . LYS A 1 759 ? -15.030 10.297 -6.765 1.00 98.38 759 LYS A N 1
ATOM 5969 C CA . LYS A 1 759 ? -16.203 9.966 -5.951 1.00 98.38 759 LYS A CA 1
ATOM 5970 C C . LYS A 1 759 ? -17.227 9.212 -6.776 1.00 98.38 759 LYS A C 1
ATOM 5972 O O . LYS A 1 759 ? -17.842 8.277 -6.268 1.00 98.38 759 LYS A O 1
ATOM 5977 N N . ARG A 1 760 ? -17.361 9.546 -8.062 1.00 98.06 760 ARG A N 1
ATOM 5978 C CA . ARG A 1 760 ? -18.198 8.783 -8.993 1.00 98.06 760 ARG A CA 1
ATOM 5979 C C . ARG A 1 760 ? -17.692 7.345 -9.157 1.00 98.06 760 ARG A C 1
ATOM 5981 O O . ARG A 1 760 ? -18.486 6.420 -9.002 1.00 98.06 760 ARG A O 1
ATOM 5988 N N . LEU A 1 761 ? -16.389 7.154 -9.395 1.00 98.69 761 LEU A N 1
ATOM 5989 C CA . LEU A 1 761 ? -15.774 5.819 -9.479 1.00 98.69 761 LEU A CA 1
ATOM 5990 C C . LEU A 1 761 ? -16.003 5.011 -8.192 1.00 98.69 761 LEU A C 1
ATOM 5992 O O . LEU A 1 761 ? -16.426 3.855 -8.241 1.00 98.69 761 LEU A O 1
ATOM 5996 N N . MET A 1 762 ? -15.764 5.625 -7.031 1.00 98.69 762 MET A N 1
ATOM 5997 C CA . MET A 1 762 ? -16.014 4.985 -5.740 1.00 98.69 762 MET A CA 1
ATOM 5998 C C . MET A 1 762 ? -17.487 4.629 -5.558 1.00 98.69 762 MET A C 1
ATOM 6000 O O . MET A 1 762 ? -17.785 3.522 -5.126 1.00 98.69 762 MET A O 1
ATOM 6004 N N . SER A 1 763 ? -18.409 5.524 -5.920 1.00 98.50 763 SER A N 1
ATOM 6005 C CA . SER A 1 763 ? -19.850 5.283 -5.823 1.00 98.50 763 SER A CA 1
ATOM 6006 C C . SER A 1 763 ? -20.274 4.049 -6.623 1.00 98.50 763 SER A C 1
ATOM 6008 O O . SER A 1 763 ? -20.968 3.183 -6.089 1.00 98.50 763 SER A O 1
ATOM 6010 N N . GLN A 1 764 ? -19.780 3.901 -7.859 1.00 98.12 764 GLN A N 1
ATOM 6011 C CA . GLN A 1 764 ? -20.050 2.720 -8.688 1.00 98.12 764 GLN A CA 1
ATOM 6012 C C . GLN A 1 764 ? -19.569 1.425 -8.022 1.00 98.12 764 GLN A C 1
ATOM 6014 O O . GLN A 1 764 ? -20.286 0.427 -8.026 1.00 98.12 764 GLN A O 1
ATOM 6019 N N . ILE A 1 765 ? -18.375 1.438 -7.419 1.00 98.69 765 ILE A N 1
ATOM 6020 C CA . ILE A 1 765 ? -17.826 0.267 -6.722 1.00 98.69 765 ILE A CA 1
ATOM 6021 C C . ILE A 1 765 ? -18.642 -0.034 -5.461 1.00 98.69 765 ILE A C 1
ATOM 6023 O O . ILE A 1 765 ? -19.135 -1.150 -5.313 1.00 98.69 765 ILE A O 1
ATOM 6027 N N . LEU A 1 766 ? -18.825 0.952 -4.579 1.00 98.62 766 LEU A N 1
ATOM 6028 C CA . LEU A 1 766 ? -19.446 0.795 -3.258 1.00 98.62 766 LEU A CA 1
ATOM 6029 C C . LEU A 1 766 ? -20.919 0.363 -3.332 1.00 98.62 766 LEU A C 1
ATOM 6031 O O . LEU A 1 766 ? -21.388 -0.369 -2.462 1.00 98.62 766 LEU A O 1
ATOM 6035 N N . THR A 1 767 ? -21.637 0.776 -4.379 1.00 97.94 767 THR A N 1
ATOM 6036 C CA . THR A 1 767 ? -23.048 0.409 -4.598 1.00 97.94 767 THR A CA 1
ATOM 6037 C C . THR A 1 767 ? -23.227 -0.905 -5.363 1.00 97.94 767 THR A C 1
ATOM 6039 O O . THR A 1 767 ? -24.329 -1.448 -5.389 1.00 97.94 767 THR A O 1
ATOM 6042 N N . SER A 1 768 ? -22.160 -1.487 -5.923 1.00 97.88 768 SER A N 1
ATOM 6043 C CA . SER A 1 768 ? -22.242 -2.767 -6.641 1.00 97.88 768 SER A CA 1
ATOM 6044 C C . SER A 1 768 ? -22.594 -3.939 -5.718 1.00 97.88 768 SER A C 1
ATOM 6046 O O . SER A 1 768 ? -22.156 -4.006 -4.562 1.00 97.88 768 SER A O 1
ATOM 6048 N N . LYS A 1 769 ? -23.324 -4.932 -6.240 1.00 96.75 769 LYS A N 1
ATOM 6049 C CA . LYS A 1 769 ? -23.553 -6.211 -5.543 1.00 96.75 769 LYS A CA 1
ATOM 6050 C C . LYS A 1 769 ? -22.226 -6.917 -5.252 1.00 96.75 769 LYS A C 1
ATOM 6052 O O . LYS A 1 769 ? -22.091 -7.572 -4.220 1.00 96.75 769 LYS A O 1
ATOM 6057 N N . THR A 1 770 ? -21.242 -6.753 -6.136 1.00 97.69 770 THR A N 1
ATOM 6058 C CA . THR A 1 770 ? -19.879 -7.285 -6.017 1.00 97.69 770 THR A CA 1
ATOM 6059 C C . THR A 1 770 ? -19.171 -6.796 -4.755 1.00 97.69 770 THR A C 1
ATOM 6061 O O . THR A 1 770 ? -18.621 -7.614 -4.013 1.00 97.69 770 THR A O 1
ATOM 6064 N N . TYR A 1 771 ? -19.199 -5.489 -4.473 1.00 98.12 771 TYR A N 1
ATOM 6065 C CA . TYR A 1 771 ? -18.621 -4.932 -3.244 1.00 98.12 771 TYR A CA 1
ATOM 6066 C C . TYR A 1 771 ? -19.363 -5.419 -1.999 1.00 98.12 771 TYR A C 1
ATOM 6068 O O . TYR A 1 771 ? -18.752 -5.622 -0.956 1.00 98.12 771 TYR A O 1
ATOM 6076 N N . GLN A 1 772 ? -20.668 -5.674 -2.112 1.00 97.12 772 GLN A N 1
ATOM 6077 C CA . GLN A 1 772 ? -21.515 -6.141 -1.013 1.00 97.12 772 GLN A CA 1
ATOM 6078 C C . GLN A 1 772 ? -21.362 -7.643 -0.709 1.00 97.12 772 GLN A C 1
ATOM 6080 O O . GLN A 1 772 ? -22.045 -8.155 0.179 1.00 97.12 772 GLN A O 1
ATOM 6085 N N . LEU A 1 773 ? -20.488 -8.375 -1.408 1.00 97.12 773 LEU A N 1
ATOM 6086 C CA . LEU A 1 773 ? -20.231 -9.787 -1.121 1.00 97.12 773 LEU A CA 1
ATOM 6087 C C . LEU A 1 773 ? -19.526 -9.989 0.240 1.00 97.12 773 LEU A C 1
ATOM 6089 O O . LEU A 1 773 ? -18.802 -9.102 0.709 1.00 97.12 773 LEU A O 1
ATOM 6093 N N . PRO A 1 774 ? -19.690 -11.165 0.880 1.00 96.56 774 PRO A N 1
ATOM 6094 C CA . PRO A 1 774 ? -18.900 -11.542 2.050 1.00 96.56 774 PRO A CA 1
ATOM 6095 C C . PRO A 1 774 ? -17.408 -11.606 1.719 1.00 96.56 774 PRO A C 1
ATOM 6097 O O . PRO A 1 774 ? -17.034 -12.062 0.633 1.00 96.56 774 PRO A O 1
ATOM 6100 N N . THR A 1 775 ? -16.554 -11.213 2.665 1.00 95.06 775 THR A N 1
ATOM 6101 C CA . THR A 1 775 ? -15.105 -11.282 2.462 1.00 95.06 775 THR A CA 1
ATOM 6102 C C . THR A 1 775 ? -14.576 -12.709 2.334 1.00 95.06 775 THR A C 1
ATOM 6104 O O . THR A 1 775 ? -15.090 -13.677 2.903 1.00 95.06 775 THR A O 1
ATOM 6107 N N . VAL A 1 776 ? -13.488 -12.832 1.582 1.00 93.00 776 VAL A N 1
ATOM 6108 C CA . VAL A 1 776 ? -12.753 -14.064 1.318 1.00 93.00 776 VAL A CA 1
ATOM 6109 C C . VAL A 1 776 ? -11.425 -14.015 2.070 1.00 93.00 776 VAL A C 1
ATOM 6111 O O . VAL A 1 776 ? -10.695 -13.023 2.026 1.00 93.00 776 VAL A O 1
ATOM 6114 N N . GLY A 1 777 ? -11.125 -15.092 2.796 1.00 86.69 777 GLY A N 1
ATOM 6115 C CA . GLY A 1 777 ? -9.830 -15.300 3.442 1.00 86.69 777 GLY A CA 1
ATOM 6116 C C . GLY A 1 777 ? -8.879 -16.097 2.551 1.00 86.69 777 GLY A C 1
ATOM 6117 O O . GLY A 1 777 ? -9.321 -16.935 1.766 1.00 86.69 777 GLY A O 1
ATOM 6118 N N . PHE A 1 778 ? -7.580 -15.861 2.715 1.00 82.62 778 PHE A N 1
ATOM 6119 C CA . PHE A 1 778 ? -6.508 -16.595 2.042 1.00 82.62 778 PHE A CA 1
ATOM 6120 C C . PHE A 1 778 ? -5.580 -17.194 3.097 1.00 82.62 778 PHE A C 1
ATOM 6122 O O . PHE A 1 778 ? -5.373 -16.578 4.143 1.00 82.62 778 PHE A O 1
ATOM 6129 N N . LYS A 1 779 ? -5.045 -18.393 2.834 1.00 80.00 779 LYS A N 1
ATOM 6130 C CA . LYS A 1 779 ? -4.086 -19.045 3.741 1.00 80.00 779 LYS A CA 1
ATOM 6131 C C . LYS A 1 779 ? -2.723 -18.350 3.709 1.00 80.00 779 LYS A C 1
ATOM 6133 O O . LYS A 1 779 ? -2.088 -18.214 4.744 1.00 80.00 779 LYS A O 1
ATOM 6138 N N . GLU A 1 780 ? -2.318 -17.875 2.532 1.00 78.81 780 GLU A N 1
ATOM 6139 C CA . GLU A 1 780 ? -1.038 -17.205 2.313 1.00 78.81 780 GLU A CA 1
ATOM 6140 C C . GLU A 1 780 ? -1.199 -15.968 1.427 1.00 78.81 780 GLU A C 1
ATOM 6142 O O . GLU A 1 780 ? -2.042 -15.931 0.529 1.00 78.81 780 GLU A O 1
ATOM 6147 N N . VAL A 1 781 ? -0.345 -14.966 1.646 1.00 74.50 781 VAL A N 1
ATOM 6148 C CA . VAL A 1 781 ? -0.325 -13.717 0.863 1.00 74.50 781 VAL A CA 1
ATOM 6149 C C . VAL A 1 781 ? 0.092 -13.959 -0.590 1.00 74.50 781 VAL A C 1
ATOM 6151 O O . VAL A 1 781 ? -0.418 -13.292 -1.487 1.00 74.50 781 VAL A O 1
ATOM 6154 N N . SER A 1 782 ? 0.960 -14.945 -0.834 1.00 78.88 782 SER A N 1
ATOM 6155 C CA . SER A 1 782 ? 1.418 -15.373 -2.166 1.00 78.88 782 SER A CA 1
ATOM 6156 C C . SER A 1 782 ? 0.259 -15.705 -3.116 1.00 78.88 782 SER A C 1
ATOM 6158 O O . SER A 1 782 ? 0.360 -15.491 -4.321 1.00 78.88 782 SER A O 1
ATOM 6160 N N . MET A 1 783 ? -0.882 -16.157 -2.580 1.00 83.69 783 MET A N 1
ATOM 6161 C CA . MET A 1 783 ? -2.079 -16.466 -3.365 1.00 83.69 783 MET A CA 1
ATOM 6162 C C . MET A 1 783 ? -2.720 -15.225 -3.997 1.00 83.69 783 MET A C 1
ATOM 6164 O O . MET A 1 783 ? -3.429 -15.351 -4.992 1.00 83.69 783 MET A O 1
ATOM 6168 N N . LEU A 1 784 ? -2.490 -14.028 -3.445 1.00 83.12 784 LEU A N 1
ATOM 6169 C CA . LEU A 1 784 ? -3.021 -12.781 -4.002 1.00 83.12 784 LEU A CA 1
ATOM 6170 C C . LEU A 1 784 ? -2.277 -12.368 -5.278 1.00 83.12 784 LEU A C 1
ATOM 6172 O O . LEU A 1 784 ? -2.893 -11.808 -6.182 1.00 83.12 784 LEU A O 1
ATOM 6176 N N . THR A 1 785 ? -0.985 -12.675 -5.389 1.00 82.75 785 THR A N 1
ATOM 6177 C CA . THR A 1 785 ? -0.147 -12.345 -6.556 1.00 82.75 785 THR A CA 1
ATOM 6178 C C . THR A 1 785 ? 0.036 -13.518 -7.522 1.00 82.75 785 THR A C 1
ATOM 6180 O O . THR A 1 785 ? 0.720 -13.376 -8.533 1.00 82.75 785 THR A O 1
ATOM 6183 N N . ALA A 1 786 ? -0.566 -14.676 -7.236 1.00 81.69 786 ALA A N 1
ATOM 6184 C CA . ALA A 1 786 ? -0.456 -15.861 -8.075 1.00 81.69 786 ALA A CA 1
ATOM 6185 C C . ALA A 1 786 ? -1.106 -15.649 -9.455 1.00 81.69 786 ALA A C 1
ATOM 6187 O O . ALA A 1 786 ? -2.185 -15.064 -9.570 1.00 81.69 786 ALA A O 1
ATOM 6188 N N . SER A 1 787 ? -0.476 -16.180 -10.506 1.00 76.88 787 SER A N 1
ATOM 6189 C CA . SER A 1 787 ? -0.975 -16.081 -11.887 1.00 76.88 787 SER A CA 1
ATOM 6190 C C . SER A 1 787 ? -2.302 -16.814 -12.106 1.00 76.88 787 SER A C 1
ATOM 6192 O O . SER A 1 787 ? -3.075 -16.444 -12.981 1.00 76.88 787 SER A O 1
ATOM 6194 N N . ASN A 1 788 ? -2.602 -17.824 -11.287 1.00 83.38 788 ASN A N 1
ATOM 6195 C CA . ASN A 1 788 ? -3.862 -18.566 -11.297 1.00 83.38 788 ASN A CA 1
ATOM 6196 C C . ASN A 1 788 ? -4.898 -18.017 -10.297 1.00 83.38 788 ASN A C 1
ATOM 6198 O O . ASN A 1 788 ? -5.797 -18.748 -9.876 1.00 83.38 788 ASN A O 1
ATOM 6202 N N . TYR A 1 789 ? -4.767 -16.755 -9.876 1.00 91.25 789 TYR A N 1
ATOM 6203 C CA . TYR A 1 789 ? -5.718 -16.120 -8.970 1.00 91.25 789 TYR A CA 1
ATOM 6204 C C . TYR A 1 789 ? -7.146 -16.140 -9.538 1.00 91.25 789 TYR A C 1
ATOM 6206 O O . TYR A 1 789 ? -7.391 -15.779 -10.690 1.00 91.25 789 TYR A O 1
ATOM 6214 N N . VAL A 1 790 ? -8.106 -16.501 -8.685 1.00 93.38 790 VAL A N 1
ATOM 6215 C CA . VAL A 1 790 ? -9.534 -16.513 -9.015 1.00 93.38 790 VAL A CA 1
ATOM 6216 C C . VAL A 1 790 ? -10.281 -15.565 -8.085 1.00 93.38 790 VAL A C 1
ATOM 6218 O O . VAL A 1 790 ? -10.319 -15.775 -6.869 1.00 93.38 790 VAL A O 1
ATOM 6221 N N . PHE A 1 791 ? -10.911 -14.541 -8.660 1.00 95.56 791 PHE A N 1
ATOM 6222 C CA . PHE A 1 791 ? -11.700 -13.574 -7.903 1.00 95.56 791 PHE A CA 1
ATOM 6223 C C . PHE A 1 791 ? -12.992 -14.217 -7.379 1.00 95.56 791 PHE A C 1
ATOM 6225 O O . PHE A 1 791 ? -13.756 -14.806 -8.140 1.00 95.56 791 PHE A O 1
ATOM 6232 N N . LYS A 1 792 ? -13.246 -14.101 -6.070 1.00 94.56 792 LYS A N 1
ATOM 6233 C CA . LYS A 1 792 ? -14.437 -14.662 -5.393 1.00 94.56 792 LYS A CA 1
ATOM 6234 C C . LYS A 1 792 ? -15.193 -13.637 -4.539 1.00 94.56 792 LYS A C 1
ATOM 6236 O O . LYS A 1 792 ? -16.145 -14.003 -3.853 1.00 94.56 792 LYS A O 1
ATOM 6241 N N . GLY A 1 793 ? -14.748 -12.383 -4.549 1.00 93.62 793 GLY A N 1
ATOM 6242 C CA . GLY A 1 793 ? -15.230 -11.319 -3.675 1.00 93.62 793 GLY A CA 1
ATOM 6243 C C . GLY A 1 793 ? -14.090 -10.540 -3.024 1.00 93.62 793 GLY A C 1
ATOM 6244 O O . GLY A 1 793 ? -12.910 -10.805 -3.262 1.00 93.62 793 GLY A O 1
ATOM 6245 N N . MET A 1 794 ? -14.479 -9.575 -2.196 1.00 93.62 794 MET A N 1
ATOM 6246 C CA . MET A 1 794 ? -13.593 -8.730 -1.395 1.00 93.62 794 MET A CA 1
ATOM 6247 C C . MET A 1 794 ? -12.663 -9.564 -0.503 1.00 93.62 794 MET A C 1
ATOM 6249 O O . MET A 1 794 ? -13.075 -10.590 0.034 1.00 93.62 794 MET A O 1
ATOM 6253 N N . THR A 1 795 ? -11.421 -9.131 -0.302 1.00 92.75 795 THR A N 1
ATOM 6254 C CA . THR A 1 795 ? -10.504 -9.759 0.657 1.00 92.75 795 THR A CA 1
ATOM 6255 C C . THR A 1 795 ? -10.663 -9.125 2.039 1.00 92.75 795 THR A C 1
ATOM 6257 O O . THR A 1 795 ? -10.997 -7.946 2.166 1.00 92.75 795 THR A O 1
ATOM 6260 N N . LYS A 1 796 ? -10.437 -9.906 3.102 1.00 90.69 796 LYS A N 1
ATOM 6261 C CA . LYS A 1 796 ? -10.401 -9.352 4.465 1.00 90.69 796 LYS A CA 1
ATOM 6262 C C . LYS A 1 796 ? -9.264 -8.337 4.571 1.00 90.69 796 LYS A C 1
ATOM 6264 O O . LYS A 1 796 ? -8.110 -8.682 4.304 1.00 90.69 796 LYS A O 1
ATOM 6269 N N . ARG A 1 797 ? -9.573 -7.117 5.011 1.00 91.88 797 ARG A N 1
ATOM 6270 C CA . ARG A 1 797 ? -8.577 -6.059 5.235 1.00 91.88 797 ARG A CA 1
ATOM 6271 C C . ARG A 1 797 ? -8.454 -5.744 6.714 1.00 91.88 797 ARG A C 1
ATOM 6273 O O . ARG A 1 797 ? -9.434 -5.802 7.446 1.00 91.88 797 ARG A O 1
ATOM 6280 N N . ARG A 1 798 ? -7.249 -5.388 7.149 1.00 92.06 798 ARG A N 1
ATOM 6281 C CA . ARG A 1 798 ? -7.046 -4.749 8.452 1.00 92.06 798 ARG A CA 1
ATOM 6282 C C . ARG A 1 798 ? -7.340 -3.262 8.344 1.00 92.06 798 ARG A C 1
ATOM 6284 O O . ARG A 1 798 ? -7.104 -2.679 7.286 1.00 92.06 798 ARG A O 1
ATOM 6291 N N . LEU A 1 799 ? -7.786 -2.664 9.445 1.00 95.44 799 LEU A N 1
ATOM 6292 C CA . LEU A 1 799 ? -7.754 -1.215 9.595 1.00 95.44 799 LEU A CA 1
ATOM 6293 C C . LEU A 1 799 ? -6.320 -0.719 9.397 1.00 95.44 799 LEU A C 1
ATOM 6295 O O . LEU A 1 799 ? -5.371 -1.312 9.918 1.00 95.44 799 LEU A O 1
ATOM 6299 N N . THR A 1 800 ? -6.161 0.371 8.651 1.00 95.75 800 THR A N 1
ATOM 6300 C CA . THR A 1 800 ? -4.874 1.067 8.594 1.00 95.75 800 THR A CA 1
ATOM 6301 C C . THR A 1 800 ? -4.522 1.646 9.965 1.00 95.75 800 THR A C 1
ATOM 6303 O O . THR A 1 800 ? -5.393 1.810 10.820 1.00 95.75 800 THR A O 1
ATOM 6306 N N . ALA A 1 801 ? -3.254 2.014 10.168 1.00 95.81 801 ALA A N 1
ATOM 6307 C CA . ALA A 1 801 ? -2.811 2.706 11.378 1.00 95.81 801 ALA A CA 1
ATOM 6308 C C . ALA A 1 801 ? -3.712 3.901 11.738 1.00 95.81 801 ALA A C 1
ATOM 6310 O O . ALA A 1 801 ? -4.092 4.072 12.895 1.00 95.81 801 ALA A O 1
ATOM 6311 N N . GLU A 1 802 ? -4.096 4.695 10.736 1.00 97.25 802 GLU A N 1
ATOM 6312 C CA . GLU A 1 802 ? -4.972 5.847 10.913 1.00 97.25 802 GLU A CA 1
ATOM 6313 C C . GLU A 1 802 ? -6.398 5.436 11.283 1.00 97.25 802 GLU A C 1
ATOM 6315 O O . GLU A 1 802 ? -6.929 5.948 12.261 1.00 97.25 802 GLU A O 1
ATOM 6320 N N . GLN A 1 803 ? -6.992 4.475 10.566 1.00 97.81 803 GLN A N 1
ATOM 6321 C CA . GLN A 1 803 ? -8.335 3.978 10.883 1.00 97.81 803 GLN A CA 1
ATOM 6322 C C . GLN A 1 803 ? -8.399 3.360 12.285 1.00 97.81 803 GLN A C 1
ATOM 6324 O O . GLN A 1 803 ? -9.372 3.578 12.996 1.00 97.81 803 GLN A O 1
ATOM 6329 N N . PHE A 1 804 ? -7.372 2.614 12.708 1.00 97.50 804 PHE A N 1
ATOM 6330 C CA . PHE A 1 804 ? -7.314 2.031 14.050 1.00 97.50 804 PHE A CA 1
ATOM 6331 C C . PHE A 1 804 ? -7.234 3.121 15.127 1.00 97.50 804 PHE A C 1
ATOM 6333 O O . PHE A 1 804 ? -8.031 3.126 16.064 1.00 97.50 804 PHE A O 1
ATOM 6340 N N . ALA A 1 805 ? -6.307 4.073 14.975 1.00 97.75 805 ALA A N 1
ATOM 6341 C CA . ALA A 1 805 ? -6.153 5.191 15.904 1.00 97.75 805 ALA A CA 1
ATOM 6342 C C . ALA A 1 805 ? -7.431 6.041 15.998 1.00 97.75 805 ALA A C 1
ATOM 6344 O O . ALA A 1 805 ? -7.857 6.413 17.095 1.00 97.75 805 ALA A O 1
ATOM 6345 N N . ASP A 1 806 ? -8.061 6.317 14.856 1.00 98.00 806 ASP A N 1
ATOM 6346 C CA . ASP A 1 806 ? -9.290 7.098 14.776 1.00 98.00 806 ASP A CA 1
ATOM 6347 C C . ASP A 1 806 ? -10.490 6.332 15.353 1.00 98.00 806 ASP A C 1
ATOM 6349 O O . ASP A 1 806 ? -11.294 6.920 16.075 1.00 98.00 806 ASP A O 1
ATOM 6353 N N . ALA A 1 807 ? -10.590 5.018 15.121 1.00 97.81 807 ALA A N 1
ATOM 6354 C CA . ALA A 1 807 ? -11.640 4.175 15.691 1.00 97.81 807 ALA A CA 1
ATOM 6355 C C . ALA A 1 807 ? -11.562 4.120 17.224 1.00 97.81 807 ALA A C 1
ATOM 6357 O O . ALA A 1 807 ? -12.590 4.248 17.892 1.00 97.81 807 ALA A O 1
ATOM 6358 N N . VAL A 1 808 ? -10.358 3.992 17.799 1.00 97.75 808 VAL A N 1
ATOM 6359 C CA . VAL A 1 808 ? -10.148 4.078 19.259 1.00 97.75 808 VAL A CA 1
ATOM 6360 C C . VAL A 1 808 ? -10.522 5.469 19.774 1.00 97.75 808 VAL A C 1
ATOM 6362 O O . VAL A 1 808 ? -11.248 5.594 20.762 1.00 97.75 808 VAL A O 1
ATOM 6365 N N . SER A 1 809 ? -10.076 6.510 19.067 1.00 97.50 809 SER A N 1
ATOM 6366 C CA . SER A 1 809 ? -10.337 7.908 19.422 1.00 97.50 809 SER A CA 1
ATOM 6367 C C . SER A 1 809 ? -11.828 8.230 19.472 1.00 97.50 809 SER A C 1
ATOM 6369 O O . SER A 1 809 ? -12.296 8.864 20.416 1.00 97.50 809 SER A O 1
ATOM 6371 N N . GLN A 1 810 ? -12.573 7.752 18.476 1.00 95.81 810 GLN A N 1
ATOM 6372 C CA . GLN A 1 810 ? -14.011 7.951 18.351 1.00 95.81 810 GLN A CA 1
ATOM 6373 C C . GLN A 1 810 ? -14.812 7.120 19.360 1.00 95.81 810 GLN A C 1
ATOM 6375 O O . GLN A 1 810 ? -15.824 7.596 19.872 1.00 95.81 810 GLN A O 1
ATOM 6380 N N . SER A 1 811 ? -14.383 5.883 19.628 1.00 95.69 811 SER A N 1
ATOM 6381 C CA . SER A 1 811 ? -15.153 4.933 20.447 1.00 95.69 811 SER A CA 1
ATOM 6382 C C . SER A 1 811 ? -14.910 5.067 21.943 1.00 95.69 811 SER A C 1
ATOM 6384 O O . SER A 1 811 ? -15.672 4.510 22.729 1.00 95.69 811 SER A O 1
ATOM 6386 N N . PHE A 1 812 ? -13.817 5.716 22.349 1.00 96.56 812 PHE A N 1
ATOM 6387 C CA . PHE A 1 812 ? -13.397 5.702 23.743 1.00 96.56 812 PHE A CA 1
ATOM 6388 C C . PHE A 1 812 ? -12.787 7.021 24.207 1.00 96.56 812 PHE A C 1
ATOM 6390 O O . PHE A 1 812 ? -13.402 7.729 25.009 1.00 96.56 812 PHE A O 1
ATOM 6397 N N . PHE A 1 813 ? -11.587 7.348 23.724 1.00 97.00 813 PHE A N 1
ATOM 6398 C CA . PHE A 1 813 ? -10.873 8.571 24.080 1.00 97.00 813 PHE A CA 1
ATOM 6399 C C . PHE A 1 813 ? -9.836 8.921 23.003 1.00 97.00 813 PHE A C 1
ATOM 6401 O O . PHE A 1 813 ? -9.111 8.015 22.580 1.00 97.00 813 PHE A O 1
ATOM 6408 N N . PRO A 1 814 ? -9.717 10.198 22.581 1.00 96.81 814 PRO A N 1
ATOM 6409 C CA . PRO A 1 814 ? -8.764 10.612 21.556 1.00 96.81 814 PRO A CA 1
ATOM 6410 C C . PRO A 1 814 ? -7.324 10.173 21.841 1.00 96.81 814 PRO A C 1
ATOM 6412 O O . PRO A 1 814 ? -6.748 10.498 22.879 1.00 96.81 814 PRO A O 1
ATOM 6415 N N . LEU A 1 815 ? -6.720 9.463 20.886 1.00 96.81 815 LEU A N 1
ATOM 6416 C CA . LEU A 1 815 ? -5.320 9.034 20.966 1.00 96.81 815 LEU A CA 1
ATOM 6417 C C . LEU A 1 815 ? -4.347 10.215 20.796 1.00 96.81 815 LEU A C 1
ATOM 6419 O O . LEU A 1 815 ? -3.205 10.174 21.257 1.00 96.81 815 LEU A O 1
ATOM 6423 N N . TYR A 1 816 ? -4.806 11.279 20.136 1.00 96.81 816 TYR A N 1
ATOM 6424 C CA . TYR A 1 816 ? -4.052 12.497 19.882 1.00 96.81 816 TYR A CA 1
ATOM 6425 C C . TYR A 1 816 ? -4.805 13.716 20.406 1.00 96.81 816 TYR A C 1
ATOM 6427 O O . TYR A 1 816 ? -6.015 13.845 20.227 1.00 96.81 816 TYR A O 1
ATOM 6435 N N . SER A 1 817 ? -4.065 14.639 21.014 1.00 93.88 817 SER A N 1
ATOM 6436 C CA . SER A 1 817 ? -4.543 15.982 21.328 1.00 93.88 817 SER A CA 1
ATOM 6437 C C . SER A 1 817 ? -4.457 16.896 20.104 1.00 93.88 817 SER A C 1
ATOM 6439 O O . SER A 1 817 ? -3.646 16.681 19.201 1.00 93.88 817 SER A O 1
ATOM 6441 N N . ASP A 1 818 ? -5.201 18.000 20.120 1.00 91.50 818 ASP A N 1
ATOM 6442 C CA . ASP A 1 818 ? -5.153 19.028 19.069 1.00 91.50 818 ASP A CA 1
ATOM 6443 C C . ASP A 1 818 ? -3.756 19.618 18.835 1.00 91.50 818 ASP A C 1
ATOM 6445 O O . ASP A 1 818 ? -3.462 20.122 17.750 1.00 91.50 818 ASP A O 1
ATOM 6449 N N . SER A 1 819 ? -2.881 19.573 19.843 1.00 91.44 819 SER A N 1
ATOM 6450 C CA . SER A 1 819 ? -1.488 20.018 19.735 1.00 91.44 819 SER A CA 1
ATOM 6451 C C . SER A 1 819 ? -0.617 19.102 18.866 1.00 91.44 819 SER A C 1
ATOM 6453 O O . SER A 1 819 ? 0.431 19.543 18.397 1.00 91.44 819 SER A O 1
ATOM 6455 N N . ALA A 1 820 ? -1.037 17.857 18.617 1.00 93.44 820 ALA A N 1
ATOM 6456 C CA . ALA A 1 820 ? -0.323 16.916 17.754 1.00 93.44 820 ALA A CA 1
ATOM 6457 C C . ALA A 1 820 ? -0.543 17.183 16.253 1.00 93.44 820 ALA A C 1
ATOM 6459 O O . ALA A 1 820 ? 0.203 16.667 15.415 1.00 93.44 820 ALA A O 1
ATOM 6460 N N . LEU A 1 821 ? -1.557 17.983 15.902 1.00 92.12 821 LEU A N 1
ATOM 6461 C CA . LEU A 1 821 ? -1.873 18.328 14.519 1.00 92.12 821 LEU A CA 1
ATOM 6462 C C . LEU A 1 821 ? -0.715 19.079 13.858 1.00 92.12 821 LEU A C 1
ATOM 6464 O O . LEU A 1 821 ? -0.160 20.034 14.409 1.00 92.12 821 LEU A O 1
ATOM 6468 N N . ALA A 1 822 ? -0.405 18.719 12.613 1.00 90.56 822 ALA A N 1
ATOM 6469 C CA . ALA A 1 822 ? 0.604 19.400 11.805 1.00 90.56 822 ALA A CA 1
ATOM 6470 C C . ALA A 1 822 ? 0.093 20.744 11.234 1.00 90.56 822 ALA A C 1
ATOM 6472 O O . ALA A 1 822 ? 0.245 21.024 10.047 1.00 90.56 822 ALA A O 1
ATOM 6473 N N . VAL A 1 823 ? -0.502 21.598 12.079 1.00 85.38 823 VAL A N 1
ATOM 6474 C CA . VAL A 1 823 ? -1.280 22.796 11.695 1.00 85.38 823 VAL A CA 1
ATOM 6475 C C . VAL A 1 823 ? -0.557 23.749 10.740 1.00 85.38 823 VAL A C 1
ATOM 6477 O O . VAL A 1 823 ? -1.192 24.346 9.881 1.00 85.38 823 VAL A O 1
ATOM 6480 N N . LYS A 1 824 ? 0.776 23.858 10.819 1.00 85.44 824 LYS A N 1
ATOM 6481 C CA . LYS A 1 824 ? 1.571 24.714 9.916 1.00 85.44 824 LYS A CA 1
ATOM 6482 C C . LYS A 1 824 ? 1.486 24.274 8.446 1.00 85.44 824 LYS A C 1
ATOM 6484 O O . LYS A 1 824 ? 1.605 25.104 7.547 1.00 85.44 824 LYS A O 1
ATOM 6489 N N . MET A 1 825 ? 1.296 22.977 8.209 1.00 84.94 825 MET A N 1
ATOM 6490 C CA . MET A 1 825 ? 1.246 22.359 6.880 1.00 84.94 825 MET A CA 1
ATOM 6491 C C . MET A 1 825 ? -0.184 22.053 6.420 1.00 84.94 825 MET A C 1
ATOM 6493 O O . MET A 1 825 ? -0.372 21.549 5.318 1.00 84.94 825 MET A O 1
ATOM 6497 N N . LEU A 1 826 ? -1.188 22.349 7.241 1.00 88.94 826 LEU A N 1
ATOM 6498 C CA . LEU A 1 826 ? -2.599 22.095 6.956 1.00 88.94 826 LEU A CA 1
ATOM 6499 C C . LEU A 1 826 ? -3.339 23.417 6.688 1.00 88.94 826 LEU A C 1
ATOM 6501 O O . LEU A 1 826 ? -2.799 24.491 6.978 1.00 88.94 826 LEU A O 1
ATOM 6505 N N . PRO A 1 827 ? -4.553 23.373 6.112 1.00 87.81 827 PRO A N 1
ATOM 6506 C CA . PRO A 1 827 ? -5.424 24.543 6.042 1.00 87.81 827 PRO A CA 1
ATOM 6507 C C . PRO A 1 827 ? -5.697 25.135 7.431 1.00 87.81 827 PRO A C 1
ATOM 6509 O O . PRO A 1 827 ? -5.762 24.412 8.427 1.00 87.81 827 PRO A O 1
ATOM 6512 N N . THR A 1 828 ? -5.851 26.456 7.511 1.00 83.44 828 THR A N 1
ATOM 6513 C CA . THR A 1 828 ? -6.029 27.177 8.785 1.00 83.44 828 THR A CA 1
ATOM 6514 C C . THR A 1 828 ? -7.365 26.871 9.461 1.00 83.44 828 THR A C 1
ATOM 6516 O O . THR A 1 828 ? -7.475 26.957 10.683 1.00 83.44 828 THR A O 1
ATOM 6519 N N . ASP A 1 829 ? -8.367 26.474 8.683 1.00 84.44 829 ASP A N 1
ATOM 6520 C CA . ASP A 1 829 ? -9.713 26.107 9.109 1.00 84.44 829 ASP A CA 1
ATOM 6521 C C . ASP A 1 829 ? -9.865 24.622 9.475 1.00 84.44 829 ASP A C 1
ATOM 6523 O O . ASP A 1 829 ? -10.934 24.237 9.938 1.00 84.44 829 ASP A O 1
ATOM 6527 N N . ILE A 1 830 ? -8.808 23.800 9.369 1.00 87.44 830 ILE A N 1
ATOM 6528 C CA . ILE A 1 830 ? -8.882 22.337 9.556 1.00 87.44 830 ILE A CA 1
ATOM 6529 C C . ILE A 1 830 ? -9.534 21.914 10.881 1.00 87.44 830 ILE A C 1
ATOM 6531 O O . ILE A 1 830 ? -10.224 20.903 10.938 1.00 87.44 830 ILE A O 1
ATOM 6535 N N . LYS A 1 831 ? -9.356 22.705 11.947 1.00 85.62 831 LYS A N 1
ATOM 6536 C CA . LYS A 1 831 ? -9.926 22.423 13.272 1.00 85.62 831 LYS A CA 1
ATOM 6537 C C . LYS A 1 831 ? -11.450 22.531 13.323 1.00 85.62 831 LYS A C 1
ATOM 6539 O O . LYS A 1 831 ? -12.056 21.917 14.189 1.00 85.62 831 LYS A O 1
ATOM 6544 N N . LYS A 1 832 ? -12.065 23.311 12.429 1.00 85.75 832 LYS A N 1
ATOM 6545 C CA . LYS A 1 832 ? -13.528 23.450 12.361 1.00 85.75 832 LYS A CA 1
ATOM 6546 C C . LYS A 1 832 ? -14.192 22.189 11.815 1.00 85.75 832 LYS A C 1
ATOM 6548 O O . LYS A 1 832 ? -15.350 21.937 12.123 1.00 85.75 832 LYS A O 1
ATOM 6553 N N . ASP A 1 833 ? -13.442 21.401 11.048 1.00 82.19 833 ASP A N 1
ATOM 6554 C CA . ASP A 1 833 ? -13.981 20.285 10.281 1.00 82.19 833 ASP A CA 1
ATOM 6555 C C . ASP A 1 833 ? -13.582 18.901 10.839 1.00 82.19 833 ASP A C 1
ATOM 6557 O O . ASP A 1 833 ? -13.788 17.889 10.163 1.00 82.19 833 ASP A O 1
ATOM 6561 N N . ILE A 1 834 ? -12.978 18.831 12.035 1.00 86.69 834 ILE A N 1
ATOM 6562 C CA . ILE A 1 834 ? -12.536 17.572 12.659 1.00 86.69 834 ILE A CA 1
ATOM 6563 C C . ILE A 1 834 ? -13.171 17.376 14.044 1.00 86.69 834 ILE A C 1
ATOM 6565 O O . ILE A 1 834 ? -13.134 18.290 14.864 1.00 86.69 834 ILE A O 1
ATOM 6569 N N . PRO A 1 835 ? -13.720 16.185 14.351 1.00 81.69 835 PRO A N 1
ATOM 6570 C CA . PRO A 1 835 ? -14.302 15.904 15.668 1.00 81.69 835 PRO A CA 1
ATOM 6571 C C . PRO A 1 835 ? -13.241 15.694 16.762 1.00 81.69 835 PRO A C 1
ATOM 6573 O O . PRO A 1 835 ? -13.529 15.829 17.947 1.00 81.69 835 PRO A O 1
ATOM 6576 N N . PHE A 1 836 ? -12.026 15.324 16.363 1.00 93.25 836 PHE A N 1
ATOM 6577 C CA . PHE A 1 836 ? -10.835 15.144 17.192 1.00 93.25 836 PHE A CA 1
ATOM 6578 C C . PHE A 1 836 ? -9.600 15.168 16.278 1.00 93.25 836 PHE A C 1
ATOM 6580 O O . PHE A 1 836 ? -9.730 15.142 15.049 1.00 93.25 836 PHE A O 1
ATOM 6587 N N . ALA A 1 837 ? -8.393 15.184 16.847 1.00 94.94 837 ALA A N 1
ATOM 6588 C CA . ALA A 1 837 ? -7.157 15.130 16.071 1.00 94.94 837 ALA A CA 1
ATOM 6589 C C . ALA A 1 837 ? -6.995 13.780 15.341 1.00 94.94 837 ALA A C 1
ATOM 6591 O O . ALA A 1 837 ? -6.490 12.806 15.897 1.00 94.94 837 ALA A O 1
ATOM 6592 N N . ARG A 1 838 ? -7.434 13.735 14.079 1.00 96.31 838 ARG A N 1
ATOM 6593 C CA . ARG A 1 838 ? -7.344 12.561 13.199 1.00 96.31 838 ARG A CA 1
ATOM 6594 C C . ARG A 1 838 ? -5.892 12.152 12.958 1.00 96.31 838 ARG A C 1
ATOM 6596 O O . ARG A 1 838 ? -5.049 12.994 12.638 1.00 96.31 838 ARG A O 1
ATOM 6603 N N . ALA A 1 839 ? -5.616 10.854 12.987 1.00 96.81 839 ALA A N 1
ATOM 6604 C CA . ALA A 1 839 ? -4.273 10.303 12.807 1.00 96.81 839 ALA A CA 1
ATOM 6605 C C . ALA A 1 839 ? -3.666 10.581 11.415 1.00 96.81 839 ALA A C 1
ATOM 6607 O O . ALA A 1 839 ? -2.446 10.680 11.267 1.00 96.81 839 ALA A O 1
ATOM 6608 N N . ALA A 1 840 ? -4.500 10.778 10.390 1.00 95.25 840 ALA A N 1
ATOM 6609 C CA . ALA A 1 840 ? -4.040 11.200 9.065 1.00 95.25 840 ALA A CA 1
ATOM 6610 C C . ALA A 1 840 ? -3.404 12.606 9.061 1.00 95.25 840 ALA A C 1
ATOM 6612 O O . ALA A 1 840 ? -2.613 12.906 8.169 1.00 95.25 840 ALA A O 1
ATOM 6613 N N . LEU A 1 841 ? -3.726 13.446 10.057 1.00 94.94 841 LEU A N 1
ATOM 6614 C CA . LEU A 1 841 ? -3.336 14.859 10.162 1.00 94.94 841 LEU A CA 1
ATOM 6615 C C . LEU A 1 841 ? -2.177 15.122 11.138 1.00 94.94 841 LEU A C 1
ATOM 6617 O O . LEU A 1 841 ? -1.753 16.270 11.323 1.00 94.94 841 LEU A O 1
ATOM 6621 N N . VAL A 1 842 ? -1.666 14.070 11.779 1.00 94.38 842 VAL A N 1
ATOM 6622 C CA . VAL A 1 842 ? -0.538 14.145 12.712 1.00 94.38 842 VAL A CA 1
ATOM 6623 C C . VAL A 1 842 ? 0.736 13.590 12.077 1.00 94.38 842 VAL A C 1
ATOM 6625 O O . VAL A 1 842 ? 0.708 12.786 11.134 1.00 94.38 842 VAL A O 1
ATOM 6628 N N . LYS A 1 843 ? 1.877 14.034 12.611 1.00 93.62 843 LYS A N 1
ATOM 6629 C CA . LYS A 1 843 ? 3.201 13.510 12.251 1.00 93.62 843 LYS A CA 1
ATOM 6630 C C . LYS A 1 843 ? 3.267 12.009 12.524 1.00 93.62 843 LYS A C 1
ATOM 6632 O O . LYS A 1 843 ? 2.665 11.536 13.485 1.00 93.62 843 LYS A O 1
ATOM 6637 N N . ASN A 1 844 ? 3.998 11.280 11.684 1.00 93.38 844 ASN A N 1
ATOM 6638 C CA . ASN A 1 844 ? 4.227 9.865 11.937 1.00 93.38 844 ASN A CA 1
ATOM 6639 C C . ASN A 1 844 ? 4.996 9.688 13.261 1.00 93.38 844 ASN A C 1
ATOM 6641 O O . ASN A 1 844 ? 5.907 10.461 13.560 1.00 93.38 844 ASN A O 1
ATOM 6645 N N . ASP A 1 845 ? 4.610 8.693 14.053 1.00 92.94 845 ASP A N 1
ATOM 6646 C CA . ASP A 1 845 ? 5.208 8.377 15.350 1.00 92.94 845 ASP A CA 1
ATOM 6647 C C . ASP A 1 845 ? 5.431 6.853 15.474 1.00 92.94 845 ASP A C 1
ATOM 6649 O O . ASP A 1 845 ? 5.017 6.099 14.581 1.00 92.94 845 ASP A O 1
ATOM 6653 N N . PRO A 1 846 ? 6.113 6.366 16.531 1.00 93.44 846 PRO A N 1
ATOM 6654 C CA . PRO A 1 846 ? 6.364 4.935 16.691 1.00 93.44 846 PRO A CA 1
ATOM 6655 C C . PRO A 1 846 ? 5.091 4.078 16.720 1.00 93.44 846 PRO A C 1
ATOM 6657 O O . PRO A 1 846 ? 5.105 2.980 16.169 1.00 93.44 846 PRO A O 1
ATOM 6660 N N . PHE A 1 847 ? 3.985 4.594 17.268 1.00 95.25 847 PHE A N 1
ATOM 6661 C CA . PHE A 1 847 ? 2.708 3.879 17.336 1.00 95.25 847 PHE A CA 1
ATOM 6662 C C . PHE A 1 847 ? 2.111 3.667 15.936 1.00 95.25 847 PHE A C 1
ATOM 6664 O O . PHE A 1 847 ? 1.787 2.542 15.554 1.00 95.25 847 PHE A O 1
ATOM 6671 N N . LEU A 1 848 ? 2.025 4.722 15.120 1.00 95.19 848 LEU A N 1
ATOM 6672 C CA . LEU A 1 848 ? 1.518 4.605 13.747 1.00 95.19 848 LEU A CA 1
ATOM 6673 C C . LEU A 1 848 ? 2.447 3.768 12.863 1.00 95.19 848 LEU A C 1
ATOM 6675 O O . LEU A 1 848 ? 1.971 3.002 12.025 1.00 95.19 848 LEU A O 1
ATOM 6679 N N . THR A 1 849 ? 3.760 3.883 13.071 1.00 93.12 849 THR A N 1
ATOM 6680 C CA . THR A 1 849 ? 4.761 3.081 12.352 1.00 93.12 849 THR A CA 1
ATOM 6681 C C . THR A 1 849 ? 4.609 1.595 12.679 1.00 93.12 849 THR A C 1
ATOM 6683 O O . THR A 1 849 ? 4.579 0.772 11.765 1.00 93.12 849 THR A O 1
ATOM 6686 N N . ALA A 1 850 ? 4.434 1.245 13.959 1.00 93.19 850 ALA A N 1
ATOM 6687 C CA . ALA A 1 850 ? 4.174 -0.126 14.398 1.00 93.19 850 ALA A CA 1
ATOM 6688 C C . ALA A 1 850 ? 2.920 -0.716 13.737 1.00 93.19 850 ALA A C 1
ATOM 6690 O O . ALA A 1 850 ? 2.931 -1.860 13.279 1.00 93.19 850 ALA A O 1
ATOM 6691 N N . LEU A 1 851 ? 1.868 0.098 13.608 1.00 93.00 851 LEU A N 1
ATOM 6692 C CA . LEU A 1 851 ? 0.616 -0.253 12.932 1.00 93.00 851 LEU A CA 1
ATOM 6693 C C . LEU A 1 851 ? 0.687 -0.209 11.393 1.00 93.00 851 LEU A C 1
ATOM 6695 O O . LEU A 1 851 ? -0.324 -0.429 10.724 1.00 93.00 851 LEU A O 1
ATOM 6699 N N . GLY A 1 852 ? 1.860 0.050 10.813 1.00 92.12 852 GLY A N 1
ATOM 6700 C CA . GLY A 1 852 ? 2.093 -0.063 9.374 1.00 92.12 852 GLY A CA 1
ATOM 6701 C C . GLY A 1 852 ? 1.886 1.221 8.568 1.00 92.12 852 GLY A C 1
ATOM 6702 O O . GLY A 1 852 ? 1.707 1.138 7.351 1.00 92.12 852 GLY A O 1
ATOM 6703 N N . ARG A 1 853 ? 1.914 2.409 9.191 1.00 93.69 853 ARG A N 1
ATOM 6704 C CA . ARG A 1 853 ? 2.065 3.671 8.443 1.00 93.69 853 ARG A CA 1
ATOM 6705 C C . ARG A 1 853 ? 3.485 3.727 7.853 1.00 93.69 853 ARG A C 1
ATOM 6707 O O . ARG A 1 853 ? 4.450 3.670 8.619 1.00 93.69 853 ARG A O 1
ATOM 6714 N N . PRO A 1 854 ? 3.646 3.827 6.521 1.00 91.94 854 PRO A N 1
ATOM 6715 C CA . PRO A 1 854 ? 4.966 3.820 5.902 1.00 91.94 854 PRO A CA 1
ATOM 6716 C C . PRO A 1 854 ? 5.737 5.107 6.213 1.00 91.94 854 PRO A C 1
ATOM 6718 O O . PRO A 1 854 ? 5.143 6.169 6.418 1.00 91.94 854 PRO A O 1
ATOM 6721 N N . ASN A 1 855 ? 7.072 5.033 6.177 1.00 85.31 855 ASN A N 1
ATOM 6722 C CA . ASN A 1 855 ? 7.866 6.242 5.988 1.00 85.31 855 ASN A CA 1
ATOM 6723 C C . ASN A 1 855 ? 7.644 6.728 4.549 1.00 85.31 855 ASN A C 1
ATOM 6725 O O . ASN A 1 855 ? 7.677 5.944 3.602 1.00 85.31 855 ASN A O 1
ATOM 6729 N N . ARG A 1 856 ? 7.346 8.011 4.368 1.00 89.81 856 ARG A N 1
ATOM 6730 C CA . ARG A 1 856 ? 6.992 8.558 3.052 1.00 89.81 856 ARG A CA 1
ATOM 6731 C C . ARG A 1 856 ? 8.196 9.228 2.386 1.00 89.81 856 ARG A C 1
ATOM 6733 O O . ARG A 1 856 ? 8.078 10.247 1.718 1.00 89.81 856 ARG A O 1
ATOM 6740 N N . GLU A 1 857 ? 9.384 8.657 2.571 1.00 84.31 857 GLU A N 1
ATOM 6741 C CA . GLU A 1 857 ? 10.598 9.074 1.848 1.00 84.31 857 GLU A CA 1
ATOM 6742 C C . GLU A 1 857 ? 10.629 8.465 0.434 1.00 84.31 857 GLU A C 1
ATOM 6744 O O . GLU A 1 857 ? 11.190 9.037 -0.501 1.00 84.31 857 GLU A O 1
ATOM 6749 N N . THR A 1 858 ? 9.954 7.324 0.252 1.00 86.25 858 THR A N 1
ATOM 6750 C CA . THR A 1 858 ? 9.762 6.654 -1.041 1.00 86.25 858 THR A CA 1
ATOM 6751 C C . THR A 1 858 ? 8.278 6.422 -1.314 1.00 86.25 858 THR A C 1
ATOM 6753 O O . THR A 1 858 ? 7.454 6.501 -0.404 1.00 86.25 858 THR A O 1
ATOM 6756 N N . VAL A 1 859 ? 7.923 6.197 -2.582 1.00 90.56 859 VAL A N 1
ATOM 6757 C CA . VAL A 1 859 ? 6.535 5.926 -2.986 1.00 90.56 859 VAL A CA 1
ATOM 6758 C C . VAL A 1 859 ? 6.061 4.620 -2.353 1.00 90.56 859 VAL A C 1
ATOM 6760 O O . VAL A 1 859 ? 6.710 3.584 -2.508 1.00 90.56 859 VAL A O 1
ATOM 6763 N N . SER A 1 860 ? 4.902 4.667 -1.694 1.00 91.81 860 SER A N 1
ATOM 6764 C CA . SER A 1 860 ? 4.189 3.493 -1.192 1.00 91.81 860 SER A CA 1
ATOM 6765 C C . SER A 1 860 ? 2.764 3.498 -1.744 1.00 91.81 860 SER A C 1
ATOM 6767 O O . SER A 1 860 ? 1.973 4.393 -1.477 1.00 91.81 860 SER A O 1
ATOM 6769 N N . THR A 1 861 ? 2.444 2.509 -2.572 1.00 89.25 861 THR A N 1
ATOM 6770 C CA . THR A 1 861 ? 1.150 2.370 -3.276 1.00 89.25 861 THR A CA 1
ATOM 6771 C C . THR A 1 861 ? 0.351 1.165 -2.786 1.00 89.25 861 THR A C 1
ATOM 6773 O O . THR A 1 861 ? -0.765 0.926 -3.241 1.00 89.25 861 THR A O 1
ATOM 6776 N N . SER A 1 862 ? 0.922 0.404 -1.852 1.00 83.88 862 SER A N 1
ATOM 6777 C CA . SER A 1 862 ? 0.289 -0.713 -1.163 1.00 83.88 862 SER A CA 1
ATOM 6778 C C . SER A 1 862 ? 0.803 -0.791 0.275 1.00 83.88 862 SER A C 1
ATOM 6780 O O . SER A 1 862 ? 1.950 -0.438 0.563 1.00 83.88 862 SER A O 1
ATOM 6782 N N . ARG A 1 863 ? -0.057 -1.257 1.186 1.00 86.44 863 ARG A N 1
ATOM 6783 C CA . ARG A 1 863 ? 0.285 -1.533 2.587 1.00 86.44 863 ARG A CA 1
ATOM 6784 C C . ARG A 1 863 ? 0.061 -3.012 2.885 1.00 86.44 863 ARG A C 1
ATOM 6786 O O . ARG A 1 863 ? -0.885 -3.617 2.383 1.00 86.44 863 ARG A O 1
ATOM 6793 N N . THR A 1 864 ? 0.911 -3.600 3.722 1.00 72.56 864 THR A N 1
ATOM 6794 C CA . THR A 1 864 ? 0.755 -5.001 4.125 1.00 72.56 864 THR A CA 1
ATOM 6795 C C . THR A 1 864 ? -0.399 -5.138 5.115 1.00 72.56 864 THR A C 1
ATOM 6797 O O . THR A 1 864 ? -0.388 -4.500 6.163 1.00 72.56 864 THR A O 1
ATOM 6800 N N . SER A 1 865 ? -1.362 -6.016 4.834 1.00 72.81 865 SER A N 1
ATOM 6801 C CA . SER A 1 865 ? -2.483 -6.315 5.740 1.00 72.81 865 SER A CA 1
ATOM 6802 C C . SER A 1 865 ? -2.170 -7.406 6.778 1.00 72.81 865 SER A C 1
ATOM 6804 O O . SER A 1 865 ? -3.069 -7.865 7.482 1.00 72.81 865 SER A O 1
ATOM 6806 N N . GLN A 1 866 ? -0.915 -7.856 6.874 1.00 75.44 866 GLN A N 1
ATOM 6807 C CA . GLN A 1 866 ? -0.492 -8.894 7.818 1.00 75.44 866 GLN A CA 1
ATOM 6808 C C . GLN A 1 866 ? -0.155 -8.309 9.190 1.00 75.44 866 GLN A C 1
ATOM 6810 O O . GLN A 1 866 ? 0.370 -7.201 9.284 1.00 75.44 866 GLN A O 1
ATOM 6815 N N . ALA A 1 867 ? -0.426 -9.080 10.250 1.00 75.25 867 ALA A N 1
ATOM 6816 C CA . ALA A 1 867 ? 0.123 -8.769 11.568 1.00 75.25 867 ALA A CA 1
ATOM 6817 C C . ALA A 1 867 ? 1.643 -8.797 11.488 1.00 75.25 867 ALA A C 1
ATOM 6819 O O . ALA A 1 867 ? 2.219 -9.717 10.907 1.00 75.25 867 ALA A O 1
ATOM 6820 N N . ASN A 1 868 ? 2.280 -7.837 12.142 1.00 81.75 868 ASN A N 1
ATOM 6821 C CA . ASN A 1 868 ? 3.706 -7.890 12.398 1.00 81.75 868 ASN A CA 1
ATOM 6822 C C . ASN A 1 868 ? 3.957 -7.897 13.916 1.00 81.75 868 ASN A C 1
ATOM 6824 O O . ASN A 1 868 ? 3.090 -7.527 14.712 1.00 81.75 868 ASN A O 1
ATOM 6828 N N . LEU A 1 869 ? 5.145 -8.352 14.316 1.00 86.94 869 LEU A N 1
ATOM 6829 C CA . LEU A 1 869 ? 5.528 -8.451 15.725 1.00 86.94 869 LEU A CA 1
ATOM 6830 C C . LEU A 1 869 ? 5.512 -7.083 16.426 1.00 86.94 869 LEU A C 1
ATOM 6832 O O . LEU A 1 869 ? 5.106 -6.992 17.580 1.00 86.94 869 LEU A O 1
ATOM 6836 N N . LEU A 1 870 ? 5.913 -6.022 15.723 1.00 88.31 870 LEU A N 1
ATOM 6837 C CA . LEU A 1 870 ? 5.981 -4.672 16.276 1.00 88.31 870 LEU A CA 1
ATOM 6838 C C . LEU A 1 870 ? 4.589 -4.137 16.645 1.00 88.31 870 LEU A C 1
ATOM 6840 O O . LEU A 1 870 ? 4.420 -3.590 17.727 1.00 88.31 870 LEU A O 1
ATOM 6844 N N . GLN A 1 871 ? 3.579 -4.373 15.805 1.00 90.38 871 GLN A N 1
ATOM 6845 C CA . GLN A 1 871 ? 2.174 -4.091 16.100 1.00 90.38 871 GLN A CA 1
ATOM 6846 C C . GLN A 1 871 ? 1.707 -4.856 17.341 1.00 90.38 871 GLN A C 1
ATOM 6848 O O . GLN A 1 871 ? 1.050 -4.275 18.199 1.00 90.38 871 GLN A O 1
ATOM 6853 N N . ALA A 1 872 ? 2.020 -6.152 17.442 1.00 90.31 872 ALA A N 1
ATOM 6854 C CA . ALA A 1 872 ? 1.599 -6.960 18.585 1.00 90.31 872 ALA A CA 1
ATOM 6855 C C . ALA A 1 872 ? 2.209 -6.446 19.900 1.00 90.31 872 ALA A C 1
ATOM 6857 O O . ALA A 1 872 ? 1.507 -6.358 20.907 1.00 90.31 872 ALA A O 1
ATOM 6858 N N . LEU A 1 873 ? 3.489 -6.059 19.879 1.00 91.75 873 LEU A N 1
ATOM 6859 C CA . LEU A 1 873 ? 4.160 -5.439 21.021 1.00 91.75 873 LEU A CA 1
ATOM 6860 C C . LEU A 1 873 ? 3.530 -4.083 21.359 1.00 91.75 873 LEU A C 1
ATOM 6862 O O . LEU A 1 873 ? 3.092 -3.895 22.490 1.00 91.75 873 LEU A O 1
ATOM 6866 N N . GLU A 1 874 ? 3.372 -3.191 20.377 1.00 93.44 874 GLU A N 1
ATOM 6867 C CA . GLU A 1 874 ? 2.791 -1.859 20.590 1.00 93.44 874 GLU A CA 1
ATOM 6868 C C . GLU A 1 874 ? 1.371 -1.932 21.173 1.00 93.44 874 GLU A C 1
ATOM 6870 O O . GLU A 1 874 ? 1.042 -1.202 22.106 1.00 93.44 874 GLU A O 1
ATOM 6875 N N . LEU A 1 875 ? 0.532 -2.853 20.690 1.00 93.25 875 LEU A N 1
ATOM 6876 C CA . LEU A 1 875 ? -0.817 -3.034 21.227 1.00 93.25 875 LEU A CA 1
ATOM 6877 C C . LEU A 1 875 ? -0.836 -3.706 22.607 1.00 93.25 875 LEU A C 1
ATOM 6879 O O . LEU A 1 875 ? -1.835 -3.585 23.305 1.00 93.25 875 LEU A O 1
ATOM 6883 N N . THR A 1 876 ? 0.234 -4.389 23.025 1.00 90.94 876 THR A N 1
ATOM 6884 C CA . THR A 1 876 ? 0.312 -5.058 24.337 1.00 90.94 876 THR A CA 1
ATOM 6885 C C . THR A 1 876 ? 0.897 -4.144 25.412 1.00 90.94 876 THR A C 1
ATOM 6887 O O . THR A 1 876 ? 0.348 -4.039 26.503 1.00 90.94 876 THR A O 1
ATOM 6890 N N . ASN A 1 877 ? 2.015 -3.473 25.126 1.00 89.75 877 ASN A N 1
ATOM 6891 C CA . ASN A 1 877 ? 2.770 -2.702 26.119 1.00 89.75 877 ASN A CA 1
ATOM 6892 C C . ASN A 1 877 ? 3.198 -1.306 25.633 1.00 89.75 877 ASN A C 1
ATOM 6894 O O . ASN A 1 877 ? 3.972 -0.633 26.315 1.00 89.75 877 ASN A O 1
ATOM 6898 N N . GLY A 1 878 ? 2.673 -0.843 24.495 1.00 93.75 878 GLY A N 1
ATOM 6899 C CA . GLY A 1 878 ? 2.958 0.485 23.962 1.00 93.75 878 GLY A CA 1
ATOM 6900 C C . GLY A 1 878 ? 2.515 1.587 24.920 1.00 93.75 878 GLY A C 1
ATOM 6901 O O . GLY A 1 878 ? 1.380 1.599 25.410 1.00 93.75 878 GLY A O 1
ATOM 6902 N N . VAL A 1 879 ? 3.419 2.531 25.189 1.00 94.25 879 VAL A N 1
ATOM 6903 C CA . VAL A 1 879 ? 3.216 3.602 26.180 1.00 94.25 879 VAL A CA 1
ATOM 6904 C C . VAL A 1 879 ? 2.047 4.502 25.788 1.00 94.25 879 VAL A C 1
ATOM 6906 O O . VAL A 1 879 ? 1.207 4.825 26.626 1.00 94.25 879 VAL A O 1
ATOM 6909 N N . LYS A 1 880 ? 1.967 4.889 24.507 1.00 94.56 880 LYS A N 1
ATOM 6910 C CA . LYS A 1 880 ? 0.915 5.786 24.009 1.00 94.56 880 LYS A CA 1
ATOM 6911 C C . LYS A 1 880 ? -0.461 5.147 24.143 1.00 94.56 880 LYS A C 1
ATOM 6913 O O . LYS A 1 880 ? -1.370 5.766 24.688 1.00 94.56 880 LYS A O 1
ATOM 6918 N N . PHE A 1 881 ? -0.593 3.909 23.675 1.00 96.19 881 PHE A N 1
ATOM 6919 C CA . PHE A 1 881 ? -1.865 3.204 23.706 1.00 96.19 881 PHE A CA 1
ATOM 6920 C C . PHE A 1 881 ? -2.343 2.978 25.143 1.00 96.19 881 PHE A C 1
ATOM 6922 O O . PHE A 1 881 ? -3.462 3.358 25.480 1.00 96.19 881 PHE A O 1
ATOM 6929 N N . ASN A 1 882 ? -1.466 2.488 26.025 1.00 96.38 882 ASN A N 1
ATOM 6930 C CA . ASN A 1 882 ? -1.793 2.292 27.439 1.00 96.38 882 ASN A CA 1
ATOM 6931 C C . ASN A 1 882 ? -2.172 3.599 28.148 1.00 96.38 882 ASN A C 1
ATOM 6933 O O . ASN A 1 882 ? -3.144 3.629 28.901 1.00 96.38 882 ASN A O 1
ATOM 6937 N N . TYR A 1 883 ? -1.458 4.695 27.880 1.00 95.75 883 TYR A N 1
ATOM 6938 C CA . TYR A 1 883 ? -1.802 6.006 28.428 1.00 95.75 883 TYR A CA 1
ATOM 6939 C C . TYR A 1 883 ? -3.199 6.471 27.986 1.00 95.75 883 TYR A C 1
ATOM 6941 O O . TYR A 1 883 ? -3.987 6.934 28.819 1.00 95.75 883 TYR A O 1
ATOM 6949 N N . THR A 1 884 ? -3.528 6.314 26.699 1.00 96.44 884 THR A N 1
ATOM 6950 C CA . THR A 1 884 ? -4.856 6.637 26.159 1.00 96.44 884 THR A CA 1
ATOM 6951 C C . THR A 1 884 ? -5.940 5.790 26.817 1.00 96.44 884 THR A C 1
ATOM 6953 O O . THR A 1 884 ? -6.951 6.340 27.258 1.00 96.44 884 THR A O 1
ATOM 6956 N N . LEU A 1 885 ? -5.719 4.478 26.946 1.00 97.75 885 LEU A N 1
ATOM 6957 C CA . LEU A 1 885 ? -6.693 3.583 27.565 1.00 97.75 885 LEU A CA 1
ATOM 6958 C C . LEU A 1 885 ? -6.901 3.895 29.055 1.00 97.75 885 LEU A C 1
ATOM 6960 O O . LEU A 1 885 ? -8.039 3.984 29.509 1.00 97.75 885 LEU A O 1
ATOM 6964 N N . ASN A 1 886 ? -5.829 4.152 29.809 1.00 97.94 886 ASN A N 1
ATOM 6965 C CA . ASN A 1 886 ? -5.928 4.527 31.221 1.00 97.94 886 ASN A CA 1
ATOM 6966 C C . ASN A 1 886 ? -6.668 5.860 31.421 1.00 97.94 886 ASN A C 1
ATOM 6968 O O . ASN A 1 886 ? -7.529 5.987 32.294 1.00 97.94 886 ASN A O 1
ATOM 6972 N N . THR A 1 887 ? -6.344 6.863 30.602 1.00 97.81 887 THR A N 1
ATOM 6973 C CA . THR A 1 887 ? -6.968 8.191 30.684 1.00 97.81 887 THR A CA 1
ATOM 6974 C C . THR A 1 887 ? -8.449 8.124 30.330 1.00 97.81 887 THR A C 1
ATOM 6976 O O . THR A 1 887 ? -9.287 8.637 31.075 1.00 97.81 887 THR A O 1
ATOM 6979 N N . GLY A 1 888 ? -8.788 7.431 29.240 1.00 97.62 888 GLY A N 1
ATOM 6980 C CA . GLY A 1 888 ? -10.176 7.193 28.865 1.00 97.62 888 GLY A CA 1
ATOM 6981 C C . GLY A 1 888 ? -10.937 6.413 29.937 1.00 97.62 888 GLY A C 1
ATOM 6982 O O . GLY A 1 888 ? -12.064 6.779 30.264 1.00 97.62 888 GLY A O 1
ATOM 6983 N N . ALA A 1 889 ? -10.315 5.414 30.572 1.00 98.06 889 ALA A N 1
ATOM 6984 C CA . ALA A 1 889 ? -10.960 4.614 31.611 1.00 98.06 889 ALA A CA 1
ATOM 6985 C C . ALA A 1 889 ? -11.374 5.456 32.824 1.00 98.06 889 ALA A C 1
ATOM 6987 O O . ALA A 1 889 ? -12.497 5.315 33.307 1.00 98.06 889 ALA A O 1
ATOM 6988 N N . LYS A 1 890 ? -10.534 6.405 33.259 1.00 97.81 890 LYS A N 1
ATOM 6989 C CA . LYS A 1 890 ? -10.880 7.361 34.331 1.00 97.81 890 LYS A CA 1
ATOM 6990 C C . LYS A 1 890 ? -12.135 8.171 33.995 1.00 97.81 890 LYS A C 1
ATOM 6992 O O . LYS A 1 890 ? -13.015 8.327 34.838 1.00 97.81 890 LYS A O 1
ATOM 6997 N N . ILE A 1 891 ? -12.235 8.649 32.754 1.00 96.94 891 ILE A N 1
ATOM 6998 C CA . ILE A 1 891 ? -13.386 9.427 32.272 1.00 96.94 891 ILE A CA 1
ATOM 6999 C C . ILE A 1 891 ? -14.638 8.547 32.185 1.00 96.94 891 ILE A C 1
ATOM 7001 O O . ILE A 1 891 ? -15.726 8.958 32.587 1.00 96.94 891 ILE A O 1
ATOM 7005 N N . TRP A 1 892 ? -14.498 7.324 31.677 1.00 97.06 892 TRP A N 1
ATOM 7006 C CA . TRP A 1 892 ? -15.617 6.407 31.484 1.00 97.06 892 TRP A CA 1
ATOM 7007 C C . TRP A 1 892 ? -16.189 5.876 32.800 1.00 97.06 892 TRP A C 1
ATOM 7009 O O . TRP A 1 892 ? -17.409 5.816 32.931 1.00 97.06 892 TRP A O 1
ATOM 7019 N N . VAL A 1 893 ? -15.348 5.571 33.792 1.00 96.31 893 VAL A N 1
ATOM 7020 C CA . VAL A 1 893 ? -15.800 5.196 35.145 1.00 96.31 893 VAL A CA 1
ATOM 7021 C C . VAL A 1 893 ? -16.576 6.339 35.805 1.00 96.31 893 VAL A C 1
ATOM 7023 O O . VAL A 1 893 ? -17.588 6.096 36.455 1.00 96.31 893 VAL A O 1
ATOM 7026 N N . ALA A 1 894 ? -16.159 7.593 35.598 1.00 95.38 894 ALA A N 1
ATOM 7027 C CA . ALA A 1 894 ? -16.907 8.751 36.091 1.00 95.38 894 ALA A CA 1
ATOM 7028 C C . ALA A 1 894 ? -18.254 8.944 35.365 1.00 95.38 894 ALA A C 1
ATOM 7030 O O . ALA A 1 894 ? -19.213 9.433 35.958 1.00 95.38 894 ALA A O 1
ATOM 7031 N N . LYS A 1 895 ? -18.334 8.555 34.085 1.00 96.06 895 LYS A N 1
ATOM 7032 C CA . LYS A 1 895 ? -19.533 8.701 33.246 1.00 96.06 895 LYS A CA 1
ATOM 7033 C C . LYS A 1 895 ? -20.576 7.599 33.465 1.00 96.06 895 LYS A C 1
ATOM 7035 O O . LYS A 1 895 ? -21.769 7.883 33.379 1.00 96.06 895 LYS A O 1
ATOM 7040 N N . TYR A 1 896 ? -20.158 6.358 33.710 1.00 94.94 896 TYR A N 1
ATOM 7041 C CA . TYR A 1 896 ? -21.057 5.206 33.835 1.00 94.94 896 TYR A CA 1
ATOM 7042 C C . TYR A 1 896 ? -20.976 4.586 35.231 1.00 94.94 896 TYR A C 1
ATOM 7044 O O . TYR A 1 896 ? -19.972 3.996 35.614 1.00 94.94 896 TYR A O 1
ATOM 7052 N N . SER A 1 897 ? -22.080 4.664 35.975 1.00 85.44 897 SER A N 1
ATOM 7053 C CA . SER A 1 897 ? -22.178 4.169 37.355 1.00 85.44 897 SER A CA 1
ATOM 7054 C C . SER A 1 897 ? -22.354 2.649 37.478 1.00 85.44 897 SER A C 1
ATOM 7056 O O . SER A 1 897 ? -22.193 2.106 38.572 1.00 85.44 897 SER A O 1
ATOM 7058 N N . THR A 1 898 ? -22.684 1.960 36.380 1.00 94.19 898 THR A N 1
ATOM 7059 C CA . THR A 1 898 ? -22.888 0.504 36.320 1.00 94.19 898 THR A CA 1
ATOM 7060 C C . THR A 1 898 ? -22.159 -0.103 35.127 1.00 94.19 898 THR A C 1
ATOM 7062 O O . THR A 1 898 ? -22.070 0.510 34.057 1.00 94.19 898 THR A O 1
ATOM 7065 N N . SER A 1 899 ? -21.658 -1.327 35.302 1.00 94.69 899 SER A N 1
ATOM 7066 C CA . SER A 1 899 ? -20.941 -2.044 34.245 1.00 94.69 899 SER A CA 1
ATOM 7067 C C . SER A 1 899 ? -21.843 -2.377 33.050 1.00 94.69 899 SER A C 1
ATOM 7069 O O . SER A 1 899 ? -21.395 -2.251 31.917 1.00 94.69 899 SER A O 1
ATOM 7071 N N . ASP A 1 900 ? -23.126 -2.695 33.253 1.00 94.75 900 ASP A N 1
ATOM 7072 C CA . ASP A 1 900 ? -24.068 -2.995 32.161 1.00 94.75 900 ASP A CA 1
ATOM 7073 C C . ASP A 1 900 ? -24.236 -1.829 31.179 1.00 94.75 900 ASP A C 1
ATOM 7075 O O . ASP A 1 900 ? -24.195 -2.012 29.957 1.00 94.75 900 ASP A O 1
ATOM 7079 N N . ALA A 1 901 ? -24.405 -0.611 31.701 1.00 95.00 901 ALA A N 1
ATOM 7080 C CA . ALA A 1 901 ? -24.530 0.587 30.876 1.00 95.00 901 ALA A CA 1
ATOM 7081 C C . ALA A 1 901 ? -23.229 0.876 30.111 1.00 95.00 901 ALA A C 1
ATOM 7083 O O . ALA A 1 901 ? -23.270 1.192 28.919 1.00 95.00 901 ALA A O 1
ATOM 7084 N N . LEU A 1 902 ? -22.081 0.709 30.779 1.00 96.94 902 LEU A N 1
ATOM 7085 C CA . LEU A 1 902 ? -20.756 0.893 30.188 1.00 96.94 902 LEU A CA 1
ATOM 7086 C C . LEU A 1 902 ? -20.503 -0.099 29.045 1.00 96.94 902 LEU A C 1
ATOM 7088 O O . LEU A 1 902 ? -20.109 0.311 27.953 1.00 96.94 902 LEU A O 1
ATOM 7092 N N . VAL A 1 903 ? -20.764 -1.390 29.271 1.00 97.50 903 VAL A N 1
ATOM 7093 C CA . VAL A 1 903 ? -20.532 -2.455 28.282 1.00 97.50 903 VAL A CA 1
ATOM 7094 C C . VAL A 1 903 ? -21.409 -2.240 27.051 1.00 97.50 903 VAL A C 1
ATOM 7096 O O . VAL A 1 903 ? -20.903 -2.268 25.930 1.00 97.50 903 VAL A O 1
ATOM 7099 N N . ASN A 1 904 ? -22.700 -1.947 27.239 1.00 96.56 904 ASN A N 1
ATOM 7100 C CA . ASN A 1 904 ? -23.602 -1.638 26.125 1.00 96.56 904 ASN A CA 1
ATOM 7101 C C . ASN A 1 904 ? -23.125 -0.421 25.320 1.00 96.56 904 ASN A C 1
ATOM 7103 O O . ASN A 1 904 ? -23.154 -0.448 24.089 1.00 96.56 904 ASN A O 1
ATOM 7107 N N . ALA A 1 905 ? -22.682 0.644 25.995 1.00 96.06 905 ALA A N 1
ATOM 7108 C CA . ALA A 1 905 ? -22.173 1.837 25.328 1.00 96.06 905 ALA A CA 1
ATOM 7109 C C . ALA A 1 905 ? -20.897 1.550 24.519 1.00 96.06 905 ALA A C 1
ATOM 7111 O O . ALA A 1 905 ? -20.828 1.949 23.356 1.00 96.06 905 ALA A O 1
ATOM 7112 N N . LEU A 1 906 ? -19.929 0.818 25.089 1.00 96.19 906 LEU A N 1
ATOM 7113 C CA . LEU A 1 906 ? -18.693 0.430 24.396 1.00 96.19 906 LEU A CA 1
ATOM 7114 C C . LEU A 1 906 ? -18.968 -0.439 23.171 1.00 96.19 906 LEU A C 1
ATOM 7116 O O . LEU A 1 906 ? -18.459 -0.145 22.095 1.00 96.19 906 LEU A O 1
ATOM 7120 N N . TYR A 1 907 ? -19.799 -1.474 23.299 1.00 97.38 907 TYR A N 1
ATOM 7121 C CA . TYR A 1 907 ? -20.129 -2.360 22.178 1.00 97.38 907 TYR A CA 1
ATOM 7122 C C . TYR A 1 907 ? -20.815 -1.601 21.039 1.00 97.38 907 TYR A C 1
ATOM 7124 O O . TYR A 1 907 ? -20.447 -1.762 19.874 1.00 97.38 907 TYR A O 1
ATOM 7132 N N . ARG A 1 908 ? -21.752 -0.702 21.363 1.00 96.00 908 ARG A N 1
ATOM 7133 C CA . ARG A 1 908 ? -22.417 0.124 20.349 1.00 96.00 908 ARG A CA 1
ATOM 7134 C C . ARG A 1 908 ? -21.444 1.068 19.656 1.00 96.00 908 ARG A C 1
ATOM 7136 O O . ARG A 1 908 ? -21.531 1.211 18.443 1.00 96.00 908 ARG A O 1
ATOM 7143 N N . GLN A 1 909 ? -20.539 1.706 20.398 1.00 95.06 909 GLN A N 1
ATOM 7144 C CA . GLN A 1 909 ? -19.593 2.672 19.830 1.00 95.06 909 GLN A CA 1
ATOM 7145 C C . GLN A 1 909 ? -18.465 1.999 19.033 1.00 95.06 909 GLN A C 1
ATOM 7147 O O . GLN A 1 909 ? -18.176 2.431 17.922 1.00 95.06 909 GLN A O 1
ATOM 7152 N N . ALA A 1 910 ? -17.870 0.926 19.558 1.00 96.31 910 ALA A N 1
ATOM 7153 C CA . ALA A 1 910 ? -16.708 0.269 18.957 1.00 96.31 910 ALA A CA 1
ATOM 7154 C C . ALA A 1 910 ? -17.078 -0.771 17.884 1.00 96.31 910 ALA A C 1
ATOM 7156 O O . ALA A 1 910 ? -16.404 -0.887 16.854 1.00 96.31 910 ALA A O 1
ATOM 7157 N N . LEU A 1 911 ? -18.150 -1.536 18.111 1.00 96.00 911 LEU A N 1
ATOM 7158 C CA . LEU A 1 911 ? -18.542 -2.671 17.264 1.00 96.00 911 LEU A CA 1
ATOM 7159 C C . LEU A 1 911 ? -19.846 -2.421 16.496 1.00 96.00 911 LEU A C 1
ATOM 7161 O O . LEU A 1 911 ? -20.125 -3.113 15.523 1.00 96.00 911 LEU A O 1
ATOM 7165 N N . GLY A 1 912 ? -20.630 -1.407 16.871 1.00 94.62 912 GLY A N 1
ATOM 7166 C CA . GLY A 1 912 ? -21.863 -1.053 16.165 1.00 94.62 912 GLY A CA 1
ATOM 7167 C C . GLY A 1 912 ? -23.066 -1.942 16.490 1.00 94.62 912 GLY A C 1
ATOM 7168 O O . GLY A 1 912 ? -24.071 -1.896 15.783 1.00 94.62 912 GLY A O 1
ATOM 7169 N N . ARG A 1 913 ? -22.989 -2.749 17.554 1.00 94.88 913 ARG A N 1
ATOM 7170 C CA . ARG A 1 913 ? -24.050 -3.672 17.992 1.00 94.88 913 ARG A CA 1
ATOM 7171 C C . ARG A 1 913 ? -24.152 -3.730 19.513 1.00 94.88 913 ARG A C 1
ATOM 7173 O O . ARG A 1 913 ? -23.298 -3.206 20.215 1.00 94.88 913 ARG A O 1
ATOM 7180 N N . ASN A 1 914 ? -25.188 -4.383 20.030 1.00 95.62 914 ASN A N 1
ATOM 7181 C CA . ASN A 1 914 ? -25.234 -4.759 21.445 1.00 95.62 914 ASN A CA 1
ATOM 7182 C C . ASN A 1 914 ? -24.328 -5.980 21.708 1.00 95.62 914 ASN A C 1
ATOM 7184 O O . ASN A 1 914 ? -24.127 -6.796 20.796 1.00 95.62 914 ASN A O 1
ATOM 7188 N N . PRO A 1 915 ? -23.805 -6.141 22.937 1.00 96.94 915 PRO A N 1
ATOM 7189 C CA . PRO A 1 915 ? -23.181 -7.395 23.343 1.00 96.94 915 PRO A CA 1
ATOM 7190 C C . PRO A 1 915 ? -24.224 -8.517 23.317 1.00 96.94 915 PRO A C 1
ATOM 7192 O O . PRO A 1 915 ? -25.392 -8.317 23.660 1.00 96.94 915 PRO A O 1
ATOM 7195 N N . SER A 1 916 ? -23.806 -9.716 22.927 1.00 96.81 916 SER A N 1
ATOM 7196 C CA . SER A 1 916 ? -24.594 -10.928 23.151 1.00 96.81 916 SER A CA 1
ATOM 7197 C C . SER A 1 916 ? -24.743 -11.205 24.650 1.00 96.81 916 SER A C 1
ATOM 7199 O O . SER A 1 916 ? -23.958 -10.719 25.465 1.00 96.81 916 SER A O 1
ATOM 7201 N N . SER A 1 917 ? -25.709 -12.044 25.035 1.00 96.69 917 SER A N 1
ATOM 7202 C CA . SER A 1 917 ? -25.911 -12.420 26.443 1.00 96.69 917 SER A CA 1
ATOM 7203 C C . SER A 1 917 ? -24.643 -12.998 27.082 1.00 96.69 917 SER A C 1
ATOM 7205 O O . SER A 1 917 ? -24.324 -12.666 28.219 1.00 96.69 917 SER A O 1
ATOM 7207 N N . ARG A 1 918 ? -23.876 -13.798 26.326 1.00 96.75 918 ARG A N 1
ATOM 7208 C CA . ARG A 1 918 ? -22.604 -14.373 26.785 1.00 96.75 918 ARG A CA 1
ATOM 7209 C C . ARG A 1 918 ? -21.505 -13.320 26.922 1.00 96.75 918 ARG A C 1
ATOM 7211 O O . ARG A 1 918 ? -20.766 -13.346 27.900 1.00 96.75 918 ARG A O 1
ATOM 7218 N N . GLU A 1 919 ? -21.382 -12.410 25.957 1.00 96.88 919 GLU A N 1
ATOM 7219 C CA . GLU A 1 919 ? -20.418 -11.302 26.033 1.00 96.88 919 GLU A CA 1
ATOM 7220 C C . GLU A 1 919 ? -20.728 -10.379 27.215 1.00 96.88 919 GLU A C 1
ATOM 7222 O O . GLU A 1 919 ? -19.810 -9.989 27.932 1.00 96.88 919 GLU A O 1
ATOM 7227 N N . MET A 1 920 ? -22.011 -10.089 27.460 1.00 97.00 920 MET A N 1
ATOM 7228 C CA . MET A 1 920 ? -22.442 -9.303 28.614 1.00 97.00 920 MET A CA 1
ATOM 7229 C C . MET A 1 920 ? -22.088 -10.010 29.923 1.00 97.00 920 MET A C 1
ATOM 7231 O O . MET A 1 920 ? -21.435 -9.419 30.775 1.00 97.00 920 MET A O 1
ATOM 7235 N N . GLU A 1 921 ? -22.451 -11.285 30.078 1.00 95.62 921 GLU A N 1
ATOM 7236 C CA . GLU A 1 921 ? -22.153 -12.040 31.300 1.00 95.62 921 GLU A CA 1
ATOM 7237 C C . GLU A 1 921 ? -20.645 -12.073 31.603 1.00 95.62 921 GLU A C 1
ATOM 7239 O O . GLU A 1 921 ? -20.229 -11.829 32.738 1.00 95.62 921 GLU A O 1
ATOM 7244 N N . LEU A 1 922 ? -19.816 -12.326 30.584 1.00 95.44 922 LEU A N 1
ATOM 7245 C CA . LEU A 1 922 ? -18.357 -12.319 30.713 1.00 95.44 922 LEU A CA 1
ATOM 7246 C C . LEU A 1 922 ? -17.825 -10.933 31.092 1.00 95.44 922 LEU A C 1
ATOM 7248 O O . LEU A 1 922 ? -16.976 -10.829 31.978 1.00 95.44 922 LEU A O 1
ATOM 7252 N N . ALA A 1 923 ? -18.344 -9.876 30.465 1.00 95.88 923 ALA A N 1
ATOM 7253 C CA . ALA A 1 923 ? -17.946 -8.505 30.758 1.00 95.88 923 ALA A CA 1
ATOM 7254 C C . ALA A 1 923 ? -18.301 -8.097 32.195 1.00 95.88 923 ALA A C 1
ATOM 7256 O O . ALA A 1 923 ? -17.455 -7.551 32.898 1.00 95.88 923 ALA A O 1
ATOM 7257 N N . ILE A 1 924 ? -19.512 -8.413 32.669 1.00 95.31 924 ILE A N 1
ATOM 7258 C CA . ILE A 1 924 ? -19.944 -8.120 34.045 1.00 95.31 924 ILE A CA 1
ATOM 7259 C C . ILE A 1 924 ? -19.145 -8.932 35.064 1.00 95.31 924 ILE A C 1
ATOM 7261 O O . ILE A 1 924 ? -18.751 -8.400 36.103 1.00 95.31 924 ILE A O 1
ATOM 7265 N N . ARG A 1 925 ? -18.856 -10.205 34.768 1.00 94.38 925 ARG A N 1
ATOM 7266 C CA . ARG A 1 925 ? -18.008 -11.049 35.622 1.00 94.38 925 ARG A CA 1
ATOM 7267 C C . ARG A 1 925 ? -16.608 -10.458 35.787 1.00 94.38 925 ARG A C 1
ATOM 7269 O O . ARG A 1 925 ? -16.044 -10.551 36.872 1.00 94.38 925 ARG A O 1
ATOM 7276 N N . TYR A 1 926 ? -16.069 -9.860 34.726 1.00 94.38 926 TYR A N 1
ATOM 7277 C CA . TYR A 1 926 ? -14.742 -9.253 34.726 1.00 94.38 926 TYR A CA 1
ATOM 7278 C C . TYR A 1 926 ? -14.717 -7.865 35.389 1.00 94.38 926 TYR A C 1
ATOM 7280 O O . TYR A 1 926 ? -13.895 -7.615 36.265 1.00 94.38 926 TYR A O 1
ATOM 7288 N N . LEU A 1 927 ? -15.640 -6.974 35.014 1.00 95.50 927 LEU A N 1
ATOM 7289 C CA . LEU A 1 927 ? -15.695 -5.591 35.508 1.00 95.50 927 LEU A CA 1
ATOM 7290 C C . LEU A 1 927 ? -16.272 -5.468 36.928 1.00 95.50 927 LEU A C 1
ATOM 7292 O O . LEU A 1 927 ? -16.102 -4.437 37.575 1.00 95.50 927 LEU A O 1
ATOM 7296 N N . GLY A 1 928 ? -16.990 -6.488 37.406 1.00 92.50 928 GLY A N 1
ATOM 7297 C CA . GLY A 1 928 ? -17.788 -6.414 38.627 1.00 92.50 928 GLY A CA 1
ATOM 7298 C C . GLY A 1 928 ? -19.028 -5.526 38.464 1.00 92.50 928 GLY A C 1
ATOM 7299 O O . GLY A 1 928 ? -19.329 -5.027 37.382 1.00 92.50 928 GLY A O 1
ATOM 7300 N N . LYS A 1 929 ? -19.781 -5.305 39.554 1.00 86.25 929 LYS A N 1
ATOM 7301 C CA . LYS A 1 929 ? -20.997 -4.457 39.531 1.00 86.25 929 LYS A CA 1
ATOM 7302 C C . LYS A 1 929 ? -20.691 -2.970 39.317 1.00 86.25 929 LYS A C 1
ATOM 7304 O O . LYS A 1 929 ? -21.492 -2.259 38.712 1.00 86.25 929 LYS A O 1
ATOM 7309 N N . LYS A 1 930 ? -19.556 -2.506 39.847 1.00 90.88 930 LYS A N 1
ATOM 7310 C CA . LYS A 1 930 ? -19.044 -1.145 39.669 1.00 90.88 930 LYS A CA 1
ATOM 7311 C C . LYS A 1 930 ? -17.694 -1.231 38.955 1.00 90.88 930 LYS A C 1
ATOM 7313 O O . LYS A 1 930 ? -16.811 -1.893 39.499 1.00 90.88 930 LYS A O 1
ATOM 7318 N N . PRO A 1 931 ? -17.531 -0.579 37.796 1.00 93.94 931 PRO A N 1
ATOM 7319 C CA . PRO A 1 931 ? -16.300 -0.675 37.024 1.00 93.94 931 PRO A CA 1
ATOM 7320 C C . PRO A 1 931 ? -15.142 0.051 37.728 1.00 93.94 931 PRO A C 1
ATOM 7322 O O . PRO A 1 931 ? -15.308 1.181 38.189 1.00 93.94 931 PRO A O 1
ATOM 7325 N N . SER A 1 932 ? -13.964 -0.578 37.794 1.00 95.44 932 SER A N 1
ATOM 7326 C CA . SER A 1 932 ? -12.705 0.086 38.171 1.00 95.44 932 SER A CA 1
ATOM 7327 C C . SER A 1 932 ? -11.995 0.664 36.943 1.00 95.44 932 SER A C 1
ATOM 7329 O O . SER A 1 932 ? -12.290 0.287 35.808 1.00 95.44 932 SER A O 1
ATOM 7331 N N . VAL A 1 933 ? -11.041 1.575 37.157 1.00 96.75 933 VAL A N 1
ATOM 7332 C CA . VAL A 1 933 ? -10.257 2.169 36.061 1.00 96.75 933 VAL A CA 1
ATOM 7333 C C . VAL A 1 933 ? -9.440 1.094 35.345 1.00 96.75 933 VAL A C 1
ATOM 7335 O O . VAL A 1 933 ? -9.466 1.024 34.121 1.00 96.75 933 VAL A O 1
ATOM 7338 N N . GLU A 1 934 ? -8.772 0.224 36.099 1.00 96.31 934 GLU A N 1
ATOM 7339 C CA . GLU A 1 934 ? -7.951 -0.866 35.565 1.00 96.31 934 GLU A CA 1
ATOM 7340 C C . GLU A 1 934 ? -8.811 -1.866 34.783 1.00 96.31 934 GLU A C 1
ATOM 7342 O O . GLU A 1 934 ? -8.482 -2.217 33.654 1.00 96.31 934 GLU A O 1
ATOM 7347 N N . GLY A 1 935 ? -9.972 -2.247 35.330 1.00 96.56 935 GLY A N 1
ATOM 7348 C CA . GLY A 1 935 ? -10.885 -3.173 34.662 1.00 96.56 935 GLY A CA 1
ATOM 7349 C C . GLY A 1 935 ? -11.434 -2.608 33.352 1.00 96.56 935 GLY A C 1
ATOM 7350 O O . GLY A 1 935 ? -11.520 -3.325 32.359 1.00 96.56 935 GLY A O 1
ATOM 7351 N N . VAL A 1 936 ? -11.777 -1.315 33.307 1.00 97.62 936 VAL A N 1
ATOM 7352 C CA . VAL A 1 936 ? -12.241 -0.670 32.066 1.00 97.62 936 VAL A CA 1
ATOM 7353 C C . VAL A 1 936 ? -11.108 -0.537 31.053 1.00 97.62 936 VAL A C 1
ATOM 7355 O O . VAL A 1 936 ? -11.339 -0.784 29.871 1.00 97.62 936 VAL A O 1
ATOM 7358 N N . GLN A 1 937 ? -9.899 -0.183 31.494 1.00 97.19 937 GLN A N 1
ATOM 7359 C CA . GLN A 1 937 ? -8.720 -0.122 30.629 1.00 97.19 937 GLN A CA 1
ATOM 7360 C C . GLN A 1 937 ? -8.478 -1.469 29.931 1.00 97.19 937 GLN A C 1
ATOM 7362 O O . GLN A 1 937 ? -8.417 -1.513 28.700 1.00 97.19 937 GLN A O 1
ATOM 7367 N N . ASP A 1 938 ? -8.411 -2.558 30.697 1.00 96.12 938 ASP A N 1
ATOM 7368 C CA . ASP A 1 938 ? -8.166 -3.906 30.174 1.00 96.12 938 ASP A CA 1
ATOM 7369 C C . ASP A 1 938 ? -9.331 -4.414 29.312 1.00 96.12 938 ASP A C 1
ATOM 7371 O O . ASP A 1 938 ? -9.133 -5.085 28.297 1.00 96.12 938 ASP A O 1
ATOM 7375 N N . PHE A 1 939 ? -10.568 -4.063 29.670 1.00 97.31 939 PHE A N 1
ATOM 7376 C CA . PHE A 1 939 ? -11.740 -4.441 28.887 1.00 97.31 939 PHE A CA 1
ATOM 7377 C C . PHE A 1 939 ? -11.772 -3.751 27.518 1.00 97.31 939 PHE A C 1
ATOM 7379 O O . PHE A 1 939 ? -12.062 -4.386 26.503 1.00 97.31 939 PHE A O 1
ATOM 7386 N N . VAL A 1 940 ? -11.435 -2.460 27.462 1.00 97.31 940 VAL A N 1
ATOM 7387 C CA . VAL A 1 940 ? -11.342 -1.723 26.194 1.00 97.31 940 VAL A CA 1
ATOM 7388 C C . VAL A 1 940 ? -10.175 -2.243 25.365 1.00 97.31 940 VAL A C 1
ATOM 7390 O O . VAL A 1 940 ? -10.345 -2.459 24.166 1.00 97.31 940 VAL A O 1
ATOM 7393 N N . TRP A 1 941 ? -9.031 -2.523 25.996 1.00 96.94 941 TRP A N 1
ATOM 7394 C CA . TRP A 1 941 ? -7.919 -3.213 25.345 1.00 96.94 941 TRP A CA 1
ATOM 7395 C C . TRP A 1 941 ? -8.397 -4.511 24.676 1.00 96.94 941 TRP A C 1
ATOM 7397 O O . TRP A 1 941 ? -8.233 -4.672 23.465 1.00 96.94 941 TRP A O 1
ATOM 7407 N N . ALA A 1 942 ? -9.110 -5.374 25.406 1.00 96.06 942 ALA A N 1
ATOM 7408 C CA . ALA A 1 942 ? -9.651 -6.619 24.865 1.00 96.06 942 ALA A CA 1
ATOM 7409 C C . ALA A 1 942 ? -10.605 -6.394 23.674 1.00 96.06 942 ALA A C 1
ATOM 7411 O O . ALA A 1 942 ? -10.488 -7.094 22.667 1.00 96.06 942 ALA A O 1
ATOM 7412 N N . ILE A 1 943 ? -11.498 -5.395 23.740 1.00 96.50 943 ILE A N 1
ATOM 7413 C CA . ILE A 1 943 ? -12.394 -5.037 22.622 1.00 96.50 943 ILE A CA 1
ATOM 7414 C C . ILE A 1 943 ? -11.594 -4.609 21.388 1.00 96.50 943 ILE A C 1
ATOM 7416 O O . ILE A 1 943 ? -11.881 -5.068 20.283 1.00 96.50 943 ILE A O 1
ATOM 7420 N N . THR A 1 944 ? -10.576 -3.760 21.556 1.00 95.94 944 THR A N 1
ATOM 7421 C CA . THR A 1 944 ? -9.758 -3.282 20.426 1.00 95.94 944 THR A CA 1
ATOM 7422 C C . THR A 1 944 ? -8.933 -4.389 19.774 1.00 95.94 944 THR A C 1
ATOM 7424 O O . THR A 1 944 ? -8.564 -4.274 18.604 1.00 95.94 944 THR A O 1
ATOM 7427 N N . LEU A 1 945 ? -8.680 -5.485 20.497 1.00 94.44 945 LEU A N 1
ATOM 7428 C CA . LEU A 1 945 ? -7.995 -6.659 19.968 1.00 94.44 945 LEU A CA 1
ATOM 7429 C C . LEU A 1 945 ? -8.914 -7.633 19.223 1.00 94.44 945 LEU A C 1
ATOM 7431 O O . LEU A 1 945 ? -8.408 -8.510 18.518 1.00 94.44 945 LEU A O 1
ATOM 7435 N N . LEU A 1 946 ? -10.237 -7.472 19.296 1.00 95.00 946 LEU A N 1
ATOM 7436 C CA . LEU A 1 946 ? -11.162 -8.335 18.567 1.00 95.00 946 LEU A CA 1
ATOM 7437 C C . LEU A 1 946 ? -10.962 -8.213 17.046 1.00 95.00 946 LEU A C 1
ATOM 7439 O O . LEU A 1 946 ? -10.823 -7.101 16.527 1.00 95.00 946 LEU A O 1
ATOM 7443 N N . PRO A 1 947 ? -11.041 -9.327 16.290 1.00 92.44 947 PRO A N 1
ATOM 7444 C CA . PRO A 1 947 ? -11.044 -9.275 14.830 1.00 92.44 947 PRO A CA 1
ATOM 7445 C C . PRO A 1 947 ? -12.151 -8.374 14.269 1.00 92.44 947 PRO A C 1
ATOM 7447 O O . PRO A 1 947 ? -11.928 -7.684 13.284 1.00 92.44 947 PRO A O 1
ATOM 7450 N N . GLU A 1 948 ? -13.321 -8.335 14.912 1.00 92.88 948 GLU A N 1
ATOM 7451 C CA . GLU A 1 948 ? -14.445 -7.463 14.534 1.00 92.88 948 GLU A CA 1
ATOM 7452 C C . GLU A 1 948 ? -14.094 -5.967 14.623 1.00 92.88 948 GLU A C 1
ATOM 7454 O O . GLU A 1 948 ? -14.566 -5.160 13.818 1.00 92.88 948 GLU A O 1
ATOM 7459 N N . PHE A 1 949 ? -13.225 -5.591 15.567 1.00 96.00 949 PHE A N 1
ATOM 7460 C CA . PHE A 1 949 ? -12.723 -4.227 15.670 1.00 96.00 949 PHE A CA 1
ATOM 7461 C C . PHE A 1 949 ? -11.649 -3.954 14.613 1.00 96.00 949 PHE A C 1
ATOM 7463 O O . PHE A 1 949 ? -11.721 -2.951 13.910 1.00 96.00 949 PHE A O 1
ATOM 7470 N N . GLN A 1 950 ? -10.676 -4.861 14.478 1.00 93.75 950 GLN A N 1
ATOM 7471 C CA . GLN A 1 950 ? -9.473 -4.650 13.666 1.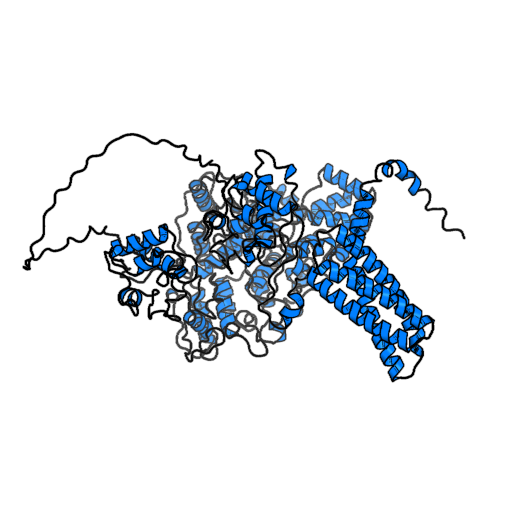00 93.75 950 GLN A CA 1
ATOM 7472 C C . GLN A 1 950 ? -9.650 -4.882 12.162 1.00 93.75 950 GLN A C 1
ATOM 7474 O O . GLN A 1 950 ? -8.756 -4.522 11.391 1.00 93.75 950 GLN A O 1
ATOM 7479 N N . LEU A 1 951 ? -10.737 -5.524 11.730 1.00 93.19 951 LEU A N 1
ATOM 7480 C CA . LEU A 1 951 ? -10.926 -5.934 10.343 1.00 93.19 951 LEU A CA 1
ATOM 7481 C C . LEU A 1 951 ? -12.105 -5.228 9.674 1.00 93.19 951 LEU A C 1
ATOM 7483 O O . LEU A 1 951 ? -13.163 -5.015 10.262 1.00 93.19 951 LEU A O 1
ATOM 7487 N N . ILE A 1 952 ? -11.921 -4.952 8.387 1.00 93.88 952 ILE A N 1
ATOM 7488 C CA . ILE A 1 952 ? -12.979 -4.639 7.435 1.00 93.88 952 ILE A CA 1
ATOM 7489 C C . ILE A 1 952 ? -13.374 -5.970 6.784 1.00 93.88 952 ILE A C 1
ATOM 7491 O O . ILE A 1 952 ? -12.575 -6.578 6.059 1.00 93.88 952 ILE A O 1
ATOM 7495 N N . ILE A 1 953 ? -14.575 -6.447 7.122 1.00 87.31 953 ILE A N 1
ATOM 7496 C CA . ILE A 1 953 ? -15.102 -7.780 6.774 1.00 87.31 953 ILE A CA 1
ATOM 7497 C C . ILE A 1 953 ? -16.267 -7.733 5.813 1.00 87.31 953 ILE A C 1
ATOM 7499 O O . ILE A 1 953 ? -16.943 -6.687 5.711 1.00 87.31 953 ILE A O 1
#